Protein AF-A0A421JQH4-F1 (afdb_monomer)

Solvent-accessible surface area (backbone atoms only — not comparable to full-atom values): 45926 Å² total; per-residue (Å²): 114,72,70,62,50,55,55,50,52,53,50,51,52,55,48,56,73,68,59,76,62,96,71,75,79,83,72,77,59,39,56,36,30,79,84,36,75,88,51,77,59,50,63,51,79,86,58,103,51,98,73,49,87,51,74,50,50,47,69,41,48,49,89,78,21,40,42,20,34,69,86,79,61,23,37,47,49,46,39,28,31,29,45,24,63,36,42,62,36,45,50,39,66,77,46,43,43,68,47,61,40,58,86,45,76,85,28,72,65,74,51,45,56,77,57,36,36,52,56,51,56,51,48,76,92,48,43,60,59,54,54,52,52,50,40,73,43,68,33,37,29,35,42,36,56,38,25,49,27,51,38,35,26,66,24,84,96,39,67,41,63,66,32,48,51,47,49,45,56,53,52,49,47,45,56,74,58,45,30,41,31,34,31,38,35,42,40,41,38,49,56,13,56,79,29,31,38,12,20,46,29,57,56,60,44,47,73,75,42,34,31,63,70,32,17,62,59,22,56,25,14,60,52,62,17,32,61,51,52,73,74,72,78,45,75,82,52,84,74,36,53,68,38,20,49,63,16,37,49,27,26,49,51,31,25,31,51,54,39,16,62,62,75,39,60,57,42,28,40,72,93,34,38,50,14,57,48,51,46,50,50,54,50,48,52,52,40,51,52,50,47,50,44,53,72,73,42,41,67,38,48,72,40,20,25,44,39,35,43,37,61,44,42,65,50,63,57,44,44,56,24,40,74,40,34,82,44,74,59,89,82,64,61,77,39,36,49,72,51,53,24,58,46,50,31,53,40,17,27,63,8,32,23,43,81,25,46,21,26,39,77,46,97,90,43,57,38,78,79,54,69,48,77,48,65,25,74,58,41,37,27,43,26,48,64,67,56,41,54,55,52,25,64,72,58,69,54,47,68,37,91,73,44,61,69,56,55,59,70,54,48,79,66,60,34,32,49,65,74,82,88,83,72,72,93,63,53,73,68,57,36,35,48,45,39,68,76,51,44,46,79,67,41,50,47,59,37,32,43,54,76,98,54,78,94,52,83,35,32,68,68,46,41,43,60,43,45,48,44,52,52,49,51,54,49,53,48,54,51,38,78,76,49,78,80,48,37,40,33,47,36,60,42,65,74,58,84,69,47,80,42,46,91,38,85,91,52,51,69,46,35,32,42,28,52,44,52,67,57,52,65,37,62,72,68,33,38,69,57,64,60,48,47,63,42,47,61,46,51,70,70,58,74,42,101,47,67,77,74,34,58,32,67,34,50,70,48,37,33,54,46,52,22,48,50,48,43,47,56,55,51,48,39,47,67,20,50,24,53,46,23,56,32,34,61,34,33,58,58,54,60,52,24,69,78,42,47,27,80,81,63,54,46,26,54,54,46,26,57,46,39,44,33,51,50,47,13,33,44,60,45,74,48,27,33,16,33,41,28,36,24,80,66,19,35,88,88,39,19,41,37,48,86,64,42,33,36,44,46,37,30,71,80,47,42,60,72,74,86,62,66,88,64,78,84,68,81,84,84,88,78,82,84,87,79,87,85,82,85,88,86,84,84,88,78,91,79,84,88,78,90,81,89,91,93,86,87,90,82,90,84,92,88,87,87,88,87,91,82,92,76,86,83,76,84,75,74,66,80,70,66,75,65,82,80,60,87,56,93,79,46,70,28,31,51,41,66,87,6,34,44,23,34,69,43,63,42,57,62,47,63,43,33,26,66,38,51,80,75,44,40,46,65,42,70,90,68,38,31,41,40,42,30,29,41,34,67,33,69,53,82,86,74,61,51,33,31,30,42,48,39,50,93,64,39,73,80,75,39,30,76,24,32,28,34,52,67,53,51,64,27,36,34,80,92,71,27,30,36,39,38,37,75,59,86,71,65,44,75,47,80,42,41,42,34,42,34,56,73,126

Foldseek 3Di:
DVVVVVVVVVVVVVVVLVPPDPCPPPPQWFQLCVVVVPDFFFFDDDDPDPQALDFFAAWFADQQAFIAHPPQRWGFFQAAFEFAPCLQAFVVPGDQLQDWALQDLPIPVPPQQPTENQQPPHDLVCLLVVLSVRVLLVGQEYAYEHAQSNAARNFFPDGDPNSLVSVLSSLVSNVVSGSHAYAYEHEWDLADSLQQIGHHYPLLCLLLQFDSSLCCLLVLHDTNNYVCCVVVVDHLDALRSNLSCQGNSSLSSLCQQQPCCQQPVQWDKPNHGSNCRVLVRSLVSVLVSLLSNCVSVVVCVNRNSHQYYEAHPQRDNRCQLPAFQQDDDPLCQDFAAFRGRNLSNLCSQQFFKDWTFHWDQDPQTIDTDGIDIRGSLRDHSGDDPVRSVVSCVSRVIDTDPLDDGPDDSCVSSVQKDADDCPDSPDDSVRSHCRSVPGIGGDNGRCNLAGPPDPDDGTDLLNSQQPRLVVSLLSSLCSRCVNPVRHAYEYETHALDQHAQQQVPPSADRRYEYAHADEQVSCSRQVAADQAKGFLPSCVSVVVDPRRVVRIFGGNVRLLSSLLVVLLVNQVSCCRRRNSHHYEHAEYFGFQCHPNLPCLVPLFSPRRLSVLQSNVQSCQFNVHHYHYPHAHPCADSPQASSRSSTHGHQFDPSQADDPVPPVPPPDDDPDDDDDDDDDDDDDDDDDDDDDDDDYDDDDDDDDDDDDDDDDDDDDDDLPVVPQPPPQDDPPCQGGAGNRGGHNSLSSSDKDWRIAQFAWPGWGADSVQLKTKTKTFHQLLDPPGFWTKMQADCVSQVPFGSSQKIKSAAGWHAHPSSRMITGDGDRDRDGDIMMMMGTHDD

pLDDT: mean 86.35, std 21.28, range [22.08, 98.88]

Radius of gyration: 29.64 Å; Cα contacts (8 Å, |Δi|>4): 1646; chains: 1; bounding box: 74×100×83 Å

Mean predicted aligned error: 9.3 Å

Secondary structure (DSSP, 8-state):
-HHHHHHHHHHHHHHHHH--SS-----S-EEGGGT-SSPPPPPPP--S-TT-SS----EEE-TTS-EEETTT--EE--EEEEE-GGGGS-TBTT--TTSS-TT-TT-GGG--SS-B-TT-SS-HHHHHHHHHHHHHTT--EEEEEEEHHHHH-SSTT---HHHHHHHHHHHHHHHHH-S-EEEEEEE-BSS-GGGTSBSS-HHHHHHTTB-GGGHHHHTSS--TT-GGGTSSSS---TTGGGGGGGSHHHHHHHHHHHHHHHH-TT-EETTEEHHHHHHHHHHHHHHHHHHHHHHHSHHHHHSSSEEEEE--SS---TTTT-S-TTS--TT-----EEE--HHHHHHHHTT--EEEEEEEEETTEEEEEEEEEE--TT--SBPPHHHHHHHHHHHT--B-TTS-TTS-HHHHTTSEE----------HHHHHHHHHHT-EES-TTGGGS-TTS-----SHHHHIIIIIHHHHHHHHHHHHTT-SSSEEEE-PSTTSPPPS-TTSTTS-TTEEE--EE--HHHHHHT---SSEEE-HHHHHTT--SSGGGGEEESHHHHHHHHHHHHHHHHHHHHHHT-S--BEEEEE---SSHHHHTTTTTT--HHHHHHHHHHHHHHHHHT-EEEES---TT-BTTTBTSSTT----SB-GGG---GGGGGG-SS-----------------------------------------------PPP-GGGTSSTT--STTGGGSPPTT-BSSHHHHS--EEEEESSEEEEEEEETTTTEEEEEEEEETTSTT-PPEEEE--HHHHTT--TTTEEESSSEEEEETTTTEEEEEPP-SSSEEEEEEEEE---

Structure (mmCIF, N/CA/C/O backbone):
data_AF-A0A421JQH4-F1
#
_entry.id   AF-A0A421JQH4-F1
#
loop_
_atom_site.group_PDB
_atom_site.id
_atom_site.type_symbol
_atom_site.label_atom_id
_atom_site.label_alt_id
_atom_site.label_comp_id
_atom_site.label_asym_id
_atom_site.label_entity_id
_atom_site.label_seq_id
_atom_site.pdbx_PDB_ins_code
_atom_site.Cartn_x
_atom_site.Cartn_y
_atom_site.Cartn_z
_atom_site.occupancy
_atom_site.B_iso_or_equiv
_atom_site.auth_seq_id
_atom_site.auth_comp_id
_atom_site.auth_asym_id
_atom_site.auth_atom_id
_atom_site.pdbx_PDB_model_num
ATOM 1 N N . MET A 1 1 ? 21.532 -40.928 1.439 1.00 35.06 1 MET A N 1
ATOM 2 C CA . MET A 1 1 ? 22.392 -40.034 0.622 1.00 35.06 1 MET A CA 1
ATOM 3 C C . MET A 1 1 ? 21.647 -38.817 0.060 1.00 35.06 1 MET A C 1
ATOM 5 O O . MET A 1 1 ? 22.252 -37.757 0.053 1.00 35.06 1 MET A O 1
ATOM 9 N N . SER A 1 2 ? 20.359 -38.905 -0.318 1.00 34.38 2 SER A N 1
ATOM 10 C CA . SER A 1 2 ? 19.579 -37.757 -0.849 1.00 34.38 2 SER A CA 1
ATOM 11 C C . SER A 1 2 ? 19.601 -36.490 0.030 1.00 34.38 2 SER A C 1
ATOM 13 O O . SER A 1 2 ? 19.874 -35.402 -0.464 1.00 34.38 2 SER A O 1
ATOM 15 N N . PHE A 1 3 ? 19.408 -36.632 1.348 1.00 27.84 3 PHE A N 1
ATOM 16 C CA . PHE A 1 3 ? 19.384 -35.505 2.300 1.00 27.84 3 PHE A CA 1
ATOM 17 C C . PHE A 1 3 ? 20.691 -34.692 2.361 1.00 27.84 3 PHE A C 1
ATOM 19 O O . PHE A 1 3 ? 20.661 -33.477 2.527 1.00 27.84 3 PHE A O 1
ATOM 26 N N . VAL A 1 4 ? 21.843 -35.353 2.204 1.00 33.06 4 VAL A N 1
ATOM 27 C CA . VAL A 1 4 ? 23.165 -34.701 2.282 1.00 33.06 4 VAL A CA 1
ATOM 28 C C . VAL A 1 4 ? 23.474 -33.915 1.006 1.00 33.06 4 VAL A C 1
ATOM 30 O O . VAL A 1 4 ? 24.251 -32.966 1.056 1.00 33.06 4 VAL A O 1
ATOM 33 N N . LYS A 1 5 ? 22.855 -34.278 -0.127 1.00 33.62 5 LYS A N 1
ATOM 34 C CA . LYS A 1 5 ? 22.996 -33.539 -1.385 1.00 33.62 5 LYS A CA 1
ATOM 35 C C . LYS A 1 5 ? 22.248 -32.202 -1.300 1.00 33.62 5 LYS A C 1
ATOM 37 O O . LYS A 1 5 ? 22.903 -31.171 -1.355 1.00 33.62 5 LYS A O 1
ATOM 42 N N . ASN A 1 6 ? 20.953 -32.229 -0.953 1.00 44.72 6 ASN A N 1
ATOM 43 C CA . ASN A 1 6 ? 20.153 -31.016 -0.715 1.00 44.72 6 ASN A CA 1
ATOM 44 C C . ASN A 1 6 ? 20.813 -30.056 0.284 1.00 44.72 6 ASN A C 1
ATOM 46 O O . ASN A 1 6 ? 20.982 -28.884 -0.023 1.00 44.72 6 ASN A O 1
ATOM 50 N N . ALA A 1 7 ? 21.250 -30.541 1.453 1.00 35.38 7 ALA A N 1
ATOM 51 C CA . ALA A 1 7 ? 21.897 -29.675 2.441 1.00 35.38 7 ALA A CA 1
ATOM 52 C C . ALA A 1 7 ? 23.179 -29.014 1.901 1.00 35.38 7 ALA A C 1
ATOM 54 O O . ALA A 1 7 ? 23.471 -27.870 2.237 1.00 35.38 7 ALA A O 1
ATOM 55 N N . ARG A 1 8 ? 23.944 -29.713 1.053 1.00 33.91 8 ARG A N 1
ATOM 56 C CA . ARG A 1 8 ? 25.180 -29.192 0.459 1.00 33.91 8 ARG A CA 1
ATOM 57 C C . ARG A 1 8 ? 24.903 -28.194 -0.661 1.00 33.91 8 ARG A C 1
ATOM 59 O O . ARG A 1 8 ? 25.610 -27.195 -0.731 1.00 33.91 8 ARG A O 1
ATOM 66 N N . ASP A 1 9 ? 23.871 -28.431 -1.463 1.00 39.69 9 ASP A N 1
ATOM 67 C CA . ASP A 1 9 ? 23.438 -27.529 -2.531 1.00 39.69 9 ASP A CA 1
ATOM 68 C C . ASP A 1 9 ? 22.858 -26.230 -1.930 1.00 39.69 9 ASP A C 1
ATOM 70 O O . ASP A 1 9 ? 23.324 -25.145 -2.274 1.00 39.69 9 ASP A O 1
ATOM 74 N N . THR A 1 10 ? 21.993 -26.321 -0.908 1.00 37.66 10 THR A N 1
ATOM 75 C CA . THR A 1 10 ? 21.500 -25.160 -0.137 1.00 37.66 10 THR A CA 1
ATOM 76 C C . THR A 1 10 ? 22.629 -24.409 0.579 1.00 37.66 10 THR A C 1
ATOM 78 O O . THR A 1 10 ? 22.638 -23.181 0.597 1.00 37.66 10 THR A O 1
ATOM 81 N N . ILE A 1 11 ? 23.622 -25.103 1.150 1.00 35.84 11 ILE A N 1
ATOM 82 C CA . ILE A 1 11 ? 24.804 -24.445 1.738 1.00 35.84 11 ILE A CA 1
ATOM 83 C C . ILE A 1 11 ? 25.666 -23.779 0.653 1.00 35.84 11 ILE A C 1
ATOM 85 O O . ILE A 1 11 ? 26.210 -22.707 0.901 1.00 35.84 11 ILE A O 1
ATOM 89 N N . SER A 1 12 ? 25.767 -24.345 -0.552 1.00 32.69 12 SER A N 1
ATOM 90 C CA . SER A 1 12 ? 26.462 -23.713 -1.681 1.00 32.69 12 SER A CA 1
ATOM 91 C C . SER A 1 12 ? 25.731 -22.475 -2.216 1.00 32.69 12 SER A C 1
ATOM 93 O O . SER A 1 12 ? 26.398 -21.482 -2.505 1.00 32.69 12 SER A O 1
ATOM 95 N N . GLU A 1 13 ? 24.395 -22.478 -2.282 1.00 38.00 13 GLU A N 1
ATOM 96 C CA . GLU A 1 13 ? 23.594 -21.270 -2.545 1.00 38.00 13 GLU A CA 1
ATOM 97 C C . GLU A 1 13 ? 23.796 -20.216 -1.451 1.00 38.00 13 GLU A C 1
ATOM 99 O O . GLU A 1 13 ? 24.119 -19.067 -1.744 1.00 38.00 13 GLU A O 1
ATOM 104 N N . LEU A 1 14 ? 23.697 -20.602 -0.175 1.00 35.00 14 LEU A N 1
ATOM 105 C CA . LEU A 1 14 ? 23.937 -19.689 0.944 1.00 35.00 14 LEU A CA 1
ATOM 106 C C . LEU A 1 14 ? 25.358 -19.106 0.908 1.00 35.00 14 LEU A C 1
ATOM 108 O O . LEU A 1 14 ? 25.533 -17.914 1.143 1.00 35.00 14 LEU A O 1
ATOM 112 N N . ILE A 1 15 ? 26.377 -19.897 0.559 1.00 31.28 15 ILE A N 1
ATOM 113 C CA . ILE A 1 15 ? 27.762 -19.424 0.417 1.00 31.28 15 ILE A CA 1
ATOM 114 C C . ILE A 1 15 ? 27.923 -18.492 -0.794 1.00 31.28 15 ILE A C 1
ATOM 116 O O . ILE A 1 15 ? 28.625 -17.486 -0.667 1.00 31.28 15 ILE A O 1
ATOM 120 N N . SER A 1 16 ? 27.245 -18.735 -1.924 1.00 35.44 16 SER A N 1
ATOM 121 C CA . SER A 1 16 ? 27.270 -17.802 -3.066 1.00 35.44 16 SER A CA 1
ATOM 122 C C . SER A 1 16 ? 26.616 -16.454 -2.711 1.00 35.44 16 SER A C 1
ATOM 124 O O . SER A 1 16 ? 27.133 -15.389 -3.057 1.00 35.44 16 SER A O 1
ATOM 126 N N . ILE A 1 17 ? 25.572 -16.486 -1.876 1.00 37.09 17 ILE A N 1
ATOM 127 C CA . ILE A 1 17 ? 24.924 -15.317 -1.261 1.00 37.09 17 ILE A CA 1
ATOM 128 C C . ILE A 1 17 ? 25.874 -14.551 -0.301 1.00 37.09 17 ILE A C 1
ATOM 130 O O . ILE A 1 17 ? 25.653 -13.367 -0.011 1.00 37.09 17 ILE A O 1
ATOM 134 N N . TYR A 1 18 ? 26.960 -15.164 0.190 1.00 35.06 18 TYR A N 1
ATOM 135 C CA . TYR A 1 18 ? 28.024 -14.483 0.953 1.00 35.06 18 TYR A CA 1
ATOM 136 C C . TYR A 1 18 ? 29.227 -14.035 0.104 1.00 35.06 18 TYR A C 1
ATOM 138 O O . TYR A 1 18 ? 29.962 -13.151 0.546 1.00 35.06 18 TYR A O 1
ATOM 146 N N . SER A 1 19 ? 29.423 -14.552 -1.114 1.00 30.41 19 SER A N 1
ATOM 147 C CA . SER A 1 19 ? 30.567 -14.202 -1.974 1.00 30.41 19 SER A CA 1
ATOM 148 C C . SER A 1 19 ? 30.371 -12.942 -2.834 1.00 30.41 19 SER A C 1
ATOM 150 O O . SER A 1 19 ? 31.125 -12.729 -3.781 1.00 30.41 19 SER A O 1
ATOM 152 N N . SER A 1 20 ? 29.399 -12.075 -2.521 1.00 35.19 20 SER A N 1
ATOM 153 C CA . SER A 1 20 ? 29.084 -10.849 -3.278 1.00 35.19 20 SER A CA 1
ATOM 154 C C . SER A 1 20 ? 30.091 -9.704 -3.059 1.00 35.19 20 SER A C 1
ATOM 156 O O . SER A 1 20 ? 29.778 -8.589 -2.622 1.00 35.19 20 SER A O 1
ATOM 158 N N . SER A 1 21 ? 31.354 -9.963 -3.396 1.00 31.72 21 SER A N 1
ATOM 159 C CA . SER A 1 21 ? 32.142 -9.005 -4.174 1.00 31.72 21 SER A CA 1
ATOM 160 C C . SER A 1 21 ? 31.656 -9.004 -5.614 1.00 31.72 21 SER A C 1
ATOM 162 O O . SER A 1 21 ? 31.318 -10.055 -6.144 1.00 31.72 21 SER A O 1
ATOM 164 N N . SER A 1 22 ? 31.655 -7.829 -6.242 1.00 38.62 22 SER A N 1
ATOM 165 C CA . SER A 1 22 ? 31.284 -7.603 -7.642 1.00 38.62 22 SER A CA 1
ATOM 166 C C . SER A 1 22 ? 32.290 -8.242 -8.613 1.00 38.62 22 SER A C 1
ATOM 168 O O . SER A 1 22 ? 33.015 -7.560 -9.331 1.00 38.62 22 SER A O 1
ATOM 170 N N . SER A 1 23 ? 32.354 -9.570 -8.610 1.00 37.56 23 SER A N 1
ATOM 171 C CA . SER A 1 23 ? 33.159 -10.418 -9.487 1.00 37.56 23 SER A CA 1
ATOM 172 C C . SER A 1 23 ? 32.261 -11.073 -10.532 1.00 37.56 23 SER A C 1
ATOM 174 O O . SER A 1 23 ? 32.228 -12.293 -10.680 1.00 37.56 23 SER A O 1
ATOM 176 N N . VAL A 1 24 ? 31.527 -10.231 -11.260 1.00 49.84 24 VAL A N 1
ATOM 177 C CA . VAL A 1 24 ? 31.018 -10.584 -12.587 1.00 49.84 24 VAL A CA 1
ATOM 178 C C . VAL A 1 24 ? 32.238 -10.990 -13.417 1.00 49.84 24 VAL A C 1
ATOM 180 O O . VAL A 1 24 ? 33.159 -10.188 -13.587 1.00 49.84 24 VAL A O 1
ATOM 183 N N . PHE A 1 25 ? 32.296 -12.240 -13.876 1.00 47.19 25 PHE A N 1
ATOM 184 C CA . PHE A 1 25 ? 33.432 -12.738 -14.652 1.00 47.19 25 PHE A CA 1
ATOM 185 C C . PHE A 1 25 ? 33.425 -12.098 -16.047 1.00 47.19 25 PHE A C 1
ATOM 187 O O . PHE A 1 25 ? 32.764 -12.581 -16.961 1.00 47.19 25 PHE A O 1
ATOM 194 N N . VAL A 1 26 ? 34.181 -11.005 -16.215 1.00 53.78 26 VAL A N 1
ATOM 195 C CA . VAL A 1 26 ? 34.281 -10.223 -17.467 1.00 53.78 26 VAL A CA 1
ATOM 196 C C . VAL A 1 26 ? 35.160 -10.931 -18.513 1.00 53.78 26 VAL A C 1
ATOM 198 O O . VAL A 1 26 ? 36.112 -10.368 -19.050 1.00 53.78 26 VAL A O 1
ATOM 201 N N . ASN A 1 27 ? 34.863 -12.196 -18.804 1.00 51.94 27 ASN A N 1
ATOM 202 C CA . ASN A 1 27 ? 35.492 -12.914 -19.904 1.00 51.94 27 ASN A CA 1
ATOM 203 C C . ASN A 1 27 ? 34.793 -12.552 -21.226 1.00 51.94 27 ASN A C 1
ATOM 205 O O . ASN A 1 27 ? 33.571 -12.540 -21.318 1.00 51.94 27 ASN A O 1
ATOM 209 N N . LYS A 1 28 ? 35.594 -12.292 -22.266 1.00 69.31 28 LYS A N 1
ATOM 210 C CA . LYS A 1 28 ? 35.199 -12.057 -23.674 1.00 69.31 28 LYS A CA 1
ATOM 211 C C . LYS A 1 28 ? 34.433 -10.771 -24.039 1.00 69.31 28 LYS A C 1
ATOM 213 O O . LYS A 1 28 ? 34.418 -10.470 -25.229 1.00 69.31 28 LYS A O 1
ATOM 218 N N . VAL A 1 29 ? 33.889 -9.981 -23.107 1.00 81.50 29 VAL A N 1
ATOM 219 C CA . VAL A 1 29 ? 33.163 -8.730 -23.446 1.00 81.50 29 VAL A CA 1
ATOM 220 C C . VAL A 1 29 ? 34.049 -7.752 -24.248 1.00 81.50 29 VAL A C 1
ATOM 222 O O . VAL A 1 29 ? 35.129 -7.370 -23.790 1.00 81.50 29 VAL A O 1
ATOM 225 N N . GLN A 1 30 ? 33.608 -7.328 -25.437 1.00 84.88 30 GLN A N 1
ATOM 226 C CA . GLN A 1 30 ? 34.326 -6.397 -26.319 1.00 84.88 30 GLN A CA 1
ATOM 227 C C . GLN A 1 30 ? 33.664 -5.007 -26.360 1.00 84.88 30 GLN A C 1
ATOM 229 O O . GLN A 1 30 ? 32.449 -4.918 -26.539 1.00 84.88 30 GLN A O 1
ATOM 234 N N . PRO A 1 31 ? 34.438 -3.905 -26.274 1.00 85.88 31 PRO A N 1
ATOM 235 C CA . PRO A 1 31 ? 33.923 -2.554 -26.509 1.00 85.88 31 PRO A CA 1
ATOM 236 C C . PRO A 1 31 ? 33.517 -2.356 -27.973 1.00 85.88 31 PRO A C 1
ATOM 238 O O . PRO A 1 31 ? 34.350 -2.548 -28.866 1.00 85.88 31 PRO A O 1
ATOM 241 N N . LEU A 1 32 ? 32.285 -1.906 -28.230 1.00 88.06 32 LEU A N 1
ATOM 242 C CA . LEU A 1 32 ? 31.779 -1.754 -29.599 1.00 88.06 32 LEU A CA 1
ATOM 243 C C . LEU A 1 32 ? 32.556 -0.706 -30.406 1.00 88.06 32 LEU A C 1
ATOM 245 O O . LEU A 1 32 ? 32.767 -0.912 -31.597 1.00 88.06 32 LEU A O 1
ATOM 249 N N . ARG A 1 33 ? 33.140 0.310 -29.759 1.00 83.81 33 ARG A N 1
ATOM 250 C CA . ARG A 1 33 ? 34.090 1.259 -30.377 1.00 83.81 33 ARG A CA 1
ATOM 251 C C . ARG A 1 33 ? 35.285 0.632 -31.104 1.00 83.81 33 ARG A C 1
ATOM 253 O O . ARG A 1 33 ? 35.913 1.304 -31.908 1.00 83.81 33 ARG A O 1
ATOM 260 N N . LYS A 1 34 ? 35.653 -0.626 -30.824 1.00 83.19 34 LYS A N 1
ATOM 261 C CA . LYS A 1 34 ? 36.699 -1.321 -31.603 1.00 83.19 34 LYS A CA 1
ATOM 262 C C . LYS A 1 34 ? 36.192 -1.791 -32.970 1.00 83.19 34 LYS A C 1
ATOM 264 O O . LYS A 1 34 ? 36.984 -1.898 -33.897 1.00 83.19 34 LYS A O 1
ATOM 269 N N . LYS A 1 35 ? 34.897 -2.107 -33.065 1.00 83.56 35 LYS A N 1
ATOM 270 C CA . LYS A 1 35 ? 34.201 -2.544 -34.283 1.00 83.56 35 LYS A CA 1
ATOM 271 C C . LYS A 1 35 ? 33.648 -1.342 -35.062 1.00 83.56 35 LYS A C 1
ATOM 273 O O . LYS A 1 35 ? 33.644 -1.360 -36.285 1.00 83.56 35 LYS A O 1
ATOM 278 N N . TYR A 1 36 ? 33.244 -0.295 -34.338 1.00 85.00 36 TYR A N 1
ATOM 279 C CA . TYR A 1 36 ? 32.581 0.907 -34.843 1.00 85.00 36 TYR A CA 1
ATOM 280 C C . TYR A 1 36 ? 33.135 2.170 -34.135 1.00 85.00 36 TYR A C 1
ATOM 282 O O . TYR A 1 36 ? 32.511 2.669 -33.198 1.00 85.00 36 TYR A O 1
ATOM 290 N N . PRO A 1 37 ? 34.333 2.672 -34.499 1.00 72.00 37 PRO A N 1
ATOM 291 C CA . PRO A 1 37 ? 35.012 3.739 -33.744 1.00 72.00 37 PRO A CA 1
ATOM 292 C C . PRO A 1 37 ? 34.312 5.106 -33.786 1.00 72.00 37 PRO A C 1
ATOM 294 O O . PRO A 1 37 ? 34.322 5.826 -32.778 1.00 72.00 37 PRO A O 1
ATOM 297 N N . ASP A 1 38 ? 33.688 5.423 -34.926 1.00 76.00 38 ASP A N 1
ATOM 298 C CA . ASP A 1 38 ? 33.118 6.742 -35.246 1.00 76.00 38 ASP A CA 1
ATOM 299 C C . ASP A 1 38 ? 31.703 6.658 -35.861 1.00 76.00 38 ASP A C 1
ATOM 301 O O . ASP A 1 38 ? 31.213 7.625 -36.436 1.00 76.00 38 ASP A O 1
ATOM 305 N N . ALA A 1 39 ? 31.034 5.503 -35.755 1.00 80.94 39 ALA A N 1
ATOM 306 C CA . ALA A 1 39 ? 29.647 5.347 -36.200 1.00 80.94 39 ALA A CA 1
ATOM 307 C C . ALA A 1 39 ? 28.657 5.639 -35.060 1.00 80.94 39 ALA A C 1
ATOM 309 O O . ALA A 1 39 ? 28.912 5.297 -33.902 1.00 80.94 39 ALA A O 1
ATOM 310 N N . ALA A 1 40 ? 27.502 6.210 -35.404 1.00 83.06 40 ALA A N 1
ATOM 311 C CA . ALA A 1 40 ? 26.343 6.238 -34.517 1.00 83.06 40 ALA A CA 1
ATOM 312 C C . ALA A 1 40 ? 25.760 4.823 -34.342 1.00 83.06 40 ALA A C 1
ATOM 314 O O . ALA A 1 40 ? 25.933 3.959 -35.208 1.00 83.06 40 ALA A O 1
ATOM 315 N N . ILE A 1 41 ? 25.047 4.591 -33.237 1.00 87.81 41 ILE A N 1
ATOM 316 C CA . ILE A 1 41 ? 24.219 3.388 -33.094 1.00 87.81 41 ILE A CA 1
ATOM 317 C C . ILE A 1 41 ? 23.044 3.539 -34.077 1.00 87.81 41 ILE A C 1
ATOM 319 O O . ILE A 1 41 ? 22.399 4.588 -34.053 1.00 87.81 41 ILE A O 1
ATOM 323 N N . PRO A 1 42 ? 22.753 2.552 -34.946 1.00 88.38 42 PRO A N 1
ATOM 324 C CA . PRO A 1 42 ? 21.603 2.628 -35.832 1.00 88.38 42 PRO A CA 1
ATOM 325 C C . PRO A 1 42 ? 20.301 2.737 -35.034 1.00 88.38 42 PRO A C 1
ATOM 327 O O . PRO A 1 42 ? 20.139 2.089 -33.996 1.00 88.38 42 PRO A O 1
ATOM 330 N N . THR A 1 43 ? 19.376 3.548 -35.535 1.00 86.06 43 THR A N 1
ATOM 331 C CA . THR A 1 43 ? 18.047 3.702 -34.943 1.00 86.06 43 THR A CA 1
ATOM 332 C C . THR A 1 43 ? 17.279 2.381 -35.003 1.00 86.06 43 THR A C 1
ATOM 334 O O . THR A 1 43 ? 17.485 1.577 -35.918 1.00 86.06 43 THR A O 1
ATOM 337 N N . THR A 1 44 ? 16.394 2.146 -34.033 1.00 80.12 44 THR A N 1
ATOM 338 C CA . THR A 1 44 ? 15.387 1.079 -34.138 1.00 80.12 44 THR A CA 1
ATOM 339 C C . THR A 1 44 ? 14.537 1.301 -35.392 1.00 80.12 44 THR A C 1
ATOM 341 O O . THR A 1 44 ? 14.415 2.428 -35.883 1.00 80.12 44 THR A O 1
ATOM 344 N N . SER A 1 45 ? 13.925 0.242 -35.927 1.00 68.12 45 SER A N 1
ATOM 345 C CA . SER A 1 45 ? 12.880 0.461 -36.937 1.00 68.12 45 SER A CA 1
ATOM 346 C C . SER A 1 45 ? 11.730 1.244 -36.290 1.00 68.12 45 SER A C 1
ATOM 348 O O . SER A 1 45 ? 11.478 1.039 -35.099 1.00 68.12 45 SER A O 1
ATOM 350 N N . PRO A 1 46 ? 11.027 2.132 -37.015 1.00 54.53 46 PRO A N 1
ATOM 351 C CA . PRO A 1 46 ? 9.798 2.712 -36.497 1.00 54.53 46 PRO A CA 1
ATOM 352 C C . PRO A 1 46 ? 8.780 1.582 -36.312 1.00 54.53 46 PRO A C 1
ATOM 354 O O . PRO A 1 46 ? 8.268 1.027 -37.284 1.00 54.53 46 PRO A O 1
ATOM 357 N N . SER A 1 47 ? 8.514 1.218 -35.058 1.00 52.25 47 SER A N 1
ATOM 358 C CA . SER A 1 47 ? 7.298 0.496 -34.698 1.00 52.25 47 SER A CA 1
ATOM 359 C C . SER A 1 47 ? 6.090 1.382 -35.027 1.00 52.25 47 SER A C 1
ATOM 361 O O . SER A 1 47 ? 6.213 2.600 -35.155 1.00 52.25 47 SER A O 1
ATOM 363 N N . ASN A 1 48 ? 4.896 0.796 -35.149 1.00 45.41 48 ASN A N 1
ATOM 364 C CA . ASN A 1 48 ? 3.678 1.524 -35.553 1.00 45.41 48 ASN A CA 1
ATOM 365 C C . ASN A 1 48 ? 3.208 2.607 -34.549 1.00 45.41 48 ASN A C 1
ATOM 367 O O . ASN A 1 48 ? 2.153 3.205 -34.742 1.00 45.41 48 ASN A O 1
ATOM 371 N N . SER A 1 49 ? 3.972 2.851 -33.482 1.00 55.31 49 SER A N 1
ATOM 372 C CA . SER A 1 49 ? 3.666 3.729 -32.359 1.00 55.31 49 SER A CA 1
ATOM 373 C C . SER A 1 49 ? 4.926 4.513 -31.978 1.00 55.31 49 SER A C 1
ATOM 375 O O . SER A 1 49 ? 5.796 4.020 -31.266 1.00 55.31 49 SER A O 1
ATOM 377 N N . ASN A 1 50 ? 5.032 5.766 -32.438 1.00 65.62 50 ASN A N 1
ATOM 378 C CA . ASN A 1 50 ? 6.121 6.681 -32.050 1.00 65.62 50 ASN A CA 1
ATOM 379 C C . ASN A 1 50 ? 6.025 7.143 -30.575 1.00 65.62 50 ASN A C 1
ATOM 381 O O . ASN A 1 50 ? 6.779 8.016 -30.149 1.00 65.62 50 ASN A O 1
ATOM 385 N N . THR A 1 51 ? 5.074 6.609 -29.805 1.00 77.69 51 THR A N 1
ATOM 386 C CA . THR A 1 51 ? 4.658 7.112 -28.492 1.00 77.69 51 THR A CA 1
ATOM 387 C C . THR A 1 51 ? 4.934 6.147 -27.338 1.00 77.69 51 THR A C 1
ATOM 389 O O . THR A 1 51 ? 4.771 6.551 -26.187 1.00 77.69 51 THR A O 1
ATOM 392 N N . CYS A 1 52 ? 5.368 4.901 -27.567 1.00 86.06 52 CYS A N 1
ATOM 393 C CA . CYS A 1 52 ? 5.736 3.965 -26.494 1.00 86.06 52 CYS A CA 1
ATOM 394 C C . CYS A 1 52 ? 6.961 3.095 -26.837 1.00 86.06 52 CYS A C 1
ATOM 396 O O . CYS A 1 52 ? 7.273 2.861 -28.001 1.00 86.06 52 CYS A O 1
ATOM 398 N N . ILE A 1 53 ? 7.659 2.602 -25.805 1.00 90.69 53 ILE A N 1
ATOM 399 C CA . ILE A 1 53 ? 8.802 1.685 -25.973 1.00 90.69 53 ILE A CA 1
ATOM 400 C C . ILE A 1 53 ? 8.322 0.288 -26.394 1.00 90.69 53 ILE A C 1
ATOM 402 O O . ILE A 1 53 ? 8.873 -0.321 -27.305 1.00 90.69 53 ILE A O 1
ATOM 406 N N . LEU A 1 54 ? 7.295 -0.211 -25.707 1.00 91.75 54 LEU A N 1
ATOM 407 C CA . LEU A 1 54 ? 6.547 -1.418 -26.032 1.00 91.75 54 LEU A CA 1
ATOM 408 C C . LEU A 1 54 ? 5.074 -1.132 -25.741 1.00 91.75 54 LEU A C 1
ATOM 410 O O . LEU A 1 54 ? 4.761 -0.493 -24.731 1.00 91.75 54 LEU A O 1
ATOM 414 N N . GLU A 1 55 ? 4.192 -1.612 -26.612 1.00 93.19 55 GLU A N 1
ATOM 415 C CA . GLU A 1 55 ? 2.757 -1.612 -26.338 1.00 93.19 55 GLU A CA 1
ATOM 416 C C . GLU A 1 55 ? 2.419 -2.621 -25.235 1.00 93.19 55 GLU A C 1
ATOM 418 O O . GLU A 1 55 ? 3.197 -3.534 -24.939 1.00 93.19 55 GLU A O 1
ATOM 423 N N . CYS A 1 56 ? 1.247 -2.454 -24.621 1.00 96.31 56 CYS A N 1
ATOM 424 C CA . CYS A 1 56 ? 0.703 -3.486 -23.742 1.00 96.31 56 CYS A CA 1
ATOM 425 C C . CYS A 1 56 ? 0.304 -4.715 -24.568 1.00 96.31 56 CYS A C 1
ATOM 427 O O . CYS A 1 56 ? -0.245 -4.579 -25.662 1.00 96.31 56 CYS A O 1
ATOM 429 N N . THR A 1 57 ? 0.580 -5.900 -24.033 1.00 95.88 57 THR A N 1
ATOM 430 C CA . THR A 1 57 ? 0.200 -7.193 -24.608 1.00 95.88 57 THR A CA 1
ATOM 431 C C . THR A 1 57 ? -0.454 -8.065 -23.539 1.00 95.88 57 THR A C 1
ATOM 433 O O . THR A 1 57 ? -0.343 -7.796 -22.339 1.00 95.88 57 THR A O 1
ATOM 436 N N . LYS A 1 58 ? -1.152 -9.138 -23.938 1.00 96.69 58 LYS A N 1
ATOM 437 C CA . LYS A 1 58 ? -1.651 -10.116 -22.962 1.00 96.69 58 LYS A CA 1
ATOM 438 C C . LYS A 1 58 ? -0.465 -10.797 -22.280 1.00 96.69 58 LYS A C 1
ATOM 440 O O . LYS A 1 58 ? 0.407 -11.354 -22.946 1.00 96.69 58 LYS A O 1
ATOM 445 N N . LEU A 1 59 ? -0.449 -10.758 -20.948 1.00 97.12 59 LEU A N 1
ATOM 446 C CA . LEU A 1 59 ? 0.585 -11.390 -20.131 1.00 97.12 59 LEU A CA 1
ATOM 447 C C . LEU A 1 59 ? 0.056 -12.669 -19.466 1.00 97.12 59 LEU A C 1
ATOM 449 O O . LEU A 1 59 ? -1.104 -12.744 -19.057 1.00 97.12 59 LEU A O 1
ATOM 453 N N . THR A 1 60 ? 0.920 -13.664 -19.287 1.00 96.06 60 THR A N 1
ATOM 454 C CA . THR A 1 60 ? 0.675 -14.894 -18.510 1.00 96.06 60 THR A CA 1
ATOM 455 C C . THR A 1 60 ? 1.875 -15.186 -17.600 1.00 96.06 60 THR A C 1
ATOM 457 O O . THR A 1 60 ? 2.859 -14.446 -17.626 1.00 96.06 60 THR A O 1
ATOM 460 N N . SER A 1 61 ? 1.822 -16.234 -16.773 1.00 95.19 61 SER A N 1
ATOM 461 C CA . SER A 1 61 ? 3.012 -16.746 -16.082 1.00 95.19 61 SER A CA 1
ATOM 462 C C . SER A 1 61 ? 3.623 -17.961 -16.783 1.00 95.19 61 SER A C 1
ATOM 464 O O . SER A 1 61 ? 2.902 -18.787 -17.347 1.00 95.19 61 SER A O 1
ATOM 466 N N . ASP A 1 62 ? 4.945 -18.111 -16.687 1.00 94.38 62 ASP A N 1
ATOM 467 C CA . ASP A 1 62 ? 5.653 -19.344 -17.056 1.00 94.38 62 ASP A CA 1
ATOM 468 C C . ASP A 1 62 ? 5.764 -20.333 -15.873 1.00 94.38 62 ASP A C 1
ATOM 470 O O . ASP A 1 62 ? 5.313 -20.060 -14.759 1.00 94.38 62 ASP A O 1
ATOM 474 N N . SER A 1 63 ? 6.377 -21.500 -16.102 1.00 92.12 63 SER A N 1
ATOM 475 C CA . SER A 1 63 ? 6.613 -22.512 -15.058 1.00 92.12 63 SER A CA 1
ATOM 476 C C . SER A 1 63 ? 7.733 -22.158 -14.069 1.00 92.12 63 SER A C 1
ATOM 478 O O . SER A 1 63 ? 8.000 -22.935 -13.153 1.00 92.12 63 SER A O 1
ATOM 480 N N . GLU A 1 64 ? 8.426 -21.035 -14.263 1.00 92.19 64 GLU A N 1
ATOM 481 C CA . GLU A 1 64 ? 9.542 -20.564 -13.438 1.00 92.19 64 GLU A CA 1
ATOM 482 C C . GLU A 1 64 ? 9.178 -19.348 -12.568 1.00 92.19 64 GLU A C 1
ATOM 484 O O . GLU A 1 64 ? 10.022 -18.869 -11.809 1.00 92.19 64 GLU A O 1
ATOM 489 N N . GLY A 1 65 ? 7.922 -18.891 -12.615 1.00 93.06 65 GLY A N 1
ATOM 490 C CA . GLY A 1 65 ? 7.443 -17.737 -11.858 1.00 93.06 65 GLY A CA 1
ATOM 491 C C . GLY A 1 65 ? 7.843 -16.397 -12.482 1.00 93.06 65 GLY A C 1
ATOM 492 O O . GLY A 1 65 ? 8.065 -15.421 -11.765 1.00 93.06 65 GLY A O 1
ATOM 493 N N . ASN A 1 66 ? 7.962 -16.321 -13.808 1.00 95.88 66 ASN A N 1
ATOM 494 C CA . ASN A 1 66 ? 8.104 -15.058 -14.532 1.00 95.88 66 ASN A CA 1
ATOM 495 C C . ASN A 1 66 ? 6.765 -14.620 -15.125 1.00 95.88 66 ASN A C 1
ATOM 497 O O . ASN A 1 66 ? 5.963 -15.450 -15.546 1.00 95.88 66 ASN A O 1
ATOM 501 N N . ILE A 1 67 ? 6.561 -13.305 -15.209 1.00 97.75 67 ILE A N 1
ATOM 502 C CA . ILE A 1 67 ? 5.525 -12.711 -16.057 1.00 97.75 67 ILE A CA 1
ATOM 503 C C . ILE A 1 67 ? 6.076 -12.711 -17.484 1.00 97.75 67 ILE A C 1
ATOM 505 O O . ILE A 1 67 ? 7.177 -12.202 -17.711 1.00 97.75 67 ILE A O 1
ATOM 509 N N . ILE A 1 68 ? 5.342 -13.297 -18.426 1.00 97.19 68 ILE A N 1
ATOM 510 C CA . ILE A 1 68 ? 5.726 -13.387 -19.835 1.00 97.19 68 ILE A CA 1
ATOM 511 C C . ILE A 1 68 ? 4.628 -12.831 -20.740 1.00 97.19 68 ILE A C 1
ATOM 513 O O . ILE A 1 68 ? 3.445 -12.890 -20.414 1.00 97.19 68 ILE A O 1
ATOM 517 N N . ASP A 1 69 ? 5.039 -12.326 -21.892 1.00 96.12 69 ASP A N 1
ATOM 518 C CA . ASP A 1 69 ? 4.175 -12.014 -23.027 1.00 96.12 69 ASP A CA 1
ATOM 519 C C . ASP A 1 69 ? 3.592 -13.316 -23.626 1.00 96.12 69 ASP A C 1
ATOM 521 O O . ASP A 1 69 ? 4.325 -14.291 -23.829 1.00 96.12 69 ASP A O 1
ATOM 525 N N . GLU A 1 70 ? 2.275 -13.370 -23.862 1.00 94.31 70 GLU A N 1
ATOM 526 C CA . GLU A 1 70 ? 1.588 -14.584 -24.340 1.00 94.31 70 GLU A CA 1
ATOM 527 C C . GLU A 1 70 ? 1.977 -14.989 -25.773 1.00 94.31 70 GLU A C 1
ATOM 529 O O . GLU A 1 70 ? 1.955 -16.181 -26.077 1.00 94.31 70 GLU A O 1
ATOM 534 N N . GLU A 1 71 ? 2.357 -14.038 -26.635 1.00 93.19 71 GLU A N 1
ATOM 535 C CA . GLU A 1 71 ? 2.682 -14.281 -28.050 1.00 93.19 71 GLU A CA 1
ATOM 536 C C . GLU A 1 71 ? 4.189 -14.472 -28.267 1.00 93.19 71 GLU A C 1
ATOM 538 O O . GLU A 1 71 ? 4.622 -15.423 -28.914 1.00 93.19 71 GLU A O 1
ATOM 543 N N . THR A 1 72 ? 5.006 -13.576 -27.711 1.00 93.44 72 THR A N 1
ATOM 544 C CA . THR A 1 72 ? 6.462 -13.553 -27.925 1.00 93.44 72 THR A CA 1
ATOM 545 C C . THR A 1 72 ? 7.247 -14.368 -26.898 1.00 93.44 72 THR A C 1
ATOM 547 O O . THR A 1 72 ? 8.461 -14.509 -27.041 1.00 93.44 72 THR A O 1
ATOM 550 N N . HIS A 1 73 ? 6.592 -14.844 -25.832 1.00 93.31 73 HIS A N 1
ATOM 551 C CA . HIS A 1 73 ? 7.192 -15.559 -24.694 1.00 93.31 73 HIS A CA 1
ATOM 552 C C . HIS A 1 73 ? 8.373 -14.842 -24.014 1.00 93.31 73 HIS A C 1
ATOM 554 O O . HIS A 1 73 ? 9.095 -15.433 -23.208 1.00 93.31 73 HIS A O 1
ATOM 560 N N . ARG A 1 74 ? 8.563 -13.543 -24.280 1.00 95.69 74 ARG A N 1
ATOM 561 C CA . ARG A 1 74 ? 9.539 -12.719 -23.566 1.00 95.69 74 ARG A CA 1
ATOM 562 C C . ARG A 1 74 ? 9.089 -12.539 -22.127 1.00 95.69 74 ARG A C 1
ATOM 564 O O . ARG A 1 74 ? 7.949 -12.150 -21.879 1.00 95.69 74 ARG A O 1
ATOM 571 N N . LYS A 1 75 ? 10.014 -12.708 -21.186 1.00 97.19 75 LYS A N 1
ATOM 572 C CA . LYS A 1 75 ? 9.841 -12.217 -19.820 1.00 97.19 75 LYS A CA 1
ATOM 573 C C . LYS A 1 75 ? 9.672 -10.702 -19.851 1.00 97.19 75 LYS A C 1
ATOM 575 O O . LYS A 1 75 ? 10.525 -10.016 -20.413 1.00 97.19 75 LYS A O 1
ATOM 580 N N . ILE A 1 76 ? 8.626 -10.208 -19.195 1.00 98.19 76 ILE A N 1
ATOM 581 C CA . ILE A 1 76 ? 8.340 -8.786 -19.000 1.00 98.19 76 ILE A CA 1
ATOM 582 C C . ILE A 1 76 ? 8.650 -8.406 -17.550 1.00 98.19 76 ILE A C 1
ATOM 584 O O . ILE A 1 76 ? 8.181 -9.050 -16.609 1.00 98.19 76 ILE A O 1
ATOM 588 N N . THR A 1 77 ? 9.430 -7.343 -17.356 1.00 98.19 77 THR A N 1
ATOM 589 C CA . THR A 1 77 ? 9.633 -6.737 -16.033 1.00 98.19 77 THR A CA 1
ATOM 590 C C . THR A 1 77 ? 8.615 -5.623 -15.845 1.00 98.19 77 THR A C 1
ATOM 592 O O . THR A 1 77 ? 8.641 -4.629 -16.574 1.00 98.19 77 THR A O 1
ATOM 595 N N . LEU A 1 78 ? 7.749 -5.754 -14.844 1.00 98.62 78 LEU A N 1
ATOM 596 C CA . LEU A 1 78 ? 6.822 -4.691 -14.464 1.00 98.62 78 LEU A CA 1
ATOM 597 C C . LEU A 1 78 ? 7.534 -3.756 -13.476 1.00 98.62 78 LEU A C 1
ATOM 599 O O . LEU A 1 78 ? 7.855 -4.154 -12.355 1.00 98.62 78 LEU A O 1
ATOM 603 N N . LYS A 1 79 ? 7.837 -2.531 -13.918 1.00 98.31 79 LYS A N 1
ATOM 604 C CA . LYS A 1 79 ? 8.446 -1.454 -13.127 1.00 98.31 79 LYS A CA 1
ATOM 605 C C . LYS A 1 79 ? 7.475 -0.281 -13.099 1.00 98.31 79 LYS A C 1
ATOM 607 O O . LYS A 1 79 ? 7.247 0.364 -14.123 1.00 98.31 79 LYS A O 1
ATOM 612 N N . GLY A 1 80 ? 6.929 0.009 -11.927 1.00 98.00 80 GLY A N 1
ATOM 613 C CA . GLY A 1 80 ? 5.798 0.913 -11.810 1.00 98.00 80 GLY A CA 1
ATOM 614 C C . GLY A 1 80 ? 5.750 1.774 -10.560 1.00 98.00 80 GLY A C 1
ATOM 615 O O . GLY A 1 80 ? 6.708 1.872 -9.790 1.00 98.00 80 GLY A O 1
ATOM 616 N N . ILE A 1 81 ? 4.596 2.405 -10.364 1.00 98.69 81 ILE A N 1
ATOM 617 C CA . ILE A 1 81 ? 4.308 3.269 -9.220 1.00 98.69 81 ILE A CA 1
ATOM 618 C C . ILE A 1 81 ? 2.835 3.175 -8.805 1.00 98.69 81 ILE A C 1
ATOM 620 O O . ILE A 1 81 ? 1.971 2.838 -9.614 1.00 98.69 81 ILE A O 1
ATOM 624 N N . ASN A 1 82 ? 2.570 3.465 -7.536 1.00 98.81 82 ASN A N 1
ATOM 625 C CA . ASN A 1 82 ? 1.227 3.616 -6.984 1.00 98.81 82 ASN A CA 1
ATOM 626 C C . ASN A 1 82 ? 0.630 4.964 -7.407 1.00 98.81 82 ASN A C 1
ATOM 628 O O . ASN A 1 82 ? 1.276 5.993 -7.201 1.00 98.81 82 ASN A O 1
ATOM 632 N N . VAL A 1 83 ? -0.577 4.962 -7.978 1.00 98.31 83 VAL A N 1
ATOM 633 C CA . VAL A 1 83 ? -1.307 6.156 -8.438 1.00 98.31 83 VAL A CA 1
ATOM 634 C C . VAL A 1 83 ? -2.733 6.130 -7.872 1.00 98.31 83 VAL A C 1
ATOM 636 O O . VAL A 1 83 ? -3.513 5.251 -8.213 1.00 98.31 83 VAL A O 1
ATOM 639 N N . ASP A 1 84 ? -3.124 7.066 -7.016 1.00 94.50 84 ASP A N 1
ATOM 640 C CA . ASP A 1 84 ? -2.273 8.009 -6.282 1.00 94.50 84 ASP A CA 1
ATOM 641 C C . ASP A 1 84 ? -2.707 8.060 -4.812 1.00 94.50 84 ASP A C 1
ATOM 643 O O . ASP A 1 84 ? -3.835 7.695 -4.472 1.00 94.50 84 ASP A O 1
ATOM 647 N N . SER A 1 85 ? -1.813 8.475 -3.908 1.00 95.12 85 SER A N 1
ATOM 648 C CA . SER A 1 85 ? -2.148 8.442 -2.476 1.00 95.12 85 SER A CA 1
ATOM 649 C C . SER A 1 85 ? -3.193 9.488 -2.056 1.00 95.12 85 SER A C 1
ATOM 651 O O . SER A 1 85 ? -3.698 9.414 -0.936 1.00 95.12 85 SER A O 1
ATOM 653 N N . ALA A 1 86 ? -3.599 10.409 -2.944 1.00 93.25 86 ALA A N 1
ATOM 654 C CA . ALA A 1 86 ? -4.710 11.322 -2.685 1.00 93.25 86 ALA A CA 1
ATOM 655 C C . ALA A 1 86 ? -6.079 10.616 -2.751 1.00 93.25 86 ALA A C 1
ATOM 657 O O . ALA A 1 86 ? -7.030 11.108 -2.148 1.00 93.25 86 ALA A O 1
ATOM 658 N N . MET A 1 87 ? -6.178 9.426 -3.363 1.00 95.88 87 MET A N 1
ATOM 659 C CA . MET A 1 87 ? -7.372 8.560 -3.316 1.00 95.88 87 MET A CA 1
ATOM 660 C C . MET A 1 87 ? -7.798 8.166 -1.881 1.00 95.88 87 MET A C 1
ATOM 662 O O . MET A 1 87 ? -8.937 7.762 -1.651 1.00 95.88 87 MET A O 1
ATOM 666 N N . LYS A 1 88 ? -6.916 8.337 -0.883 1.00 97.00 88 LYS A N 1
ATOM 667 C CA . LYS A 1 88 ? -7.222 8.177 0.553 1.00 97.00 88 LYS A CA 1
ATOM 668 C C . LYS A 1 88 ? -8.143 9.267 1.125 1.00 97.00 88 LYS A C 1
ATOM 670 O O . LYS A 1 88 ? -8.541 9.168 2.285 1.00 97.00 88 LYS A O 1
ATOM 675 N N . LEU A 1 89 ? -8.415 10.333 0.367 1.00 95.75 89 LEU A N 1
ATOM 676 C CA . LEU A 1 89 ? -9.060 11.565 0.826 1.00 95.75 89 LEU A CA 1
ATOM 677 C C . LEU A 1 89 ? -10.154 11.999 -0.169 1.00 95.75 89 LEU A C 1
ATOM 679 O O . LEU A 1 89 ? -9.883 12.029 -1.372 1.00 95.75 89 LEU A O 1
ATOM 683 N N . PRO A 1 90 ? -11.351 12.417 0.281 1.00 96.88 90 PRO A N 1
ATOM 684 C CA . PRO A 1 90 ? -12.366 12.941 -0.630 1.00 96.88 90 PRO A CA 1
ATOM 685 C C . PRO A 1 90 ? -11.895 14.244 -1.297 1.00 96.88 90 PRO A C 1
ATOM 687 O O . PRO A 1 90 ? -10.993 14.936 -0.807 1.00 96.88 90 PRO A O 1
ATOM 690 N N . THR A 1 91 ? -12.493 14.574 -2.438 1.00 96.50 91 THR A N 1
ATOM 691 C CA . THR A 1 91 ? -12.281 15.844 -3.153 1.00 96.50 91 THR A CA 1
ATOM 692 C C . THR A 1 91 ? -13.246 16.916 -2.656 1.00 96.50 91 THR A C 1
ATOM 694 O O . THR A 1 91 ? -12.864 18.074 -2.496 1.00 96.50 91 THR A O 1
ATOM 697 N N . SER A 1 92 ? -14.501 16.530 -2.406 1.00 96.44 92 SER A N 1
ATOM 698 C CA . SER A 1 92 ? -15.566 17.424 -1.954 1.00 9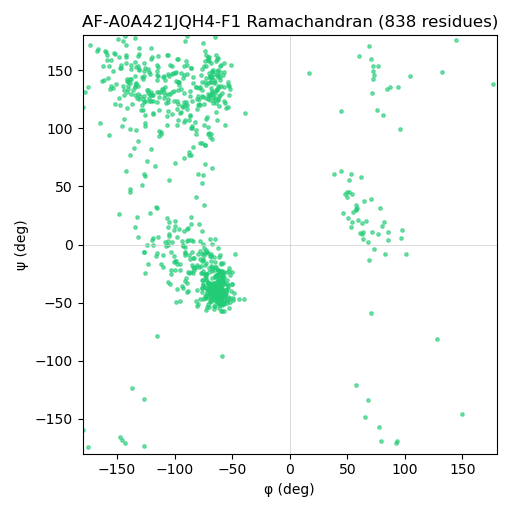6.44 92 SER A CA 1
ATOM 699 C C . SER A 1 92 ? -16.287 16.827 -0.742 1.00 96.44 92 SER A C 1
ATOM 701 O O . SER A 1 92 ? -16.767 15.701 -0.847 1.00 96.44 92 SER A O 1
ATOM 703 N N . PRO A 1 93 ? -16.390 17.545 0.391 1.00 95.88 93 PRO A N 1
ATOM 704 C CA . PRO A 1 93 ? -15.553 18.691 0.749 1.00 95.88 93 PRO A CA 1
ATOM 705 C C . PRO A 1 93 ? -14.062 18.301 0.821 1.00 95.88 93 PRO A C 1
ATOM 707 O O . PRO A 1 93 ? -13.718 17.150 1.082 1.00 95.88 93 PRO A O 1
ATOM 710 N N . ASP A 1 94 ? -13.167 19.271 0.618 1.00 94.94 94 ASP A N 1
ATOM 711 C CA . ASP A 1 94 ? -11.714 19.061 0.704 1.00 94.94 94 ASP A CA 1
ATOM 712 C C . ASP A 1 94 ? -11.283 18.776 2.158 1.00 94.94 94 ASP A C 1
ATOM 714 O O . ASP A 1 94 ? -11.069 19.695 2.962 1.00 94.94 94 ASP A O 1
ATOM 718 N N . LEU A 1 95 ? -11.180 17.484 2.493 1.00 94.69 95 LEU A N 1
ATOM 719 C CA . LEU A 1 95 ? -10.874 16.955 3.828 1.00 94.69 95 LEU A CA 1
ATOM 720 C C . LEU A 1 95 ? -9.554 16.158 3.857 1.00 94.69 95 LEU A C 1
ATOM 722 O O . LEU A 1 95 ? -9.566 14.951 4.110 1.00 94.69 95 LEU A O 1
ATOM 726 N N . PRO A 1 96 ? -8.384 16.797 3.668 1.00 95.62 96 PRO A N 1
ATOM 727 C CA . PRO A 1 96 ? -7.118 16.193 4.046 1.00 95.62 96 PRO A CA 1
ATOM 728 C C . PRO A 1 96 ? -7.096 15.921 5.553 1.00 95.62 96 PRO A C 1
ATOM 730 O O . PRO A 1 96 ? -7.718 16.634 6.339 1.00 95.62 96 PRO A O 1
ATOM 733 N N . SER A 1 97 ? -6.310 14.926 5.966 1.00 95.88 97 SER A N 1
ATOM 734 C CA . SER A 1 97 ? -6.290 14.372 7.335 1.00 95.88 97 SER A CA 1
ATOM 735 C C . SER A 1 97 ? -6.166 15.386 8.492 1.00 95.88 97 SER A C 1
ATOM 737 O O . SER A 1 97 ? -6.567 15.085 9.612 1.00 95.88 97 SER A O 1
ATOM 739 N N . HIS A 1 98 ? -5.619 16.579 8.237 1.00 94.56 98 HIS A N 1
ATOM 740 C CA . HIS A 1 98 ? -5.412 17.664 9.206 1.00 94.56 98 HIS A CA 1
ATOM 741 C C . HIS A 1 98 ? -6.500 18.760 9.188 1.00 94.56 98 HIS A C 1
ATOM 743 O O . HIS A 1 98 ? -6.322 19.801 9.820 1.00 94.56 98 HIS A O 1
ATOM 749 N N . LYS A 1 99 ? -7.584 18.596 8.417 1.00 94.56 99 LYS A N 1
ATOM 750 C CA . LYS A 1 99 ? -8.727 19.526 8.376 1.00 94.56 99 LYS A CA 1
ATOM 751 C C . LYS A 1 99 ? -9.955 18.953 9.087 1.00 94.56 99 LYS A C 1
ATOM 753 O O . LYS A 1 99 ? -10.062 17.754 9.338 1.00 94.56 99 LYS A O 1
ATOM 758 N N . GLY A 1 100 ? -10.891 19.844 9.406 1.00 92.69 100 GLY A N 1
ATOM 759 C CA . GLY A 1 100 ? -11.996 19.564 10.321 1.00 92.69 100 GLY A CA 1
ATOM 760 C C . GLY A 1 100 ? -11.557 19.653 11.784 1.00 92.69 100 GLY A C 1
ATOM 761 O O . GLY A 1 100 ? -10.474 20.152 12.085 1.00 92.69 100 GLY A O 1
ATOM 762 N N . CYS A 1 101 ? -12.414 19.195 12.691 1.00 93.06 101 CYS A N 1
ATOM 763 C CA . CYS A 1 101 ? -12.161 19.195 14.130 1.00 93.06 101 CYS A CA 1
ATOM 764 C C . CYS A 1 101 ? -12.764 17.936 14.760 1.00 93.06 101 CYS A C 1
ATOM 766 O O . CYS A 1 101 ? -13.980 17.826 14.906 1.00 93.06 101 CYS A O 1
ATOM 768 N N . ALA A 1 102 ? -11.916 16.992 15.174 1.00 93.44 102 ALA A N 1
ATOM 769 C CA . ALA A 1 102 ? -12.359 15.724 15.766 1.00 93.44 102 ALA A CA 1
ATOM 770 C C . ALA A 1 102 ? -13.086 15.859 17.123 1.00 93.44 102 ALA A C 1
ATOM 772 O O . ALA A 1 102 ? -13.729 14.913 17.574 1.00 93.44 102 ALA A O 1
ATOM 773 N N . ASN A 1 103 ? -12.992 17.022 17.779 1.00 89.12 103 ASN A N 1
ATOM 774 C CA . ASN A 1 103 ? -13.664 17.302 19.054 1.00 89.12 103 ASN A CA 1
ATOM 775 C C . ASN A 1 103 ? -15.063 17.927 18.890 1.00 89.12 103 ASN A C 1
ATOM 777 O O . ASN A 1 103 ? -15.767 18.110 19.883 1.00 89.12 103 ASN A O 1
ATOM 781 N N . GLU A 1 104 ? -15.462 18.281 17.669 1.00 92.81 104 GLU A N 1
ATOM 782 C CA . GLU A 1 104 ? -16.755 18.892 17.362 1.00 92.81 104 GLU A CA 1
ATOM 783 C C . GLU A 1 104 ? -17.692 17.836 16.761 1.00 92.81 104 GLU A C 1
ATOM 785 O O . GLU A 1 104 ? -17.481 17.354 15.651 1.00 92.81 104 GLU A O 1
ATOM 790 N N . TYR A 1 105 ? -18.745 17.478 17.499 1.00 87.81 105 TYR A N 1
ATOM 791 C CA . TYR A 1 105 ? -19.661 16.387 17.137 1.00 87.81 105 TYR A CA 1
ATOM 792 C C . TYR A 1 105 ? -20.371 16.606 15.786 1.00 87.81 105 TYR A C 1
ATOM 794 O O . TYR A 1 105 ? -20.635 15.647 15.064 1.00 87.81 105 TYR A O 1
ATOM 802 N N . ASP A 1 106 ? -20.636 17.861 15.421 1.00 93.25 106 ASP A N 1
ATOM 803 C CA . ASP A 1 106 ? -21.322 18.256 14.181 1.00 93.25 106 ASP A CA 1
ATOM 804 C C . ASP A 1 106 ? -20.359 18.834 13.128 1.00 93.25 106 ASP A C 1
ATOM 806 O O . ASP A 1 106 ? -20.767 19.549 12.214 1.00 93.25 106 ASP A O 1
ATOM 810 N N . ASN A 1 107 ? -19.056 18.564 13.261 1.00 95.75 107 ASN A N 1
ATOM 811 C CA . ASN A 1 107 ? -18.065 19.020 12.294 1.00 95.75 107 ASN A CA 1
ATOM 812 C C . ASN A 1 107 ? -18.213 18.291 10.954 1.00 95.75 107 ASN A C 1
ATOM 814 O O . ASN A 1 107 ? -18.451 17.086 10.923 1.00 95.75 107 ASN A O 1
ATOM 818 N N . ILE A 1 108 ? -17.948 19.004 9.856 1.00 95.00 108 ILE A N 1
ATOM 819 C CA . ILE A 1 108 ? -17.975 18.474 8.483 1.00 95.00 108 ILE A CA 1
ATOM 820 C C . ILE A 1 108 ? -17.077 17.240 8.280 1.00 95.00 108 ILE A C 1
ATOM 822 O O . ILE A 1 108 ? -17.352 16.417 7.417 1.00 95.00 108 ILE A O 1
ATOM 826 N N . PHE A 1 109 ? -16.039 17.047 9.104 1.00 96.31 109 PHE A N 1
ATOM 827 C CA . PHE A 1 109 ? -15.268 15.802 9.096 1.00 96.31 109 PHE A CA 1
ATOM 828 C C . PHE A 1 109 ? -16.134 14.559 9.359 1.00 96.31 109 PHE A C 1
ATOM 830 O O . PHE A 1 109 ? -15.854 13.516 8.781 1.00 96.31 109 PHE A O 1
ATOM 837 N N . PHE A 1 110 ? -17.176 14.660 10.189 1.00 96.81 110 PHE A N 1
ATOM 838 C CA . PHE A 1 110 ? -18.109 13.573 10.500 1.00 96.81 110 PHE A CA 1
ATOM 839 C C . PHE A 1 110 ? -19.349 13.535 9.592 1.00 96.81 110 PHE A C 1
ATOM 841 O O . PHE A 1 110 ? -20.287 12.795 9.885 1.00 96.81 110 PHE A O 1
ATOM 848 N N . ASP A 1 111 ? -19.354 14.294 8.495 1.00 96.06 111 ASP A N 1
ATOM 849 C CA . ASP A 1 111 ? -20.229 14.020 7.360 1.00 96.06 111 ASP A CA 1
ATOM 850 C C . ASP A 1 111 ? -19.522 12.986 6.471 1.00 96.06 111 ASP A C 1
ATOM 852 O O . ASP A 1 111 ? -18.531 13.278 5.794 1.00 96.06 111 ASP A O 1
ATOM 856 N N . GLY A 1 112 ? -19.938 11.727 6.600 1.00 96.19 112 GLY A N 1
ATOM 857 C CA . GLY A 1 112 ? -19.411 10.612 5.812 1.00 96.19 112 GLY A CA 1
ATOM 858 C C . GLY A 1 112 ? -20.291 10.234 4.629 1.00 96.19 112 GLY A C 1
ATOM 859 O O . GLY A 1 112 ? -19.813 9.529 3.752 1.00 96.19 112 GLY A O 1
ATOM 860 N N . ASP A 1 113 ? -21.533 10.717 4.589 1.00 97.62 113 ASP A N 1
ATOM 861 C CA . ASP A 1 113 ? -22.533 10.275 3.615 1.00 97.62 113 ASP A CA 1
ATOM 862 C C . ASP A 1 113 ? -22.637 11.229 2.416 1.00 97.62 113 ASP A C 1
ATOM 864 O O . ASP A 1 113 ? -23.184 10.847 1.390 1.00 97.62 113 ASP A O 1
ATOM 868 N N . ASN A 1 114 ? -22.114 12.457 2.533 1.00 97.50 114 ASN A N 1
ATOM 869 C CA . ASN A 1 114 ? -22.162 13.493 1.491 1.00 97.50 114 ASN A CA 1
ATOM 870 C C . ASN A 1 114 ? -20.755 13.876 0.983 1.00 97.50 114 ASN A C 1
ATOM 872 O O . ASN A 1 114 ? -20.492 15.036 0.650 1.00 97.50 114 ASN A O 1
ATOM 876 N N . VAL A 1 115 ? -19.825 12.916 0.968 1.00 98.06 115 VAL A N 1
ATOM 877 C CA . VAL A 1 115 ? -18.482 13.088 0.390 1.00 98.06 115 VAL A CA 1
ATOM 878 C C . VAL A 1 115 ? -18.456 12.653 -1.071 1.00 98.06 115 VAL A C 1
ATOM 880 O O . VAL A 1 115 ? -19.200 11.773 -1.468 1.00 98.06 115 VAL A O 1
ATOM 883 N N . SER A 1 116 ? -17.553 13.209 -1.875 1.00 98.19 116 SER A N 1
ATOM 884 C CA . SER A 1 116 ? -17.285 12.711 -3.226 1.00 98.19 116 SER A CA 1
ATOM 885 C C . SER A 1 116 ? -15.789 12.590 -3.487 1.00 98.19 116 SER A C 1
ATOM 887 O O . SER A 1 116 ? -14.997 13.467 -3.119 1.00 98.19 116 SER A O 1
ATOM 889 N N . PHE A 1 117 ? -15.418 11.496 -4.151 1.00 98.31 117 PHE A N 1
ATOM 890 C CA . PHE A 1 117 ? -14.062 11.200 -4.618 1.00 98.31 117 PHE A CA 1
ATOM 891 C C . PHE A 1 117 ? -13.896 11.469 -6.123 1.00 98.31 117 PHE A C 1
ATOM 893 O O . PHE A 1 117 ? -12.802 11.300 -6.660 1.00 98.31 117 PHE A O 1
ATOM 900 N N . VAL A 1 118 ? -14.938 11.958 -6.811 1.00 98.56 118 VAL A N 1
ATOM 901 C CA . VAL A 1 118 ? -14.823 12.516 -8.169 1.00 98.56 118 VAL A CA 1
ATOM 902 C C . VAL A 1 118 ? -13.716 13.579 -8.162 1.00 98.56 118 VAL A C 1
ATOM 904 O O . VAL A 1 118 ? -13.666 14.435 -7.278 1.00 98.56 118 VAL A O 1
ATOM 907 N N . GLY A 1 119 ? -12.765 13.488 -9.094 1.00 97.25 119 GLY A N 1
ATOM 908 C CA . GLY A 1 119 ? -11.521 14.271 -9.053 1.00 97.25 119 GLY A CA 1
ATOM 909 C C . GLY A 1 119 ? -10.285 13.511 -8.546 1.00 97.25 119 GLY A C 1
ATOM 910 O O . GLY A 1 119 ? -9.182 14.045 -8.655 1.00 97.25 119 GLY A O 1
ATOM 911 N N . ARG A 1 120 ? -10.430 12.282 -8.023 1.00 96.62 120 ARG A N 1
ATOM 912 C CA . ARG A 1 120 ? -9.315 11.389 -7.649 1.00 96.62 120 ARG A CA 1
ATOM 913 C C . ARG A 1 120 ? -9.008 10.369 -8.753 1.00 96.62 120 ARG A C 1
ATOM 915 O O . ARG A 1 120 ? -9.950 9.822 -9.318 1.00 96.62 120 ARG A O 1
ATOM 922 N N . PRO A 1 121 ? -7.729 10.058 -9.044 1.00 96.19 121 PRO A N 1
ATOM 923 C CA . PRO A 1 121 ? -6.511 10.522 -8.359 1.00 96.19 121 PRO A CA 1
ATOM 924 C C . PRO A 1 121 ? -6.179 12.008 -8.592 1.00 96.19 121 PRO A C 1
ATOM 926 O O . PRO A 1 121 ? -5.702 12.684 -7.687 1.00 96.19 121 PRO A O 1
ATOM 929 N N . PHE A 1 122 ? -6.497 12.533 -9.774 1.00 96.44 122 PHE A N 1
ATOM 930 C CA . PHE A 1 122 ? -6.258 13.917 -10.204 1.00 96.44 122 PHE A CA 1
ATOM 931 C C . PHE A 1 122 ? -7.313 14.333 -11.246 1.00 96.44 122 PHE A C 1
ATOM 933 O O . PHE A 1 122 ? -7.965 13.442 -11.808 1.00 96.44 122 PHE A O 1
ATOM 940 N N . PRO A 1 123 ? -7.491 15.638 -11.546 1.00 96.88 123 PRO A N 1
ATOM 941 C CA . PRO A 1 123 ? -8.444 16.118 -12.552 1.00 96.88 123 PRO A CA 1
ATOM 942 C C . PRO A 1 123 ? -8.272 15.460 -13.932 1.00 96.88 123 PRO A C 1
ATOM 944 O O . PRO A 1 123 ? -7.150 15.306 -14.416 1.00 96.88 123 PRO A O 1
ATOM 947 N N . ILE A 1 124 ? -9.382 15.142 -14.614 1.00 97.75 124 ILE A N 1
ATOM 948 C CA . ILE A 1 124 ? -9.394 14.544 -15.969 1.00 97.75 124 ILE A CA 1
ATOM 949 C C . ILE A 1 124 ? -8.520 15.333 -16.960 1.00 97.75 124 ILE A C 1
ATOM 951 O O . ILE A 1 124 ? -7.780 14.740 -17.743 1.00 97.75 124 ILE A O 1
ATOM 955 N N . SER A 1 125 ? -8.539 16.668 -16.890 1.00 97.94 125 SER A N 1
ATOM 956 C CA . SER A 1 125 ? -7.723 17.551 -17.738 1.00 97.94 125 SER A CA 1
ATOM 957 C C . SER A 1 125 ? -6.210 17.387 -17.549 1.00 97.94 125 SER A C 1
ATOM 959 O O . SER A 1 125 ? -5.449 17.685 -18.465 1.00 97.94 125 SER A O 1
ATOM 961 N N . GLU A 1 126 ? -5.770 16.913 -16.384 1.00 97.19 126 GLU A N 1
ATOM 962 C CA . GLU A 1 126 ? -4.358 16.744 -16.015 1.00 97.19 126 GLU A CA 1
ATOM 963 C C . GLU A 1 126 ? -3.896 15.281 -16.174 1.00 97.19 126 GLU A C 1
ATOM 965 O O . GLU A 1 126 ? -2.698 14.994 -16.221 1.00 97.19 126 GLU A O 1
ATOM 970 N N . ALA A 1 127 ? -4.832 14.337 -16.330 1.00 98.12 127 ALA A N 1
ATOM 971 C CA . ALA A 1 127 ? -4.557 12.901 -16.339 1.00 98.12 127 ALA A CA 1
ATOM 972 C C . ALA A 1 127 ? -3.525 12.473 -17.393 1.00 98.12 127 ALA A C 1
ATOM 974 O O . ALA A 1 127 ? -2.580 11.738 -17.090 1.00 98.12 127 ALA A O 1
ATOM 975 N N . ARG A 1 128 ? -3.643 12.993 -18.622 1.00 98.12 128 ARG A N 1
ATOM 976 C CA . ARG A 1 128 ? -2.681 12.715 -19.700 1.00 98.12 128 ARG A CA 1
ATOM 977 C C . ARG A 1 128 ? -1.274 13.214 -19.357 1.00 98.12 128 ARG A C 1
ATOM 979 O O . ARG A 1 128 ? -0.307 12.528 -19.685 1.00 98.12 128 ARG A O 1
ATOM 986 N N . GLU A 1 129 ? -1.143 14.363 -18.689 1.00 96.94 129 GLU A N 1
ATOM 987 C CA . GLU A 1 129 ? 0.148 14.908 -18.245 1.00 96.94 129 GLU A CA 1
ATOM 988 C C . GLU A 1 129 ? 0.777 14.005 -17.174 1.00 96.94 129 GLU A C 1
ATOM 990 O O . GLU A 1 129 ? 1.949 13.635 -17.283 1.00 96.94 129 GLU A O 1
ATOM 995 N N . HIS A 1 130 ? -0.005 13.592 -16.171 1.00 97.50 130 HIS A N 1
ATOM 996 C CA . HIS A 1 130 ? 0.466 12.718 -15.095 1.00 97.50 130 HIS A CA 1
ATOM 997 C C . HIS A 1 130 ? 0.931 11.348 -15.609 1.00 97.50 130 HIS A C 1
ATOM 999 O O . HIS A 1 130 ? 2.052 10.933 -15.299 1.00 97.50 130 HIS A O 1
ATOM 1005 N N . PHE A 1 131 ? 0.140 10.670 -16.448 1.00 98.12 131 PHE A N 1
ATOM 1006 C CA . PHE A 1 131 ? 0.539 9.378 -17.018 1.00 98.12 131 PHE A CA 1
ATOM 1007 C C . PHE A 1 131 ? 1.734 9.498 -17.974 1.00 98.12 131 PHE A C 1
ATOM 1009 O O . PHE A 1 131 ? 2.658 8.686 -17.900 1.00 98.12 131 PHE A O 1
ATOM 1016 N N . SER A 1 132 ? 1.785 10.543 -18.811 1.00 96.19 132 SER A N 1
ATOM 1017 C CA . SER A 1 132 ? 2.929 10.787 -19.706 1.00 96.19 132 SER A CA 1
ATOM 1018 C C . SER A 1 132 ? 4.223 11.058 -18.931 1.00 96.19 132 SER A C 1
ATOM 1020 O O . SER A 1 132 ? 5.289 10.590 -19.332 1.00 96.19 132 SER A O 1
ATOM 1022 N N . ARG A 1 133 ? 4.141 11.755 -17.788 1.00 95.62 133 ARG A N 1
ATOM 1023 C CA . ARG A 1 133 ? 5.272 11.965 -16.873 1.00 95.62 133 ARG A CA 1
ATOM 1024 C C . ARG A 1 133 ? 5.762 10.659 -16.250 1.00 95.62 133 ARG A C 1
ATOM 1026 O O . ARG A 1 133 ? 6.956 10.396 -16.272 1.00 95.62 133 ARG A O 1
ATOM 1033 N N . ILE A 1 134 ? 4.868 9.826 -15.715 1.00 97.00 134 ILE A N 1
ATOM 1034 C CA . ILE A 1 134 ? 5.267 8.534 -15.127 1.00 97.00 134 ILE A CA 1
ATOM 1035 C C . ILE A 1 134 ? 5.953 7.660 -16.191 1.00 97.00 134 ILE A C 1
ATOM 1037 O O . ILE A 1 134 ? 7.023 7.096 -15.956 1.00 97.00 134 ILE A O 1
ATOM 1041 N N . LYS A 1 135 ? 5.388 7.627 -17.402 1.00 94.62 135 LYS A N 1
ATOM 1042 C CA . LYS A 1 135 ? 5.947 6.920 -18.557 1.00 94.62 135 LYS A CA 1
ATOM 1043 C C . LYS A 1 135 ? 7.324 7.451 -18.982 1.00 94.62 135 LYS A C 1
ATOM 1045 O O . LYS A 1 135 ? 8.198 6.647 -19.305 1.00 94.62 135 LYS A O 1
ATOM 1050 N N . SER A 1 136 ? 7.579 8.764 -18.916 1.00 94.06 136 SER A N 1
ATOM 1051 C CA . SER A 1 136 ? 8.896 9.342 -19.249 1.00 94.06 136 SER A CA 1
ATOM 1052 C C . SER A 1 136 ? 10.005 8.972 -18.253 1.00 94.06 136 SER A C 1
ATOM 1054 O O . SER A 1 136 ? 11.184 8.987 -18.602 1.00 94.06 136 SER A O 1
ATOM 1056 N N . TRP A 1 137 ? 9.659 8.525 -17.040 1.00 95.94 137 TRP A N 1
ATOM 1057 C CA . TRP A 1 137 ? 10.616 7.928 -16.094 1.00 95.94 137 TRP A CA 1
ATOM 1058 C C . TRP A 1 137 ? 11.017 6.485 -16.468 1.00 95.94 137 TRP A C 1
ATOM 1060 O O . TRP A 1 137 ? 11.781 5.830 -15.742 1.00 95.94 137 TRP A O 1
ATOM 1070 N N . GLY A 1 138 ? 10.474 5.979 -17.581 1.00 95.44 138 GLY A N 1
ATOM 1071 C CA . GLY A 1 138 ? 10.599 4.614 -18.079 1.00 95.44 138 GLY A CA 1
ATOM 1072 C C . GLY A 1 138 ? 9.672 3.620 -17.387 1.00 95.44 138 GLY A C 1
ATOM 1073 O O . GLY A 1 138 ? 9.940 2.424 -17.443 1.00 95.44 138 GLY A O 1
ATOM 1074 N N . TYR A 1 139 ? 8.648 4.073 -16.660 1.00 97.94 139 TYR A N 1
ATOM 1075 C CA . TYR A 1 139 ? 7.772 3.181 -15.897 1.00 97.94 139 TYR A CA 1
ATOM 1076 C C . TYR A 1 139 ? 6.696 2.632 -16.835 1.00 97.94 139 TYR A C 1
ATOM 1078 O O . TYR A 1 139 ? 6.173 3.362 -17.673 1.00 97.94 139 TYR A O 1
ATOM 1086 N N . ASN A 1 140 ? 6.385 1.344 -16.700 1.00 98.06 140 ASN A N 1
ATOM 1087 C CA . ASN A 1 140 ? 5.461 0.621 -17.577 1.00 98.06 140 ASN A CA 1
ATOM 1088 C C . ASN A 1 140 ? 4.252 0.040 -16.828 1.00 98.06 140 ASN A C 1
ATOM 1090 O O . ASN A 1 140 ? 3.483 -0.697 -17.430 1.00 98.06 140 ASN A O 1
ATOM 1094 N N . THR A 1 141 ? 4.107 0.299 -15.524 1.00 98.69 141 THR A N 1
ATOM 1095 C CA . THR A 1 141 ? 3.052 -0.298 -14.686 1.00 98.69 141 THR A CA 1
ATOM 1096 C C . THR A 1 141 ? 2.496 0.705 -13.675 1.00 98.69 141 THR A C 1
ATOM 1098 O O . THR A 1 141 ? 3.255 1.454 -13.059 1.00 98.69 141 THR A O 1
ATOM 1101 N N . ILE A 1 142 ? 1.185 0.683 -13.461 1.00 98.81 142 ILE A N 1
ATOM 1102 C CA . ILE A 1 142 ? 0.458 1.469 -12.465 1.00 98.81 142 ILE A CA 1
ATOM 1103 C C . ILE A 1 142 ? -0.264 0.518 -11.499 1.00 98.81 142 ILE A C 1
ATOM 1105 O O . ILE A 1 142 ? -1.017 -0.353 -11.935 1.00 98.81 142 ILE A O 1
ATOM 1109 N N . ARG A 1 143 ? -0.068 0.714 -10.191 1.00 98.81 143 ARG A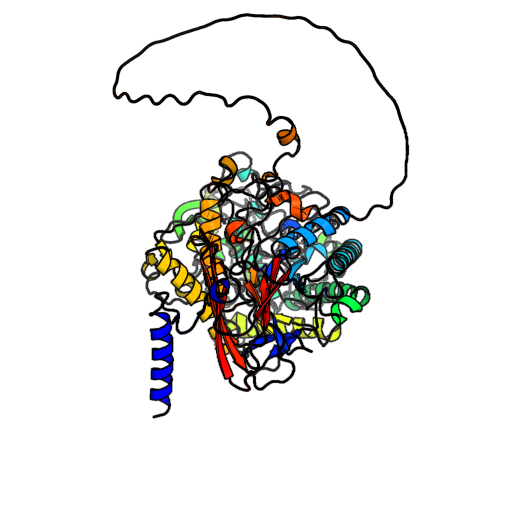 N 1
ATOM 1110 C CA . ARG A 1 143 ? -0.973 0.197 -9.152 1.00 98.81 143 ARG A CA 1
ATOM 1111 C C . ARG A 1 143 ? -2.017 1.281 -8.898 1.00 98.81 143 ARG A C 1
ATOM 1113 O O . ARG A 1 143 ? -1.657 2.348 -8.401 1.00 98.81 143 ARG A O 1
ATOM 1120 N N . TYR A 1 144 ? -3.250 1.063 -9.351 1.00 98.69 144 TYR A N 1
ATOM 1121 C CA . TYR A 1 144 ? -4.316 2.066 -9.332 1.00 98.69 144 TYR A CA 1
ATOM 1122 C C . TYR A 1 144 ? -5.172 1.914 -8.077 1.00 98.69 144 TYR A C 1
ATOM 1124 O O . TYR A 1 144 ? -5.869 0.911 -7.906 1.00 98.69 144 TYR A O 1
ATOM 1132 N N . LEU A 1 145 ? -5.111 2.922 -7.212 1.00 98.06 145 LEU A N 1
ATOM 1133 C CA . LEU A 1 145 ? -5.792 2.928 -5.923 1.00 98.06 145 LEU A CA 1
ATOM 1134 C C . LEU A 1 145 ? -7.288 3.201 -6.093 1.00 98.06 145 LEU A C 1
ATOM 1136 O O . LEU A 1 145 ? -7.681 4.101 -6.830 1.00 98.06 145 LEU A O 1
ATOM 1140 N N . VAL A 1 146 ? -8.113 2.495 -5.322 1.00 97.75 146 VAL A N 1
ATOM 1141 C CA . VAL A 1 146 ? -9.520 2.828 -5.052 1.00 97.75 146 VAL A CA 1
ATOM 1142 C C . VAL A 1 146 ? -9.785 2.584 -3.565 1.00 97.75 146 VAL A C 1
ATOM 1144 O O . VAL A 1 146 ? -9.260 1.627 -3.015 1.00 97.75 146 VAL A O 1
ATOM 1147 N N . THR A 1 147 ? -10.587 3.402 -2.882 1.00 98.44 147 THR A N 1
ATOM 1148 C CA . THR A 1 147 ? -11.023 3.100 -1.502 1.00 98.44 147 THR A CA 1
ATOM 1149 C C . THR A 1 147 ? -12.461 2.582 -1.488 1.00 98.44 147 THR A C 1
ATOM 1151 O O . THR A 1 147 ? -13.257 2.905 -2.367 1.00 98.44 147 THR A O 1
ATOM 1154 N N . TRP A 1 148 ? -12.825 1.777 -0.485 1.00 98.75 148 TRP A N 1
ATOM 1155 C CA . TRP A 1 148 ? -14.212 1.319 -0.322 1.00 98.75 148 TRP A CA 1
ATOM 1156 C C . TRP A 1 148 ? -15.160 2.502 -0.051 1.00 98.75 148 TRP A C 1
ATOM 1158 O O . TRP A 1 148 ? -16.267 2.540 -0.580 1.00 98.75 148 TRP A O 1
ATOM 1168 N N . GLU A 1 149 ? -14.697 3.517 0.683 1.00 98.69 149 GLU A N 1
ATOM 1169 C CA . GLU A 1 149 ? -15.406 4.778 0.905 1.00 98.69 149 GLU A CA 1
ATOM 1170 C C . GLU A 1 149 ? -15.697 5.508 -0.414 1.00 98.69 149 GLU A C 1
ATOM 1172 O O . GLU A 1 149 ? -16.829 5.928 -0.626 1.00 98.69 149 GLU A O 1
ATOM 1177 N N . ALA A 1 150 ? -14.745 5.571 -1.350 1.00 98.50 150 ALA A N 1
ATOM 1178 C CA . ALA A 1 150 ? -14.996 6.164 -2.663 1.00 98.50 150 ALA A CA 1
ATOM 1179 C C . ALA A 1 150 ? -16.112 5.456 -3.456 1.00 98.50 150 ALA A C 1
ATOM 1181 O O . ALA A 1 150 ? -16.789 6.103 -4.247 1.00 98.50 150 ALA A O 1
ATOM 1182 N N . ILE A 1 151 ? -16.335 4.153 -3.233 1.00 98.75 151 ILE A N 1
ATOM 1183 C CA . ILE A 1 151 ? -17.367 3.374 -3.934 1.00 98.75 151 ILE A CA 1
ATOM 1184 C C . ILE A 1 151 ? -18.726 3.419 -3.212 1.00 98.75 151 ILE A C 1
ATOM 1186 O O . ILE A 1 151 ? -19.748 3.479 -3.885 1.00 98.75 151 ILE A O 1
ATOM 1190 N N . GLU A 1 152 ? -18.766 3.331 -1.877 1.00 98.75 152 GLU A N 1
ATOM 1191 C CA . GLU A 1 152 ? -19.984 3.016 -1.096 1.00 98.75 152 GLU A CA 1
ATOM 1192 C C . GLU A 1 152 ? -20.107 3.884 0.183 1.00 98.75 152 GLU A C 1
ATOM 1194 O O . GLU A 1 152 ? -20.374 3.377 1.276 1.00 98.75 152 GLU A O 1
ATOM 1199 N N . HIS A 1 153 ? -19.865 5.201 0.089 1.00 98.56 153 HIS A N 1
ATOM 1200 C CA . HIS A 1 153 ? -19.911 6.114 1.246 1.00 98.56 153 HIS A CA 1
ATOM 1201 C C . HIS A 1 153 ? -21.324 6.338 1.820 1.00 98.56 153 HIS A C 1
ATOM 1203 O O . HIS A 1 153 ? -21.493 6.252 3.035 1.00 98.56 153 HIS A O 1
ATOM 1209 N N . GLU A 1 154 ? -22.338 6.572 0.974 1.00 98.44 154 GLU A N 1
ATOM 1210 C CA . GLU A 1 154 ? -23.699 6.996 1.377 1.00 98.44 154 GLU A CA 1
ATOM 1211 C C . GLU A 1 154 ? -24.492 5.909 2.139 1.00 98.44 154 GLU A C 1
ATOM 1213 O O . GLU A 1 154 ? -25.555 6.161 2.723 1.00 98.44 154 GLU A O 1
ATOM 1218 N N . GLY A 1 155 ? -24.015 4.664 2.102 1.00 98.25 155 GLY A N 1
ATOM 1219 C CA . GLY A 1 155 ? -24.593 3.555 2.846 1.00 98.25 155 GLY A CA 1
ATOM 1220 C C . GLY A 1 155 ? -24.536 2.208 2.123 1.00 98.25 155 GLY A C 1
ATOM 1221 O O . GLY A 1 155 ? -24.140 2.124 0.962 1.00 98.25 155 GLY A O 1
ATOM 1222 N N . PRO A 1 156 ? -24.988 1.138 2.795 1.00 98.31 156 PRO A N 1
ATOM 1223 C CA . PRO A 1 156 ? -24.937 -0.216 2.259 1.00 98.31 156 PRO A CA 1
ATOM 1224 C C . PRO A 1 156 ? -25.761 -0.368 0.963 1.00 98.31 156 PRO A C 1
ATOM 1226 O O . PRO A 1 156 ? -26.950 -0.055 0.924 1.00 98.31 156 PRO A O 1
ATOM 1229 N N . ASN A 1 157 ? -25.134 -0.910 -0.083 1.00 97.19 157 ASN A N 1
ATOM 1230 C CA . ASN A 1 157 ? -25.609 -1.035 -1.468 1.00 97.19 157 ASN A CA 1
ATOM 1231 C C . ASN A 1 157 ? -25.940 0.297 -2.177 1.00 97.19 157 ASN A C 1
ATOM 1233 O O . ASN A 1 157 ? -26.689 0.288 -3.157 1.00 97.19 157 ASN A O 1
ATOM 1237 N N . LYS A 1 158 ? -25.399 1.431 -1.713 1.00 98.56 158 LYS A N 1
ATOM 1238 C CA . LYS A 1 158 ? -25.492 2.723 -2.406 1.00 98.56 158 LYS A CA 1
ATOM 1239 C C . LYS A 1 158 ? -24.138 3.068 -3.022 1.00 98.56 158 LYS A C 1
ATOM 1241 O O . LYS A 1 158 ? -23.214 3.446 -2.306 1.00 98.56 158 LYS A O 1
ATOM 1246 N N . TYR A 1 159 ? -24.018 2.889 -4.334 1.00 98.81 159 TYR A N 1
ATOM 1247 C CA . TYR A 1 159 ? -22.754 3.077 -5.043 1.00 98.81 159 TYR A CA 1
ATOM 1248 C C . TYR A 1 159 ? -22.648 4.468 -5.678 1.00 98.81 159 TYR A C 1
ATOM 1250 O O . TYR A 1 159 ? -23.604 4.939 -6.295 1.00 98.81 159 TYR A O 1
ATOM 1258 N N . ASP A 1 160 ? -21.476 5.097 -5.570 1.00 98.75 160 ASP A N 1
ATOM 1259 C CA . ASP A 1 160 ? -21.157 6.359 -6.248 1.00 98.75 160 ASP A CA 1
ATOM 1260 C C . ASP A 1 160 ? -20.880 6.102 -7.741 1.00 98.75 160 ASP A C 1
ATOM 1262 O O . ASP A 1 160 ? -19.749 5.869 -8.176 1.00 98.75 160 ASP A O 1
ATOM 1266 N N . GLU A 1 161 ? -21.947 6.106 -8.542 1.00 98.75 161 GLU A N 1
ATOM 1267 C CA . GLU A 1 161 ? -21.869 5.934 -9.999 1.00 98.75 161 GLU A CA 1
ATOM 1268 C C . GLU A 1 161 ? -21.085 7.069 -10.689 1.00 98.75 161 GLU A C 1
ATOM 1270 O O . GLU A 1 161 ? -20.505 6.843 -11.754 1.00 98.75 161 GLU A O 1
ATOM 1275 N N . GLU A 1 162 ? -21.024 8.273 -10.101 1.00 98.75 162 GLU A N 1
ATOM 1276 C CA . GLU A 1 162 ? -20.243 9.389 -10.651 1.00 98.75 162 GLU A CA 1
ATOM 1277 C C . GLU A 1 162 ? -18.742 9.129 -10.477 1.00 98.75 162 GLU A C 1
ATOM 1279 O O . GLU A 1 162 ? -17.979 9.263 -11.436 1.00 98.75 162 GLU A O 1
ATOM 1284 N N . PHE A 1 163 ? -18.308 8.667 -9.300 1.00 98.75 163 PHE A N 1
ATOM 1285 C CA . PHE A 1 163 ? -16.926 8.243 -9.059 1.00 98.75 163 PHE A CA 1
ATOM 1286 C C . PHE A 1 163 ? -16.529 7.002 -9.876 1.00 98.75 163 PHE A C 1
ATOM 1288 O O . PHE A 1 163 ? -15.399 6.915 -10.373 1.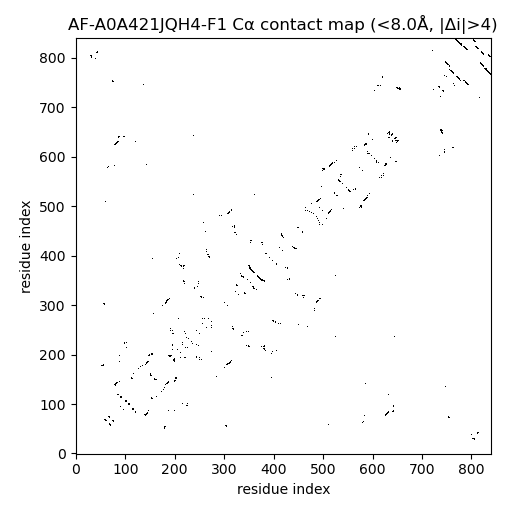00 98.75 163 PHE A O 1
ATOM 1295 N N . ILE A 1 164 ? -17.443 6.045 -10.063 1.00 98.88 164 ILE A N 1
ATOM 1296 C CA . ILE A 1 164 ? -17.186 4.860 -10.895 1.00 98.88 164 ILE A CA 1
ATOM 1297 C C . ILE A 1 164 ? -16.994 5.264 -12.362 1.00 98.88 164 ILE A C 1
ATOM 1299 O O . ILE A 1 164 ? -16.030 4.814 -12.986 1.00 98.88 164 ILE A O 1
ATOM 1303 N N . GLN A 1 165 ? -17.846 6.139 -12.907 1.00 98.88 165 GLN A N 1
ATOM 1304 C CA . GLN A 1 165 ? -17.657 6.664 -14.263 1.00 98.88 165 GLN A CA 1
ATOM 1305 C C . GLN A 1 165 ? -16.367 7.496 -14.362 1.00 98.88 165 GLN A C 1
ATOM 1307 O O . GLN A 1 165 ? -15.598 7.291 -15.295 1.00 98.88 165 GLN A O 1
ATOM 1312 N N . TYR A 1 166 ? -16.053 8.323 -13.360 1.00 98.81 166 TYR A N 1
ATOM 1313 C CA . TYR A 1 166 ? -14.790 9.067 -13.299 1.00 98.81 166 TYR A CA 1
ATOM 1314 C C . TYR A 1 166 ? -13.559 8.146 -13.361 1.00 98.81 166 TYR A C 1
ATOM 1316 O O . TYR A 1 166 ? -12.605 8.409 -14.091 1.00 98.81 166 TYR A O 1
ATOM 1324 N N . THR A 1 167 ? -13.582 7.029 -12.627 1.00 98.81 167 THR A N 1
ATOM 1325 C CA . THR A 1 167 ? -12.508 6.025 -12.661 1.00 98.81 167 THR A CA 1
ATOM 1326 C C . THR A 1 167 ? -12.371 5.386 -14.046 1.00 98.81 167 THR A C 1
ATOM 1328 O O . THR A 1 167 ? -11.254 5.142 -14.500 1.00 98.81 167 THR A O 1
ATOM 1331 N N . ILE A 1 168 ? -13.483 5.146 -14.745 1.00 98.88 168 ILE A N 1
ATOM 1332 C CA . ILE A 1 168 ? -13.479 4.625 -16.119 1.00 98.88 168 ILE A CA 1
ATOM 1333 C C . ILE A 1 168 ? -12.834 5.636 -17.076 1.00 98.88 168 ILE A C 1
ATOM 1335 O O . ILE A 1 168 ? -11.952 5.245 -17.837 1.00 98.88 168 ILE A O 1
ATOM 1339 N N . ASP A 1 169 ? -13.184 6.919 -16.976 1.00 98.88 169 ASP A N 1
ATOM 1340 C CA . ASP A 1 169 ? -12.623 7.987 -17.816 1.00 98.88 169 ASP A CA 1
ATOM 1341 C C . ASP A 1 169 ? -11.096 8.133 -17.607 1.00 98.88 169 ASP A C 1
ATOM 1343 O O . ASP A 1 169 ? -10.327 8.278 -18.559 1.00 98.88 169 ASP A O 1
ATOM 1347 N N . ILE A 1 170 ? -10.618 8.027 -16.359 1.00 98.81 170 ILE A N 1
ATOM 1348 C CA . ILE A 1 170 ? -9.180 8.056 -16.036 1.00 98.81 170 ILE A CA 1
ATOM 1349 C C . ILE A 1 170 ? -8.440 6.829 -16.600 1.00 98.81 170 ILE A C 1
ATOM 1351 O O . ILE A 1 170 ? -7.326 6.966 -17.116 1.00 98.81 170 ILE A O 1
ATOM 1355 N N . LEU A 1 171 ? -9.037 5.634 -16.522 1.00 98.81 171 LEU A N 1
ATOM 1356 C CA . LEU A 1 171 ? -8.455 4.403 -17.070 1.00 98.81 171 LEU A CA 1
ATOM 1357 C C . LEU A 1 171 ? -8.473 4.381 -18.610 1.00 98.81 171 LEU A C 1
ATOM 1359 O O . LEU A 1 171 ? -7.538 3.855 -19.215 1.00 98.81 171 LEU A O 1
ATOM 1363 N N . GLU A 1 172 ? -9.475 4.993 -19.248 1.00 98.75 172 GLU A N 1
ATOM 1364 C CA . GLU A 1 172 ? -9.502 5.220 -20.697 1.00 98.75 172 GLU A CA 1
ATOM 1365 C C . GLU A 1 172 ? -8.321 6.104 -21.126 1.00 98.75 172 GLU A C 1
ATOM 1367 O O . GLU A 1 172 ? -7.536 5.694 -21.982 1.00 98.75 172 GLU A O 1
ATOM 1372 N N . ILE A 1 173 ? -8.090 7.238 -20.450 1.00 98.69 173 ILE A N 1
ATOM 1373 C CA . ILE A 1 173 ? -6.944 8.129 -20.722 1.00 98.69 173 ILE A CA 1
ATOM 1374 C C . ILE A 1 173 ? -5.595 7.423 -20.488 1.00 98.69 173 ILE A C 1
ATOM 1376 O O . ILE A 1 173 ? -4.648 7.645 -21.247 1.00 98.69 173 ILE A O 1
ATOM 1380 N N . LEU A 1 174 ? -5.483 6.553 -19.476 1.00 98.06 174 LEU A N 1
ATOM 1381 C CA . LEU A 1 174 ? -4.298 5.705 -19.271 1.00 98.06 174 LEU A CA 1
ATOM 1382 C C . LEU A 1 174 ? -4.063 4.796 -20.490 1.00 98.06 174 LEU A C 1
ATOM 1384 O O . LEU A 1 174 ? -2.943 4.733 -21.006 1.00 98.06 174 LEU A O 1
ATOM 1388 N N . GLY A 1 175 ? -5.121 4.152 -20.990 1.00 97.06 175 GLY A N 1
ATOM 1389 C CA . GLY A 1 175 ? -5.092 3.346 -22.212 1.00 97.06 175 GLY A CA 1
ATOM 1390 C C . GLY A 1 175 ? -4.691 4.148 -23.455 1.00 97.06 175 GLY A C 1
ATOM 1391 O O . GLY A 1 175 ? -3.836 3.703 -24.217 1.00 97.06 175 GLY A O 1
ATOM 1392 N N . GLU A 1 176 ? -5.227 5.360 -23.627 1.00 96.25 176 GLU A N 1
ATOM 1393 C CA . GLU A 1 176 ? -4.877 6.279 -24.723 1.00 96.25 176 GLU A CA 1
ATOM 1394 C C . GLU A 1 176 ? -3.442 6.831 -24.646 1.00 96.25 176 GLU A C 1
ATOM 1396 O O . GLU A 1 176 ? -2.899 7.301 -25.649 1.00 96.25 176 GLU A O 1
ATOM 1401 N N . VAL A 1 177 ? -2.819 6.851 -23.463 1.00 96.00 177 VAL A N 1
ATOM 1402 C CA . VAL A 1 177 ? -1.390 7.174 -23.313 1.00 96.00 177 VAL A CA 1
ATOM 1403 C C . VAL A 1 177 ? -0.517 5.995 -23.760 1.00 96.00 177 VAL A C 1
ATOM 1405 O O . VAL A 1 177 ? 0.577 6.227 -24.283 1.00 96.00 177 VAL A O 1
ATOM 1408 N N . GLY A 1 178 ? -1.004 4.758 -23.612 1.00 94.44 178 GLY A N 1
ATOM 1409 C CA . GLY A 1 178 ? -0.396 3.524 -24.123 1.00 94.44 178 GLY A CA 1
ATOM 1410 C C . GLY A 1 178 ? 0.892 3.098 -23.407 1.00 94.44 178 GLY A C 1
ATOM 1411 O O . GLY A 1 178 ? 1.584 3.906 -22.782 1.00 94.44 178 GLY A O 1
ATOM 1412 N N . GLY A 1 179 ? 1.267 1.821 -23.515 1.00 94.12 179 GLY A N 1
ATOM 1413 C CA . GLY A 1 179 ? 2.496 1.282 -22.902 1.00 94.12 179 GLY A CA 1
ATOM 1414 C C . GLY A 1 179 ? 2.560 1.337 -21.363 1.00 94.12 179 GLY A C 1
ATOM 1415 O O . GLY A 1 179 ? 3.651 1.259 -20.798 1.00 94.12 179 GLY A O 1
ATOM 1416 N N . LEU A 1 180 ? 1.414 1.490 -20.690 1.00 97.69 180 LEU A N 1
ATOM 1417 C CA . LEU A 1 180 ? 1.259 1.397 -19.238 1.00 97.69 180 LEU A CA 1
ATOM 1418 C C . LEU A 1 180 ? 0.297 0.252 -18.910 1.00 97.69 180 LEU A C 1
ATOM 1420 O O . LEU A 1 180 ? -0.892 0.342 -19.197 1.00 97.69 180 LEU A O 1
ATOM 1424 N N . TYR A 1 181 ? 0.804 -0.800 -18.277 1.00 98.75 181 TYR A N 1
ATOM 1425 C CA . TYR A 1 181 ? -0.017 -1.808 -17.618 1.00 98.75 181 TYR A CA 1
ATOM 1426 C C . TYR A 1 181 ? -0.670 -1.216 -16.366 1.00 98.75 181 TYR A C 1
ATOM 1428 O O . TYR A 1 181 ? -0.064 -0.392 -15.682 1.00 98.75 181 TYR A O 1
ATOM 1436 N N . VAL A 1 182 ? -1.871 -1.661 -16.010 1.00 98.81 182 VAL A N 1
ATOM 1437 C CA . VAL A 1 182 ? -2.562 -1.237 -14.788 1.00 98.81 182 VAL A CA 1
ATOM 1438 C C . VAL A 1 182 ? -3.250 -2.410 -14.099 1.00 98.81 182 VAL A C 1
ATOM 1440 O O . VAL A 1 182 ? -3.853 -3.263 -14.748 1.00 98.81 182 VAL A O 1
ATOM 1443 N N . PHE A 1 183 ? -3.175 -2.453 -12.773 1.00 98.81 183 PHE A N 1
ATOM 1444 C CA . PHE A 1 183 ? -4.042 -3.287 -11.943 1.00 98.81 183 PHE A CA 1
ATOM 1445 C C . PHE A 1 183 ? -4.699 -2.422 -10.870 1.00 98.81 183 PHE A C 1
ATOM 1447 O O . PHE A 1 183 ? -4.085 -1.476 -10.373 1.00 98.81 183 PHE A O 1
ATOM 1454 N N . LEU A 1 184 ? -5.959 -2.722 -10.565 1.00 98.62 184 LEU A N 1
ATOM 1455 C CA . LEU A 1 184 ? -6.728 -2.024 -9.537 1.00 98.62 184 LEU A CA 1
ATOM 1456 C C . LEU A 1 184 ? -6.513 -2.705 -8.183 1.00 98.62 184 LEU A C 1
ATOM 1458 O O . LEU A 1 184 ? -6.236 -3.902 -8.124 1.00 98.62 184 LEU A O 1
ATOM 1462 N N . GLU A 1 185 ? -6.673 -1.960 -7.098 1.00 97.25 185 GLU A N 1
ATOM 1463 C CA . GLU A 1 185 ? -6.588 -2.473 -5.730 1.00 97.25 185 GLU A CA 1
ATOM 1464 C C . GLU A 1 185 ? -7.536 -1.697 -4.804 1.00 97.25 185 GLU A C 1
ATOM 1466 O O . GLU A 1 185 ? -7.861 -0.537 -5.083 1.00 97.25 185 GLU A O 1
ATOM 1471 N N . ILE A 1 186 ? -8.022 -2.342 -3.736 1.00 96.94 186 ILE A N 1
ATOM 1472 C CA . ILE A 1 186 ? -8.827 -1.660 -2.716 1.00 96.94 186 ILE A CA 1
ATOM 1473 C C . ILE A 1 186 ? -7.954 -1.271 -1.527 1.00 96.94 186 ILE A C 1
ATOM 1475 O O . ILE A 1 186 ? -7.656 -2.083 -0.638 1.00 96.94 186 ILE A O 1
ATOM 1479 N N . HIS A 1 187 ? -7.626 0.013 -1.505 1.00 98.56 187 HIS A N 1
ATOM 1480 C CA . HIS A 1 187 ? -6.719 0.607 -0.553 1.00 98.56 187 HIS A CA 1
ATOM 1481 C C . HIS A 1 187 ? -7.420 0.847 0.779 1.00 98.56 187 HIS A C 1
ATOM 1483 O O . HIS A 1 187 ? -8.530 1.384 0.855 1.00 98.56 187 HIS A O 1
ATOM 1489 N N . GLN A 1 188 ? -6.727 0.485 1.849 1.00 98.00 188 GLN A N 1
ATOM 1490 C CA . GLN A 1 188 ? -7.061 0.865 3.209 1.00 98.00 188 GLN A CA 1
ATOM 1491 C C . GLN A 1 188 ? -5.774 1.028 4.006 1.00 98.00 188 GLN A C 1
ATOM 1493 O O . GLN A 1 188 ? -4.783 0.343 3.756 1.00 98.00 188 GLN A O 1
ATOM 1498 N N . ASP A 1 189 ? -5.849 1.883 5.012 1.00 97.81 189 ASP A N 1
ATOM 1499 C CA . ASP A 1 189 ? -4.903 1.955 6.110 1.00 97.81 189 ASP A CA 1
ATOM 1500 C C . ASP A 1 189 ? -5.703 2.059 7.387 1.00 97.81 189 ASP A C 1
ATOM 1502 O O . ASP A 1 189 ? -6.538 2.950 7.518 1.00 97.81 189 ASP A O 1
ATOM 1506 N N . VAL A 1 190 ? -5.416 1.215 8.371 1.00 97.38 190 VAL A N 1
ATOM 1507 C CA . VAL A 1 190 ? -6.048 1.299 9.693 1.00 97.38 190 VAL A CA 1
ATOM 1508 C C . VAL A 1 190 ? -7.582 1.406 9.630 1.00 97.38 190 VAL A C 1
ATOM 1510 O O . VAL A 1 190 ? -8.207 2.162 10.380 1.00 97.38 190 VAL A O 1
ATOM 1513 N N . TRP A 1 191 ? -8.186 0.633 8.728 1.00 98.50 191 TRP A N 1
ATOM 1514 C CA . TRP A 1 191 ? -9.616 0.569 8.434 1.00 98.50 191 TRP A CA 1
ATOM 1515 C C . TRP A 1 191 ? -10.229 1.788 7.729 1.00 98.50 191 TRP A C 1
ATOM 1517 O O . TRP A 1 191 ? -10.841 1.609 6.684 1.00 98.50 191 TRP A O 1
ATOM 1527 N N . SER A 1 192 ? -10.169 2.999 8.292 1.00 98.25 192 SER A N 1
ATOM 1528 C CA . SER A 1 192 ? -10.991 4.135 7.839 1.00 98.25 192 SER A CA 1
ATOM 1529 C C . SER A 1 192 ? -10.421 5.497 8.247 1.00 98.25 192 SER A C 1
ATOM 1531 O O . SER A 1 192 ? -9.691 5.612 9.235 1.00 98.25 192 SER A O 1
ATOM 1533 N N . ARG A 1 193 ? -10.811 6.578 7.551 1.00 96.56 193 ARG A N 1
ATOM 1534 C CA . ARG A 1 193 ? -10.428 7.952 7.933 1.00 96.56 193 ARG A CA 1
ATOM 1535 C C . ARG A 1 193 ? -10.884 8.326 9.345 1.00 96.56 193 ARG A C 1
ATOM 1537 O O . ARG A 1 193 ? -10.164 9.015 10.066 1.00 96.56 193 ARG A O 1
ATOM 1544 N N . PHE A 1 194 ? -12.016 7.785 9.792 1.00 97.56 194 PHE A N 1
ATOM 1545 C CA . PHE A 1 194 ? -12.545 7.996 11.144 1.00 97.56 194 PHE A CA 1
ATOM 1546 C C . PHE A 1 194 ? -11.815 7.198 12.233 1.00 97.56 194 PHE A C 1
ATOM 1548 O O . PHE A 1 194 ? -11.975 7.512 13.406 1.00 97.56 194 PHE A O 1
ATOM 1555 N N . SER A 1 195 ? -10.998 6.201 11.876 1.00 97.50 195 SER A N 1
ATOM 1556 C CA . SER A 1 195 ? -10.058 5.515 12.779 1.00 97.50 195 SER A CA 1
ATOM 1557 C C . SER A 1 195 ? -8.613 6.024 12.630 1.00 97.50 195 SER A C 1
ATOM 1559 O O . SER A 1 195 ? -7.673 5.406 13.131 1.00 97.50 195 SER A O 1
ATOM 1561 N N . GLY A 1 196 ? -8.433 7.186 11.988 1.00 95.88 196 GLY A N 1
ATOM 1562 C CA . GLY A 1 196 ? -7.142 7.852 11.785 1.00 95.88 196 GLY A CA 1
ATOM 1563 C C . GLY A 1 196 ? -6.340 7.301 10.606 1.00 95.88 196 GLY A C 1
ATOM 1564 O O . GLY A 1 196 ? -5.123 7.485 10.556 1.00 95.88 196 GLY A O 1
ATOM 1565 N N . GLY A 1 197 ? -7.017 6.606 9.693 1.00 96.44 197 GLY A N 1
ATOM 1566 C CA . GLY A 1 197 ? -6.452 5.918 8.543 1.00 96.44 197 GLY A CA 1
ATOM 1567 C C . GLY A 1 197 ? -7.108 6.329 7.218 1.00 96.44 197 GLY A C 1
ATOM 1568 O O . GLY A 1 197 ? -7.267 7.519 6.950 1.00 96.44 197 GLY A O 1
ATOM 1569 N N . SER A 1 198 ? -7.469 5.360 6.377 1.00 97.69 198 SER A N 1
ATOM 1570 C CA . SER A 1 198 ? -8.267 5.512 5.146 1.00 97.69 198 SER A CA 1
ATOM 1571 C C . SER A 1 198 ? -8.881 4.162 4.740 1.00 97.69 198 SER A C 1
ATOM 1573 O O . SER A 1 198 ? -8.452 3.131 5.252 1.00 97.69 198 SER A O 1
ATOM 1575 N N . GLY A 1 199 ? -9.865 4.139 3.834 1.00 97.94 199 GLY A N 1
ATOM 1576 C CA . GLY A 1 199 ? -10.350 2.890 3.228 1.00 97.94 199 GLY A CA 1
ATOM 1577 C C . GLY A 1 199 ? -11.858 2.689 3.317 1.00 97.94 199 GLY A C 1
ATOM 1578 O O . GLY A 1 199 ? -12.554 2.924 2.340 1.00 97.94 199 GLY A O 1
ATOM 1579 N N . ALA A 1 200 ? -12.361 2.211 4.454 1.00 98.69 200 ALA A N 1
ATOM 1580 C CA . ALA A 1 200 ? -13.758 1.832 4.662 1.00 98.69 200 ALA A CA 1
ATOM 1581 C C . ALA A 1 200 ? -14.673 3.025 5.023 1.00 98.69 200 ALA A C 1
ATOM 1583 O O . ALA A 1 200 ? -14.258 3.902 5.791 1.00 98.69 200 ALA A O 1
ATOM 1584 N N . PRO A 1 201 ? -15.935 3.039 4.551 1.00 98.56 201 PRO A N 1
ATOM 1585 C CA . PRO A 1 201 ? -16.891 4.117 4.810 1.00 98.56 201 PRO A CA 1
ATOM 1586 C C . PRO A 1 201 ? -17.398 4.156 6.260 1.00 98.56 201 PRO A C 1
ATOM 1588 O O . PRO A 1 201 ? -17.355 3.158 6.991 1.00 98.56 201 PRO A O 1
ATOM 1591 N N . MET A 1 202 ? -17.921 5.319 6.675 1.00 98.31 202 MET A N 1
ATOM 1592 C CA . MET A 1 202 ? -18.351 5.595 8.057 1.00 98.31 202 MET A CA 1
ATOM 1593 C C . MET A 1 202 ? -19.386 4.594 8.578 1.00 98.31 202 MET A C 1
ATOM 1595 O O . MET A 1 202 ? -19.305 4.157 9.731 1.00 98.31 202 MET A O 1
ATOM 1599 N N . TRP A 1 203 ? -20.329 4.189 7.720 1.00 98.75 203 TRP A N 1
ATOM 1600 C CA . TRP A 1 203 ? -21.412 3.278 8.084 1.00 98.75 203 TRP A CA 1
ATOM 1601 C C . TRP A 1 203 ? -20.910 1.917 8.585 1.00 98.75 203 TRP A C 1
ATOM 1603 O O . TRP A 1 203 ? -21.609 1.271 9.360 1.00 98.75 203 TRP A O 1
ATOM 1613 N N . THR A 1 204 ? -19.685 1.494 8.244 1.00 98.88 204 THR A N 1
ATOM 1614 C CA . THR A 1 204 ? -19.097 0.238 8.754 1.00 98.88 204 THR A CA 1
ATOM 1615 C C . THR A 1 204 ? -18.852 0.278 10.266 1.00 98.88 204 THR A C 1
ATOM 1617 O O . THR A 1 204 ? -19.099 -0.706 10.965 1.00 98.88 204 THR A O 1
ATOM 1620 N N . LEU A 1 205 ? -18.438 1.433 10.798 1.00 98.81 205 LEU A N 1
ATOM 1621 C CA . LEU A 1 205 ? -18.245 1.649 12.236 1.00 98.81 205 LEU A CA 1
ATOM 1622 C C . LEU A 1 205 ? -19.594 1.635 12.961 1.00 98.81 205 LEU A C 1
ATOM 1624 O O . LEU A 1 205 ? -19.739 1.006 14.012 1.00 98.81 205 LEU A O 1
ATOM 1628 N N . TYR A 1 206 ? -20.604 2.254 12.350 1.00 98.69 206 TYR A N 1
ATOM 1629 C CA . TYR A 1 206 ? -21.981 2.216 12.829 1.00 98.69 206 TYR A CA 1
ATOM 1630 C C . TYR A 1 206 ? -22.589 0.808 12.778 1.00 98.69 206 TYR A C 1
ATOM 1632 O O . TYR A 1 206 ? -23.241 0.388 13.737 1.00 98.69 206 TYR A O 1
ATOM 1640 N N . ALA A 1 207 ? -22.317 0.024 11.733 1.00 98.50 207 ALA A N 1
ATOM 1641 C CA . ALA A 1 207 ? -22.709 -1.380 11.651 1.00 98.50 207 ALA A CA 1
ATOM 1642 C C . ALA A 1 207 ? -22.108 -2.184 12.817 1.00 98.50 207 ALA A C 1
ATOM 1644 O O . ALA A 1 207 ? -22.832 -2.938 13.460 1.00 98.50 207 ALA A O 1
ATOM 1645 N N . ALA A 1 208 ? -20.848 -1.938 13.195 1.00 98.25 208 ALA A N 1
ATOM 1646 C CA . ALA A 1 208 ? -20.211 -2.529 14.379 1.00 98.25 208 ALA A CA 1
ATOM 1647 C C . ALA A 1 208 ? -20.705 -1.978 15.740 1.00 98.25 208 ALA A C 1
ATOM 1649 O O . ALA A 1 208 ? -20.304 -2.484 16.789 1.00 98.25 208 ALA A O 1
ATOM 1650 N N . GLY A 1 209 ? -21.583 -0.968 15.757 1.00 98.00 209 GLY A N 1
ATOM 1651 C CA . GLY A 1 209 ? -22.128 -0.359 16.976 1.00 98.00 209 GLY A CA 1
ATOM 1652 C C . GLY A 1 209 ? -21.258 0.744 17.595 1.00 98.00 209 GLY A C 1
ATOM 1653 O O . GLY A 1 209 ? -21.522 1.169 18.723 1.00 98.00 209 GLY A O 1
ATOM 1654 N N . LEU A 1 210 ? -20.223 1.203 16.888 1.00 98.44 210 LEU A N 1
ATOM 1655 C CA . LEU A 1 210 ? -19.311 2.260 17.326 1.00 98.44 210 LEU A CA 1
ATOM 1656 C C . LEU A 1 210 ? -19.850 3.659 16.975 1.00 98.44 210 LEU A C 1
ATOM 1658 O O . LEU A 1 210 ? -20.564 3.831 15.993 1.00 98.44 210 LEU A O 1
ATOM 1662 N N . GLN A 1 211 ? -19.470 4.669 17.762 1.00 97.50 211 GLN A N 1
ATOM 1663 C CA . GLN A 1 211 ? -19.731 6.088 17.509 1.00 97.50 211 GLN A CA 1
ATOM 1664 C C . GLN A 1 211 ? -18.402 6.813 17.201 1.00 97.50 211 GLN A C 1
ATOM 1666 O O . GLN A 1 211 ? -17.707 7.216 18.144 1.00 97.50 211 GLN A O 1
ATOM 1671 N N . PRO A 1 212 ? -18.028 7.016 15.918 1.00 97.56 212 PRO A N 1
ATOM 1672 C CA . PRO A 1 212 ? -16.759 7.651 15.535 1.00 97.56 212 PRO A CA 1
ATOM 1673 C C . PRO A 1 212 ? -16.578 9.050 16.134 1.00 97.56 212 PRO A C 1
ATOM 1675 O O . PRO A 1 212 ? -15.474 9.414 16.540 1.00 97.56 212 PRO A O 1
ATOM 1678 N N . LYS A 1 213 ? -17.677 9.794 16.316 1.00 96.50 213 LYS A N 1
ATOM 1679 C CA . LYS A 1 213 ? -17.704 11.133 16.932 1.00 96.50 213 LYS A CA 1
ATOM 1680 C C . LYS A 1 213 ? -17.200 11.183 18.387 1.00 96.50 213 LYS A C 1
ATOM 1682 O O . LYS A 1 213 ? -17.037 12.265 18.944 1.00 96.50 213 LYS A O 1
ATOM 1687 N N . ARG A 1 214 ? -16.965 10.031 19.035 1.00 96.19 214 ARG A N 1
ATOM 1688 C CA . ARG A 1 214 ? -16.409 9.925 20.400 1.00 96.19 214 ARG A CA 1
ATOM 1689 C C . ARG A 1 214 ? -15.017 9.276 20.454 1.00 96.19 214 ARG A C 1
ATOM 1691 O O . ARG A 1 214 ? -14.499 9.047 21.551 1.00 96.19 214 ARG A O 1
ATOM 1698 N N . PHE A 1 215 ? -14.380 8.998 19.312 1.00 97.69 215 PHE A N 1
ATOM 1699 C CA . PHE A 1 215 ? -13.109 8.262 19.277 1.00 97.69 215 PHE A CA 1
ATOM 1700 C C . PHE A 1 215 ? -11.926 9.024 19.875 1.00 97.69 215 PHE A C 1
ATOM 1702 O O . PHE A 1 215 ? -11.177 8.420 20.635 1.00 97.69 215 PHE A O 1
ATOM 1709 N N . THR A 1 216 ? -11.786 10.331 19.634 1.00 95.75 216 THR A N 1
ATOM 1710 C CA . THR A 1 216 ? -10.712 11.132 20.251 1.00 95.75 216 THR A CA 1
ATOM 1711 C C . THR A 1 216 ? -10.839 11.191 21.775 1.00 95.75 216 THR A C 1
ATOM 1713 O O . THR A 1 216 ? -9.853 11.010 22.485 1.00 95.75 216 THR A O 1
ATOM 1716 N N . LEU A 1 217 ? -12.055 11.379 22.304 1.00 95.06 217 LEU A N 1
ATOM 1717 C CA . LEU A 1 217 ? -12.299 11.439 23.752 1.00 95.06 217 LEU A CA 1
ATOM 1718 C C . LEU A 1 217 ? -12.034 10.096 24.455 1.00 95.06 217 LEU A C 1
ATOM 1720 O O . LEU A 1 217 ? -11.573 10.069 25.592 1.00 95.06 217 LEU A O 1
ATOM 1724 N N . THR A 1 218 ? -12.309 8.987 23.772 1.00 96.62 218 THR A N 1
ATOM 1725 C CA . THR A 1 218 ? -12.058 7.625 24.271 1.00 96.62 218 THR A CA 1
ATOM 1726 C C . THR A 1 218 ? -10.680 7.085 23.879 1.00 96.62 218 THR A C 1
ATOM 1728 O O . THR A 1 218 ? -10.346 5.959 24.231 1.00 96.62 218 THR A O 1
ATOM 1731 N N . GLU A 1 219 ? -9.883 7.841 23.119 1.00 97.44 219 GLU A N 1
ATOM 1732 C CA . GLU A 1 219 ? -8.678 7.362 22.427 1.00 97.44 219 GLU A CA 1
ATOM 1733 C C . GLU A 1 219 ? -8.862 6.019 21.666 1.00 97.44 219 GLU A C 1
ATOM 1735 O O . GLU A 1 219 ? -7.897 5.280 21.434 1.00 97.44 219 GLU A O 1
ATOM 1740 N N . ALA A 1 220 ? -10.095 5.722 21.225 1.00 98.25 220 ALA A N 1
ATOM 1741 C CA . ALA A 1 220 ? -10.436 4.570 20.381 1.00 98.25 220 ALA A CA 1
ATOM 1742 C C . ALA A 1 220 ? -9.783 4.646 18.989 1.00 98.25 220 ALA A C 1
ATOM 1744 O O . ALA A 1 220 ? -9.577 3.613 18.350 1.00 98.25 220 ALA A O 1
ATOM 1745 N N . ALA A 1 221 ? -9.414 5.861 18.577 1.00 97.94 221 ALA A N 1
ATOM 1746 C CA . ALA A 1 221 ? -8.450 6.195 17.538 1.00 97.94 221 ALA A CA 1
ATOM 1747 C C . ALA A 1 221 ? -7.755 7.522 17.909 1.00 97.94 221 ALA A C 1
ATOM 1749 O O . ALA A 1 221 ? -8.274 8.279 18.730 1.00 97.94 221 ALA A O 1
ATOM 1750 N N . ILE A 1 222 ? -6.595 7.800 17.310 1.00 97.12 222 ILE A N 1
ATOM 1751 C CA . ILE A 1 222 ? -5.978 9.132 17.264 1.00 97.12 222 ILE A CA 1
ATOM 1752 C C . ILE A 1 222 ? -6.154 9.689 15.855 1.00 97.12 222 ILE A C 1
ATOM 1754 O O . ILE A 1 222 ? -5.682 9.086 14.888 1.00 97.12 222 ILE A O 1
ATOM 1758 N N . LEU A 1 223 ? -6.784 10.855 15.750 1.00 97.19 223 LEU A N 1
ATOM 1759 C CA . LEU A 1 223 ? -7.029 11.544 14.484 1.00 97.19 223 LEU A CA 1
ATOM 1760 C C . LEU A 1 223 ? -6.038 12.702 14.296 1.00 97.19 223 LEU A C 1
ATOM 1762 O O . LEU A 1 223 ? -5.596 13.330 15.256 1.00 97.19 223 LEU A O 1
ATOM 1766 N N . HIS A 1 224 ? -5.637 12.979 13.055 1.00 96.50 224 HIS A N 1
ATOM 1767 C CA . HIS A 1 224 ? -4.655 14.035 12.772 1.00 96.50 224 HIS A CA 1
ATOM 1768 C C . HIS A 1 224 ? -5.250 15.447 12.941 1.00 96.50 224 HIS A C 1
ATOM 1770 O O . HIS A 1 224 ? -4.531 16.356 13.345 1.00 96.50 224 HIS A O 1
ATOM 1776 N N . ASN A 1 225 ? -6.563 15.598 12.753 1.00 96.06 225 ASN A N 1
ATOM 1777 C CA . ASN A 1 225 ? -7.350 16.819 12.964 1.00 96.06 225 ASN A CA 1
ATOM 1778 C C . ASN A 1 225 ? -7.848 17.023 14.414 1.00 96.06 225 ASN A C 1
ATOM 1780 O O . ASN A 1 225 ? -8.848 17.708 14.658 1.00 96.06 225 ASN A O 1
ATOM 1784 N N . GLU A 1 226 ? -7.180 16.425 15.401 1.00 95.69 226 GLU A N 1
ATOM 1785 C CA . GLU A 1 226 ? -7.446 16.718 16.811 1.00 95.69 226 GLU A CA 1
ATOM 1786 C C . GLU A 1 226 ? -6.833 18.073 17.204 1.00 95.69 226 GLU A C 1
ATOM 1788 O O . GLU A 1 226 ? -5.642 18.288 16.961 1.00 95.69 226 GLU A O 1
ATOM 1793 N N . PRO A 1 227 ? -7.572 18.963 17.899 1.00 93.12 227 PRO A N 1
ATOM 1794 C CA . PRO A 1 227 ? -7.075 20.288 18.280 1.00 93.12 227 PRO A CA 1
ATOM 1795 C C . PRO A 1 227 ? -5.707 20.294 18.975 1.00 93.12 227 PRO A C 1
ATOM 1797 O O . PRO A 1 227 ? -4.902 21.184 18.702 1.00 93.12 227 PRO A O 1
ATOM 1800 N N . ARG A 1 228 ? -5.393 19.257 19.773 1.00 92.75 228 ARG A N 1
ATOM 1801 C CA . ARG A 1 228 ? -4.100 19.111 20.471 1.00 92.75 228 ARG A CA 1
ATOM 1802 C C . ARG A 1 228 ? -2.880 19.127 19.543 1.00 92.75 228 ARG A C 1
ATOM 1804 O O . ARG A 1 228 ? -1.791 19.452 19.997 1.00 92.75 228 ARG A O 1
ATOM 1811 N N . PHE A 1 229 ? -3.042 18.794 18.261 1.00 94.62 229 PHE A N 1
ATOM 1812 C CA . PHE A 1 229 ? -1.966 18.818 17.262 1.00 94.62 229 PHE A CA 1
ATOM 1813 C C . PHE A 1 229 ? -1.874 20.142 16.486 1.00 94.62 229 PHE A C 1
ATOM 1815 O O . PHE A 1 229 ? -1.005 20.299 15.623 1.00 94.62 229 PHE A O 1
ATOM 1822 N N . HIS A 1 230 ? -2.761 21.098 16.772 1.00 91.94 230 HIS A N 1
ATOM 1823 C CA . HIS A 1 230 ? -2.887 22.370 16.053 1.00 91.94 230 HIS A CA 1
ATOM 1824 C C . HIS A 1 230 ? -2.817 23.596 16.980 1.00 91.94 230 HIS A C 1
ATOM 1826 O O . HIS A 1 230 ? -2.394 24.665 16.543 1.00 91.94 230 HIS A O 1
ATOM 1832 N N . ASP A 1 231 ? -3.145 23.443 18.267 1.00 88.94 231 ASP A N 1
ATOM 1833 C CA . ASP A 1 231 ? -3.049 24.483 19.303 1.00 88.94 231 ASP A CA 1
ATOM 1834 C C . ASP A 1 231 ? -1.679 24.540 20.023 1.00 88.94 231 ASP A C 1
ATOM 1836 O O . ASP A 1 231 ? -1.464 25.377 20.898 1.00 88.94 231 ASP A O 1
ATOM 1840 N N . SER A 1 232 ? -0.719 23.709 19.597 1.00 83.12 232 SER A N 1
ATOM 1841 C CA . SER A 1 232 ? 0.619 23.514 20.196 1.00 83.12 232 SER A CA 1
ATOM 1842 C C . SER A 1 232 ? 0.665 22.775 21.545 1.00 83.12 232 SER A C 1
ATOM 1844 O O . SER A 1 232 ? 1.731 22.740 22.163 1.00 83.12 232 SER A O 1
ATOM 1846 N N . SER A 1 233 ? -0.431 22.157 22.001 1.00 89.19 233 SER A N 1
ATOM 1847 C CA . SER A 1 233 ? -0.450 21.342 23.231 1.00 89.19 233 SER A CA 1
ATOM 1848 C C . SER A 1 233 ? 0.313 20.020 23.096 1.00 89.19 233 SER A C 1
ATOM 1850 O O . SER A 1 233 ? 0.898 19.539 24.066 1.00 89.19 233 SER A O 1
ATOM 1852 N N . ASP A 1 234 ? 0.294 19.417 21.908 1.00 89.62 234 ASP A N 1
ATOM 1853 C CA . ASP A 1 234 ? 0.939 18.147 21.573 1.00 89.62 234 ASP A CA 1
ATOM 1854 C C . ASP A 1 234 ? 1.511 18.214 20.137 1.00 89.62 234 ASP A C 1
ATOM 1856 O O . ASP A 1 234 ? 1.308 19.181 19.401 1.00 89.62 234 ASP A O 1
ATOM 1860 N N . THR A 1 235 ? 2.276 17.206 19.717 1.00 89.12 235 THR A N 1
ATOM 1861 C CA . THR A 1 235 ? 2.862 17.137 18.364 1.00 89.12 235 THR A CA 1
ATOM 1862 C C . THR A 1 235 ? 2.397 15.881 17.646 1.00 89.12 235 THR A C 1
ATOM 1864 O O . THR A 1 235 ? 2.569 14.777 18.157 1.00 89.12 235 THR A O 1
ATOM 1867 N N . TYR A 1 236 ? 1.890 16.022 16.417 1.00 92.75 236 TYR A N 1
ATOM 1868 C CA . TYR A 1 236 ? 1.588 14.858 15.585 1.00 92.75 236 TYR A CA 1
ATOM 1869 C C . TYR A 1 236 ? 2.895 14.190 15.133 1.00 92.75 236 TYR A C 1
ATOM 1871 O O . TYR A 1 236 ? 3.583 14.645 14.216 1.00 92.75 236 TYR A O 1
ATOM 1879 N N . HIS A 1 237 ? 3.307 13.157 15.863 1.00 90.44 237 HIS A N 1
ATOM 1880 C CA . HIS A 1 237 ? 4.605 12.520 15.680 1.00 90.44 237 HIS A CA 1
ATOM 1881 C C . HIS A 1 237 ? 4.668 11.639 14.420 1.00 90.44 237 HIS A C 1
ATOM 1883 O O . HIS A 1 237 ? 3.674 11.075 13.965 1.00 90.44 237 HIS A O 1
ATOM 1889 N N . LYS A 1 238 ? 5.884 11.470 13.879 1.00 88.88 238 LYS A N 1
ATOM 1890 C CA . LYS A 1 238 ? 6.168 10.531 12.779 1.00 88.88 238 LYS A CA 1
ATOM 1891 C C . LYS A 1 238 ? 5.649 9.130 13.134 1.00 88.88 238 LYS A C 1
ATOM 1893 O O . LYS A 1 238 ? 5.881 8.668 14.250 1.00 88.88 238 LYS A O 1
ATOM 1898 N N . MET A 1 239 ? 5.002 8.464 12.177 1.00 89.12 239 MET A N 1
ATOM 1899 C CA . MET A 1 239 ? 4.416 7.120 12.314 1.00 89.12 239 MET A CA 1
ATOM 1900 C C . MET A 1 239 ? 3.315 6.976 13.387 1.00 89.12 239 MET A C 1
ATOM 1902 O O . MET A 1 239 ? 2.893 5.852 13.657 1.00 89.12 239 MET A O 1
ATOM 1906 N N . LEU A 1 240 ? 2.813 8.067 13.990 1.00 93.88 240 LEU A N 1
ATOM 1907 C CA . LEU A 1 240 ? 1.783 8.002 15.040 1.00 93.88 240 LEU A CA 1
ATOM 1908 C C . LEU A 1 240 ? 0.498 7.316 14.549 1.00 93.88 240 LEU A C 1
ATOM 1910 O O . LEU A 1 240 ? -0.079 6.519 15.288 1.00 93.88 240 LEU A O 1
ATOM 1914 N N . TRP A 1 241 ? 0.108 7.552 13.293 1.00 95.06 241 TRP A N 1
ATOM 1915 C CA . TRP A 1 241 ? -1.074 6.951 12.671 1.00 95.06 241 TRP A CA 1
ATOM 1916 C C . TRP A 1 241 ? -1.066 5.414 12.717 1.00 95.06 241 TRP A C 1
ATOM 1918 O O . TRP A 1 241 ? -2.079 4.810 13.057 1.00 95.06 241 TRP A O 1
ATOM 1928 N N . THR A 1 242 ? 0.088 4.767 12.504 1.00 93.94 242 THR A N 1
ATOM 1929 C CA . THR A 1 242 ? 0.193 3.291 12.521 1.00 93.94 242 THR A CA 1
ATOM 1930 C C . THR A 1 242 ? -0.153 2.682 13.883 1.00 93.94 242 THR A C 1
ATOM 1932 O O . THR A 1 242 ? -0.542 1.518 13.973 1.00 93.94 242 THR A O 1
ATOM 1935 N N . THR A 1 243 ? -0.072 3.462 14.969 1.00 95.31 243 THR A N 1
ATOM 1936 C CA . THR A 1 243 ? -0.446 2.984 16.308 1.00 95.31 243 THR A CA 1
ATOM 1937 C C . THR A 1 243 ? -1.945 2.720 16.442 1.00 95.31 243 THR A C 1
ATOM 1939 O O . THR A 1 243 ? -2.334 1.901 17.277 1.00 95.31 243 THR A O 1
ATOM 1942 N N . ASN A 1 244 ? -2.777 3.321 15.580 1.00 97.62 244 ASN A N 1
ATOM 1943 C CA . ASN A 1 244 ? -4.219 3.093 15.543 1.00 97.62 244 ASN A CA 1
ATOM 1944 C C . ASN A 1 244 ? -4.584 1.632 15.219 1.00 97.62 244 ASN A C 1
ATOM 1946 O O . ASN A 1 244 ? -5.657 1.198 15.631 1.00 97.62 244 ASN A O 1
ATOM 1950 N N . TYR A 1 245 ? -3.703 0.831 14.593 1.00 97.06 245 TYR A N 1
ATOM 1951 C CA . TYR A 1 245 ? -3.925 -0.617 14.414 1.00 97.06 245 TYR A CA 1
ATOM 1952 C C . TYR A 1 245 ? -4.115 -1.353 15.755 1.00 97.06 245 TYR A C 1
ATOM 1954 O O . TYR A 1 245 ? -4.777 -2.383 15.802 1.00 97.06 245 TYR A O 1
ATOM 1962 N N . ASN A 1 246 ? -3.582 -0.804 16.854 1.00 96.56 246 ASN A N 1
ATOM 1963 C CA . ASN A 1 246 ? -3.660 -1.372 18.204 1.00 96.56 246 ASN A CA 1
ATOM 1964 C C . ASN A 1 246 ? -4.645 -0.598 19.107 1.00 96.56 246 ASN A C 1
ATOM 1966 O O . ASN A 1 246 ? -4.515 -0.614 20.331 1.00 96.56 246 ASN A O 1
ATOM 1970 N N . ARG A 1 247 ? -5.610 0.123 18.517 1.00 98.06 247 ARG A N 1
ATOM 1971 C CA . ARG A 1 247 ? -6.671 0.847 19.237 1.00 98.06 247 ARG A CA 1
ATOM 1972 C C . ARG A 1 247 ? -8.043 0.263 18.945 1.00 98.06 247 ARG A C 1
ATOM 1974 O O . ARG A 1 247 ? -8.220 -0.465 17.971 1.00 98.06 247 ARG A O 1
ATOM 1981 N N . LEU A 1 248 ? -9.005 0.587 19.812 1.00 98.69 248 LEU A N 1
ATOM 1982 C CA . LEU A 1 248 ? -10.315 -0.061 19.862 1.00 98.69 248 LEU A CA 1
ATOM 1983 C C . LEU A 1 248 ? -10.999 -0.149 18.496 1.00 98.69 248 LEU A C 1
ATOM 1985 O O . LEU A 1 248 ? -11.479 -1.223 18.158 1.00 98.69 248 LEU A O 1
ATOM 1989 N N . ALA A 1 249 ? -11.040 0.946 17.728 1.00 98.56 249 ALA A N 1
ATOM 1990 C CA . ALA A 1 249 ? -11.757 0.981 16.456 1.00 98.56 249 ALA A CA 1
ATOM 1991 C C . ALA A 1 249 ? -11.221 -0.086 15.487 1.00 98.56 249 ALA A C 1
ATOM 1993 O O . ALA A 1 249 ? -11.950 -0.992 15.095 1.00 98.56 249 ALA A O 1
ATOM 1994 N N . SER A 1 250 ? -9.926 -0.044 15.182 1.00 98.31 250 SER A N 1
ATOM 1995 C CA . SER A 1 250 ? -9.272 -0.979 14.259 1.00 98.31 250 SER A CA 1
ATOM 1996 C C . SER A 1 250 ? -9.272 -2.413 14.790 1.00 98.31 250 SER A C 1
ATOM 1998 O O . SER A 1 250 ? -9.565 -3.344 14.042 1.00 98.31 250 SER A O 1
ATOM 2000 N N . LEU A 1 251 ? -8.997 -2.598 16.089 1.00 98.56 251 LEU A N 1
ATOM 2001 C CA . LEU A 1 251 ? -9.026 -3.913 16.735 1.00 98.56 251 LEU A CA 1
ATOM 2002 C C . LEU A 1 251 ? -10.413 -4.557 16.633 1.00 98.56 251 LEU A C 1
ATOM 2004 O O . LEU A 1 251 ? -10.501 -5.748 16.343 1.00 98.56 251 LEU A O 1
ATOM 2008 N N . VAL A 1 252 ? -11.491 -3.791 16.834 1.00 98.75 252 VAL A N 1
ATOM 2009 C CA . VAL A 1 252 ? -12.868 -4.263 16.635 1.00 98.75 252 VAL A CA 1
ATOM 2010 C C . VAL A 1 252 ? -13.110 -4.574 15.160 1.00 98.75 252 VAL A C 1
ATOM 2012 O O . VAL A 1 252 ? -13.472 -5.705 14.846 1.00 98.75 252 VAL A O 1
ATOM 2015 N N . MET A 1 253 ? -12.875 -3.622 14.253 1.00 98.88 253 MET A N 1
ATOM 2016 C CA . MET A 1 253 ? -13.275 -3.772 12.851 1.00 98.88 253 MET A CA 1
ATOM 2017 C C . MET A 1 253 ? -12.579 -4.934 12.140 1.00 98.88 253 MET A C 1
ATOM 2019 O O . MET A 1 253 ? -13.266 -5.750 11.530 1.00 98.88 253 MET A O 1
ATOM 2023 N N . PHE A 1 254 ? -11.259 -5.092 12.283 1.00 98.81 254 PHE A N 1
ATOM 2024 C CA . PHE A 1 254 ? -10.554 -6.232 11.683 1.00 98.81 254 PHE A CA 1
ATOM 2025 C C . PHE A 1 254 ? -10.977 -7.576 12.294 1.00 98.81 254 PHE A C 1
ATOM 2027 O O . PHE A 1 254 ? -11.132 -8.558 11.568 1.00 98.81 254 PHE A O 1
ATOM 2034 N N . SER A 1 255 ? -11.238 -7.626 13.607 1.00 98.75 255 SER A N 1
ATOM 2035 C CA . SER A 1 255 ? -11.715 -8.856 14.260 1.00 98.75 255 SER A CA 1
ATOM 2036 C C . SER A 1 255 ? -13.114 -9.251 13.788 1.00 98.75 255 SER A C 1
ATOM 2038 O O . SER A 1 255 ? -13.367 -10.431 13.560 1.00 98.75 255 SER A O 1
ATOM 2040 N N . LEU A 1 256 ? -14.020 -8.282 13.616 1.00 98.81 256 LEU A N 1
ATOM 2041 C CA . LEU A 1 256 ? -15.363 -8.532 13.093 1.00 98.81 256 LEU A CA 1
ATOM 2042 C C . LEU A 1 256 ? -15.328 -8.913 11.608 1.00 98.81 256 LEU A C 1
ATOM 2044 O O . LEU A 1 256 ? -15.995 -9.868 11.224 1.00 98.81 256 LEU A O 1
ATOM 2048 N N . PHE A 1 257 ? -14.522 -8.226 10.793 1.00 98.81 257 PHE A N 1
ATOM 2049 C CA . PHE A 1 257 ? -14.416 -8.489 9.356 1.00 98.81 257 PHE A CA 1
ATOM 2050 C C . PHE A 1 257 ? -13.856 -9.879 9.036 1.00 98.81 257 PHE A C 1
ATOM 2052 O O . PHE A 1 257 ? -14.313 -10.508 8.087 1.00 98.81 257 PHE A O 1
ATOM 2059 N N . PHE A 1 258 ? -12.892 -10.383 9.812 1.00 98.62 258 PHE A N 1
ATOM 2060 C CA . PHE A 1 258 ? -12.243 -11.668 9.525 1.00 98.62 258 PHE A CA 1
ATOM 2061 C C . PHE A 1 258 ? -12.696 -12.845 10.404 1.00 98.62 258 PHE A C 1
ATOM 2063 O O . PHE A 1 258 ? -12.521 -13.990 9.985 1.00 98.62 258 PHE A O 1
ATOM 2070 N N . ALA A 1 259 ? -13.251 -12.603 11.597 1.00 97.81 259 ALA A N 1
ATOM 2071 C CA . ALA A 1 259 ? -13.612 -13.657 12.556 1.00 97.81 259 ALA A CA 1
ATOM 2072 C C . ALA A 1 259 ? -14.846 -13.319 13.428 1.00 97.81 259 ALA A C 1
ATOM 2074 O O . ALA A 1 259 ? -14.994 -13.822 14.548 1.00 97.81 259 ALA A O 1
ATOM 2075 N N . GLY A 1 260 ? -15.756 -12.473 12.933 1.00 97.69 260 GLY A N 1
ATOM 2076 C CA . GLY A 1 260 ? -17.016 -12.150 13.610 1.00 97.69 260 GLY A CA 1
ATOM 2077 C C . GLY A 1 260 ? -17.917 -13.366 13.864 1.00 97.69 260 GLY A C 1
ATOM 2078 O O . GLY A 1 260 ? -18.575 -13.413 14.901 1.00 97.69 260 GLY A O 1
ATOM 2079 N N . ARG A 1 261 ? -17.902 -14.392 13.002 1.00 96.44 261 ARG A N 1
ATOM 2080 C CA . ARG A 1 261 ? -18.658 -15.641 13.232 1.00 96.44 261 ARG A CA 1
ATOM 2081 C C . ARG A 1 261 ? -18.061 -16.486 14.358 1.00 96.44 261 ARG A C 1
ATOM 2083 O O . ARG A 1 261 ? -18.811 -17.061 15.141 1.00 96.44 261 ARG A O 1
ATOM 2090 N N . ASP A 1 262 ? -16.732 -16.536 14.442 1.00 95.25 262 ASP A N 1
ATOM 2091 C CA . ASP A 1 262 ? -15.992 -17.362 15.404 1.00 95.25 262 ASP A CA 1
ATOM 2092 C C . ASP A 1 262 ? -16.064 -16.788 16.827 1.00 95.25 262 ASP A C 1
ATOM 2094 O O . ASP A 1 262 ? -16.332 -17.508 17.789 1.00 95.25 262 ASP A O 1
ATOM 2098 N N . TYR A 1 263 ? -15.843 -15.476 16.962 1.00 96.38 263 TYR A N 1
ATOM 2099 C CA . TYR A 1 263 ? -15.740 -14.798 18.259 1.00 96.38 263 TYR A CA 1
ATOM 2100 C C . TYR A 1 263 ? -17.012 -14.070 18.695 1.00 96.38 263 TYR A C 1
ATOM 2102 O O . TYR A 1 263 ? -17.195 -13.810 19.884 1.00 96.38 263 TYR A O 1
ATOM 2110 N N . PHE A 1 264 ? -17.889 -13.721 17.751 1.00 96.94 264 PHE A N 1
ATOM 2111 C CA . PHE A 1 264 ? -19.049 -12.864 17.990 1.00 96.94 264 PHE A CA 1
ATOM 2112 C C . PHE A 1 264 ? -20.326 -13.354 17.268 1.00 96.94 264 PHE A C 1
ATOM 2114 O O . PHE A 1 264 ? -21.032 -12.546 16.657 1.00 96.94 264 PHE A O 1
ATOM 2121 N N . PRO A 1 265 ? -20.691 -14.653 17.353 1.00 95.75 265 PRO A N 1
ATOM 2122 C CA . PRO A 1 265 ? -21.783 -15.239 16.562 1.00 95.75 265 PRO A CA 1
ATOM 2123 C C . PRO A 1 265 ? -23.144 -14.554 16.773 1.00 95.75 265 PRO A C 1
ATOM 2125 O O . PRO A 1 265 ? -23.972 -14.530 15.868 1.00 95.75 265 PRO A O 1
ATOM 2128 N N . ASN A 1 266 ? -23.360 -13.954 17.949 1.00 95.44 266 ASN A N 1
ATOM 2129 C CA . ASN A 1 266 ? -24.597 -13.263 18.328 1.00 95.44 266 ASN A CA 1
ATOM 2130 C C . ASN A 1 266 ? -24.781 -11.875 17.682 1.00 95.44 266 ASN A C 1
ATOM 2132 O O . ASN A 1 266 ? -25.876 -11.312 17.786 1.00 95.44 266 ASN A O 1
ATOM 2136 N N . LEU A 1 267 ? -23.734 -11.313 17.062 1.00 97.56 267 LEU A N 1
ATOM 2137 C CA . LEU A 1 267 ? -23.775 -10.013 16.387 1.00 97.56 267 LEU A CA 1
ATOM 2138 C C . LEU A 1 267 ? -24.320 -10.196 14.969 1.00 97.56 267 LEU A C 1
ATOM 2140 O O . LEU A 1 267 ? -23.576 -10.365 14.002 1.00 97.56 267 LEU A O 1
ATOM 2144 N N . VAL A 1 268 ? -25.648 -10.211 14.878 1.00 98.12 268 VAL A N 1
ATOM 2145 C CA . VAL A 1 268 ? -26.399 -10.426 13.638 1.00 98.12 268 VAL A CA 1
ATOM 2146 C C . VAL A 1 268 ? -27.109 -9.139 13.227 1.00 98.12 268 VAL A C 1
ATOM 2148 O O . VAL A 1 268 ? -27.741 -8.472 14.051 1.00 98.12 268 VAL A O 1
ATOM 2151 N N . ILE A 1 269 ? -26.997 -8.806 11.945 1.00 97.69 269 ILE A N 1
ATOM 2152 C CA . ILE A 1 269 ? -27.521 -7.610 11.288 1.00 97.69 269 ILE A CA 1
ATOM 2153 C C . ILE A 1 269 ? -28.110 -8.034 9.939 1.00 97.69 269 ILE A C 1
ATOM 2155 O O . ILE A 1 269 ? -27.473 -8.773 9.196 1.00 97.69 269 ILE A O 1
ATOM 2159 N N . ASN A 1 270 ? -29.344 -7.625 9.639 1.00 97.56 270 ASN A N 1
ATOM 2160 C CA . ASN A 1 270 ? -30.064 -8.026 8.419 1.00 97.56 270 ASN A CA 1
ATOM 2161 C C . ASN A 1 270 ? -30.040 -9.554 8.191 1.00 97.56 270 ASN A C 1
ATOM 2163 O O . ASN A 1 270 ? -29.767 -10.037 7.097 1.00 97.56 270 ASN A O 1
ATOM 2167 N N . ASP A 1 271 ? -30.304 -10.298 9.273 1.00 97.25 271 ASP A N 1
ATOM 2168 C CA . ASP A 1 271 ? -30.357 -11.766 9.351 1.00 97.25 271 ASP A CA 1
ATOM 2169 C C . ASP A 1 271 ? -29.044 -12.526 9.033 1.00 97.25 271 ASP A C 1
ATOM 2171 O O . ASP A 1 271 ? -29.041 -13.758 9.016 1.00 97.25 271 ASP A O 1
ATOM 2175 N N . VAL A 1 272 ? -27.909 -11.828 8.886 1.00 98.25 272 VAL A N 1
ATOM 2176 C CA . VAL A 1 272 ? -26.561 -12.412 8.710 1.00 98.25 272 VAL A CA 1
ATOM 2177 C C . VAL A 1 272 ? -25.592 -11.975 9.818 1.00 98.25 272 VAL A C 1
ATOM 2179 O O . VAL A 1 272 ? -25.825 -10.978 10.502 1.00 98.25 272 VAL A O 1
ATOM 2182 N N . ASN A 1 273 ? -24.495 -12.709 10.045 1.00 98.50 273 ASN A N 1
ATOM 2183 C CA . ASN A 1 273 ? -23.476 -12.271 11.007 1.00 98.50 273 ASN A CA 1
ATOM 2184 C C . ASN A 1 273 ? -22.757 -11.010 10.491 1.00 98.50 273 ASN A C 1
ATOM 2186 O O . ASN A 1 273 ? -22.580 -10.835 9.288 1.00 98.50 273 ASN A O 1
ATOM 2190 N N . ILE A 1 274 ? -22.300 -10.147 11.401 1.00 98.56 274 ILE A N 1
ATOM 2191 C CA . ILE A 1 274 ? -21.569 -8.914 11.069 1.00 98.56 274 ILE A CA 1
ATOM 2192 C C . ILE A 1 274 ? -20.326 -9.147 10.185 1.00 98.56 274 ILE A C 1
ATOM 2194 O O . ILE A 1 274 ? -20.011 -8.294 9.358 1.00 98.56 274 ILE A O 1
ATOM 2198 N N . GLN A 1 275 ? -19.659 -10.303 10.297 1.00 98.69 275 GLN A N 1
ATOM 2199 C CA . GLN A 1 275 ? -18.588 -10.712 9.382 1.00 98.69 275 GLN A CA 1
ATOM 2200 C C . GLN A 1 275 ? -19.094 -10.839 7.943 1.00 98.69 275 GLN A C 1
ATOM 2202 O O . GLN A 1 275 ? -18.540 -10.222 7.036 1.00 98.69 275 GLN A O 1
ATOM 2207 N N . ASP A 1 276 ? -20.148 -11.634 7.747 1.00 98.62 276 ASP A N 1
ATOM 2208 C CA . ASP A 1 276 ? -20.727 -11.897 6.430 1.00 98.62 276 ASP A CA 1
ATOM 2209 C C . ASP A 1 276 ? -21.279 -10.605 5.827 1.00 98.62 276 ASP A C 1
ATOM 2211 O O . ASP A 1 276 ? -21.057 -10.339 4.651 1.00 98.62 276 ASP A O 1
ATOM 2215 N N . TYR A 1 277 ? -21.912 -9.763 6.650 1.00 98.81 277 TYR A N 1
ATOM 2216 C CA . TYR A 1 277 ? -22.404 -8.447 6.255 1.00 98.81 277 TYR A CA 1
ATOM 2217 C C . TYR A 1 277 ? -21.282 -7.558 5.700 1.00 98.81 277 TYR A C 1
ATOM 2219 O O . TYR A 1 277 ? -21.347 -7.113 4.554 1.00 98.81 277 TYR A O 1
ATOM 2227 N N . LEU A 1 278 ? -20.220 -7.329 6.482 1.00 98.88 278 LEU A N 1
ATOM 2228 C CA . LEU A 1 278 ? -19.123 -6.452 6.071 1.00 98.88 278 LEU A CA 1
ATOM 2229 C C . LEU A 1 278 ? -18.354 -7.018 4.866 1.00 98.88 278 LEU A C 1
ATOM 2231 O O . LEU A 1 278 ? -18.048 -6.264 3.945 1.00 98.88 278 LEU A O 1
ATOM 2235 N N . GLN A 1 279 ? -18.074 -8.328 4.836 1.00 98.75 279 GLN A N 1
ATOM 2236 C CA . GLN A 1 279 ? -17.400 -8.950 3.691 1.00 98.75 279 GLN A CA 1
ATOM 2237 C C . GLN A 1 279 ? -18.265 -8.930 2.426 1.00 98.75 279 GLN A C 1
ATOM 2239 O O . GLN A 1 279 ? -17.742 -8.658 1.349 1.00 98.75 279 GLN A O 1
ATOM 2244 N N . GLN A 1 280 ? -19.571 -9.197 2.529 1.00 98.56 280 GLN A N 1
ATOM 2245 C CA . GLN A 1 280 ? -20.466 -9.198 1.373 1.00 98.56 280 GLN A CA 1
ATOM 2246 C C . GLN A 1 280 ? -20.612 -7.799 0.776 1.00 98.56 280 GLN A C 1
ATOM 2248 O O . GLN A 1 280 ? -20.542 -7.668 -0.442 1.00 98.56 280 GLN A O 1
ATOM 2253 N N . HIS A 1 281 ? -20.764 -6.758 1.598 1.00 98.88 281 HIS A N 1
ATOM 2254 C CA . HIS A 1 281 ? -20.826 -5.381 1.104 1.00 98.88 281 HIS A CA 1
ATOM 2255 C C . HIS A 1 281 ? -19.515 -4.947 0.436 1.00 98.88 281 HIS A C 1
ATOM 2257 O O . HIS A 1 281 ? -19.541 -4.520 -0.716 1.00 98.88 281 HIS A O 1
ATOM 2263 N N . TYR A 1 282 ? -18.369 -5.189 1.081 1.00 98.81 282 TYR A N 1
ATOM 2264 C CA . TYR A 1 282 ? -17.049 -4.946 0.492 1.00 98.81 282 TYR A CA 1
ATOM 2265 C C . TYR A 1 282 ? -16.876 -5.657 -0.863 1.00 98.81 282 TYR A C 1
ATOM 2267 O O . TYR A 1 282 ? -16.529 -5.030 -1.865 1.00 98.81 282 TYR A O 1
ATOM 2275 N N . LEU A 1 283 ? -17.177 -6.960 -0.932 1.00 98.75 283 LEU A N 1
ATOM 2276 C CA . LEU A 1 283 ? -17.071 -7.732 -2.173 1.00 98.75 283 LEU A CA 1
ATOM 2277 C C . LEU A 1 283 ? -18.091 -7.285 -3.228 1.00 98.75 283 LEU A C 1
ATOM 2279 O O . LEU A 1 283 ? -17.770 -7.309 -4.413 1.00 98.75 283 LEU A O 1
ATOM 2283 N N . ASN A 1 284 ? -19.289 -6.840 -2.840 1.00 98.81 284 ASN A N 1
ATOM 2284 C CA . ASN A 1 284 ? -20.276 -6.291 -3.769 1.00 98.81 284 ASN A CA 1
ATOM 2285 C C . ASN A 1 284 ? -19.823 -4.942 -4.350 1.00 98.81 284 ASN A C 1
ATOM 2287 O O . ASN A 1 284 ? -19.953 -4.750 -5.557 1.00 98.81 284 ASN A O 1
ATOM 2291 N N . ALA A 1 285 ? -19.238 -4.051 -3.543 1.00 98.75 285 ALA A N 1
ATOM 2292 C CA . ALA A 1 285 ? -18.648 -2.796 -4.014 1.00 98.75 285 ALA A CA 1
ATOM 2293 C C . ALA A 1 285 ? -17.519 -3.058 -5.031 1.00 98.75 285 ALA A C 1
ATOM 2295 O O . ALA A 1 285 ? -17.536 -2.504 -6.133 1.00 98.75 285 ALA A O 1
ATOM 2296 N N . VAL A 1 286 ? -16.608 -3.995 -4.725 1.00 98.62 286 VAL A N 1
ATOM 2297 C CA . VAL A 1 286 ? -15.576 -4.487 -5.662 1.00 98.62 286 VAL A CA 1
ATOM 2298 C C . VAL A 1 286 ? -16.199 -5.049 -6.939 1.00 98.62 286 VAL A C 1
ATOM 2300 O O . VAL A 1 286 ? -15.786 -4.699 -8.045 1.00 98.62 286 VAL A O 1
ATOM 2303 N N . LYS A 1 287 ? -17.220 -5.904 -6.809 1.00 98.75 287 LYS A N 1
ATOM 2304 C CA . LYS A 1 287 ? -17.932 -6.509 -7.941 1.00 98.75 287 LYS A CA 1
ATOM 2305 C C . LYS A 1 287 ? -18.562 -5.453 -8.842 1.00 98.75 287 LYS A C 1
ATOM 2307 O O . LYS A 1 287 ? -18.563 -5.623 -10.060 1.00 98.75 287 LYS A O 1
ATOM 2312 N N . HIS A 1 288 ? -19.104 -4.388 -8.256 1.00 98.75 288 HIS A N 1
ATOM 2313 C CA . HIS A 1 288 ? -19.810 -3.330 -8.968 1.00 98.75 288 HIS A CA 1
ATOM 2314 C C . HIS A 1 288 ? -18.854 -2.485 -9.814 1.00 98.75 288 HIS A C 1
ATOM 2316 O O . HIS A 1 288 ? -19.014 -2.445 -11.037 1.00 98.75 288 HIS A O 1
ATOM 2322 N N . ILE A 1 289 ? -17.788 -1.935 -9.214 1.00 98.62 289 ILE A N 1
ATOM 2323 C CA . ILE A 1 289 ? -16.764 -1.189 -9.967 1.00 98.62 289 ILE A CA 1
ATOM 2324 C C . ILE A 1 289 ? -16.057 -2.081 -10.999 1.00 98.62 289 ILE A C 1
ATOM 2326 O O . ILE A 1 289 ? -15.892 -1.681 -12.152 1.00 98.62 289 ILE A O 1
ATOM 2330 N N . TRP A 1 290 ? -15.718 -3.327 -10.647 1.00 98.38 290 TRP A N 1
ATOM 2331 C CA . TRP A 1 290 ? -15.049 -4.245 -11.572 1.00 98.38 290 TRP A CA 1
ATOM 2332 C C . TRP A 1 290 ? -15.925 -4.611 -12.774 1.00 98.38 290 TRP A C 1
ATOM 2334 O O . TRP A 1 290 ? -15.446 -4.656 -13.908 1.00 98.38 290 TRP A O 1
ATOM 2344 N N . LYS A 1 291 ? -17.230 -4.811 -12.556 1.00 98.62 291 LYS A N 1
ATOM 2345 C CA . LYS A 1 291 ? -18.205 -5.029 -13.630 1.00 98.62 291 LYS A CA 1
ATOM 2346 C C . LYS A 1 291 ? -18.336 -3.800 -14.530 1.00 98.62 291 LYS A C 1
ATOM 2348 O O . LYS A 1 291 ? -18.435 -3.965 -15.744 1.00 98.62 291 LYS A O 1
ATOM 2353 N N . ALA A 1 292 ? -18.332 -2.591 -13.969 1.00 98.69 292 ALA A N 1
ATOM 2354 C CA . ALA A 1 292 ? -18.382 -1.358 -14.750 1.00 98.69 292 ALA A CA 1
ATOM 2355 C C . ALA A 1 292 ? -17.137 -1.212 -15.647 1.00 98.69 292 ALA A C 1
ATOM 2357 O O . ALA A 1 292 ? -17.282 -1.058 -16.862 1.00 98.69 292 ALA A O 1
ATOM 2358 N N . VAL A 1 293 ? -15.937 -1.395 -15.079 1.00 98.56 293 VAL A N 1
ATOM 2359 C CA . VAL A 1 293 ? -14.658 -1.410 -15.812 1.00 98.56 293 VAL A CA 1
ATOM 2360 C C . VAL A 1 293 ? -14.657 -2.477 -16.911 1.00 98.56 293 VAL A C 1
ATOM 2362 O O . VAL A 1 293 ? -14.406 -2.150 -18.067 1.00 98.56 293 VAL A O 1
ATOM 2365 N N . CYS A 1 294 ? -15.020 -3.728 -16.606 1.00 98.00 294 CYS A N 1
ATOM 2366 C CA . CYS A 1 294 ? -15.054 -4.806 -17.602 1.00 98.00 294 CYS A CA 1
ATOM 2367 C C . CYS A 1 294 ? -16.042 -4.552 -18.748 1.00 98.00 294 CYS A C 1
ATOM 2369 O O . CYS A 1 294 ? -15.758 -4.916 -19.885 1.00 98.00 294 CYS A O 1
ATOM 2371 N N . ASN A 1 295 ? -17.196 -3.938 -18.470 1.00 98.00 295 ASN A N 1
ATOM 2372 C CA . ASN A 1 295 ? -18.207 -3.658 -19.491 1.00 98.00 295 ASN A CA 1
ATOM 2373 C C . ASN A 1 295 ? -17.832 -2.482 -20.403 1.00 98.00 295 ASN A C 1
ATOM 2375 O O . ASN A 1 295 ? -18.222 -2.474 -21.568 1.00 98.00 295 ASN A O 1
ATOM 2379 N N . LYS A 1 296 ? -17.149 -1.463 -19.867 1.00 98.56 296 LYS A N 1
ATOM 2380 C CA . LYS A 1 296 ? -16.819 -0.225 -20.593 1.00 98.56 296 LYS A CA 1
ATOM 2381 C C . LYS A 1 296 ? -15.450 -0.287 -21.270 1.00 98.56 296 LYS A C 1
ATOM 2383 O O . LYS A 1 296 ? -15.308 0.189 -22.388 1.00 98.56 296 LYS A O 1
ATOM 2388 N N . LEU A 1 297 ? -14.474 -0.916 -20.617 1.00 98.38 297 LEU A N 1
ATOM 2389 C CA . LEU A 1 297 ? -13.066 -0.963 -21.021 1.00 98.38 297 LEU A CA 1
ATOM 2390 C C . LEU A 1 297 ? -12.616 -2.388 -21.383 1.00 98.38 297 LEU A C 1
ATOM 2392 O O . LEU A 1 297 ? -11.451 -2.743 -21.212 1.00 98.38 297 LEU A O 1
ATOM 2396 N N . SER A 1 298 ? -13.524 -3.221 -21.908 1.00 97.31 298 SER A N 1
ATOM 2397 C CA . SER A 1 298 ? -13.215 -4.601 -22.317 1.00 97.31 298 SER A CA 1
ATOM 2398 C C . SER A 1 298 ? -12.028 -4.677 -23.283 1.00 97.31 298 SER A C 1
ATOM 2400 O O . SER A 1 298 ? -11.192 -5.565 -23.159 1.00 97.31 298 SER A O 1
ATOM 2402 N N . TYR A 1 299 ? -11.893 -3.703 -24.188 1.00 97.75 299 TYR A N 1
ATOM 2403 C CA . TYR A 1 299 ? -10.771 -3.610 -25.127 1.00 97.75 299 TYR A CA 1
ATOM 2404 C C . TYR A 1 299 ? -9.410 -3.379 -24.439 1.00 97.75 299 TYR A C 1
ATOM 2406 O O . TYR A 1 299 ? -8.398 -3.845 -24.957 1.00 97.75 299 TYR A O 1
ATOM 2414 N N . LEU A 1 300 ? -9.378 -2.734 -23.262 1.00 98.25 300 LEU A N 1
ATOM 2415 C CA . LEU A 1 300 ? -8.165 -2.593 -22.443 1.00 98.25 300 LEU A CA 1
ATOM 2416 C C . LEU A 1 300 ? -7.843 -3.859 -21.635 1.00 98.25 300 LEU A C 1
ATOM 2418 O O . LEU A 1 300 ? -6.711 -4.048 -21.205 1.00 98.25 300 LEU A O 1
ATOM 2422 N N . ILE A 1 301 ? -8.811 -4.752 -21.428 1.00 97.19 301 ILE A N 1
ATOM 2423 C CA . ILE A 1 301 ? -8.548 -6.104 -20.909 1.00 97.19 301 ILE A CA 1
ATOM 2424 C C . ILE A 1 301 ? -8.057 -6.998 -22.061 1.00 97.19 301 ILE A C 1
ATOM 2426 O O . ILE A 1 301 ? -7.128 -7.788 -21.900 1.00 97.19 301 ILE A O 1
ATOM 2430 N N . ASP A 1 302 ? -8.635 -6.841 -23.254 1.00 96.38 302 ASP A N 1
ATOM 2431 C CA . ASP A 1 302 ? -8.297 -7.631 -24.438 1.00 96.38 302 ASP A CA 1
ATOM 2432 C C . ASP A 1 302 ? -6.973 -7.257 -25.115 1.00 96.38 302 ASP A C 1
ATOM 2434 O O . ASP A 1 302 ? -6.384 -8.118 -25.765 1.00 96.38 302 ASP A O 1
ATOM 2438 N N . ASN A 1 303 ? -6.448 -6.044 -24.947 1.00 95.75 303 ASN A N 1
ATOM 2439 C CA . ASN A 1 303 ? -5.063 -5.734 -25.327 1.00 95.75 303 ASN A CA 1
ATOM 2440 C C . ASN A 1 303 ? -4.051 -6.032 -24.194 1.00 95.75 303 ASN A C 1
ATOM 2442 O O . ASN A 1 303 ? -2.847 -6.001 -24.428 1.00 95.75 303 ASN A O 1
ATOM 2446 N N . GLY A 1 304 ? -4.524 -6.343 -22.981 1.00 97.06 304 GLY A N 1
ATOM 2447 C CA . GLY A 1 304 ? -3.696 -6.613 -21.803 1.00 97.06 304 GLY A CA 1
ATOM 2448 C C . GLY A 1 304 ? -3.263 -5.386 -20.991 1.00 97.06 304 GLY A C 1
ATOM 2449 O O . GLY A 1 304 ? -2.531 -5.558 -20.022 1.00 97.06 304 GLY A O 1
ATOM 2450 N N . THR A 1 305 ? -3.712 -4.168 -21.323 1.00 98.25 305 THR A N 1
ATOM 2451 C CA . THR A 1 305 ? -3.464 -2.948 -20.529 1.00 98.25 305 THR A CA 1
ATOM 2452 C C . THR A 1 305 ? -3.969 -3.102 -19.090 1.00 98.25 305 THR A C 1
ATOM 2454 O O . THR A 1 305 ? -3.206 -2.885 -18.151 1.00 98.25 305 THR A O 1
ATOM 2457 N N . ILE A 1 306 ? -5.224 -3.515 -18.894 1.00 98.62 306 ILE A N 1
ATOM 2458 C CA . ILE A 1 306 ? -5.792 -3.826 -17.577 1.00 98.62 306 ILE A CA 1
ATOM 2459 C C . ILE A 1 306 ? -5.437 -5.276 -17.236 1.00 98.62 306 ILE A C 1
ATOM 2461 O O . ILE A 1 306 ? -6.057 -6.223 -17.722 1.00 98.62 306 ILE A O 1
ATOM 2465 N N . LEU A 1 307 ? -4.437 -5.443 -16.371 1.00 98.31 307 LEU A N 1
ATOM 2466 C CA . LEU A 1 307 ? -3.939 -6.744 -15.938 1.00 98.31 307 LEU A CA 1
ATOM 2467 C C . LEU A 1 307 ? -4.922 -7.476 -15.027 1.00 98.31 307 LEU A C 1
ATOM 2469 O O . LEU A 1 307 ? -5.004 -8.696 -15.117 1.00 98.31 307 LEU A O 1
ATOM 2473 N N . GLY A 1 308 ? -5.636 -6.776 -14.139 1.00 97.81 308 GLY A N 1
ATOM 2474 C CA . GLY A 1 308 ? -6.546 -7.393 -13.170 1.00 97.81 308 GLY A CA 1
ATOM 2475 C C . GLY A 1 308 ? -6.687 -6.618 -11.861 1.00 97.81 308 GLY A C 1
ATOM 2476 O O . GLY A 1 308 ? -6.650 -5.388 -11.864 1.00 97.81 308 GLY A O 1
ATOM 2477 N N . PHE A 1 309 ? -6.863 -7.352 -10.757 1.00 97.88 309 PHE A N 1
ATOM 2478 C CA . PHE A 1 309 ? -7.228 -6.794 -9.447 1.00 97.88 309 PHE A CA 1
ATOM 2479 C C . PHE A 1 309 ? -6.407 -7.422 -8.300 1.00 97.88 309 PHE A C 1
ATOM 2481 O O . PHE A 1 309 ? -6.263 -8.648 -8.226 1.00 97.88 309 PHE A O 1
ATOM 2488 N N . GLU A 1 310 ? -5.876 -6.592 -7.404 1.00 98.31 310 GLU A N 1
ATOM 2489 C CA . GLU A 1 310 ? -5.260 -6.983 -6.129 1.00 98.31 310 GLU A CA 1
ATOM 2490 C C . GLU A 1 310 ? -6.294 -7.043 -5.006 1.00 98.31 310 GLU A C 1
ATOM 2492 O O . GLU A 1 310 ? -7.260 -6.290 -5.009 1.00 98.31 310 GLU A O 1
ATOM 2497 N N . SER A 1 311 ? -6.095 -7.971 -4.069 1.00 95.62 311 SER A N 1
ATOM 2498 C CA . SER A 1 311 ? -7.051 -8.311 -3.006 1.00 95.62 311 SER A CA 1
ATOM 2499 C C . SER A 1 311 ? -7.437 -7.150 -2.068 1.00 95.62 311 SER A C 1
ATOM 2501 O O . SER A 1 311 ? -8.360 -6.395 -2.352 1.00 95.62 311 SER A O 1
ATOM 2503 N N . MET A 1 312 ? -6.774 -7.029 -0.919 1.00 96.75 312 MET A N 1
ATOM 2504 C CA . MET A 1 312 ? -6.980 -5.957 0.053 1.00 96.75 312 MET A CA 1
ATOM 2505 C C . MET A 1 312 ? -5.612 -5.411 0.434 1.00 96.75 312 MET A C 1
ATOM 2507 O O . MET A 1 312 ? -4.712 -6.207 0.709 1.00 96.75 312 MET A O 1
ATOM 2511 N N . ASN A 1 313 ? -5.471 -4.087 0.508 1.00 98.50 313 ASN A N 1
ATOM 2512 C CA . ASN A 1 313 ? -4.231 -3.494 0.986 1.00 98.50 313 ASN A CA 1
ATOM 2513 C C . ASN A 1 313 ? -3.967 -3.841 2.461 1.00 98.50 313 ASN A C 1
ATOM 2515 O O . ASN A 1 313 ? -4.843 -3.672 3.307 1.00 98.50 313 ASN A O 1
ATOM 2519 N N . GLU A 1 314 ? -2.759 -4.318 2.762 1.00 97.75 314 GLU A N 1
ATOM 2520 C CA . GLU A 1 314 ? -2.210 -4.596 4.100 1.00 97.75 314 GLU A CA 1
ATOM 2521 C C . GLU A 1 314 ? -3.215 -5.195 5.119 1.00 97.75 314 GLU A C 1
ATOM 2523 O O . GLU A 1 314 ? -3.474 -4.594 6.169 1.00 97.75 314 GLU A O 1
ATOM 2528 N N . PRO A 1 315 ? -3.807 -6.378 4.853 1.00 97.44 315 PRO A N 1
ATOM 2529 C CA . PRO A 1 315 ? -4.844 -6.940 5.713 1.00 97.44 315 PRO A CA 1
ATOM 2530 C C . PRO A 1 315 ? -4.301 -7.218 7.121 1.00 97.44 315 PRO A C 1
ATOM 2532 O O . PRO A 1 315 ? -3.206 -7.756 7.294 1.00 97.44 315 PRO A O 1
ATOM 2535 N N . ASN A 1 316 ? -5.079 -6.868 8.145 1.00 97.06 316 ASN A N 1
ATOM 2536 C CA . ASN A 1 316 ? -4.677 -6.973 9.547 1.00 97.06 316 ASN A CA 1
ATOM 2537 C C . ASN A 1 316 ? -5.538 -8.002 10.301 1.00 97.06 316 ASN A C 1
ATOM 2539 O O . ASN A 1 316 ? -6.734 -8.127 10.049 1.00 97.06 316 ASN A O 1
ATOM 2543 N N . SER A 1 317 ? -4.937 -8.728 11.249 1.00 97.19 317 SER A N 1
ATOM 2544 C CA . SER A 1 317 ? -5.616 -9.775 12.025 1.00 97.19 317 SER A CA 1
ATOM 2545 C C . SER A 1 317 ? -6.477 -9.251 13.182 1.00 97.19 317 SER A C 1
ATOM 2547 O O . SER A 1 317 ? -7.183 -10.032 13.819 1.00 97.19 317 SER A O 1
ATOM 2549 N N . GLY A 1 318 ? -6.416 -7.955 13.506 1.00 97.31 318 GLY A N 1
ATOM 2550 C CA . GLY A 1 318 ? -7.102 -7.386 14.665 1.00 97.31 318 GLY A CA 1
ATOM 2551 C C . GLY A 1 318 ? -6.672 -8.081 15.960 1.00 97.31 318 GLY A C 1
ATOM 2552 O O . GLY A 1 318 ? -5.491 -8.100 16.308 1.00 97.31 318 GLY A O 1
ATOM 2553 N N . LEU A 1 319 ? -7.632 -8.673 16.672 1.00 97.88 319 LEU A N 1
ATOM 2554 C CA . LEU A 1 319 ? -7.388 -9.446 17.892 1.00 97.88 319 LEU A CA 1
ATOM 2555 C C . LEU A 1 319 ? -7.156 -10.944 17.639 1.00 97.88 319 LEU A C 1
ATOM 2557 O O . LEU A 1 319 ? -6.817 -11.644 18.587 1.00 97.88 319 LEU A O 1
ATOM 2561 N N . ILE A 1 320 ? -7.306 -11.455 16.413 1.00 97.50 320 ILE A N 1
ATOM 2562 C CA . ILE A 1 320 ? -7.160 -12.889 16.106 1.00 97.50 320 ILE A CA 1
ATOM 2563 C C . ILE A 1 320 ? -5.729 -13.337 16.451 1.00 97.50 320 ILE A C 1
ATOM 2565 O O . ILE A 1 320 ? -4.755 -12.795 15.927 1.00 97.50 320 ILE A O 1
ATOM 2569 N N . GLY A 1 321 ? -5.596 -14.297 17.372 1.00 95.44 321 GLY A N 1
ATOM 2570 C CA . GLY A 1 321 ? -4.308 -14.763 17.898 1.00 95.44 321 GLY A CA 1
ATOM 2571 C C . GLY A 1 321 ? -3.639 -13.842 18.931 1.00 95.44 321 GLY A C 1
ATOM 2572 O O . GLY A 1 321 ? -2.484 -14.077 19.297 1.00 95.44 321 GLY A O 1
ATOM 2573 N N . HIS A 1 322 ? -4.319 -12.795 19.419 1.00 96.19 322 HIS A N 1
ATOM 2574 C CA . HIS A 1 322 ? -3.746 -11.859 20.391 1.00 96.19 322 HIS A CA 1
ATOM 2575 C C . HIS A 1 322 ? -3.382 -12.578 21.706 1.00 96.19 322 HIS A C 1
ATOM 2577 O O . HIS A 1 322 ? -4.249 -13.205 22.319 1.00 96.19 322 HIS A O 1
ATOM 2583 N N . PRO A 1 323 ? -2.125 -12.482 22.188 1.00 94.69 323 PRO A N 1
ATOM 2584 C CA . PRO A 1 323 ? -1.609 -13.422 23.180 1.00 94.69 323 PRO A CA 1
ATOM 2585 C C . PRO A 1 323 ? -2.162 -13.226 24.592 1.00 94.69 323 PRO A C 1
ATOM 2587 O O . PRO A 1 323 ? -2.512 -14.204 25.235 1.00 94.69 323 PRO A O 1
ATOM 2590 N N . HIS A 1 324 ? -2.242 -11.992 25.092 1.00 96.44 324 HIS A N 1
ATOM 2591 C CA . HIS A 1 324 ? -2.804 -11.699 26.413 1.00 96.44 324 HIS A CA 1
ATOM 2592 C C . HIS A 1 324 ? -3.396 -10.292 26.411 1.00 96.44 324 HIS A C 1
ATOM 2594 O O . HIS A 1 324 ? -2.685 -9.332 26.126 1.00 96.44 324 HIS A O 1
ATOM 2600 N N . LEU A 1 325 ? -4.693 -10.149 26.692 1.00 98.00 325 LEU A N 1
ATOM 2601 C CA . LEU A 1 325 ? -5.408 -8.882 26.481 1.00 98.00 325 LEU A CA 1
ATOM 2602 C C . LEU A 1 325 ? -4.909 -7.714 27.350 1.00 98.00 325 LEU A C 1
ATOM 2604 O O . LEU A 1 325 ? -5.024 -6.570 26.916 1.00 98.00 325 LEU A O 1
ATOM 2608 N N . ASP A 1 326 ? -4.320 -7.972 28.521 1.00 97.50 326 ASP A N 1
ATOM 2609 C CA . ASP A 1 326 ? -3.718 -6.926 29.370 1.00 97.50 326 ASP A CA 1
ATOM 2610 C C . ASP A 1 326 ? -2.186 -6.808 29.243 1.00 97.50 326 ASP A C 1
ATOM 2612 O O . ASP A 1 326 ? -1.516 -6.274 30.119 1.00 97.50 326 ASP A O 1
ATOM 2616 N N . GLU A 1 327 ? -1.602 -7.309 28.151 1.00 96.81 327 GLU A N 1
ATOM 2617 C CA . GLU A 1 327 ? -0.188 -7.084 27.822 1.00 96.81 327 GLU A CA 1
ATOM 2618 C C . GLU A 1 327 ? -0.038 -6.436 26.440 1.00 96.81 327 GLU A C 1
ATOM 2620 O O . GLU A 1 327 ? -0.851 -6.655 25.546 1.00 96.81 327 GLU A O 1
ATOM 2625 N N . ILE A 1 328 ? 1.034 -5.658 26.247 1.00 95.00 328 ILE A N 1
ATOM 2626 C CA . ILE A 1 328 ? 1.422 -5.130 24.930 1.00 95.00 328 ILE A CA 1
ATOM 2627 C C . ILE A 1 328 ? 2.309 -6.183 24.237 1.00 95.00 328 ILE A C 1
ATOM 2629 O O . ILE A 1 328 ? 3.452 -6.376 24.681 1.00 95.00 328 ILE A O 1
ATOM 2633 N N . PRO A 1 329 ? 1.862 -6.855 23.156 1.00 91.81 329 PRO A N 1
ATOM 2634 C CA . PRO A 1 329 ? 2.564 -8.009 22.600 1.00 91.81 329 PRO A CA 1
ATOM 2635 C C . PRO A 1 329 ? 4.011 -7.726 22.181 1.00 91.81 329 PRO A C 1
ATOM 2637 O O . PRO A 1 329 ? 4.349 -6.659 21.664 1.00 91.81 329 PRO A O 1
ATOM 2640 N N . LYS A 1 330 ? 4.894 -8.721 22.340 1.00 85.25 330 LYS A N 1
ATOM 2641 C CA . LYS A 1 330 ? 6.323 -8.594 21.985 1.00 85.25 330 LYS A CA 1
ATOM 2642 C C . LYS A 1 330 ? 6.562 -8.349 20.490 1.00 85.25 330 LYS A C 1
ATOM 2644 O O . LYS A 1 330 ? 7.575 -7.749 20.143 1.00 85.25 330 LYS A O 1
ATOM 2649 N N . TYR A 1 331 ? 5.650 -8.777 19.616 1.00 84.31 331 TYR A N 1
ATOM 2650 C CA . TYR A 1 331 ? 5.727 -8.510 18.175 1.00 84.31 331 TYR A CA 1
ATOM 2651 C C . TYR A 1 331 ? 5.309 -7.077 17.800 1.00 84.31 331 TYR A C 1
ATOM 2653 O O . TYR A 1 331 ? 5.691 -6.597 16.737 1.00 84.31 331 TYR A O 1
ATOM 2661 N N . GLN A 1 332 ? 4.589 -6.354 18.668 1.00 88.19 332 GLN A N 1
ATOM 2662 C CA . GLN A 1 332 ? 4.192 -4.967 18.422 1.00 88.19 332 GLN A CA 1
ATOM 2663 C C . GLN A 1 332 ? 5.406 -4.035 18.583 1.00 88.19 332 GLN A C 1
ATOM 2665 O O . GLN A 1 332 ? 5.654 -3.490 19.662 1.00 88.19 332 GLN A O 1
ATOM 2670 N N . GLN A 1 333 ? 6.190 -3.876 17.514 1.00 80.56 333 GLN A N 1
ATOM 2671 C CA . GLN A 1 333 ? 7.375 -3.007 17.479 1.00 80.56 333 GLN A CA 1
ATOM 2672 C C . GLN A 1 333 ? 7.033 -1.531 17.195 1.00 80.56 333 GLN A C 1
ATOM 2674 O O . GLN A 1 333 ? 7.798 -0.639 17.563 1.00 80.56 333 GLN A O 1
ATOM 2679 N N . LEU A 1 334 ? 5.873 -1.256 16.589 1.00 84.31 334 LEU A N 1
ATOM 2680 C CA . LEU A 1 334 ? 5.372 0.099 16.345 1.00 84.31 334 LEU A CA 1
ATOM 2681 C C . LEU A 1 334 ? 4.681 0.639 17.610 1.00 84.31 334 LEU A C 1
ATOM 2683 O O . LEU A 1 334 ? 3.581 0.208 17.958 1.00 84.31 334 LEU A O 1
ATOM 2687 N N . ARG A 1 335 ? 5.343 1.560 18.328 1.00 91.06 335 ARG A N 1
ATOM 2688 C CA . ARG A 1 335 ? 4.806 2.229 19.532 1.00 91.06 335 ARG A CA 1
ATOM 2689 C C . ARG A 1 335 ? 5.229 3.702 19.556 1.00 91.06 335 ARG A C 1
ATOM 2691 O O . ARG A 1 335 ? 6.426 3.997 19.614 1.00 91.06 335 ARG A O 1
ATOM 2698 N N . VAL A 1 336 ? 4.256 4.612 19.512 1.00 92.81 336 VAL A N 1
ATOM 2699 C CA . VAL A 1 336 ? 4.436 6.076 19.505 1.00 92.81 336 VAL A CA 1
ATOM 2700 C C . VAL A 1 336 ? 3.293 6.715 20.296 1.00 92.81 336 VAL A C 1
ATOM 2702 O O . VAL A 1 336 ? 2.146 6.318 20.129 1.00 92.81 336 VAL A O 1
ATOM 2705 N N . GLY A 1 337 ? 3.579 7.705 21.142 1.00 94.44 337 GLY A N 1
ATOM 2706 C CA . GLY A 1 337 ? 2.551 8.337 21.976 1.00 94.44 337 GLY A CA 1
ATOM 2707 C C . GLY A 1 337 ? 1.977 7.356 23.003 1.00 94.44 337 GLY A C 1
ATOM 2708 O O . GLY A 1 337 ? 2.692 6.472 23.478 1.00 94.44 337 GLY A O 1
ATOM 2709 N N . THR A 1 338 ? 0.703 7.507 23.368 1.00 96.00 338 THR A N 1
ATOM 2710 C CA . THR A 1 338 ? -0.005 6.542 24.226 1.00 96.00 338 THR A CA 1
ATOM 2711 C C . THR A 1 338 ? -0.072 5.171 23.551 1.00 96.00 338 THR A C 1
ATOM 2713 O O . THR A 1 338 ? -0.341 5.063 22.359 1.00 96.00 338 THR A O 1
ATOM 2716 N N . THR A 1 339 ? 0.206 4.101 24.293 1.00 97.00 339 THR A N 1
ATOM 2717 C CA . THR A 1 339 ? 0.177 2.722 23.782 1.00 97.00 339 THR A CA 1
ATOM 2718 C C . THR A 1 339 ? -0.622 1.844 24.751 1.00 97.00 339 THR A C 1
ATOM 2720 O O . THR A 1 339 ? -0.041 1.319 25.701 1.00 97.00 339 THR A O 1
ATOM 2723 N N . PRO A 1 340 ? -1.950 1.728 24.567 1.00 97.62 340 PRO A N 1
ATOM 2724 C CA . PRO A 1 340 ? -2.799 0.922 25.439 1.00 97.62 340 PRO A CA 1
ATOM 2725 C C . PRO A 1 340 ? -2.603 -0.589 25.225 1.00 97.62 340 PRO A C 1
ATOM 2727 O O . PRO A 1 340 ? -2.276 -1.031 24.123 1.00 97.62 340 PRO A O 1
ATOM 2730 N N . THR A 1 341 ? -2.868 -1.388 26.261 1.00 98.31 341 THR A N 1
ATOM 2731 C CA . THR A 1 341 ? -3.186 -2.824 26.120 1.00 98.31 341 THR A CA 1
ATOM 2732 C C . THR A 1 341 ? -4.569 -2.987 25.484 1.00 98.31 341 THR A C 1
ATOM 2734 O O . THR A 1 341 ? -5.410 -2.088 25.583 1.00 98.31 341 THR A O 1
ATOM 2737 N N . ALA A 1 342 ? -4.862 -4.138 24.869 1.00 98.31 342 ALA A N 1
ATOM 2738 C CA . ALA A 1 342 ? -6.192 -4.388 24.309 1.00 98.31 342 ALA A CA 1
ATOM 2739 C C . ALA A 1 342 ? -7.296 -4.198 25.373 1.00 98.31 342 ALA A C 1
ATOM 2741 O O . ALA A 1 342 ? -8.291 -3.522 25.112 1.00 98.31 342 ALA A O 1
ATOM 2742 N N . PHE A 1 343 ? -7.084 -4.668 26.606 1.00 98.56 343 PHE A N 1
ATOM 2743 C CA . PHE A 1 343 ? -8.001 -4.464 27.731 1.00 98.56 343 PHE A CA 1
ATOM 2744 C C . PHE A 1 343 ? -8.150 -2.985 28.129 1.00 98.56 343 PHE A C 1
ATOM 2746 O O . PHE A 1 343 ? -9.266 -2.527 28.384 1.00 98.56 343 PHE A O 1
ATOM 2753 N N . GLN A 1 344 ? -7.073 -2.191 28.112 1.00 98.56 344 GLN A N 1
ATOM 2754 C CA . GLN A 1 344 ? -7.170 -0.739 28.299 1.00 98.56 344 GLN A CA 1
ATOM 2755 C C . GLN A 1 344 ? -8.018 -0.073 27.202 1.00 98.56 344 GLN A C 1
ATOM 2757 O O . GLN A 1 344 ? -8.830 0.792 27.530 1.00 98.56 344 GLN A O 1
ATOM 2762 N N . THR A 1 345 ? -7.925 -0.507 25.935 1.00 98.38 345 THR A N 1
ATOM 2763 C CA . THR A 1 345 ? -8.815 0.011 24.872 1.00 98.38 345 THR A CA 1
ATOM 2764 C C . THR A 1 345 ? -10.290 -0.311 25.140 1.00 98.38 345 THR A C 1
ATOM 2766 O O . THR A 1 345 ? -11.151 0.535 24.905 1.00 98.38 345 THR A O 1
ATOM 2769 N N . MET A 1 346 ? -10.598 -1.489 25.701 1.00 98.06 346 MET A N 1
ATOM 2770 C CA . MET A 1 346 ? -11.967 -1.881 26.064 1.00 98.06 346 MET A CA 1
ATOM 2771 C C . MET A 1 346 ? -12.522 -1.031 27.215 1.00 98.06 346 MET A C 1
ATOM 2773 O O . MET A 1 346 ? -13.670 -0.585 27.149 1.00 98.06 346 MET A O 1
ATOM 2777 N N . LYS A 1 347 ? -11.701 -0.766 28.242 1.00 97.75 347 LYS A N 1
ATOM 2778 C CA . LYS A 1 347 ? -12.051 0.102 29.379 1.00 97.75 347 LYS A CA 1
ATOM 2779 C C . LYS A 1 347 ? -12.318 1.539 28.932 1.00 97.75 347 LYS A C 1
ATOM 2781 O O . LYS A 1 347 ? -13.388 2.072 29.224 1.00 97.75 347 LYS A O 1
ATOM 2786 N N . LEU A 1 348 ? -11.402 2.122 28.158 1.00 97.88 348 LEU A N 1
ATOM 2787 C CA . LEU A 1 348 ? -11.563 3.461 27.584 1.00 97.88 348 LEU A CA 1
ATOM 2788 C C . LEU A 1 348 ? -12.792 3.548 26.666 1.00 97.88 348 LEU A C 1
ATOM 2790 O O . LEU A 1 348 ? -13.576 4.488 26.772 1.00 97.88 348 LEU A O 1
ATOM 2794 N N . GLY A 1 349 ? -13.029 2.524 25.841 1.00 96.88 349 GLY A N 1
ATOM 2795 C CA . GLY A 1 349 ? -14.217 2.414 24.993 1.00 96.88 349 GLY A CA 1
ATOM 2796 C C . GLY A 1 349 ? -15.544 2.370 25.750 1.00 96.88 349 GLY A C 1
ATOM 2797 O O . GLY A 1 349 ? -16.571 2.771 25.208 1.00 96.88 349 GLY A O 1
ATOM 2798 N N . MET A 1 350 ? -15.541 1.918 27.005 1.00 95.88 350 MET A N 1
ATOM 2799 C CA . MET A 1 350 ? -16.705 1.951 27.899 1.00 95.88 350 MET A CA 1
ATOM 2800 C C . MET A 1 350 ? -16.765 3.192 28.797 1.00 95.88 350 MET A C 1
ATOM 2802 O O . MET A 1 350 ? -17.698 3.310 29.589 1.00 95.88 350 MET A O 1
ATOM 2806 N N . GLY A 1 351 ? -15.828 4.128 28.641 1.00 94.62 351 GLY A N 1
ATOM 2807 C CA . GLY A 1 351 ? -15.818 5.418 29.327 1.00 94.62 351 GLY A CA 1
ATOM 2808 C C . GLY A 1 351 ? -14.962 5.489 30.592 1.00 94.62 351 GLY A C 1
ATOM 2809 O O . GLY A 1 351 ? -14.985 6.515 31.270 1.00 94.62 351 GLY A O 1
ATOM 2810 N N . PHE A 1 352 ? -14.206 4.433 30.917 1.00 95.81 352 PHE A N 1
ATOM 2811 C CA . PHE A 1 352 ? -13.369 4.372 32.119 1.00 95.81 352 PHE A CA 1
ATOM 2812 C C . PHE A 1 352 ? -11.979 4.973 31.895 1.00 95.81 352 PHE A C 1
ATOM 2814 O O . PHE A 1 352 ? -11.267 4.591 30.965 1.00 95.81 352 PHE A O 1
ATOM 2821 N N . THR A 1 353 ? -11.552 5.836 32.815 1.00 96.62 353 THR A N 1
ATOM 2822 C CA . THR A 1 353 ? -10.208 6.431 32.839 1.00 96.62 353 THR A CA 1
ATOM 2823 C C . THR A 1 353 ? -9.112 5.373 32.941 1.00 96.62 353 THR A C 1
ATOM 2825 O O . THR A 1 353 ? -9.213 4.435 33.730 1.00 96.62 353 THR A O 1
ATOM 2828 N N . CYS A 1 354 ? -8.036 5.518 32.169 1.00 97.62 354 CYS A N 1
ATOM 2829 C CA . CYS A 1 354 ? -6.870 4.635 32.230 1.00 97.62 354 CYS A CA 1
ATOM 2830 C C . CYS A 1 354 ? -5.571 5.444 32.261 1.00 97.62 354 CYS A C 1
ATOM 2832 O O . CYS A 1 354 ? -5.405 6.390 31.493 1.00 97.62 354 CYS A O 1
ATOM 2834 N N . GLU A 1 355 ? -4.619 5.032 33.098 1.00 97.44 355 GLU A N 1
ATOM 2835 C CA . GLU A 1 355 ? -3.218 5.412 32.919 1.00 97.44 355 GLU A CA 1
ATOM 2836 C C . GLU A 1 355 ? -2.607 4.529 31.822 1.00 97.44 355 GLU A C 1
ATOM 2838 O O . GLU A 1 355 ? -2.626 3.302 31.922 1.00 97.44 355 GLU A O 1
ATOM 2843 N N . LEU A 1 356 ? -2.106 5.157 30.757 1.00 97.44 356 LEU A N 1
ATOM 2844 C CA . LEU A 1 356 ? -1.485 4.491 29.615 1.00 97.44 356 LEU A CA 1
ATOM 2845 C C . LEU A 1 356 ? 0.019 4.745 29.589 1.00 97.44 356 LEU A C 1
ATOM 2847 O O . LEU A 1 356 ? 0.474 5.861 29.847 1.00 97.44 356 LEU A O 1
ATOM 2851 N N . ASP A 1 357 ? 0.786 3.742 29.173 1.00 97.19 357 ASP A N 1
ATOM 2852 C CA . ASP A 1 357 ? 2.211 3.904 28.900 1.00 97.19 357 ASP A CA 1
ATOM 2853 C C . ASP A 1 357 ? 2.434 4.765 27.653 1.00 97.19 357 ASP A C 1
ATOM 2855 O O . ASP A 1 357 ? 1.736 4.618 26.646 1.00 97.19 357 ASP A O 1
ATOM 2859 N N . THR A 1 358 ? 3.436 5.649 27.697 1.00 95.69 358 THR A N 1
ATOM 2860 C CA . THR A 1 358 ? 3.832 6.460 26.539 1.00 95.69 358 THR A CA 1
ATOM 2861 C C . THR A 1 358 ? 5.180 6.024 25.973 1.00 95.69 358 THR A C 1
ATOM 2863 O O . THR A 1 358 ? 6.165 5.845 26.698 1.00 95.69 358 THR A O 1
ATOM 2866 N N . TYR A 1 359 ? 5.224 5.843 24.651 1.00 94.75 359 TYR A N 1
ATOM 2867 C CA . TYR A 1 359 ? 6.362 5.301 23.912 1.00 94.75 359 TYR A CA 1
ATOM 2868 C C . TYR A 1 359 ? 6.893 6.256 22.846 1.00 94.75 359 TYR A C 1
ATOM 2870 O O . TYR A 1 359 ? 6.154 6.996 22.198 1.00 94.75 359 TYR A O 1
ATOM 2878 N N . ARG A 1 360 ? 8.207 6.201 22.635 1.00 90.06 360 ARG A N 1
ATOM 2879 C CA . ARG A 1 360 ? 8.895 6.873 21.531 1.00 90.06 360 ARG A CA 1
ATOM 2880 C C . ARG A 1 360 ? 9.816 5.895 20.818 1.00 90.06 360 ARG A C 1
ATOM 2882 O O . ARG A 1 360 ? 10.380 4.992 21.439 1.00 90.06 360 ARG A O 1
ATOM 2889 N N . ILE A 1 361 ? 10.018 6.120 19.529 1.00 83.19 361 ILE A N 1
ATOM 2890 C CA . ILE A 1 361 ? 10.952 5.345 18.714 1.00 83.19 361 ILE A CA 1
ATOM 2891 C C . ILE A 1 361 ? 12.382 5.776 19.057 1.00 83.19 361 ILE A C 1
ATOM 2893 O O . ILE A 1 361 ? 12.716 6.961 19.002 1.00 83.19 361 ILE A O 1
ATOM 2897 N N . ALA A 1 362 ? 13.234 4.809 19.388 1.00 76.88 362 ALA A N 1
ATOM 2898 C CA . ALA A 1 362 ? 14.680 4.973 19.456 1.00 76.88 362 ALA A CA 1
ATOM 2899 C C . ALA A 1 362 ? 15.359 4.002 18.475 1.00 76.88 362 ALA A C 1
ATOM 2901 O O . ALA A 1 362 ? 14.737 3.075 17.962 1.00 76.88 362 ALA A O 1
ATOM 2902 N N . VAL A 1 363 ? 16.666 4.169 18.246 1.00 68.62 363 VAL A N 1
ATOM 2903 C CA . VAL A 1 363 ? 17.451 3.281 17.358 1.00 68.62 363 VAL A CA 1
ATOM 2904 C C . VAL A 1 363 ? 17.442 1.821 17.843 1.00 68.62 363 VAL A C 1
ATOM 2906 O O . VAL A 1 363 ? 17.590 0.903 17.046 1.00 68.62 363 VAL A O 1
ATOM 2909 N N . THR A 1 364 ? 17.225 1.589 19.142 1.00 70.56 364 THR A N 1
ATOM 2910 C CA . THR A 1 364 ? 17.089 0.250 19.742 1.00 70.56 364 THR A CA 1
ATOM 2911 C C . THR A 1 364 ? 15.650 -0.291 19.727 1.00 70.56 364 THR A C 1
ATOM 2913 O O . THR A 1 364 ? 15.360 -1.216 20.481 1.00 70.56 364 THR A O 1
ATOM 2916 N N . GLY A 1 365 ? 14.737 0.309 18.956 1.00 75.88 365 GLY A N 1
ATOM 2917 C CA . GLY A 1 365 ? 13.302 0.011 18.989 1.00 75.88 365 GLY A CA 1
ATOM 2918 C C . GLY A 1 365 ? 12.506 0.925 19.939 1.00 75.88 365 GLY A C 1
ATOM 2919 O O . GLY A 1 365 ? 13.023 1.951 20.399 1.00 75.88 365 GLY A O 1
ATOM 2920 N N . PRO A 1 366 ? 11.233 0.594 20.218 1.00 84.62 366 PRO A N 1
ATOM 2921 C CA . PRO A 1 366 ? 10.349 1.423 21.034 1.00 84.62 366 PRO A CA 1
ATOM 2922 C C . PRO A 1 366 ? 10.795 1.471 22.503 1.00 84.62 366 PRO A C 1
ATOM 2924 O O . PRO A 1 366 ? 11.036 0.443 23.134 1.00 84.62 366 PRO A O 1
ATOM 2927 N N . GLN A 1 367 ? 10.854 2.673 23.077 1.00 89.19 367 GLN A N 1
ATOM 2928 C CA . GLN A 1 367 ? 11.194 2.902 24.484 1.00 89.19 367 GLN A CA 1
ATOM 2929 C C . GLN A 1 367 ? 10.048 3.612 25.209 1.00 89.19 367 GLN A C 1
ATOM 2931 O O . GLN A 1 367 ? 9.599 4.672 24.763 1.00 89.19 367 GLN A O 1
ATOM 2936 N N . LYS A 1 368 ? 9.616 3.058 26.351 1.00 93.56 368 LYS A N 1
ATOM 2937 C CA . LYS A 1 368 ? 8.728 3.752 27.294 1.00 93.56 368 LYS A CA 1
ATOM 2938 C C . LYS A 1 368 ? 9.456 4.984 27.832 1.00 93.56 368 LYS A C 1
ATOM 2940 O O . LYS A 1 368 ? 10.616 4.876 28.232 1.00 93.56 368 LYS A O 1
ATOM 2945 N N . TYR A 1 369 ? 8.792 6.136 27.844 1.00 92.94 369 TYR A N 1
ATOM 2946 C CA . TYR A 1 369 ? 9.355 7.385 28.373 1.00 92.94 369 TYR A CA 1
ATOM 2947 C C . TYR A 1 369 ? 8.475 8.069 29.429 1.00 92.94 369 TYR A C 1
ATOM 2949 O O . TYR A 1 369 ? 8.935 9.021 30.057 1.00 92.94 369 TYR A O 1
ATOM 2957 N N . GLY A 1 370 ? 7.259 7.573 29.667 1.00 96.06 370 GLY A N 1
ATOM 2958 C CA . GLY A 1 370 ? 6.380 8.047 30.731 1.00 96.06 370 GLY A CA 1
ATOM 2959 C C . GLY A 1 370 ? 5.055 7.288 30.776 1.00 96.06 370 GLY A C 1
ATOM 2960 O O . GLY A 1 370 ? 4.936 6.183 30.236 1.00 96.06 370 GLY A O 1
ATOM 2961 N N . THR A 1 371 ? 4.071 7.915 31.413 1.00 96.44 371 THR A N 1
ATOM 2962 C CA . THR A 1 371 ? 2.655 7.536 31.400 1.00 96.44 371 THR A CA 1
ATOM 2963 C C . THR A 1 371 ? 1.789 8.771 31.112 1.00 96.44 371 THR A C 1
ATOM 2965 O O . THR A 1 371 ? 2.266 9.907 31.202 1.00 96.44 371 THR A O 1
ATOM 2968 N N . LYS A 1 372 ? 0.532 8.571 30.705 1.00 95.50 372 LYS A N 1
ATOM 2969 C CA . LYS A 1 372 ? -0.474 9.627 30.494 1.00 95.50 372 LYS A CA 1
ATOM 2970 C C . LYS A 1 372 ? -1.839 9.091 30.915 1.00 95.50 372 LYS A C 1
ATOM 2972 O O . LYS A 1 372 ? -2.232 8.014 30.472 1.00 95.50 372 LYS A O 1
ATOM 2977 N N . ILE A 1 373 ? -2.559 9.830 31.756 1.00 96.81 373 ILE A N 1
ATOM 2978 C CA . ILE A 1 373 ? -3.941 9.493 32.115 1.00 96.81 373 ILE A CA 1
ATOM 2979 C C . ILE A 1 373 ? -4.863 9.981 30.995 1.00 96.81 373 ILE A C 1
ATOM 2981 O O . ILE A 1 373 ? -4.829 11.158 30.634 1.00 96.81 373 ILE A O 1
ATOM 2985 N N . ILE A 1 374 ? -5.677 9.075 30.457 1.00 96.31 374 ILE A N 1
ATOM 2986 C CA . ILE A 1 374 ? -6.745 9.369 29.500 1.00 96.31 374 ILE A CA 1
ATOM 2987 C C . ILE A 1 374 ? -8.081 9.172 30.209 1.00 96.31 374 ILE A C 1
ATOM 2989 O O . ILE A 1 374 ? -8.318 8.115 30.793 1.00 96.31 374 ILE A O 1
ATOM 2993 N N . ASP A 1 375 ? -8.932 10.195 30.162 1.00 95.25 375 ASP A N 1
ATOM 2994 C CA . ASP A 1 375 ? -10.214 10.265 30.867 1.00 95.25 375 ASP A CA 1
ATOM 2995 C C . ASP A 1 375 ? -11.350 10.566 29.872 1.00 95.25 375 ASP A C 1
ATOM 2997 O O . ASP A 1 375 ? -11.523 11.720 29.458 1.00 95.25 375 ASP A O 1
ATOM 3001 N N . PRO A 1 376 ? -12.135 9.546 29.475 1.00 94.50 376 PRO A N 1
ATOM 3002 C CA . PRO A 1 376 ? -13.287 9.736 28.599 1.00 94.50 376 PRO A CA 1
ATOM 3003 C C . PRO A 1 376 ? -14.489 10.410 29.281 1.00 94.50 376 PRO A C 1
ATOM 3005 O O . PRO A 1 376 ? -15.482 10.695 28.613 1.00 94.50 376 PRO A O 1
ATOM 3008 N N . ARG A 1 377 ? -14.446 10.650 30.600 1.00 91.06 377 ARG A N 1
ATOM 3009 C CA . ARG A 1 377 ? -15.526 11.243 31.408 1.00 91.06 377 ARG A CA 1
ATOM 3010 C C . ARG A 1 377 ? -16.859 10.497 31.259 1.00 91.06 377 ARG A C 1
ATOM 3012 O O . ARG A 1 377 ? -17.911 11.102 31.057 1.00 91.06 377 ARG A O 1
ATOM 3019 N N . GLY A 1 378 ? -16.802 9.163 31.286 1.00 91.44 378 GLY A N 1
ATOM 3020 C CA . GLY A 1 378 ? -17.958 8.273 31.129 1.00 91.44 378 GLY A CA 1
ATOM 3021 C C . GLY A 1 378 ? -18.529 8.169 29.705 1.00 91.44 378 GLY A C 1
ATOM 3022 O O . GLY A 1 378 ? -19.441 7.374 29.481 1.00 91.44 378 GLY A O 1
ATOM 3023 N N . GLN A 1 379 ? -18.008 8.923 28.730 1.00 92.50 379 GLN A N 1
ATOM 3024 C CA . GLN A 1 379 ? -18.429 8.827 27.330 1.00 92.50 379 GLN A CA 1
ATOM 3025 C C . GLN A 1 379 ? -17.907 7.538 26.687 1.00 92.50 379 GLN A C 1
ATOM 3027 O O . GLN A 1 379 ? -16.753 7.164 26.877 1.00 92.50 379 GLN A O 1
ATOM 3032 N N . ARG A 1 380 ? -18.755 6.858 25.907 1.00 95.50 380 ARG A N 1
ATOM 3033 C CA . ARG A 1 380 ? -18.447 5.548 25.306 1.00 95.50 380 ARG A CA 1
ATOM 3034 C C . ARG A 1 380 ? -18.067 5.669 23.834 1.00 95.50 380 ARG A C 1
ATOM 3036 O O . ARG A 1 380 ? -18.635 6.480 23.114 1.00 95.50 380 ARG A O 1
ATOM 3043 N N . ALA A 1 381 ? -17.189 4.794 23.359 1.00 97.06 381 ALA A N 1
ATOM 3044 C CA . ALA A 1 381 ? -16.912 4.618 21.932 1.00 97.06 381 ALA A CA 1
ATOM 3045 C C . ALA A 1 381 ? -18.043 3.863 21.207 1.00 97.06 381 ALA A C 1
ATOM 3047 O O . ALA A 1 381 ? -18.040 3.779 19.985 1.00 97.06 381 ALA A O 1
ATOM 3048 N N . TRP A 1 382 ? -19.003 3.320 21.960 1.00 97.56 382 TRP A N 1
ATOM 3049 C CA . TRP A 1 382 ? -20.203 2.633 21.483 1.00 97.56 382 TRP A CA 1
ATOM 3050 C C . TRP A 1 382 ? -21.389 3.607 21.397 1.00 97.56 382 TRP A C 1
ATOM 3052 O O . TRP A 1 382 ? -21.479 4.536 22.208 1.00 97.56 382 TRP A O 1
ATOM 3062 N N . MET A 1 383 ? -22.295 3.402 20.438 1.00 97.06 383 MET A N 1
ATOM 3063 C CA . MET A 1 383 ? -23.566 4.140 20.332 1.00 97.06 383 MET A CA 1
ATOM 3064 C C . MET A 1 383 ? -24.516 3.812 21.488 1.00 97.06 383 MET A C 1
ATOM 3066 O O . MET A 1 383 ? -24.545 2.675 21.947 1.00 97.06 383 MET A O 1
ATOM 3070 N N . THR A 1 384 ? -25.346 4.758 21.925 1.00 96.12 384 THR A N 1
ATOM 3071 C CA . THR A 1 384 ? -26.492 4.465 22.802 1.00 96.12 384 THR A CA 1
ATOM 3072 C C . THR A 1 384 ? -27.612 3.748 22.028 1.00 96.12 384 THR A C 1
ATOM 3074 O O . THR A 1 384 ? -27.643 3.807 20.796 1.00 96.12 384 THR A O 1
ATOM 3077 N N . PRO A 1 385 ? -28.574 3.096 22.710 1.00 95.88 385 PRO A N 1
ATOM 3078 C CA . PRO A 1 385 ? -29.779 2.566 22.064 1.00 95.88 385 PRO A CA 1
ATOM 3079 C C . PRO A 1 385 ? -30.635 3.632 21.358 1.00 95.88 385 PRO A C 1
ATOM 3081 O O . PRO A 1 385 ? -31.414 3.304 20.466 1.00 95.88 385 PRO A O 1
ATOM 3084 N N . GLU A 1 386 ? -30.512 4.900 21.749 1.00 96.44 386 GLU A N 1
ATOM 3085 C CA . GLU A 1 386 ? -31.164 6.045 21.108 1.00 96.44 386 GLU A CA 1
ATOM 3086 C C . GLU A 1 386 ? -30.495 6.357 19.769 1.00 96.44 386 GLU A C 1
ATOM 3088 O O . GLU A 1 386 ? -31.163 6.298 18.740 1.00 96.44 386 GLU A O 1
ATOM 3093 N N . GLU A 1 387 ? -29.180 6.600 19.779 1.00 96.69 387 GLU A N 1
ATOM 3094 C CA . GLU A 1 387 ? -28.387 6.872 18.571 1.00 96.69 387 GLU A CA 1
ATOM 3095 C C . GLU A 1 387 ? -28.490 5.717 17.572 1.00 96.69 387 GLU A C 1
ATOM 3097 O O . GLU A 1 387 ? -28.688 5.930 16.379 1.00 96.69 387 GLU A O 1
ATOM 3102 N N . ALA A 1 388 ? -28.417 4.480 18.071 1.00 97.12 388 ALA A N 1
ATOM 3103 C CA . ALA A 1 388 ? -28.539 3.295 17.241 1.00 97.12 388 ALA A CA 1
ATOM 3104 C C . ALA A 1 388 ? -29.889 3.220 16.523 1.00 97.12 388 ALA A C 1
ATOM 3106 O O . ALA A 1 388 ? -29.912 2.823 15.372 1.00 97.12 388 ALA A O 1
ATOM 3107 N N . ARG A 1 389 ? -31.008 3.639 17.134 1.00 96.69 389 ARG A N 1
ATOM 3108 C CA . ARG A 1 389 ? -32.317 3.638 16.450 1.00 96.69 389 ARG A CA 1
ATOM 3109 C C . ARG A 1 389 ? -32.378 4.616 15.278 1.00 96.69 389 ARG A C 1
ATOM 3111 O O . ARG A 1 389 ? -33.080 4.339 14.311 1.00 96.69 389 ARG A O 1
ATOM 3118 N N . GLU A 1 390 ? -31.680 5.743 15.367 1.00 97.12 390 GLU A N 1
ATOM 3119 C CA . GLU A 1 390 ? -31.614 6.744 14.294 1.00 97.12 390 GLU A CA 1
ATOM 3120 C C . GLU A 1 390 ? -30.705 6.258 13.157 1.00 97.12 390 GLU A C 1
ATOM 3122 O O . GLU A 1 390 ? -31.102 6.260 11.993 1.00 97.12 390 GLU A O 1
ATOM 3127 N N . ILE A 1 391 ? -29.526 5.744 13.510 1.00 97.50 391 ILE A N 1
ATOM 3128 C CA . ILE A 1 391 ? -28.533 5.180 12.587 1.00 97.50 391 ILE A CA 1
ATOM 3129 C C . ILE A 1 391 ? -29.046 3.914 11.882 1.00 97.50 391 ILE A C 1
ATOM 3131 O O . ILE A 1 391 ? -28.881 3.765 10.671 1.00 97.50 391 ILE A O 1
ATOM 3135 N N . ASP A 1 392 ? -29.708 3.019 12.616 1.00 98.00 392 ASP A N 1
ATOM 3136 C CA . ASP A 1 392 ? -30.285 1.786 12.080 1.00 98.00 392 ASP A CA 1
ATOM 3137 C C . ASP A 1 392 ? -31.454 2.089 11.124 1.00 98.00 392 ASP A C 1
ATOM 3139 O O . ASP A 1 392 ? -31.595 1.425 10.098 1.00 98.00 392 ASP A O 1
ATOM 3143 N N . LEU A 1 393 ? -32.254 3.130 11.400 1.00 98.06 393 LEU A N 1
ATOM 3144 C CA . LEU A 1 393 ? -33.286 3.613 10.475 1.00 98.06 393 LEU A CA 1
ATOM 3145 C C . LEU A 1 393 ? -32.679 4.215 9.198 1.00 98.06 393 LEU A C 1
ATOM 3147 O O . LEU A 1 393 ? -33.203 3.982 8.112 1.00 98.06 393 LEU A O 1
ATOM 3151 N N . HIS A 1 394 ? -31.593 4.980 9.329 1.00 97.81 394 HIS A N 1
ATOM 3152 C CA . HIS A 1 394 ? -30.938 5.683 8.222 1.00 97.81 394 HIS A CA 1
ATOM 3153 C C . HIS A 1 394 ? -30.245 4.737 7.229 1.00 97.81 394 HIS A C 1
ATOM 3155 O O . HIS A 1 394 ? -30.476 4.835 6.024 1.00 97.81 394 HIS A O 1
ATOM 3161 N N . TYR A 1 395 ? -29.457 3.774 7.720 1.00 98.25 395 TYR A N 1
ATOM 3162 C CA . TYR A 1 395 ? -28.754 2.800 6.870 1.00 98.25 395 TYR A CA 1
ATOM 3163 C C . TYR A 1 395 ? -29.528 1.489 6.633 1.00 98.25 395 TYR A C 1
ATOM 3165 O O . TYR A 1 395 ? -29.037 0.604 5.932 1.00 98.25 395 TYR A O 1
ATOM 3173 N N . GLY A 1 396 ? -30.731 1.333 7.198 1.00 97.81 396 GLY A N 1
ATOM 3174 C CA . GLY A 1 396 ? -31.546 0.123 7.030 1.00 97.81 396 GLY A CA 1
ATOM 3175 C C . GLY A 1 396 ? -30.981 -1.106 7.752 1.00 97.81 396 GLY A C 1
ATOM 3176 O O . GLY A 1 396 ? -31.013 -2.218 7.217 1.00 97.81 396 GLY A O 1
ATOM 3177 N N . PHE A 1 397 ? -30.446 -0.918 8.959 1.00 98.25 397 PHE A N 1
ATOM 3178 C CA . PHE A 1 397 ? -29.945 -2.000 9.804 1.00 98.25 397 PHE A CA 1
ATOM 3179 C C . PHE A 1 397 ? -31.071 -2.595 10.669 1.00 98.25 397 PHE A C 1
ATOM 3181 O O . PHE A 1 397 ? -31.743 -1.903 11.426 1.00 98.25 397 PHE A O 1
ATOM 3188 N N . ASN A 1 398 ? -31.240 -3.912 10.622 1.00 97.56 398 ASN A N 1
ATOM 3189 C CA . ASN A 1 398 ? -32.106 -4.685 11.507 1.00 97.56 398 ASN A CA 1
ATOM 3190 C C . ASN A 1 398 ? -31.235 -5.595 12.379 1.00 97.56 398 ASN A C 1
ATOM 3192 O O . ASN A 1 398 ? -30.795 -6.660 11.941 1.00 97.56 398 ASN A O 1
ATOM 3196 N N . ARG A 1 399 ? -30.941 -5.159 13.608 1.00 96.75 399 ARG A N 1
ATOM 3197 C CA . ARG A 1 399 ? -30.101 -5.911 14.551 1.00 96.75 399 ARG A CA 1
ATOM 3198 C C . ARG A 1 399 ? -30.904 -6.998 15.255 1.00 96.75 399 ARG A C 1
ATOM 3200 O O . ARG A 1 399 ? -32.005 -6.760 15.754 1.00 96.75 399 ARG A O 1
ATOM 3207 N N . ALA A 1 400 ? -30.329 -8.192 15.360 1.00 96.19 400 ALA A N 1
ATOM 3208 C CA . ALA A 1 400 ? -30.940 -9.275 16.117 1.00 96.19 400 ALA A CA 1
ATOM 3209 C C . ALA A 1 400 ? -31.054 -8.923 17.608 1.00 96.19 400 ALA A C 1
ATOM 3211 O O . ALA A 1 400 ? -30.158 -8.321 18.194 1.00 96.19 400 ALA A O 1
ATOM 3212 N N . LYS A 1 401 ? -32.122 -9.397 18.263 1.00 92.62 401 LYS A N 1
ATOM 3213 C CA . LYS A 1 401 ? -32.378 -9.179 19.704 1.00 92.62 401 LYS A CA 1
ATOM 3214 C C . LYS A 1 401 ? -31.284 -9.733 20.632 1.00 92.62 401 LYS A C 1
ATOM 3216 O O . LYS A 1 401 ? -31.271 -9.399 21.813 1.00 92.62 401 LYS A O 1
ATOM 3221 N N . SER A 1 402 ? -30.413 -10.602 20.120 1.00 90.56 402 SER A N 1
ATOM 3222 C CA . SER A 1 402 ? -29.219 -11.113 20.802 1.00 90.56 402 SER A CA 1
ATOM 3223 C C . SER A 1 402 ? -28.101 -10.075 20.921 1.00 90.56 402 SER A C 1
ATOM 3225 O O . SER A 1 402 ? -27.284 -10.181 21.831 1.00 90.56 402 SER A O 1
ATOM 3227 N N . TRP A 1 403 ? -28.060 -9.081 20.029 1.00 95.00 403 TRP A N 1
ATOM 3228 C CA . TRP A 1 403 ? -27.096 -7.989 20.060 1.00 95.00 403 TRP A CA 1
ATOM 3229 C C . TRP A 1 403 ? -27.629 -6.866 20.947 1.00 95.00 403 TRP A C 1
ATOM 3231 O O . TRP A 1 403 ? -28.529 -6.113 20.573 1.00 95.00 403 TRP A O 1
ATOM 3241 N N . LYS A 1 404 ? -27.043 -6.716 22.133 1.00 93.50 404 LYS A N 1
ATOM 3242 C CA . LYS A 1 404 ? -27.359 -5.601 23.022 1.00 93.50 404 LYS A CA 1
ATOM 3243 C C . LYS A 1 404 ? -26.588 -4.360 22.583 1.00 93.50 404 LYS A C 1
ATOM 3245 O O . LYS A 1 404 ? -25.399 -4.213 22.868 1.00 93.50 404 LYS A O 1
ATOM 3250 N N . ILE A 1 405 ? -27.239 -3.476 21.841 1.00 92.75 405 ILE A N 1
ATOM 3251 C CA . ILE A 1 405 ? -26.612 -2.225 21.413 1.00 92.75 405 ILE A CA 1
ATOM 3252 C C . ILE A 1 405 ? -26.375 -1.296 22.624 1.00 92.75 405 ILE A C 1
ATOM 3254 O O . ILE A 1 405 ? -27.148 -1.303 23.580 1.00 92.75 405 ILE A O 1
ATOM 3258 N N . GLY A 1 406 ? -25.268 -0.548 22.632 1.00 83.69 406 GLY A N 1
ATOM 3259 C CA . GLY A 1 406 ? -24.825 0.261 23.784 1.00 83.69 406 GLY A CA 1
ATOM 3260 C C . GLY A 1 406 ? -24.053 -0.474 24.885 1.00 83.69 406 GLY A C 1
ATOM 3261 O O . GLY A 1 406 ? -23.460 0.183 25.750 1.00 83.69 406 GLY A O 1
ATOM 3262 N N . GLU A 1 407 ? -23.974 -1.805 24.824 1.00 85.88 407 GLU A N 1
ATOM 3263 C CA . GLU A 1 407 ? -22.998 -2.606 25.569 1.00 85.88 407 GLU A CA 1
ATOM 3264 C C . GLU A 1 407 ? -21.785 -2.936 24.683 1.00 85.88 407 GLU A C 1
ATOM 3266 O O . GLU A 1 407 ? -21.923 -3.292 23.514 1.00 85.88 407 GLU A O 1
ATOM 3271 N N . CYS A 1 408 ? -20.580 -2.886 25.254 1.00 93.38 408 CYS A N 1
ATOM 3272 C CA . CYS A 1 408 ? -19.358 -3.331 24.585 1.00 93.38 408 CYS A CA 1
ATOM 3273 C C . CYS A 1 408 ? -19.449 -4.813 24.184 1.00 93.38 408 CYS A C 1
ATOM 3275 O O . CYS A 1 408 ? -19.749 -5.666 25.02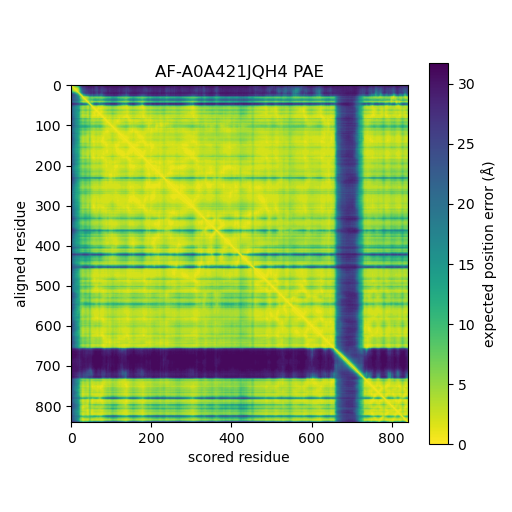1 1.00 93.38 408 CYS A O 1
ATOM 3277 N N . ILE A 1 409 ? -19.130 -5.135 22.925 1.00 97.25 409 ILE A N 1
ATOM 3278 C CA . ILE A 1 409 ? -19.230 -6.507 22.389 1.00 97.25 409 ILE A CA 1
ATOM 3279 C C . ILE A 1 409 ? -18.393 -7.521 23.182 1.00 97.25 409 ILE A C 1
ATOM 3281 O O . ILE A 1 409 ? -18.785 -8.676 23.318 1.00 97.25 409 ILE A O 1
ATOM 3285 N N . PHE A 1 410 ? -17.273 -7.087 23.771 1.00 97.69 410 PHE A N 1
ATOM 3286 C CA . PHE A 1 410 ? -16.411 -7.944 24.585 1.00 97.69 410 PHE A CA 1
ATOM 3287 C C . PHE A 1 410 ? -17.025 -8.262 25.964 1.00 97.69 410 PHE A C 1
ATOM 3289 O O . PHE A 1 410 ? -16.758 -9.327 26.515 1.00 97.69 410 PHE A O 1
ATOM 3296 N N . ILE A 1 411 ? -17.881 -7.385 26.509 1.00 96.69 411 ILE A N 1
ATOM 3297 C CA . ILE A 1 411 ? -18.658 -7.672 27.731 1.00 96.69 411 ILE A CA 1
ATOM 3298 C C . ILE A 1 411 ? -19.761 -8.690 27.416 1.00 96.69 411 ILE A C 1
ATOM 3300 O O . ILE A 1 411 ? -19.985 -9.614 28.191 1.00 96.69 411 ILE A O 1
ATOM 3304 N N . GLN A 1 412 ? -20.398 -8.579 26.244 1.00 95.12 412 GLN A N 1
ATOM 3305 C CA . GLN A 1 412 ? -21.437 -9.517 25.789 1.00 95.12 412 GLN A CA 1
ATOM 3306 C C . GLN A 1 412 ? -20.914 -10.948 25.550 1.00 95.12 412 GLN A C 1
ATOM 3308 O O . GLN A 1 412 ? -21.711 -11.881 25.539 1.00 95.12 412 GLN A O 1
ATOM 3313 N N . GLN A 1 413 ? -19.597 -11.122 25.382 1.00 95.19 413 GLN A N 1
ATOM 3314 C CA . GLN A 1 413 ? -18.910 -12.423 25.302 1.00 95.19 413 GLN A CA 1
ATOM 3315 C C . GLN A 1 413 ? -18.230 -12.834 26.626 1.00 95.19 413 GLN A C 1
ATOM 3317 O O . GLN A 1 413 ? -17.399 -13.740 26.642 1.00 95.19 413 GLN A O 1
ATOM 3322 N N . GLU A 1 414 ? -18.532 -12.146 27.734 1.00 95.88 414 GLU A N 1
ATOM 3323 C CA . GLU A 1 414 ? -17.957 -12.394 29.067 1.00 95.88 414 GLU A CA 1
ATOM 3324 C C . GLU A 1 414 ? -16.412 -12.364 29.098 1.00 95.88 414 GLU A C 1
ATOM 3326 O O . GLU A 1 414 ? -15.776 -13.012 29.930 1.00 95.88 414 GLU A O 1
ATOM 3331 N N . ILE A 1 415 ? -15.768 -11.615 28.193 1.00 97.25 415 ILE A N 1
ATOM 3332 C CA . ILE A 1 415 ? -14.298 -11.501 28.140 1.00 97.25 415 ILE A CA 1
ATOM 3333 C C . ILE A 1 415 ? -13.790 -10.679 29.327 1.00 97.25 415 ILE A C 1
ATOM 3335 O O . ILE A 1 415 ? -12.729 -10.958 29.888 1.00 97.25 415 ILE A O 1
ATOM 3339 N N . TRP A 1 416 ? -14.564 -9.674 29.731 1.00 97.69 416 TRP A N 1
ATOM 3340 C CA . TRP A 1 416 ? -14.328 -8.835 30.900 1.00 97.69 416 TRP A CA 1
ATOM 3341 C C . TRP A 1 416 ? -15.655 -8.297 31.445 1.00 97.69 416 TRP A C 1
ATOM 3343 O O . TRP A 1 416 ? -16.677 -8.334 30.758 1.00 97.69 416 TRP A O 1
ATOM 3353 N N . LYS A 1 417 ? -15.637 -7.775 32.674 1.00 96.44 417 LYS A N 1
ATOM 3354 C CA . LYS A 1 417 ? -16.797 -7.143 33.322 1.00 96.44 417 LYS A CA 1
ATOM 3355 C C . LYS A 1 417 ? -16.432 -5.793 33.942 1.00 96.44 417 LYS A C 1
ATOM 3357 O O . LYS A 1 417 ? -15.286 -5.570 34.334 1.00 96.44 417 LYS A O 1
ATOM 3362 N N . CYS A 1 418 ? -17.421 -4.913 34.061 1.00 94.25 418 CYS A N 1
ATOM 3363 C CA . CYS A 1 418 ? -17.303 -3.587 34.667 1.00 94.25 418 CYS A CA 1
ATOM 3364 C C . CYS A 1 418 ? -18.571 -3.242 35.472 1.00 94.25 418 CYS A C 1
ATOM 3366 O O . CYS A 1 418 ? -19.607 -3.877 35.264 1.00 94.25 418 CYS A O 1
ATOM 3368 N N . PRO A 1 419 ? -18.533 -2.246 36.375 1.00 91.19 419 PRO A N 1
ATOM 3369 C CA . PRO A 1 419 ? -19.744 -1.716 36.995 1.00 91.19 419 PRO A CA 1
ATOM 3370 C C . PRO A 1 419 ? -20.574 -0.903 35.988 1.00 91.19 419 PRO A C 1
ATOM 3372 O O . PRO A 1 419 ? -20.056 -0.419 34.978 1.00 91.19 419 PRO A O 1
ATOM 3375 N N . GLU A 1 420 ? -21.856 -0.697 36.290 1.00 85.19 420 GLU A N 1
ATOM 3376 C CA . GLU A 1 420 ? -22.675 0.289 35.581 1.00 85.19 420 GLU A CA 1
ATOM 3377 C C . GLU A 1 420 ? -22.233 1.722 35.917 1.00 85.19 420 GLU A C 1
ATOM 3379 O O . GLU A 1 420 ? -21.881 2.040 37.056 1.00 85.19 420 GLU A O 1
ATOM 3384 N N . LEU A 1 421 ? -22.286 2.608 34.921 1.00 78.94 421 LEU A N 1
ATOM 3385 C CA . LEU A 1 421 ? -21.934 4.021 35.070 1.00 78.94 421 LEU A CA 1
ATOM 3386 C C . LEU A 1 421 ? -23.152 4.829 35.530 1.00 78.94 421 LEU A C 1
ATOM 3388 O O . LEU A 1 421 ? -23.828 5.456 34.721 1.00 78.94 421 LEU A O 1
ATOM 3392 N N . VAL A 1 422 ? -23.446 4.772 36.832 1.00 69.06 422 VAL A N 1
ATOM 3393 C CA . VAL A 1 422 ? -24.648 5.397 37.424 1.00 69.06 422 VAL A CA 1
ATOM 3394 C C . VAL A 1 422 ? -24.407 6.840 37.894 1.00 69.06 422 VAL A C 1
ATOM 3396 O O . VAL A 1 422 ? -25.329 7.651 37.873 1.00 69.06 422 VAL A O 1
ATOM 3399 N N . ASN A 1 423 ? -23.177 7.187 38.289 1.00 68.25 423 ASN A N 1
ATOM 3400 C CA . ASN A 1 423 ? -22.771 8.568 38.566 1.00 68.25 423 ASN A CA 1
ATOM 3401 C C . ASN A 1 423 ? -21.615 8.957 37.639 1.00 68.25 423 ASN A C 1
ATOM 3403 O O . ASN A 1 423 ? -20.581 8.295 37.647 1.00 68.25 423 ASN A O 1
ATOM 3407 N N . THR A 1 424 ? -21.785 10.029 36.865 1.00 70.88 424 THR A N 1
ATOM 3408 C CA . THR A 1 424 ? -20.739 10.578 35.989 1.00 70.88 424 THR A CA 1
ATOM 3409 C C . THR A 1 424 ? -20.027 11.797 36.577 1.00 70.88 424 THR A C 1
ATOM 3411 O O . THR A 1 424 ? -19.015 12.224 36.025 1.00 70.88 424 THR A O 1
ATOM 3414 N N . ASP A 1 425 ? -20.527 12.354 37.685 1.00 81.56 425 ASP A N 1
ATOM 3415 C CA . ASP A 1 425 ? -19.899 13.460 38.414 1.00 81.56 425 ASP A CA 1
ATOM 3416 C C . ASP A 1 425 ? -18.867 12.893 39.404 1.00 81.56 425 ASP A C 1
ATOM 3418 O O . ASP A 1 425 ? -19.126 12.693 40.595 1.00 81.56 425 ASP A O 1
ATOM 3422 N N . MET A 1 426 ? -17.717 12.509 38.848 1.00 85.12 426 MET A N 1
ATOM 3423 C CA . MET A 1 426 ? -16.580 11.911 39.549 1.00 85.12 426 MET A CA 1
ATOM 3424 C C . MET A 1 426 ? -15.280 12.573 39.083 1.00 85.12 426 MET A C 1
ATOM 3426 O O . MET A 1 426 ? -15.134 12.927 37.912 1.00 85.12 426 MET A O 1
ATOM 3430 N N . THR A 1 427 ? -14.313 12.729 39.989 1.00 90.25 427 THR A N 1
ATOM 3431 C CA . THR A 1 427 ? -12.983 13.245 39.635 1.00 90.25 427 THR A CA 1
ATOM 3432 C C . THR A 1 427 ? -12.188 12.214 38.829 1.00 90.25 427 THR A C 1
ATOM 3434 O O . THR A 1 427 ? -12.439 11.012 38.916 1.00 90.25 427 THR A O 1
ATOM 3437 N N . GLN A 1 428 ? -11.174 12.666 38.086 1.00 91.81 428 GLN A N 1
ATOM 3438 C CA . GLN A 1 428 ? -10.279 11.783 37.325 1.00 91.81 428 GLN A CA 1
ATOM 3439 C C . GLN A 1 428 ? -9.635 10.688 38.200 1.00 91.81 428 GLN A C 1
ATOM 3441 O O . GLN A 1 428 ? -9.516 9.541 37.770 1.00 91.81 428 GLN A O 1
ATOM 3446 N N . GLU A 1 429 ? -9.263 11.016 39.443 1.00 92.50 429 GLU A N 1
ATOM 3447 C CA . GLU A 1 429 ? -8.720 10.055 40.415 1.00 92.50 429 GLU A CA 1
ATOM 3448 C C . GLU A 1 429 ? -9.759 9.001 40.822 1.00 92.50 429 GLU A C 1
ATOM 3450 O O . GLU A 1 429 ? -9.452 7.811 40.851 1.00 92.50 429 GLU A O 1
ATOM 3455 N N . GLN A 1 430 ? -11.005 9.413 41.078 1.00 91.38 430 GLN A N 1
ATOM 3456 C CA . GLN A 1 430 ? -12.099 8.494 41.407 1.00 91.38 430 GLN A CA 1
ATOM 3457 C C . GLN A 1 430 ? -12.451 7.584 40.221 1.00 91.38 430 GLN A C 1
ATOM 3459 O O . GLN A 1 430 ? -12.700 6.393 40.404 1.00 91.38 430 GLN A O 1
ATOM 3464 N N . TRP A 1 431 ? -12.434 8.116 38.996 1.00 91.62 431 TRP A N 1
ATOM 3465 C CA . TRP A 1 431 ? -12.603 7.321 37.780 1.00 91.62 431 TRP A CA 1
ATOM 3466 C C . TRP A 1 431 ? -11.491 6.281 37.598 1.00 91.62 431 TRP A C 1
ATOM 3468 O O . TRP A 1 431 ? -11.769 5.145 37.207 1.00 91.62 431 TRP A O 1
ATOM 3478 N N . LEU A 1 432 ? -10.240 6.648 37.894 1.00 93.81 432 LEU A N 1
ATOM 3479 C CA . LEU A 1 432 ? -9.092 5.744 37.822 1.00 93.81 432 LEU A CA 1
ATOM 3480 C C . LEU A 1 432 ? -9.152 4.651 38.910 1.00 93.81 432 LEU A C 1
ATOM 3482 O O . LEU A 1 432 ? -8.849 3.490 38.624 1.00 93.81 432 LEU A O 1
ATOM 3486 N N . ASP A 1 433 ? -9.611 4.979 40.122 1.00 93.25 433 ASP A N 1
ATOM 3487 C CA . ASP A 1 433 ? -9.860 4.003 41.196 1.00 93.25 433 ASP A CA 1
ATOM 3488 C C . ASP A 1 433 ? -10.962 2.999 40.816 1.00 93.25 433 ASP A C 1
ATOM 3490 O O . ASP A 1 433 ? -10.779 1.790 40.960 1.00 93.25 433 ASP A O 1
ATOM 3494 N N . VAL A 1 434 ? -12.076 3.450 40.228 1.00 92.31 434 VAL A N 1
ATOM 3495 C CA . VAL A 1 434 ? -13.118 2.537 39.720 1.00 92.31 434 VAL A CA 1
ATOM 3496 C C . VAL A 1 434 ? -12.589 1.662 38.577 1.00 92.31 434 VAL A C 1
ATOM 3498 O O . VAL A 1 434 ? -12.798 0.449 38.583 1.00 92.31 434 VAL A O 1
ATOM 3501 N N . SER A 1 435 ? -11.860 2.245 37.623 1.00 93.88 435 SER A N 1
ATOM 3502 C CA . SER A 1 435 ? -11.272 1.529 36.479 1.00 93.88 435 SER A CA 1
ATOM 3503 C C . SER A 1 435 ? -10.264 0.447 36.884 1.00 93.88 435 SER A C 1
ATOM 3505 O O . SER A 1 435 ? -10.149 -0.581 36.213 1.00 93.88 435 SER A O 1
ATOM 3507 N N . SER A 1 436 ? -9.528 0.660 37.977 1.00 92.50 436 SER A N 1
ATOM 3508 C CA . SER A 1 436 ? -8.528 -0.284 38.493 1.00 92.50 436 SER A CA 1
ATOM 3509 C C . SER A 1 436 ? -9.090 -1.284 39.511 1.00 92.50 436 SER A C 1
ATOM 3511 O O . SER A 1 436 ? -8.620 -2.418 39.552 1.00 92.50 436 SER A O 1
ATOM 3513 N N . SER A 1 437 ? -10.103 -0.909 40.302 1.00 92.75 437 SER A N 1
ATOM 3514 C CA . SER A 1 437 ? -10.657 -1.756 41.371 1.00 92.75 437 SER A CA 1
ATOM 3515 C C . SER A 1 437 ? -11.958 -2.491 41.021 1.00 92.75 437 SER A C 1
ATOM 3517 O O . SER A 1 437 ? -12.345 -3.399 41.764 1.00 92.75 437 SER A O 1
ATOM 3519 N N . LYS A 1 438 ? -12.664 -2.105 39.943 1.00 93.62 438 LYS A N 1
ATOM 3520 C CA . LYS A 1 438 ? -13.982 -2.666 39.561 1.00 93.62 438 LYS A CA 1
ATOM 3521 C C . LYS A 1 438 ? -14.057 -3.259 38.152 1.00 93.62 438 LYS A C 1
ATOM 3523 O O . LYS A 1 438 ? -15.000 -4.001 37.883 1.00 93.62 438 LYS A O 1
ATOM 3528 N N . CYS A 1 439 ? -13.114 -2.952 37.262 1.00 96.38 439 CYS A N 1
ATOM 3529 C CA . CYS A 1 439 ? -13.045 -3.571 35.937 1.00 96.38 439 CYS A CA 1
ATOM 3530 C C . CYS A 1 439 ? -12.140 -4.807 35.989 1.00 96.38 439 CYS A C 1
ATOM 3532 O O . CYS A 1 439 ? -10.967 -4.701 36.336 1.00 96.38 439 CYS A O 1
ATOM 3534 N N . GLU A 1 440 ? -12.669 -5.972 35.619 1.00 97.31 440 GLU A N 1
ATOM 3535 C CA . GLU A 1 440 ? -11.989 -7.265 35.766 1.00 97.31 440 GLU A CA 1
ATOM 3536 C C . GLU A 1 440 ? -11.944 -7.998 34.422 1.00 97.31 440 GLU A C 1
ATOM 3538 O O . GLU A 1 440 ? -12.984 -8.239 33.804 1.00 97.31 440 GLU A O 1
ATOM 3543 N N . LEU A 1 441 ? -10.737 -8.351 33.974 1.00 98.06 441 LEU A N 1
ATOM 3544 C CA . LEU A 1 441 ? -10.506 -9.186 32.796 1.00 98.06 441 LEU A CA 1
ATOM 3545 C C . LEU A 1 441 ? -10.719 -10.658 33.172 1.00 98.06 441 LEU A C 1
ATOM 3547 O O . LEU A 1 441 ? -10.029 -11.179 34.045 1.00 98.06 441 LEU A O 1
ATOM 3551 N N . LEU A 1 442 ? -11.669 -11.321 32.512 1.00 98.12 442 LEU A N 1
ATOM 3552 C CA . LEU A 1 442 ? -12.097 -12.687 32.832 1.00 98.12 442 LEU A CA 1
ATOM 3553 C C . LEU A 1 442 ? -11.421 -13.724 31.927 1.00 98.12 442 LEU A C 1
ATOM 3555 O O . LEU A 1 442 ? -11.044 -14.799 32.388 1.00 98.12 442 LEU A O 1
ATOM 3559 N N . GLN A 1 443 ? -11.246 -13.394 30.644 1.00 97.00 443 GLN A N 1
ATOM 3560 C CA . GLN A 1 443 ? -10.710 -14.300 29.624 1.00 97.00 443 GLN A CA 1
ATOM 3561 C C . GLN A 1 443 ? -9.482 -13.682 28.929 1.00 97.00 443 GLN A C 1
ATOM 3563 O O . GLN A 1 443 ? -9.556 -13.281 27.766 1.00 97.00 443 GLN A O 1
ATOM 3568 N N . PRO A 1 444 ? -8.326 -13.586 29.616 1.00 97.00 444 PRO A N 1
ATOM 3569 C CA . PRO A 1 444 ? -7.138 -12.908 29.088 1.00 97.00 444 PRO A CA 1
ATOM 3570 C C . PRO A 1 444 ? -6.591 -13.484 27.773 1.00 97.00 444 PRO A C 1
ATOM 3572 O O . PRO A 1 444 ? -5.984 -12.741 27.004 1.00 97.00 444 PRO A O 1
ATOM 3575 N N . TYR A 1 445 ? -6.830 -14.772 27.511 1.00 95.56 445 TYR A N 1
ATOM 3576 C CA . TYR A 1 445 ? -6.336 -15.523 26.349 1.00 95.56 445 TYR A CA 1
ATOM 3577 C C . TYR A 1 445 ? -7.425 -15.799 25.289 1.00 95.56 445 TYR A C 1
ATOM 3579 O O . TYR A 1 445 ? -7.232 -16.666 24.442 1.00 95.56 445 TYR A O 1
ATOM 3587 N N . PHE A 1 446 ? -8.577 -15.111 25.340 1.00 95.12 446 PHE A N 1
ATOM 3588 C CA . PHE A 1 446 ? -9.784 -15.442 24.553 1.00 95.12 446 PHE A CA 1
ATOM 3589 C C . PHE A 1 446 ? -9.529 -15.681 23.054 1.00 95.12 446 PHE A C 1
ATOM 3591 O O . PHE A 1 446 ? -10.059 -16.626 22.481 1.00 95.12 446 PHE A O 1
ATOM 3598 N N . PHE A 1 447 ? -8.680 -14.862 22.428 1.00 95.75 447 PHE A N 1
ATOM 3599 C CA . PHE A 1 447 ? -8.398 -14.939 20.992 1.00 95.75 447 PHE A CA 1
ATOM 3600 C C . PHE A 1 447 ? -7.255 -15.897 20.609 1.00 95.75 447 PHE A C 1
ATOM 3602 O O . PHE A 1 447 ? -6.900 -15.976 19.435 1.00 95.75 447 PHE A O 1
ATOM 3609 N N . GLN A 1 448 ? -6.671 -16.634 21.563 1.00 93.38 448 GLN A N 1
ATOM 3610 C CA . GLN A 1 448 ? -5.702 -17.706 21.278 1.00 93.38 448 GLN A CA 1
ATOM 3611 C C . GLN A 1 448 ? -6.363 -19.057 20.960 1.00 93.38 448 GLN A C 1
ATOM 3613 O O . GLN A 1 448 ? -5.676 -20.014 20.597 1.00 93.38 448 GLN A O 1
ATOM 3618 N N . THR A 1 449 ? -7.683 -19.144 21.110 1.00 89.81 449 THR A N 1
ATOM 3619 C CA . THR A 1 449 ? -8.526 -20.296 20.775 1.00 89.81 449 THR A CA 1
ATOM 3620 C C . THR A 1 449 ? -9.719 -19.817 19.948 1.00 89.81 449 THR A C 1
ATOM 3622 O O . THR A 1 449 ? -9.944 -18.614 19.835 1.00 89.81 449 THR A O 1
ATOM 3625 N N . ILE A 1 450 ? -10.490 -20.735 19.360 1.00 86.75 450 ILE A N 1
ATOM 3626 C CA . ILE A 1 450 ? -11.827 -20.424 18.835 1.00 86.75 450 ILE A CA 1
ATOM 3627 C C . ILE A 1 450 ? -12.860 -21.073 19.768 1.00 86.75 450 ILE A C 1
ATOM 3629 O O . ILE A 1 450 ? -12.734 -22.270 20.061 1.00 86.75 450 ILE A O 1
ATOM 3633 N N . PRO A 1 451 ? -13.871 -20.329 20.261 1.00 80.94 451 PRO A N 1
ATOM 3634 C CA . PRO A 1 451 ? -14.933 -20.890 21.088 1.00 80.94 451 PRO A CA 1
ATOM 3635 C C . PRO A 1 451 ? -15.585 -22.124 20.447 1.00 80.94 451 PRO A C 1
ATOM 3637 O O . PRO A 1 451 ? -15.951 -22.122 19.275 1.00 80.94 451 PRO A O 1
ATOM 3640 N N . ASN A 1 452 ? -15.764 -23.183 21.238 1.00 77.06 452 ASN A N 1
ATOM 3641 C CA . ASN A 1 452 ? -16.400 -24.447 20.833 1.00 77.06 452 ASN A CA 1
ATOM 3642 C C . ASN A 1 452 ? -15.680 -25.261 19.730 1.00 77.06 452 ASN A C 1
ATOM 3644 O O . ASN A 1 452 ? -16.243 -26.248 19.255 1.00 77.06 452 ASN A O 1
ATOM 3648 N N . GLN A 1 453 ? -14.442 -24.916 19.357 1.00 78.31 453 GLN A N 1
ATOM 3649 C CA . GLN A 1 453 ? -13.612 -25.703 18.433 1.00 78.31 453 GLN A CA 1
ATOM 3650 C C . GLN A 1 453 ? -12.478 -26.465 19.160 1.00 78.31 453 GLN A C 1
ATOM 3652 O O . GLN A 1 453 ? -12.158 -26.153 20.312 1.00 78.31 453 GLN A O 1
ATOM 3657 N N . PRO A 1 454 ? -11.857 -27.488 18.529 1.00 72.75 454 PRO A N 1
ATOM 3658 C CA . PRO A 1 454 ? -10.684 -28.168 19.080 1.00 72.75 454 PRO A CA 1
ATOM 3659 C C . PRO A 1 454 ? -9.524 -27.204 19.363 1.00 72.75 454 PRO A C 1
ATOM 3661 O O . PRO A 1 454 ? -9.330 -26.224 18.646 1.00 72.75 454 PRO A O 1
ATOM 3664 N N . GLN A 1 455 ? -8.714 -27.503 20.384 1.00 71.88 455 GLN A N 1
ATOM 3665 C CA . GLN A 1 455 ? -7.553 -26.679 20.739 1.00 71.88 455 GLN A CA 1
ATOM 3666 C C . GLN A 1 455 ? -6.445 -26.777 19.680 1.00 71.88 455 GLN A C 1
ATOM 3668 O O . GLN A 1 455 ? -5.568 -27.637 19.754 1.00 71.88 455 GLN A O 1
ATOM 3673 N N . GLN A 1 456 ? -6.472 -25.851 18.727 1.00 80.50 456 GLN A N 1
ATOM 3674 C CA . GLN A 1 456 ? -5.335 -25.476 17.891 1.00 80.50 456 GLN A CA 1
ATOM 3675 C C . GLN A 1 456 ? -4.843 -24.080 18.309 1.00 80.50 456 GLN A C 1
ATOM 3677 O O . GLN A 1 456 ? -5.679 -23.234 18.638 1.00 80.50 456 GLN A O 1
ATOM 3682 N N . PRO A 1 457 ? -3.524 -23.813 18.333 1.00 83.94 457 PRO A N 1
ATOM 3683 C CA . PRO A 1 457 ? -3.015 -22.471 18.597 1.00 83.94 457 PRO A CA 1
ATOM 3684 C C . PRO A 1 457 ? -3.481 -21.495 17.514 1.00 83.94 457 PRO A C 1
ATOM 3686 O O . PRO A 1 457 ? -3.212 -21.716 16.334 1.00 83.94 457 PRO A O 1
ATOM 3689 N N . ILE A 1 458 ? -4.146 -20.412 17.915 1.00 93.62 458 ILE A N 1
ATOM 3690 C CA . ILE A 1 458 ? -4.466 -19.301 17.016 1.00 93.62 458 ILE A CA 1
ATOM 3691 C C . ILE A 1 458 ? -3.325 -18.281 17.086 1.00 93.62 458 ILE A C 1
ATOM 3693 O O . ILE A 1 458 ? -3.012 -17.750 18.154 1.00 93.62 458 ILE A O 1
ATOM 3697 N N . ASP A 1 459 ? -2.694 -18.024 15.945 1.00 93.44 459 ASP A N 1
ATOM 3698 C CA . ASP A 1 459 ? -1.629 -17.039 15.753 1.00 93.44 459 ASP A CA 1
ATOM 3699 C C . ASP A 1 459 ? -1.754 -16.364 14.368 1.00 93.44 459 ASP A C 1
ATOM 3701 O O . ASP A 1 459 ? -2.738 -16.553 13.647 1.00 93.44 459 ASP A O 1
ATOM 3705 N N . ILE A 1 460 ? -0.749 -15.576 13.971 1.00 94.19 460 ILE A N 1
ATOM 3706 C CA . ILE A 1 460 ? -0.732 -14.929 12.650 1.00 94.19 460 ILE A CA 1
ATOM 3707 C C . ILE A 1 460 ? -0.687 -15.939 11.488 1.00 94.19 460 ILE A C 1
ATOM 3709 O O . ILE A 1 460 ? -1.269 -15.678 10.437 1.00 94.19 460 ILE A O 1
ATOM 3713 N N . ASN A 1 461 ? -0.066 -17.111 11.668 1.00 95.00 461 ASN A N 1
ATOM 3714 C CA . ASN A 1 461 ? -0.051 -18.159 10.648 1.00 95.00 461 ASN A CA 1
ATOM 3715 C C . ASN A 1 461 ? -1.446 -18.777 10.501 1.00 95.00 461 ASN A C 1
ATOM 3717 O O . ASN A 1 461 ? -1.887 -19.014 9.376 1.00 95.00 461 ASN A O 1
ATOM 3721 N N . TYR A 1 462 ? -2.165 -18.988 11.608 1.00 95.88 462 TYR A N 1
ATOM 3722 C CA . TYR A 1 462 ? -3.562 -19.413 11.571 1.00 95.88 462 TYR A CA 1
ATOM 3723 C C . TYR A 1 462 ? -4.425 -18.405 10.803 1.00 95.88 462 TYR A C 1
ATOM 3725 O O . TYR A 1 462 ? -5.112 -18.797 9.860 1.00 95.88 462 TYR A O 1
ATOM 3733 N N . PHE A 1 463 ? -4.345 -17.117 11.157 1.00 97.56 463 PHE A N 1
ATOM 3734 C CA . PHE A 1 463 ? -5.091 -16.049 10.486 1.00 97.56 463 PHE A CA 1
ATOM 3735 C C . PHE A 1 463 ? -4.843 -16.034 8.971 1.00 97.56 463 PHE A C 1
ATOM 3737 O O . PHE A 1 463 ? -5.793 -16.014 8.186 1.00 97.56 463 PHE A O 1
ATOM 3744 N N . ILE A 1 464 ? -3.570 -16.090 8.562 1.00 98.06 464 ILE A N 1
ATOM 3745 C CA . ILE A 1 464 ? -3.172 -16.063 7.151 1.00 98.06 464 ILE A CA 1
ATOM 3746 C C . ILE A 1 464 ? -3.719 -17.281 6.401 1.00 98.06 464 ILE A C 1
ATOM 3748 O O . ILE A 1 464 ? -4.295 -17.122 5.332 1.00 98.06 464 ILE A O 1
ATOM 3752 N N . ASN A 1 465 ? -3.589 -18.488 6.956 1.00 97.38 465 ASN A N 1
ATOM 3753 C CA . ASN A 1 465 ? -3.973 -19.720 6.260 1.00 97.38 465 ASN A CA 1
ATOM 3754 C C . ASN A 1 465 ? -5.480 -20.031 6.298 1.00 97.38 465 ASN A C 1
ATOM 3756 O O . ASN A 1 465 ? -5.950 -20.821 5.481 1.00 97.38 465 ASN A O 1
ATOM 3760 N N . ASN A 1 466 ? -6.237 -19.409 7.209 1.00 96.12 466 ASN A N 1
ATOM 3761 C CA . ASN A 1 466 ? -7.670 -19.657 7.386 1.00 96.12 466 ASN A CA 1
ATOM 3762 C C . ASN A 1 466 ? -8.492 -18.409 7.038 1.00 96.12 466 ASN A C 1
ATOM 3764 O O . ASN A 1 466 ? -9.016 -18.326 5.930 1.00 96.12 466 ASN A O 1
ATOM 3768 N N . ASN A 1 467 ? -8.574 -17.426 7.939 1.00 97.75 467 ASN A N 1
ATOM 3769 C CA . ASN A 1 467 ? -9.467 -16.268 7.802 1.00 97.75 467 ASN A CA 1
ATOM 3770 C C . ASN A 1 467 ? -9.160 -15.410 6.558 1.00 97.75 467 ASN A C 1
ATOM 3772 O O . ASN A 1 467 ? -10.071 -15.054 5.809 1.00 97.75 467 ASN A O 1
ATOM 3776 N N . PHE A 1 468 ? -7.881 -15.114 6.299 1.00 98.44 468 PHE A N 1
ATOM 3777 C CA . PHE A 1 468 ? -7.469 -14.382 5.096 1.00 98.44 468 PHE A CA 1
ATOM 3778 C C . PHE A 1 468 ? -7.702 -15.207 3.822 1.00 98.44 468 PHE A C 1
ATOM 3780 O O . PHE A 1 468 ? -8.256 -14.690 2.854 1.00 98.44 468 PHE A O 1
ATOM 3787 N N . MET A 1 469 ? -7.345 -16.496 3.815 1.00 98.25 469 MET A N 1
ATOM 3788 C CA . MET A 1 469 ? -7.550 -17.354 2.641 1.00 98.25 469 MET A CA 1
ATOM 3789 C C . MET A 1 469 ? -9.023 -17.689 2.359 1.00 98.25 469 MET A C 1
ATOM 3791 O O . MET A 1 469 ? -9.357 -17.999 1.217 1.00 98.25 469 MET A O 1
ATOM 3795 N N . GLU A 1 470 ? -9.924 -17.631 3.342 1.00 97.94 470 GLU A N 1
ATOM 3796 C CA . GLU A 1 470 ? -11.373 -17.661 3.093 1.00 97.94 470 GLU A CA 1
ATOM 3797 C C . GLU A 1 470 ? -11.799 -16.408 2.316 1.00 97.94 470 GLU A C 1
ATOM 3799 O O . GLU A 1 470 ? -12.371 -16.516 1.230 1.00 97.94 470 GLU A O 1
ATOM 3804 N N . HIS A 1 471 ? -11.433 -15.226 2.820 1.00 98.31 471 HIS A N 1
ATOM 3805 C CA . HIS A 1 471 ? -11.730 -13.956 2.161 1.00 98.31 471 HIS A CA 1
ATOM 3806 C C . HIS A 1 471 ? -11.134 -13.888 0.743 1.00 98.31 471 HIS A C 1
ATOM 3808 O O . HIS A 1 471 ? -11.830 -13.523 -0.204 1.00 98.31 471 HIS A O 1
ATOM 3814 N N . TYR A 1 472 ? -9.883 -14.327 0.560 1.00 98.50 472 TYR A N 1
ATOM 3815 C CA . TYR A 1 472 ? -9.231 -14.369 -0.751 1.00 98.50 472 TYR A CA 1
ATOM 3816 C C . TYR A 1 472 ? -9.923 -15.326 -1.735 1.00 98.50 472 TYR A C 1
ATOM 3818 O O . TYR A 1 472 ? -10.032 -15.001 -2.917 1.00 98.50 472 TYR A O 1
ATOM 3826 N N . ARG A 1 473 ? -10.442 -16.480 -1.284 1.00 98.38 473 ARG A N 1
ATOM 3827 C CA . ARG A 1 473 ? -11.233 -17.381 -2.149 1.00 98.38 473 ARG A CA 1
ATOM 3828 C C . ARG A 1 473 ? -12.526 -16.709 -2.620 1.00 98.38 473 ARG A C 1
ATOM 3830 O O . ARG A 1 473 ? -12.836 -16.780 -3.809 1.00 98.38 473 ARG A O 1
ATOM 3837 N N . ASN A 1 474 ? -13.219 -16.003 -1.726 1.00 98.38 474 ASN A N 1
ATOM 3838 C CA . ASN A 1 474 ? -14.427 -15.246 -2.065 1.00 98.38 474 ASN A CA 1
ATOM 3839 C C . ASN A 1 474 ? -14.114 -14.101 -3.050 1.00 98.38 474 ASN A C 1
ATOM 3841 O O . ASN A 1 474 ? -14.788 -13.976 -4.071 1.00 98.38 474 ASN A O 1
ATOM 3845 N N . PHE A 1 475 ? -13.035 -13.344 -2.822 1.00 98.44 475 PHE A N 1
ATOM 3846 C CA . PHE A 1 475 ? -12.531 -12.318 -3.745 1.00 98.44 475 PHE A CA 1
ATOM 3847 C C . PHE A 1 475 ? -12.174 -12.893 -5.128 1.00 98.44 475 PHE A C 1
ATOM 3849 O O . PHE A 1 475 ? -12.653 -12.398 -6.152 1.00 98.44 475 PHE A O 1
ATOM 3856 N N . LYS A 1 476 ? -11.400 -13.991 -5.172 1.00 98.12 476 LYS A N 1
ATOM 3857 C CA . LYS A 1 476 ? -11.053 -14.717 -6.407 1.00 98.12 476 LYS A CA 1
ATOM 3858 C C . LYS A 1 476 ? -12.310 -15.097 -7.186 1.00 98.12 476 LYS A C 1
ATOM 3860 O O . LYS A 1 476 ? -12.362 -14.853 -8.389 1.00 98.12 476 LYS A O 1
ATOM 3865 N N . GLN A 1 477 ? -13.327 -15.644 -6.518 1.00 98.12 477 GLN A N 1
ATOM 3866 C CA . GLN A 1 477 ? -14.608 -15.950 -7.151 1.00 98.12 477 GLN A CA 1
ATOM 3867 C C . GLN A 1 477 ? -15.292 -14.681 -7.690 1.00 98.12 477 GLN A C 1
ATOM 3869 O O . GLN A 1 477 ? -15.651 -14.645 -8.865 1.00 98.12 477 GLN A O 1
ATOM 3874 N N . THR A 1 478 ? -15.426 -13.629 -6.874 1.00 98.31 478 THR A N 1
ATOM 3875 C CA . THR A 1 478 ? -16.089 -12.366 -7.249 1.00 98.31 478 THR A CA 1
ATOM 3876 C C . THR A 1 478 ? -15.518 -11.743 -8.527 1.00 98.31 478 THR A C 1
ATOM 3878 O O . THR A 1 478 ? -16.283 -11.343 -9.405 1.00 98.31 478 THR A O 1
ATOM 3881 N N . ILE A 1 479 ? -14.189 -11.697 -8.664 1.00 98.19 479 ILE A N 1
ATOM 3882 C CA . ILE A 1 479 ? -13.514 -11.149 -9.850 1.00 98.19 479 ILE A CA 1
ATOM 3883 C C . ILE A 1 479 ? -13.657 -12.084 -11.065 1.00 98.19 479 ILE A C 1
ATOM 3885 O O . ILE A 1 479 ? -13.954 -11.619 -12.172 1.00 98.19 479 ILE A O 1
ATOM 3889 N N . ARG A 1 480 ? -13.484 -13.403 -10.874 1.00 96.06 480 ARG A N 1
ATOM 3890 C CA . ARG A 1 480 ? -13.501 -14.411 -11.956 1.00 96.06 480 ARG A CA 1
ATOM 3891 C C . ARG A 1 480 ? -14.889 -14.681 -12.532 1.00 96.06 480 ARG A C 1
ATOM 3893 O O . ARG A 1 480 ? -14.978 -15.059 -13.696 1.00 96.06 480 ARG A O 1
ATOM 3900 N N . GLU A 1 481 ? -15.955 -14.457 -11.762 1.00 97.56 481 GLU A N 1
ATOM 3901 C CA . GLU A 1 481 ? -17.342 -14.482 -12.257 1.00 97.56 481 GLU A CA 1
ATOM 3902 C C . GLU A 1 481 ? -17.605 -13.429 -13.348 1.00 97.56 481 GLU A C 1
ATOM 3904 O O . GLU A 1 481 ? -18.504 -13.612 -14.166 1.00 97.56 481 GLU A O 1
ATOM 3909 N N . ILE A 1 482 ? -16.836 -12.333 -13.359 1.00 97.81 482 ILE A N 1
ATOM 3910 C CA . ILE A 1 482 ? -16.942 -11.250 -14.347 1.00 97.81 482 ILE A CA 1
ATOM 3911 C C . ILE A 1 482 ? -15.888 -11.417 -15.444 1.00 97.81 482 ILE A C 1
ATOM 3913 O O . ILE A 1 482 ? -16.217 -11.356 -16.626 1.00 97.81 482 ILE A O 1
ATOM 3917 N N . SER A 1 483 ? -14.626 -11.631 -15.060 1.00 95.94 483 SER A N 1
ATOM 3918 C CA . SER A 1 483 ? -13.502 -11.737 -15.991 1.00 95.94 483 SER A CA 1
ATOM 3919 C C . SER A 1 483 ? -12.632 -12.950 -15.642 1.00 95.94 483 SER A C 1
ATOM 3921 O O . SER A 1 483 ? -11.811 -12.892 -14.722 1.00 95.94 483 SER A O 1
ATOM 3923 N N . PRO A 1 484 ? -12.799 -14.090 -16.337 1.00 94.50 484 PRO A N 1
ATOM 3924 C CA . PRO A 1 484 ? -12.142 -15.337 -15.958 1.00 94.50 484 PRO A CA 1
ATOM 3925 C C . PRO A 1 484 ? -10.650 -15.396 -16.323 1.00 94.50 484 PRO A C 1
ATOM 3927 O O . PRO A 1 484 ? -9.978 -16.324 -15.881 1.00 94.50 484 PRO A O 1
ATOM 3930 N N . THR A 1 485 ? -10.097 -14.435 -17.077 1.00 91.19 485 THR A N 1
ATOM 3931 C CA . THR A 1 485 ? -8.751 -14.516 -17.696 1.00 91.19 485 THR A CA 1
ATOM 3932 C C . THR A 1 485 ? -7.711 -13.495 -17.212 1.00 91.19 485 THR A C 1
ATOM 3934 O O . THR A 1 485 ? -6.531 -13.671 -17.519 1.00 91.19 485 THR A O 1
ATOM 3937 N N . VAL A 1 486 ? -8.104 -12.475 -16.437 1.00 96.94 486 VAL A N 1
ATOM 3938 C CA . VAL A 1 486 ? -7.193 -11.463 -15.843 1.00 96.94 486 VAL A CA 1
ATOM 3939 C C . VAL A 1 486 ? -6.226 -12.063 -14.813 1.00 96.94 486 VAL A C 1
ATOM 3941 O O . VAL A 1 486 ? -6.288 -13.252 -14.522 1.00 96.94 486 VAL A O 1
ATOM 3944 N N . PHE A 1 487 ? -5.337 -11.274 -14.222 1.00 98.19 487 PHE A N 1
ATOM 3945 C CA . PHE A 1 487 ? -4.580 -11.655 -13.032 1.00 98.19 487 PHE A CA 1
ATOM 3946 C C . PHE A 1 487 ? -5.337 -11.358 -11.735 1.00 98.19 487 PHE A C 1
ATOM 3948 O O . PHE A 1 487 ? -6.136 -10.426 -11.645 1.00 98.19 487 PHE A O 1
ATOM 3955 N N . LEU A 1 488 ? -5.033 -12.152 -10.711 1.00 98.31 488 LEU A N 1
ATOM 3956 C CA . LEU A 1 488 ? -5.366 -11.878 -9.320 1.00 98.31 488 LEU A CA 1
ATOM 3957 C C . LEU A 1 488 ? -4.074 -11.695 -8.538 1.00 98.31 488 LEU A C 1
ATOM 3959 O O . LEU A 1 488 ? -3.234 -12.596 -8.499 1.00 98.31 488 LEU A O 1
ATOM 3963 N N . PHE A 1 489 ? -3.929 -10.544 -7.900 1.00 98.56 489 PHE A N 1
ATOM 3964 C CA . PHE A 1 489 ? -2.745 -10.218 -7.118 1.00 98.56 489 PHE A CA 1
ATOM 3965 C C . PHE A 1 489 ? -3.061 -10.500 -5.636 1.00 98.56 489 PHE A C 1
ATOM 3967 O O . PHE A 1 489 ? -4.010 -9.947 -5.076 1.00 98.56 489 PHE A O 1
ATOM 3974 N N . ILE A 1 490 ? -2.343 -11.449 -5.022 1.00 98.06 490 ILE A N 1
ATOM 3975 C CA . ILE A 1 490 ? -2.560 -11.875 -3.631 1.00 98.06 490 ILE A CA 1
ATOM 3976 C C . ILE A 1 490 ? -1.617 -11.123 -2.693 1.00 98.06 490 ILE A C 1
ATOM 3978 O O . ILE A 1 490 ? -0.402 -11.338 -2.711 1.00 98.06 490 ILE A O 1
ATOM 3982 N N . GLN A 1 491 ? -2.202 -10.280 -1.843 1.00 97.81 491 GLN A N 1
ATOM 3983 C CA . GLN A 1 491 ? -1.500 -9.469 -0.854 1.00 97.81 491 GLN A CA 1
ATOM 3984 C C . GLN A 1 491 ? -1.837 -9.966 0.564 1.00 97.81 491 GLN A C 1
ATOM 3986 O O . GLN A 1 491 ? -2.874 -9.601 1.119 1.00 97.81 491 GLN A O 1
ATOM 3991 N N . PRO A 1 492 ? -1.013 -10.846 1.163 1.00 96.69 492 PRO A N 1
ATOM 3992 C CA . PRO A 1 492 ? -1.144 -11.210 2.571 1.00 96.69 492 PRO A CA 1
ATOM 3993 C C . PRO A 1 492 ? -0.627 -10.076 3.483 1.00 96.69 492 PRO A C 1
ATOM 3995 O O . PRO A 1 492 ? -0.040 -9.109 2.995 1.00 96.69 492 PRO A O 1
ATOM 3998 N N . PRO A 1 493 ? -0.792 -10.188 4.816 1.00 96.62 493 PRO A N 1
ATOM 3999 C CA . PRO A 1 493 ? -0.354 -9.166 5.764 1.00 96.62 493 PRO A CA 1
ATOM 4000 C C . PRO A 1 493 ? 1.125 -8.780 5.613 1.00 96.62 493 PRO A C 1
ATOM 4002 O O . PRO A 1 493 ? 2.007 -9.636 5.477 1.00 96.62 493 PRO A O 1
ATOM 4005 N N . THR A 1 494 ? 1.403 -7.479 5.687 1.00 94.19 494 THR A N 1
ATOM 4006 C CA . THR A 1 494 ? 2.725 -6.906 5.407 1.00 94.19 494 THR A CA 1
ATOM 4007 C C . THR A 1 494 ? 3.836 -7.499 6.270 1.00 94.19 494 THR A C 1
ATOM 4009 O O . THR A 1 494 ? 3.701 -7.682 7.483 1.00 94.19 494 THR A O 1
ATOM 4012 N N . LEU A 1 495 ? 4.962 -7.803 5.615 1.00 92.81 495 LEU A N 1
ATOM 4013 C CA . LEU A 1 495 ? 6.139 -8.456 6.196 1.00 92.81 495 LEU A CA 1
ATOM 4014 C C . LEU A 1 495 ? 5.854 -9.797 6.909 1.00 92.81 495 LEU A C 1
ATOM 4016 O O . LEU A 1 495 ? 6.706 -10.250 7.674 1.00 92.81 495 LEU A O 1
ATOM 4020 N N . GLN A 1 496 ? 4.730 -10.478 6.655 1.00 94.75 496 GLN A N 1
ATOM 4021 C CA . GLN A 1 496 ? 4.488 -11.853 7.122 1.00 94.75 496 GLN A CA 1
ATOM 4022 C C . GLN A 1 496 ? 4.944 -12.905 6.103 1.00 94.75 496 GLN A C 1
ATOM 4024 O O . GLN A 1 496 ? 5.439 -12.573 5.025 1.00 94.75 496 GLN A O 1
ATOM 4029 N N . ILE A 1 497 ? 4.865 -14.181 6.485 1.00 96.25 497 ILE A N 1
ATOM 4030 C CA . ILE A 1 497 ? 5.059 -15.315 5.573 1.00 96.25 497 ILE A CA 1
ATOM 4031 C C . ILE A 1 497 ? 3.763 -15.477 4.749 1.00 96.25 497 ILE A C 1
ATOM 4033 O O . ILE A 1 497 ? 2.683 -15.381 5.335 1.00 96.25 497 ILE A O 1
ATOM 4037 N N . PRO A 1 498 ? 3.824 -15.691 3.420 1.00 97.31 498 PRO A N 1
ATOM 4038 C CA . PRO A 1 498 ? 2.629 -15.952 2.612 1.00 97.31 498 PRO A CA 1
ATOM 4039 C C . PRO A 1 498 ? 1.906 -17.252 3.025 1.00 97.31 498 PRO A C 1
ATOM 4041 O O . PRO A 1 498 ? 2.529 -18.123 3.635 1.00 97.31 498 PRO A O 1
ATOM 4044 N N . PRO A 1 499 ? 0.610 -17.412 2.691 1.00 97.81 499 PRO A N 1
ATOM 4045 C CA . PRO A 1 499 ? -0.144 -18.623 3.016 1.00 97.81 499 PRO A CA 1
ATOM 4046 C C . PRO A 1 499 ? 0.463 -19.873 2.359 1.00 97.81 499 PRO A C 1
ATOM 4048 O O . PRO A 1 499 ? 0.961 -19.812 1.237 1.00 97.81 499 PRO A O 1
ATOM 4051 N N . ASP A 1 500 ? 0.404 -21.002 3.064 1.00 97.31 500 ASP A N 1
ATOM 4052 C CA . ASP A 1 500 ? 0.911 -22.314 2.652 1.00 97.31 500 ASP A CA 1
ATOM 4053 C C . ASP A 1 500 ? -0.169 -23.064 1.857 1.00 97.31 500 ASP A C 1
ATOM 4055 O O . ASP A 1 500 ? -0.898 -23.915 2.367 1.00 97.31 500 ASP A O 1
ATOM 4059 N N . VAL A 1 501 ? -0.330 -22.651 0.599 1.00 97.06 501 VAL A N 1
ATOM 4060 C CA . VAL A 1 501 ? -1.407 -23.073 -0.318 1.00 97.06 501 VAL A CA 1
ATOM 4061 C C . VAL A 1 501 ? -0.872 -23.465 -1.702 1.00 97.06 501 VAL A C 1
ATOM 4063 O O . VAL A 1 501 ? -1.593 -23.452 -2.693 1.00 97.06 501 VAL A O 1
ATOM 4066 N N . LYS A 1 502 ? 0.407 -23.842 -1.776 1.00 93.75 502 LYS A N 1
ATOM 4067 C CA . LYS A 1 502 ? 1.144 -24.178 -3.005 1.00 93.75 502 LYS A CA 1
ATOM 4068 C C . LYS A 1 502 ? 0.492 -25.240 -3.892 1.00 93.75 502 LYS A C 1
ATOM 4070 O O . LYS A 1 502 ? 0.626 -25.173 -5.110 1.00 93.75 502 LYS A O 1
ATOM 4075 N N . ASP A 1 503 ? -0.161 -26.220 -3.276 1.00 90.00 503 ASP A N 1
ATOM 4076 C CA . ASP A 1 503 ? -0.826 -27.332 -3.963 1.00 90.00 503 ASP A CA 1
ATOM 4077 C C . ASP A 1 503 ? -2.371 -27.173 -3.971 1.00 90.00 503 ASP A C 1
ATOM 4079 O O . ASP A 1 503 ? -3.090 -28.095 -4.359 1.00 90.00 503 ASP A O 1
ATOM 4083 N N . ASP A 1 504 ? -2.899 -26.016 -3.541 1.00 95.38 504 ASP A N 1
ATOM 4084 C CA . ASP A 1 504 ? -4.331 -25.674 -3.560 1.00 95.38 504 ASP A CA 1
ATOM 4085 C C . ASP A 1 504 ? -4.685 -24.938 -4.877 1.00 95.38 504 ASP A C 1
ATOM 4087 O O . ASP A 1 504 ? -4.022 -23.956 -5.224 1.00 95.38 504 ASP A O 1
ATOM 4091 N N . PRO A 1 505 ? -5.745 -25.341 -5.612 1.00 93.62 505 PRO A N 1
ATOM 4092 C CA . PRO A 1 505 ? -6.188 -24.684 -6.855 1.00 93.62 505 PRO A CA 1
ATOM 4093 C C . PRO A 1 505 ? -6.648 -23.216 -6.692 1.00 93.62 505 PRO A C 1
ATOM 4095 O O . PRO A 1 505 ? -6.985 -22.540 -7.673 1.00 93.62 505 PRO A O 1
ATOM 4098 N N . VAL A 1 506 ? -6.673 -22.682 -5.469 1.00 95.31 506 VAL A N 1
ATOM 4099 C CA . VAL A 1 506 ? -6.757 -21.240 -5.217 1.00 95.31 506 VAL A CA 1
ATOM 4100 C C . VAL A 1 506 ? -5.584 -20.470 -5.840 1.00 95.31 506 VAL A C 1
ATOM 4102 O O . VAL A 1 506 ? -5.785 -19.319 -6.231 1.00 95.31 506 VAL A O 1
ATOM 4105 N N . ILE A 1 507 ? -4.422 -21.101 -6.032 1.00 95.25 507 ILE A N 1
ATOM 4106 C CA . ILE A 1 507 ? -3.287 -20.547 -6.779 1.00 95.25 507 ILE A CA 1
ATOM 4107 C C . ILE A 1 507 ? -3.254 -21.142 -8.196 1.00 95.25 507 ILE A C 1
ATOM 4109 O O . ILE A 1 507 ? -3.375 -22.350 -8.384 1.00 95.25 507 ILE A O 1
ATOM 4113 N N . ASP A 1 508 ? -3.104 -20.288 -9.210 1.00 92.75 508 ASP A N 1
ATOM 4114 C CA . ASP A 1 508 ? -3.066 -20.669 -10.629 1.00 92.75 508 ASP A CA 1
ATOM 4115 C C . ASP A 1 508 ? -2.062 -19.823 -11.445 1.00 92.75 508 ASP A C 1
ATOM 4117 O O . ASP A 1 508 ? -1.424 -18.908 -10.924 1.00 92.75 508 ASP A O 1
ATOM 4121 N N . SER A 1 509 ? -1.933 -20.101 -12.750 1.00 90.50 509 SER A N 1
ATOM 4122 C CA . SER A 1 509 ? -1.049 -19.370 -13.683 1.00 90.50 509 SER A CA 1
ATOM 4123 C C . SER A 1 509 ? -1.464 -17.917 -13.969 1.00 90.50 509 SER A C 1
ATOM 4125 O O . SER A 1 509 ? -0.823 -17.215 -14.753 1.00 90.50 509 SER A O 1
ATOM 4127 N N . LYS A 1 510 ? -2.552 -17.453 -13.352 1.00 95.38 510 LYS A N 1
ATOM 4128 C CA . LYS A 1 510 ? -3.022 -16.068 -13.375 1.00 95.38 510 LYS A CA 1
ATOM 4129 C C . LYS A 1 510 ? -3.114 -15.506 -11.948 1.00 95.38 510 LYS A C 1
ATOM 4131 O O . LYS A 1 510 ? -3.888 -14.585 -11.687 1.00 95.38 510 LYS A O 1
ATOM 4136 N N . THR A 1 511 ? -2.296 -16.030 -11.036 1.00 97.44 511 THR A N 1
ATOM 4137 C CA . THR A 1 511 ? -2.102 -15.530 -9.671 1.00 97.44 511 THR A CA 1
ATOM 4138 C C . THR A 1 511 ? -0.702 -14.921 -9.539 1.00 97.44 511 THR A C 1
ATOM 4140 O O . THR A 1 511 ? 0.274 -15.524 -9.978 1.00 97.44 511 THR A O 1
ATOM 4143 N N . ILE A 1 512 ? -0.586 -13.732 -8.942 1.00 98.56 512 ILE A N 1
ATOM 4144 C CA . ILE A 1 512 ? 0.691 -13.035 -8.698 1.00 98.56 512 ILE A CA 1
ATOM 4145 C C . ILE A 1 512 ? 0.821 -12.757 -7.202 1.00 98.56 512 ILE A C 1
ATOM 4147 O O . ILE A 1 512 ? -0.102 -12.224 -6.593 1.00 98.56 512 ILE A O 1
ATOM 4151 N N . TYR A 1 513 ? 1.959 -13.104 -6.600 1.00 98.62 513 TYR A N 1
ATOM 4152 C CA . TYR A 1 513 ? 2.242 -12.792 -5.201 1.00 98.62 513 TYR A CA 1
ATOM 4153 C C . TYR A 1 513 ? 2.696 -11.342 -5.039 1.00 98.62 513 TYR A C 1
ATOM 4155 O O . TYR A 1 513 ? 3.666 -10.916 -5.675 1.00 98.62 513 TYR A O 1
ATOM 4163 N N . CYS A 1 514 ? 2.029 -10.632 -4.131 1.00 98.56 514 CYS A N 1
ATOM 4164 C CA . CYS A 1 514 ? 2.218 -9.214 -3.887 1.00 98.56 514 CYS A CA 1
ATOM 4165 C C . CYS A 1 514 ? 2.649 -8.909 -2.443 1.00 98.56 514 CYS A C 1
ATOM 4167 O O . CYS A 1 514 ? 1.827 -8.598 -1.581 1.00 98.56 514 CYS A O 1
ATOM 4169 N N . PRO A 1 515 ? 3.955 -9.040 -2.139 1.00 98.06 515 PRO A N 1
ATOM 4170 C CA . PRO A 1 515 ? 4.523 -8.590 -0.877 1.00 98.06 515 PRO A CA 1
ATOM 4171 C C . PRO A 1 515 ? 4.700 -7.068 -0.842 1.00 98.06 515 PRO A C 1
ATOM 4173 O O . PRO A 1 515 ? 5.006 -6.433 -1.851 1.00 98.06 515 PRO A O 1
ATOM 4176 N N . HIS A 1 516 ? 4.624 -6.519 0.368 1.00 97.94 516 HIS A N 1
ATOM 4177 C CA . HIS A 1 516 ? 5.063 -5.165 0.703 1.00 97.94 516 HIS A CA 1
ATOM 4178 C C . HIS A 1 516 ? 6.384 -5.203 1.484 1.00 97.94 516 HIS A C 1
ATOM 4180 O O . HIS A 1 516 ? 6.599 -6.093 2.317 1.00 97.94 516 HIS A O 1
ATOM 4186 N N . TYR A 1 517 ? 7.257 -4.213 1.272 1.00 97.00 517 TYR A N 1
ATOM 4187 C CA . TYR A 1 517 ? 8.468 -4.034 2.080 1.00 97.00 517 TYR A CA 1
ATOM 4188 C C . TYR A 1 517 ? 8.820 -2.565 2.308 1.00 97.00 517 TYR A C 1
ATOM 4190 O O . TYR A 1 517 ? 8.996 -1.793 1.365 1.00 97.00 517 TYR A O 1
ATOM 4198 N N . TYR A 1 518 ? 9.126 -2.235 3.563 1.00 94.50 518 TYR A N 1
ATOM 4199 C CA . TYR A 1 518 ? 9.792 -0.993 3.942 1.00 94.50 518 TYR A CA 1
ATOM 4200 C C . TYR A 1 518 ? 11.009 -1.263 4.829 1.00 94.50 518 TYR A C 1
ATOM 4202 O O . TYR A 1 518 ? 11.008 -2.156 5.676 1.00 94.50 518 TYR A O 1
ATOM 4210 N N . ASP A 1 519 ? 12.057 -0.456 4.658 1.00 92.94 519 ASP A N 1
ATOM 4211 C CA . ASP A 1 519 ? 13.248 -0.521 5.501 1.00 92.94 519 ASP A CA 1
ATOM 4212 C C . ASP A 1 519 ? 12.949 0.030 6.902 1.00 92.94 519 ASP A C 1
ATOM 4214 O O . ASP A 1 519 ? 12.750 1.235 7.078 1.00 92.94 519 ASP A O 1
ATOM 4218 N N . GLY A 1 520 ? 12.920 -0.852 7.904 1.00 87.31 520 GLY A N 1
ATOM 4219 C CA . GLY A 1 520 ? 12.361 -0.545 9.220 1.00 87.31 520 GLY A CA 1
ATOM 4220 C C . GLY A 1 520 ? 13.038 0.630 9.926 1.00 87.31 520 GLY A C 1
ATOM 4221 O O . GLY A 1 520 ? 12.352 1.484 10.482 1.00 87.31 520 GLY A O 1
ATOM 4222 N N . LEU A 1 521 ? 14.371 0.735 9.880 1.00 88.19 521 LEU A N 1
ATOM 4223 C CA . LEU A 1 521 ? 15.075 1.852 10.522 1.00 88.19 521 LEU A CA 1
ATOM 4224 C C . LEU A 1 521 ? 14.861 3.172 9.767 1.00 88.19 521 LEU A C 1
ATOM 4226 O O . LEU A 1 521 ? 14.660 4.211 10.402 1.00 88.19 521 LEU A O 1
ATOM 4230 N N . SER A 1 522 ? 14.904 3.141 8.431 1.00 90.69 522 SER A N 1
ATOM 4231 C CA . SER A 1 522 ? 14.772 4.348 7.606 1.00 90.69 522 SER A CA 1
ATOM 4232 C C . SER A 1 522 ? 13.360 4.922 7.644 1.00 90.69 522 SER A C 1
ATOM 4234 O O . SER A 1 522 ? 13.219 6.141 7.768 1.00 90.69 522 SER A O 1
ATOM 4236 N N . LEU A 1 523 ? 12.338 4.057 7.609 1.00 89.69 523 LEU A N 1
ATOM 4237 C CA . LEU A 1 523 ? 10.929 4.408 7.794 1.00 89.69 523 LEU A CA 1
ATOM 4238 C C . LEU A 1 523 ? 10.712 5.047 9.173 1.00 89.69 523 LEU A C 1
ATOM 4240 O O . LEU A 1 523 ? 10.301 6.201 9.278 1.00 89.69 523 LEU A O 1
ATOM 4244 N N . MET A 1 524 ? 11.077 4.328 10.237 1.00 85.94 524 MET A N 1
ATOM 4245 C CA . MET A 1 524 ? 10.740 4.700 11.616 1.00 85.94 524 MET A CA 1
ATOM 4246 C C . MET A 1 524 ? 11.442 5.969 12.107 1.00 85.94 524 MET A C 1
ATOM 4248 O O . MET A 1 524 ? 10.853 6.769 12.834 1.00 85.94 524 MET A O 1
ATOM 4252 N N . CYS A 1 525 ? 12.692 6.198 11.699 1.00 87.38 525 CYS A N 1
ATOM 4253 C CA . CYS A 1 525 ? 13.404 7.436 12.026 1.00 87.38 525 CYS A CA 1
ATOM 4254 C C . CYS A 1 525 ? 13.093 8.585 11.041 1.00 87.38 525 CYS A C 1
ATOM 4256 O O . CYS A 1 525 ? 13.357 9.756 11.349 1.00 87.38 525 CYS A O 1
ATOM 4258 N N . LYS A 1 526 ? 12.556 8.266 9.852 1.00 91.00 526 LYS A N 1
ATOM 4259 C CA . LYS A 1 526 ? 12.582 9.111 8.647 1.00 91.00 526 LYS A CA 1
ATOM 4260 C C . LYS A 1 526 ? 13.974 9.729 8.435 1.00 91.00 526 LYS A C 1
ATOM 4262 O O . LYS A 1 526 ? 14.165 10.946 8.526 1.00 91.00 526 LYS A O 1
ATOM 4267 N N . SER A 1 527 ? 14.971 8.870 8.219 1.00 92.19 527 SER A N 1
ATOM 4268 C CA . SER A 1 527 ? 16.373 9.253 7.976 1.00 92.19 527 SER A CA 1
ATOM 4269 C C . SER A 1 527 ? 17.168 8.103 7.358 1.00 92.19 527 SER A C 1
ATOM 4271 O O . SER A 1 527 ? 17.045 6.976 7.829 1.00 92.19 527 SER A O 1
ATOM 4273 N N . TRP A 1 528 ? 18.056 8.384 6.404 1.00 94.31 528 TRP A N 1
ATOM 4274 C CA . TRP A 1 528 ? 18.929 7.369 5.802 1.00 94.31 528 TRP A CA 1
ATOM 4275 C C . TRP A 1 528 ? 20.324 7.348 6.438 1.00 94.31 528 TRP A C 1
ATOM 4277 O O . TRP A 1 528 ? 20.973 8.389 6.573 1.00 94.31 528 TRP A O 1
ATOM 4287 N N . ASN A 1 529 ? 20.827 6.159 6.782 1.00 91.19 529 ASN A N 1
ATOM 4288 C CA . ASN A 1 529 ? 22.132 5.996 7.420 1.00 91.19 529 ASN A CA 1
ATOM 4289 C C . ASN A 1 529 ? 23.044 5.014 6.668 1.00 91.19 529 ASN A C 1
ATOM 4291 O O . ASN A 1 529 ? 22.953 3.800 6.804 1.00 91.19 529 ASN A O 1
ATOM 4295 N N . VAL A 1 530 ? 24.025 5.557 5.944 1.00 89.88 530 VAL A N 1
ATOM 4296 C CA . VAL A 1 530 ? 25.026 4.775 5.189 1.00 89.88 530 VAL A CA 1
ATOM 4297 C C . VAL A 1 530 ? 26.025 3.991 6.059 1.00 89.88 530 VAL A C 1
ATOM 4299 O O . VAL A 1 530 ? 26.817 3.211 5.527 1.00 89.88 530 VAL A O 1
ATOM 4302 N N . LYS A 1 531 ? 26.060 4.214 7.381 1.00 91.50 531 LYS A N 1
ATOM 4303 C CA . LYS A 1 531 ? 27.018 3.558 8.290 1.00 91.50 531 LYS A CA 1
ATOM 4304 C C . LYS A 1 531 ? 26.461 2.296 8.930 1.00 91.50 531 LYS A C 1
ATOM 4306 O O . LYS A 1 531 ? 27.234 1.369 9.152 1.00 91.50 531 LYS A O 1
ATOM 4311 N N . TYR A 1 532 ? 25.172 2.268 9.252 1.00 91.81 532 TYR A N 1
ATOM 4312 C CA . TYR A 1 532 ? 24.517 1.098 9.825 1.00 91.81 532 TYR A CA 1
ATOM 4313 C C . TYR A 1 532 ? 23.022 1.083 9.510 1.00 91.81 532 TYR A C 1
ATOM 4315 O O . TYR A 1 532 ? 22.402 2.140 9.408 1.00 91.81 532 TYR A O 1
ATOM 4323 N N . ASN A 1 533 ? 22.465 -0.119 9.401 1.00 93.19 533 ASN A N 1
ATOM 4324 C CA . ASN A 1 533 ? 21.034 -0.385 9.269 1.00 93.19 533 ASN A CA 1
ATOM 4325 C C . ASN A 1 533 ? 20.691 -1.729 9.957 1.00 93.19 533 ASN A C 1
ATOM 4327 O O . ASN A 1 533 ? 21.518 -2.235 10.717 1.00 93.19 533 ASN A O 1
ATOM 4331 N N . VAL A 1 534 ? 19.514 -2.312 9.718 1.00 91.44 534 VAL A N 1
ATOM 4332 C CA . VAL A 1 534 ? 19.053 -3.578 10.313 1.00 91.44 534 VAL A CA 1
ATOM 4333 C C . VAL A 1 534 ? 18.505 -4.562 9.270 1.00 91.44 534 VAL A C 1
ATOM 4335 O O . VAL A 1 534 ? 17.978 -4.159 8.236 1.00 91.44 534 VAL A O 1
ATOM 4338 N N . ASP A 1 535 ? 18.613 -5.862 9.548 1.00 93.12 535 ASP A N 1
ATOM 4339 C CA . ASP A 1 535 ? 17.866 -6.920 8.851 1.00 93.12 535 ASP A CA 1
ATOM 4340 C C . ASP A 1 535 ? 16.397 -6.900 9.312 1.00 93.12 535 ASP A C 1
ATOM 4342 O O . ASP A 1 535 ? 16.019 -7.569 10.276 1.00 93.12 535 ASP A O 1
ATOM 4346 N N . THR A 1 536 ? 15.588 -6.057 8.663 1.00 92.62 536 THR A N 1
ATOM 4347 C CA . THR A 1 536 ? 14.181 -5.808 9.021 1.00 92.62 536 THR A CA 1
ATOM 4348 C C . THR A 1 536 ? 13.365 -7.100 8.973 1.00 92.62 536 THR A C 1
ATOM 4350 O O . THR A 1 536 ? 12.724 -7.460 9.961 1.00 92.62 536 THR A O 1
ATOM 4353 N N . LEU A 1 537 ? 13.444 -7.838 7.863 1.00 93.88 537 LEU A N 1
ATOM 4354 C CA . LEU A 1 537 ? 12.766 -9.116 7.671 1.00 93.88 537 LEU A CA 1
ATOM 4355 C C . LEU A 1 537 ? 13.268 -10.159 8.675 1.00 93.88 537 LEU A C 1
ATOM 4357 O O . LEU A 1 537 ? 12.454 -10.818 9.311 1.00 93.88 537 LEU A O 1
ATOM 4361 N N . GLY A 1 538 ? 14.582 -10.272 8.898 1.00 92.31 538 GLY A N 1
ATOM 4362 C CA . GLY A 1 538 ? 15.135 -11.187 9.900 1.00 92.31 538 GLY A CA 1
ATOM 4363 C C . GLY A 1 538 ? 14.626 -10.905 11.318 1.00 92.31 538 GLY A C 1
ATOM 4364 O O . GLY A 1 538 ? 14.307 -11.839 12.055 1.00 92.31 538 GLY A O 1
ATOM 4365 N N . ILE A 1 539 ? 14.482 -9.631 11.700 1.00 88.94 539 ILE A N 1
ATOM 4366 C CA . ILE A 1 539 ? 13.876 -9.242 12.983 1.00 88.94 539 ILE A CA 1
ATOM 4367 C C . ILE A 1 539 ? 12.387 -9.629 13.024 1.00 88.94 539 ILE A C 1
ATOM 4369 O O . ILE A 1 539 ? 11.959 -10.225 14.012 1.00 88.94 539 ILE A O 1
ATOM 4373 N N . MET A 1 540 ? 11.616 -9.372 11.959 1.00 87.75 540 MET A N 1
ATOM 4374 C CA . MET A 1 540 ? 10.198 -9.771 11.867 1.00 87.75 540 MET A CA 1
ATOM 4375 C C . MET A 1 540 ? 9.996 -11.295 11.866 1.00 87.75 540 MET A C 1
ATOM 4377 O O . MET A 1 540 ? 9.043 -11.789 12.458 1.00 87.75 540 MET A O 1
ATOM 4381 N N . ARG A 1 541 ? 10.929 -12.060 11.288 1.00 90.06 541 ARG A N 1
ATOM 4382 C CA . ARG A 1 541 ? 10.966 -13.535 11.309 1.00 90.06 541 ARG A CA 1
ATOM 4383 C C . ARG A 1 541 ? 11.481 -14.119 12.634 1.00 90.06 541 ARG A C 1
ATOM 4385 O O . ARG A 1 541 ? 11.661 -15.329 12.734 1.00 90.06 541 ARG A O 1
ATOM 4392 N N . GLY A 1 542 ? 11.780 -13.294 13.644 1.00 87.25 542 GLY A N 1
ATOM 4393 C CA . GLY A 1 542 ? 12.279 -13.760 14.944 1.00 87.25 542 GLY A CA 1
ATOM 4394 C C . GLY A 1 542 ? 13.673 -14.406 14.901 1.00 87.25 542 GLY A C 1
ATOM 4395 O O . GLY A 1 542 ? 14.044 -15.124 15.827 1.00 87.25 542 GLY A O 1
ATOM 4396 N N . ARG A 1 543 ? 14.471 -14.143 13.853 1.00 89.56 543 ARG A N 1
ATOM 4397 C CA . ARG A 1 543 ? 15.810 -14.729 13.613 1.00 89.56 543 ARG A CA 1
ATOM 4398 C C . ARG A 1 543 ? 16.812 -14.455 14.740 1.00 89.56 543 ARG A C 1
ATOM 4400 O O . ARG A 1 543 ? 17.805 -15.168 14.877 1.00 89.56 543 ARG A O 1
ATOM 4407 N N . TYR A 1 544 ? 16.575 -13.409 15.527 1.00 84.81 544 TYR A N 1
ATOM 4408 C CA . TYR A 1 544 ? 17.502 -12.891 16.524 1.00 84.81 544 TYR A CA 1
ATOM 4409 C C . TYR A 1 544 ? 16.916 -12.959 17.934 1.00 84.81 544 TYR A C 1
ATOM 4411 O O . TYR A 1 544 ? 15.860 -12.394 18.200 1.00 84.81 544 TYR A O 1
ATOM 4419 N N . PHE A 1 545 ? 17.670 -13.536 18.876 1.00 77.62 545 PHE A N 1
ATOM 4420 C CA . PHE A 1 545 ? 17.320 -13.523 20.306 1.00 77.62 545 PHE A CA 1
ATOM 4421 C C . PHE A 1 545 ? 17.189 -12.097 20.881 1.00 77.62 545 PHE A C 1
ATOM 4423 O O . PHE A 1 545 ? 16.458 -11.863 21.840 1.00 77.62 545 PHE A O 1
ATOM 4430 N N . ASN A 1 546 ? 17.894 -11.129 20.289 1.00 77.62 546 ASN A N 1
ATOM 4431 C CA . ASN A 1 546 ? 17.733 -9.705 20.556 1.00 77.62 546 ASN A CA 1
ATOM 4432 C C . ASN A 1 546 ? 17.863 -8.936 19.224 1.00 77.62 546 ASN A C 1
ATOM 4434 O O . ASN A 1 546 ? 18.855 -9.170 18.526 1.00 77.62 546 ASN A O 1
ATOM 4438 N N . PRO A 1 547 ? 16.944 -8.010 18.876 1.00 79.88 547 PRO A N 1
ATOM 4439 C CA . PRO A 1 547 ? 16.987 -7.251 17.621 1.00 79.88 547 PRO A CA 1
ATOM 4440 C C . PRO A 1 547 ? 18.317 -6.541 17.323 1.00 79.88 547 PRO A C 1
ATOM 4442 O O . PRO A 1 547 ? 18.660 -6.361 16.158 1.00 79.88 547 PRO A O 1
ATOM 4445 N N . ILE A 1 548 ? 19.116 -6.196 18.343 1.00 81.00 548 ILE A N 1
ATOM 4446 C CA . ILE A 1 548 ? 20.441 -5.578 18.153 1.00 81.00 548 ILE A CA 1
ATOM 4447 C C . ILE A 1 548 ? 21.430 -6.475 17.384 1.00 81.00 548 ILE A C 1
ATOM 4449 O O . ILE A 1 548 ? 22.373 -5.975 16.775 1.00 81.00 548 ILE A O 1
ATOM 4453 N N . LEU A 1 549 ? 21.211 -7.795 17.373 1.00 84.69 549 LEU A N 1
ATOM 4454 C CA . LEU A 1 549 ? 22.013 -8.751 16.602 1.00 84.69 549 LEU A CA 1
ATOM 4455 C C . LEU A 1 549 ? 21.697 -8.713 15.096 1.00 84.69 549 LEU A C 1
ATOM 4457 O O . LEU A 1 549 ? 22.473 -9.243 14.305 1.00 84.69 549 LEU A O 1
ATOM 4461 N N . GLY A 1 550 ? 20.597 -8.061 14.701 1.00 88.25 550 GLY A N 1
ATOM 4462 C CA . GLY A 1 550 ? 20.250 -7.779 13.309 1.00 88.25 550 GLY A CA 1
ATOM 4463 C C . GLY A 1 550 ? 20.908 -6.521 12.737 1.00 88.25 550 GLY A C 1
ATOM 4464 O O . GLY A 1 550 ? 20.625 -6.171 11.596 1.00 88.25 550 GLY A O 1
ATOM 4465 N N . VAL A 1 551 ? 21.767 -5.820 13.490 1.00 90.94 551 VAL A N 1
ATOM 4466 C CA . VAL A 1 551 ? 22.459 -4.613 13.005 1.00 90.94 551 VAL A CA 1
ATOM 4467 C C . VAL A 1 551 ? 23.515 -4.962 11.951 1.00 90.94 551 VAL A C 1
ATOM 4469 O O . VAL A 1 551 ? 24.419 -5.766 12.174 1.00 90.94 551 VAL A O 1
ATOM 4472 N N . VAL A 1 552 ? 23.441 -4.280 10.810 1.00 92.19 552 VAL A N 1
ATOM 4473 C CA . VAL A 1 552 ? 24.332 -4.422 9.654 1.00 92.19 552 VAL A CA 1
ATOM 4474 C C . VAL A 1 552 ? 25.167 -3.154 9.496 1.00 92.19 552 VAL A C 1
ATOM 4476 O O . VAL A 1 552 ? 24.622 -2.054 9.503 1.00 92.19 552 VAL A O 1
ATOM 4479 N N . ILE A 1 553 ? 26.489 -3.286 9.333 1.00 93.12 553 ILE A N 1
ATOM 4480 C CA . ILE A 1 553 ? 27.432 -2.153 9.334 1.00 93.12 553 ILE A CA 1
ATOM 4481 C C . ILE A 1 553 ? 28.084 -1.961 7.956 1.00 93.12 553 ILE A C 1
ATOM 4483 O O . ILE A 1 553 ? 28.709 -2.870 7.414 1.00 93.12 553 ILE A O 1
ATOM 4487 N N . GLY A 1 554 ? 28.000 -0.733 7.439 1.00 92.62 554 GLY A N 1
ATOM 4488 C CA . GLY A 1 554 ? 28.620 -0.264 6.198 1.00 92.62 554 GLY A CA 1
ATOM 4489 C C . GLY A 1 554 ? 27.711 -0.353 4.967 1.00 92.62 554 GLY A C 1
ATOM 4490 O O . GLY A 1 554 ? 27.081 -1.375 4.721 1.00 92.62 554 GLY A O 1
ATOM 4491 N N . GLU A 1 555 ? 27.700 0.705 4.150 1.00 89.44 555 GLU A N 1
ATOM 4492 C CA . GLU A 1 555 ? 26.831 0.894 2.972 1.00 89.44 555 GLU A CA 1
ATOM 4493 C C . GLU A 1 555 ? 26.693 -0.355 2.077 1.00 89.44 555 GLU A C 1
ATOM 4495 O O . GLU A 1 555 ? 25.582 -0.764 1.745 1.00 89.44 555 GLU A O 1
ATOM 4500 N N . ARG A 1 556 ? 27.805 -1.023 1.734 1.00 90.56 5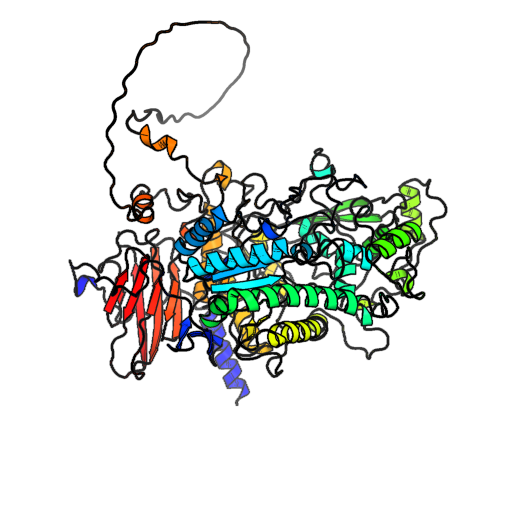56 ARG A N 1
ATOM 4501 C CA . ARG A 1 556 ? 27.783 -2.256 0.922 1.00 90.56 556 ARG A CA 1
ATOM 4502 C C . ARG A 1 556 ? 27.105 -3.431 1.636 1.00 90.56 556 ARG A C 1
ATOM 4504 O O . ARG A 1 556 ? 26.399 -4.198 0.991 1.00 90.56 556 ARG A O 1
ATOM 4511 N N . ALA A 1 557 ? 27.309 -3.582 2.943 1.00 93.69 557 ALA A N 1
ATOM 4512 C CA . ALA A 1 557 ? 26.646 -4.627 3.718 1.00 93.69 557 ALA A CA 1
ATOM 4513 C C . ALA A 1 557 ? 25.143 -4.344 3.853 1.00 93.69 557 ALA A C 1
ATOM 4515 O O . ALA A 1 557 ? 24.351 -5.272 3.736 1.00 93.69 557 ALA A O 1
ATOM 4516 N N . ILE A 1 558 ? 24.752 -3.073 4.012 1.00 94.62 558 ILE A N 1
ATOM 4517 C CA . ILE A 1 558 ? 23.349 -2.632 4.059 1.00 94.62 558 ILE A CA 1
ATOM 4518 C C . ILE A 1 558 ? 22.633 -2.983 2.746 1.00 94.62 558 ILE A C 1
ATOM 4520 O O . ILE A 1 558 ? 21.624 -3.681 2.780 1.00 94.62 558 ILE A O 1
ATOM 4524 N N . ARG A 1 559 ? 23.190 -2.605 1.585 1.00 94.38 559 ARG A N 1
ATOM 4525 C CA . ARG A 1 559 ? 22.637 -2.975 0.261 1.00 94.38 559 ARG A CA 1
ATOM 4526 C C . ARG A 1 559 ? 22.516 -4.489 0.090 1.00 94.38 559 ARG A C 1
ATOM 4528 O O . ARG A 1 559 ? 21.464 -4.991 -0.294 1.00 94.38 559 ARG A O 1
ATOM 4535 N N . ASN A 1 560 ? 23.576 -5.223 0.438 1.00 94.31 560 ASN A N 1
ATOM 4536 C CA . ASN A 1 560 ? 23.575 -6.684 0.394 1.00 94.31 560 ASN A CA 1
ATOM 4537 C C . ASN A 1 560 ? 22.534 -7.299 1.347 1.00 94.31 560 ASN A C 1
ATOM 4539 O O . ASN A 1 560 ? 22.006 -8.361 1.039 1.00 94.31 560 ASN A O 1
ATOM 4543 N N . CYS A 1 561 ? 22.232 -6.665 2.483 1.00 96.44 561 CYS A N 1
ATOM 4544 C CA . CYS A 1 561 ? 21.188 -7.104 3.406 1.00 96.44 561 CYS A CA 1
ATOM 4545 C C . CYS A 1 561 ? 19.792 -6.921 2.799 1.00 96.44 561 CYS A C 1
ATOM 4547 O O . CYS A 1 561 ? 19.022 -7.874 2.762 1.00 96.44 561 CYS A O 1
ATOM 4549 N N . ILE A 1 562 ? 19.478 -5.741 2.255 1.00 96.81 562 ILE A N 1
ATOM 4550 C CA . ILE A 1 562 ? 18.186 -5.482 1.593 1.00 96.81 562 ILE A CA 1
ATOM 4551 C C . ILE A 1 562 ? 17.990 -6.454 0.412 1.00 96.81 562 ILE A C 1
ATOM 4553 O O . ILE A 1 562 ? 16.963 -7.123 0.327 1.00 96.81 562 ILE A O 1
ATOM 4557 N N . ARG A 1 563 ? 19.018 -6.655 -0.430 1.00 96.69 563 ARG A N 1
ATOM 4558 C CA . ARG A 1 563 ? 18.982 -7.643 -1.530 1.00 96.69 563 ARG A CA 1
ATOM 4559 C C . ARG A 1 563 ? 18.713 -9.071 -1.038 1.00 96.69 563 ARG A C 1
ATOM 4561 O O . ARG A 1 563 ? 17.957 -9.794 -1.678 1.00 96.69 563 ARG A O 1
ATOM 4568 N N . LYS A 1 564 ? 19.297 -9.482 0.095 1.00 96.00 564 LYS A N 1
ATOM 4569 C CA . LYS A 1 564 ? 19.031 -10.802 0.700 1.00 96.00 564 LYS A CA 1
ATOM 4570 C C . LYS A 1 564 ? 17.584 -10.943 1.160 1.00 96.00 564 LYS A C 1
ATOM 4572 O O . LYS A 1 564 ? 16.993 -11.979 0.891 1.00 96.00 564 LYS A O 1
ATOM 4577 N N . GLN A 1 565 ? 17.016 -9.910 1.780 1.00 97.62 565 GLN A N 1
ATOM 4578 C CA . GLN A 1 565 ? 15.618 -9.914 2.220 1.00 97.62 565 GLN A CA 1
ATOM 4579 C C . GLN A 1 565 ? 14.654 -10.065 1.027 1.00 97.62 565 GLN A C 1
ATOM 4581 O O . GLN A 1 565 ? 13.697 -10.823 1.114 1.00 97.62 565 GLN A O 1
ATOM 4586 N N . PHE A 1 566 ? 14.931 -9.439 -0.125 1.00 98.00 566 PHE A N 1
ATOM 4587 C CA . PHE A 1 566 ? 14.063 -9.568 -1.312 1.00 98.00 566 PHE A CA 1
ATOM 4588 C C . PHE A 1 566 ? 14.188 -10.943 -1.981 1.00 98.00 566 PHE A C 1
ATOM 4590 O O . PHE A 1 566 ? 13.191 -11.520 -2.413 1.00 98.00 566 PHE A O 1
ATOM 4597 N N . ILE A 1 567 ? 15.400 -11.507 -2.019 1.00 97.12 567 ILE A N 1
ATOM 4598 C CA . ILE A 1 567 ? 15.615 -12.894 -2.459 1.00 97.12 567 ILE A CA 1
ATOM 4599 C C . ILE A 1 567 ? 14.881 -13.870 -1.527 1.00 97.12 567 ILE A C 1
ATOM 4601 O O . ILE A 1 567 ? 14.254 -14.809 -2.010 1.00 97.12 567 ILE A O 1
ATOM 4605 N N . GLU A 1 568 ? 14.907 -13.635 -0.213 1.00 97.44 568 GLU A N 1
ATOM 4606 C CA . GLU A 1 568 ? 14.193 -14.449 0.774 1.00 97.44 568 GLU A CA 1
ATOM 4607 C C . GLU A 1 568 ? 12.670 -14.389 0.580 1.00 97.44 568 GLU A C 1
ATOM 4609 O O . GLU A 1 568 ? 12.049 -15.441 0.479 1.00 97.44 568 GLU A O 1
ATOM 4614 N N . ILE A 1 569 ? 12.082 -13.201 0.391 1.00 97.88 569 ILE A N 1
ATOM 4615 C CA . ILE A 1 569 ? 10.648 -13.032 0.073 1.00 97.88 569 ILE A CA 1
ATOM 4616 C C . ILE A 1 569 ? 10.255 -13.814 -1.199 1.00 97.88 569 ILE A C 1
ATOM 4618 O O . ILE A 1 569 ? 9.240 -14.513 -1.224 1.00 97.88 569 ILE A O 1
ATOM 4622 N N . LYS A 1 570 ? 11.087 -13.774 -2.252 1.00 96.56 570 LYS A N 1
ATOM 4623 C CA . LYS A 1 570 ? 10.865 -14.553 -3.487 1.00 96.56 570 LYS A CA 1
ATOM 4624 C C . LYS A 1 570 ? 10.974 -16.069 -3.249 1.00 96.56 570 LYS A C 1
ATOM 4626 O O . LYS A 1 570 ? 10.203 -16.844 -3.810 1.00 96.56 570 LYS A O 1
ATOM 4631 N N . GLN A 1 571 ? 11.891 -16.507 -2.384 1.00 96.75 571 GLN A N 1
ATOM 4632 C CA . GLN A 1 571 ? 12.027 -17.914 -1.985 1.00 96.75 571 GLN A CA 1
ATOM 4633 C C . GLN A 1 571 ? 10.874 -18.400 -1.090 1.00 96.75 571 GLN A C 1
ATOM 4635 O O . GLN A 1 571 ? 10.487 -19.565 -1.190 1.00 96.75 571 GLN A O 1
ATOM 4640 N N . GLU A 1 572 ? 10.313 -17.537 -0.240 1.00 97.25 572 GLU A N 1
ATOM 4641 C CA . GLU A 1 572 ? 9.112 -17.830 0.549 1.00 97.25 572 GLU A CA 1
ATOM 4642 C C . GLU A 1 572 ? 7.901 -18.051 -0.364 1.00 97.25 572 GLU A C 1
ATOM 4644 O O . GLU A 1 572 ? 7.221 -19.064 -0.207 1.00 97.25 572 GLU A O 1
ATOM 4649 N N . CYS A 1 573 ? 7.706 -17.218 -1.395 1.00 97.44 573 CYS A N 1
ATOM 4650 C CA . CYS A 1 573 ? 6.707 -17.470 -2.443 1.00 97.44 573 CYS A CA 1
ATOM 4651 C C . CYS A 1 573 ? 6.859 -18.873 -3.058 1.00 97.44 573 CYS A C 1
ATOM 4653 O O . CYS A 1 573 ? 5.949 -19.698 -2.984 1.00 97.44 573 CYS A O 1
ATOM 4655 N N . HIS A 1 574 ? 8.053 -19.210 -3.561 1.00 95.88 574 HIS A N 1
ATOM 4656 C CA . HIS A 1 574 ? 8.317 -20.514 -4.188 1.00 95.88 574 HIS A CA 1
ATOM 4657 C C . HIS A 1 574 ? 8.098 -21.718 -3.250 1.00 95.88 574 HIS A C 1
ATOM 4659 O O . HIS A 1 574 ? 7.848 -22.846 -3.710 1.00 95.88 574 HIS A O 1
ATOM 4665 N N . ARG A 1 575 ? 8.211 -21.496 -1.934 1.00 97.31 575 ARG A N 1
ATOM 4666 C CA . ARG A 1 575 ? 7.969 -22.501 -0.898 1.00 97.31 575 ARG A CA 1
ATOM 4667 C C . ARG A 1 575 ? 6.481 -22.696 -0.621 1.00 97.31 575 ARG A C 1
ATOM 4669 O O . ARG A 1 575 ? 6.059 -23.846 -0.660 1.00 97.31 575 ARG A O 1
ATOM 4676 N N . TYR A 1 576 ? 5.745 -21.612 -0.382 1.00 98.12 576 TYR A N 1
ATOM 4677 C CA . TYR A 1 576 ? 4.391 -21.628 0.190 1.00 98.12 576 TYR A CA 1
ATOM 4678 C C . TYR A 1 576 ? 3.263 -21.397 -0.830 1.00 98.12 576 TYR A C 1
ATOM 4680 O O . TYR A 1 576 ? 2.162 -21.892 -0.633 1.00 98.12 576 TYR A O 1
ATOM 4688 N N . LEU A 1 577 ? 3.539 -20.719 -1.950 1.00 97.44 577 LEU A N 1
ATOM 4689 C CA . LEU A 1 577 ? 2.591 -20.477 -3.054 1.00 97.44 577 LEU A CA 1
ATOM 469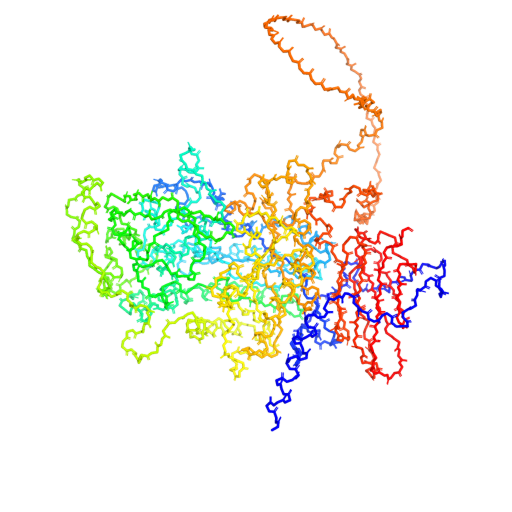0 C C . LEU A 1 577 ? 2.971 -21.225 -4.343 1.00 97.44 577 LEU A C 1
ATOM 4692 O O . LEU A 1 577 ? 2.149 -21.389 -5.235 1.00 97.44 577 LEU A O 1
ATOM 4696 N N . GLY A 1 578 ? 4.216 -21.695 -4.451 1.00 95.88 578 GLY A N 1
ATOM 4697 C CA . GLY A 1 578 ? 4.735 -22.333 -5.662 1.00 95.88 578 GLY A CA 1
ATOM 4698 C C . GLY A 1 578 ? 5.423 -21.347 -6.607 1.00 95.88 578 GLY A C 1
ATOM 4699 O O . GLY A 1 578 ? 5.713 -20.210 -6.243 1.00 95.88 578 GLY A O 1
ATOM 4700 N N . LYS A 1 579 ? 5.767 -21.802 -7.816 1.00 94.62 579 LYS A N 1
ATOM 4701 C CA . LYS A 1 579 ? 6.495 -20.994 -8.812 1.00 94.62 579 LYS A CA 1
ATOM 4702 C C . LYS A 1 579 ? 5.554 -20.033 -9.555 1.00 94.62 579 LYS A C 1
ATOM 4704 O O . LYS A 1 579 ? 5.403 -20.129 -10.768 1.00 94.62 579 LYS A O 1
ATOM 4709 N N . ILE A 1 580 ? 4.908 -19.133 -8.819 1.00 96.69 580 ILE A N 1
ATOM 4710 C CA . ILE A 1 580 ? 4.117 -18.032 -9.383 1.00 96.69 580 ILE A CA 1
ATOM 4711 C C . ILE A 1 580 ? 4.933 -16.731 -9.415 1.00 96.69 580 ILE A C 1
ATOM 4713 O O . ILE A 1 580 ? 5.910 -16.609 -8.666 1.00 96.69 580 ILE A O 1
ATOM 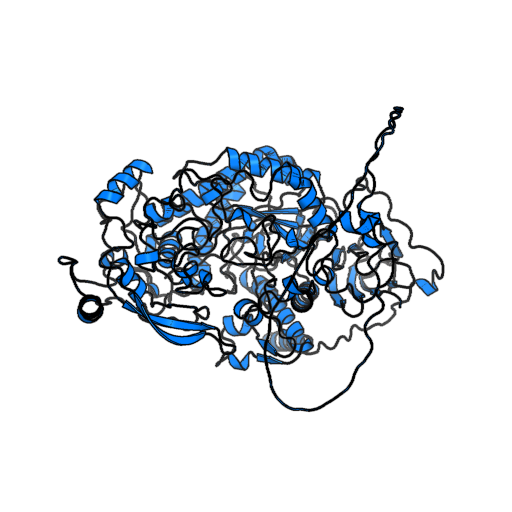4717 N N . PRO A 1 581 ? 4.562 -15.743 -10.250 1.00 97.69 581 PRO A N 1
ATOM 4718 C CA . PRO A 1 581 ? 5.258 -14.468 -10.283 1.00 97.69 581 PRO A CA 1
ATOM 4719 C C . PRO A 1 581 ? 5.188 -13.700 -8.966 1.00 97.69 581 PRO A C 1
ATOM 4721 O O . PRO A 1 581 ? 4.212 -13.782 -8.222 1.00 97.69 581 PRO A O 1
ATOM 4724 N N . VAL A 1 582 ? 6.231 -12.908 -8.716 1.00 98.25 582 VAL A N 1
ATOM 4725 C CA . VAL A 1 582 ? 6.336 -12.011 -7.561 1.00 98.25 582 VAL A CA 1
ATOM 4726 C C . VAL A 1 582 ? 6.463 -10.575 -8.055 1.00 98.25 582 VAL A C 1
ATOM 4728 O O . VAL A 1 582 ? 7.388 -10.255 -8.808 1.00 98.25 582 VAL A O 1
ATOM 4731 N N . LEU A 1 583 ? 5.553 -9.718 -7.600 1.00 98.56 583 LEU A N 1
ATOM 4732 C CA . LEU A 1 583 ? 5.548 -8.281 -7.847 1.00 98.56 583 LEU A CA 1
ATOM 4733 C C . LEU A 1 583 ? 5.484 -7.581 -6.488 1.00 98.56 583 LEU A C 1
ATOM 4735 O O . LEU A 1 583 ? 4.464 -7.662 -5.821 1.00 98.56 583 LEU A O 1
ATOM 4739 N N . MET A 1 584 ? 6.554 -6.903 -6.068 1.00 98.56 584 MET A N 1
ATOM 4740 C CA . MET A 1 584 ? 6.550 -6.091 -4.843 1.00 98.56 584 MET A CA 1
ATOM 4741 C C . MET A 1 584 ? 5.611 -4.892 -5.052 1.00 98.56 584 MET A C 1
ATOM 4743 O O . MET A 1 584 ? 6.042 -3.875 -5.603 1.00 98.56 584 MET A O 1
ATOM 4747 N N . SER A 1 585 ? 4.326 -5.035 -4.710 1.00 98.31 585 SER A N 1
ATOM 4748 C CA . SER A 1 585 ? 3.281 -4.057 -5.052 1.00 98.31 585 SER A CA 1
ATOM 4749 C C . SER A 1 585 ? 3.458 -2.727 -4.318 1.00 98.31 585 SER A C 1
ATOM 4751 O O . SER A 1 585 ? 3.022 -1.677 -4.804 1.00 98.31 585 SER A O 1
ATOM 4753 N N . GLU A 1 586 ? 4.218 -2.734 -3.225 1.00 98.12 586 GLU A N 1
ATOM 4754 C CA . GLU A 1 586 ? 4.587 -1.512 -2.534 1.00 98.12 586 GLU A CA 1
ATOM 4755 C C . GLU A 1 586 ? 5.961 -1.596 -1.860 1.00 98.12 586 GLU A C 1
ATOM 4757 O O . GLU A 1 586 ? 6.270 -2.480 -1.054 1.00 98.12 586 GLU A O 1
ATOM 4762 N N . THR A 1 587 ? 6.815 -0.631 -2.197 1.00 98.00 587 THR A N 1
ATOM 4763 C CA . THR A 1 587 ? 8.050 -0.334 -1.467 1.00 98.00 587 THR A CA 1
ATOM 4764 C C . THR A 1 587 ? 8.482 1.105 -1.734 1.00 98.00 587 THR A C 1
ATOM 4766 O O . THR A 1 587 ? 8.179 1.667 -2.786 1.00 98.00 587 THR A O 1
ATOM 4769 N N . GLY A 1 588 ? 9.210 1.731 -0.812 1.00 96.38 588 GLY A N 1
ATOM 4770 C CA . GLY A 1 588 ? 9.619 3.124 -0.978 1.00 96.38 588 GLY A CA 1
ATOM 4771 C C . GLY A 1 588 ? 10.545 3.638 0.117 1.00 96.38 588 GLY A C 1
ATOM 4772 O O . GLY A 1 588 ? 11.002 2.898 0.990 1.00 96.38 588 GLY A O 1
ATOM 4773 N N . MET A 1 589 ? 10.827 4.938 0.057 1.00 95.94 589 MET A N 1
ATOM 4774 C CA . MET A 1 589 ? 11.610 5.673 1.053 1.00 95.94 589 MET A CA 1
ATOM 4775 C C . MET A 1 589 ? 10.986 7.053 1.284 1.00 95.94 589 MET A C 1
ATOM 4777 O O . MET A 1 589 ? 10.662 7.720 0.300 1.00 95.94 589 MET A O 1
ATOM 4781 N N . PRO A 1 590 ? 10.862 7.523 2.540 1.00 95.56 590 PRO A N 1
ATOM 4782 C CA . PRO A 1 590 ? 10.254 8.818 2.812 1.00 95.56 590 PRO A CA 1
ATOM 4783 C C . PRO A 1 590 ? 11.091 9.967 2.232 1.00 95.56 590 PRO A C 1
ATOM 4785 O O . PRO A 1 590 ? 12.320 9.984 2.333 1.00 95.56 590 PRO A O 1
ATOM 4788 N N . PHE A 1 591 ? 10.430 10.973 1.670 1.00 96.25 591 PHE A N 1
ATOM 4789 C CA . PHE A 1 591 ? 11.056 12.190 1.164 1.00 96.25 591 PHE A CA 1
ATOM 4790 C C . PHE A 1 591 ? 11.247 13.247 2.257 1.00 96.25 591 PHE A C 1
ATOM 4792 O O . PHE A 1 591 ? 12.218 14.006 2.189 1.00 96.25 591 PHE A O 1
ATOM 4799 N N . ASP A 1 592 ? 10.469 13.219 3.347 1.00 94.94 592 ASP A N 1
ATOM 4800 C CA . ASP A 1 592 ? 10.580 14.172 4.466 1.00 94.94 592 ASP A CA 1
ATOM 4801 C C . ASP A 1 592 ? 11.733 13.862 5.449 1.00 94.94 592 ASP A C 1
ATOM 4803 O O . ASP A 1 592 ? 11.803 14.396 6.566 1.00 94.94 592 ASP A O 1
ATOM 4807 N N . MET A 1 593 ? 12.688 13.035 5.005 1.00 95.00 593 MET A N 1
ATOM 4808 C CA . MET A 1 593 ? 13.885 12.637 5.743 1.00 95.00 593 MET A CA 1
ATOM 4809 C C . MET A 1 593 ? 14.683 13.807 6.330 1.00 95.00 593 MET A C 1
ATOM 4811 O O . MET A 1 593 ? 14.709 14.933 5.821 1.00 95.00 593 MET A O 1
ATOM 4815 N N . ASP A 1 594 ? 15.414 13.495 7.404 1.00 94.12 594 ASP A N 1
ATOM 4816 C CA . ASP A 1 594 ? 16.340 14.412 8.075 1.00 94.12 594 ASP A CA 1
ATOM 4817 C C . ASP A 1 594 ? 15.663 15.711 8.560 1.00 94.12 594 ASP A C 1
ATOM 4819 O O . ASP A 1 594 ? 16.300 16.765 8.656 1.00 94.12 594 ASP A O 1
ATOM 4823 N N . ASN A 1 595 ? 14.366 15.611 8.880 1.00 93.19 595 ASN A N 1
ATOM 4824 C CA . ASN A 1 595 ? 13.460 16.707 9.229 1.00 93.19 595 ASN A CA 1
ATOM 4825 C C . ASN A 1 595 ? 13.298 17.711 8.075 1.00 93.19 595 ASN A C 1
ATOM 4827 O O . ASN A 1 595 ? 13.582 18.902 8.229 1.00 93.19 595 ASN A O 1
ATOM 4831 N N . LYS A 1 596 ? 12.845 17.212 6.914 1.00 95.19 596 LYS A N 1
ATOM 4832 C CA . LYS A 1 596 ? 12.554 18.012 5.710 1.00 95.19 596 LYS A CA 1
ATOM 4833 C C . LYS A 1 596 ? 13.764 18.818 5.208 1.00 95.19 596 LYS A C 1
ATOM 4835 O O . LYS A 1 596 ? 13.633 19.931 4.698 1.00 95.19 596 LYS A O 1
ATOM 4840 N N . ARG A 1 597 ? 14.983 18.273 5.361 1.00 95.81 597 ARG A N 1
ATOM 4841 C CA . ARG A 1 597 ? 16.232 18.974 4.989 1.00 95.81 597 ARG A CA 1
ATOM 4842 C C . ARG A 1 597 ? 16.336 19.222 3.482 1.00 95.81 597 ARG A C 1
ATOM 4844 O O . ARG A 1 597 ? 16.857 20.264 3.081 1.00 95.81 597 ARG A O 1
ATOM 4851 N N . ALA A 1 598 ? 15.861 18.283 2.663 1.00 95.56 598 ALA A N 1
ATOM 4852 C CA . ALA A 1 598 ? 15.905 18.402 1.206 1.00 95.56 598 ALA A CA 1
ATOM 4853 C C . ALA A 1 598 ? 15.118 19.631 0.724 1.00 95.56 598 ALA A C 1
ATOM 4855 O O . ALA A 1 598 ? 15.682 20.452 0.009 1.00 95.56 598 ALA A O 1
ATOM 4856 N N . TYR A 1 599 ? 13.905 19.836 1.244 1.00 95.06 599 TYR A N 1
ATOM 4857 C CA . TYR A 1 599 ? 12.981 20.915 0.856 1.00 95.06 599 TYR A CA 1
ATOM 4858 C C . TYR A 1 599 ? 13.583 22.316 1.046 1.00 95.06 599 TYR A C 1
ATOM 4860 O O . TYR A 1 599 ? 13.379 23.216 0.245 1.00 95.06 599 TYR A O 1
ATOM 4868 N N . LYS A 1 600 ? 14.422 22.498 2.076 1.00 93.56 600 LYS A N 1
ATOM 4869 C CA . LYS A 1 600 ? 15.123 23.771 2.340 1.00 93.56 600 LYS A CA 1
ATOM 4870 C C . LYS A 1 600 ? 16.408 23.972 1.533 1.00 93.56 600 LYS A C 1
ATOM 4872 O O . LYS A 1 600 ? 17.009 25.038 1.611 1.00 93.56 600 LYS A O 1
ATOM 4877 N N . SER A 1 601 ? 16.910 22.932 0.870 1.00 92.81 601 SER A N 1
ATOM 4878 C CA . SER A 1 601 ? 18.246 22.925 0.254 1.00 92.81 601 SER A CA 1
ATOM 4879 C C . SER A 1 601 ? 18.263 22.532 -1.222 1.00 92.81 601 SER A C 1
ATOM 4881 O O . SER A 1 601 ? 19.336 22.569 -1.829 1.00 92.81 601 SER A O 1
ATOM 4883 N N . GLY A 1 602 ? 17.121 22.105 -1.769 1.00 91.38 602 GLY A N 1
ATOM 4884 C CA . GLY A 1 602 ? 16.985 21.481 -3.087 1.00 91.38 602 GLY A CA 1
ATOM 4885 C C . GLY A 1 602 ? 17.719 20.141 -3.233 1.00 91.38 602 GLY A C 1
ATOM 4886 O O . GLY A 1 602 ? 17.781 19.607 -4.331 1.00 91.38 602 GLY A O 1
ATOM 4887 N N . LYS A 1 603 ? 18.336 19.601 -2.167 1.00 94.31 603 LYS A N 1
ATOM 4888 C CA . LYS A 1 603 ? 19.325 18.508 -2.254 1.00 94.31 603 LYS A CA 1
ATOM 4889 C C . LYS A 1 603 ? 18.819 17.214 -1.621 1.00 94.31 603 LYS A C 1
ATOM 4891 O O . LYS A 1 603 ? 19.064 16.939 -0.445 1.00 94.31 603 LYS A O 1
ATOM 4896 N N . TYR A 1 604 ? 18.227 16.365 -2.449 1.00 95.62 604 TYR A N 1
ATOM 4897 C CA . TYR A 1 604 ? 17.652 15.053 -2.138 1.00 95.62 604 TYR A CA 1
ATOM 4898 C C . TYR A 1 604 ? 18.688 13.935 -1.900 1.00 95.62 604 TYR A C 1
ATOM 4900 O O . TYR A 1 604 ? 18.467 12.775 -2.235 1.00 95.62 604 TYR A O 1
ATOM 4908 N N . LYS A 1 605 ? 19.854 14.247 -1.318 1.00 94.31 605 LYS A N 1
ATOM 4909 C CA . LYS A 1 605 ? 20.974 13.293 -1.212 1.00 94.31 605 LYS A CA 1
ATOM 4910 C C . LYS A 1 605 ? 20.637 12.034 -0.400 1.00 94.31 605 LYS A C 1
ATOM 4912 O O . LYS A 1 605 ? 21.063 10.943 -0.783 1.00 94.31 605 LYS A O 1
ATOM 4917 N N . SER A 1 606 ? 19.925 12.181 0.718 1.00 94.94 606 SER A N 1
ATOM 4918 C CA . SER A 1 606 ? 19.546 11.055 1.585 1.00 94.94 606 SER A CA 1
ATOM 4919 C C . SER A 1 606 ? 18.551 10.141 0.864 1.00 94.94 606 SER A C 1
ATOM 4921 O O . SER A 1 606 ? 18.773 8.938 0.784 1.00 94.94 606 SER A O 1
ATOM 4923 N N . GLN A 1 607 ? 17.542 10.743 0.235 1.00 96.56 607 GLN A N 1
ATOM 4924 C CA . GLN A 1 607 ? 16.482 10.106 -0.542 1.00 96.56 607 GLN A CA 1
ATOM 4925 C C . GLN A 1 607 ? 17.058 9.351 -1.749 1.00 96.56 607 GLN A C 1
ATOM 4927 O O . GLN A 1 607 ? 16.838 8.151 -1.881 1.00 96.56 607 GLN A O 1
ATOM 4932 N N . THR A 1 608 ? 17.896 10.003 -2.570 1.00 96.44 608 THR A N 1
ATOM 4933 C CA . THR A 1 608 ? 18.594 9.364 -3.700 1.00 96.44 608 THR A CA 1
ATOM 4934 C C . THR A 1 608 ? 19.431 8.167 -3.244 1.00 96.44 608 THR A C 1
ATOM 4936 O O . THR A 1 608 ? 19.415 7.130 -3.896 1.00 96.44 608 THR A O 1
ATOM 4939 N N . SER A 1 609 ? 20.159 8.282 -2.125 1.00 95.56 609 SER A N 1
ATOM 4940 C CA . SER A 1 609 ? 21.005 7.187 -1.632 1.00 95.56 609 SER A CA 1
ATOM 4941 C C . SER A 1 609 ? 20.216 6.026 -1.023 1.00 95.56 609 SER A C 1
ATOM 4943 O O . SER A 1 609 ? 20.717 4.902 -1.056 1.00 95.56 609 SER A O 1
ATOM 4945 N N . ALA A 1 610 ? 19.041 6.291 -0.451 1.00 96.06 610 ALA A N 1
ATOM 4946 C CA . ALA A 1 610 ? 18.166 5.279 0.127 1.00 96.06 610 ALA A CA 1
ATOM 4947 C C . ALA A 1 610 ? 17.400 4.519 -0.966 1.00 96.06 610 ALA A C 1
ATOM 4949 O O . ALA A 1 610 ? 17.419 3.290 -0.990 1.00 96.06 610 ALA A O 1
ATOM 4950 N N . LEU A 1 611 ? 16.816 5.245 -1.927 1.00 97.00 611 LEU A N 1
ATOM 4951 C CA . LEU A 1 611 ? 16.161 4.656 -3.098 1.00 97.00 611 LEU A CA 1
ATOM 4952 C C . LEU A 1 611 ? 17.148 3.840 -3.941 1.00 97.00 611 LEU A C 1
ATOM 4954 O O . LEU A 1 611 ? 16.840 2.713 -4.294 1.00 97.00 611 LEU A O 1
ATOM 4958 N N . ASP A 1 612 ? 18.375 4.320 -4.176 1.00 96.62 612 ASP A N 1
ATOM 4959 C CA . ASP A 1 612 ? 19.414 3.545 -4.879 1.00 96.62 612 ASP A CA 1
ATOM 4960 C C . ASP A 1 612 ? 19.779 2.223 -4.170 1.00 96.62 612 ASP A C 1
ATOM 4962 O O . ASP A 1 612 ? 20.190 1.270 -4.832 1.00 96.62 612 ASP A O 1
ATOM 4966 N N . ALA A 1 613 ? 19.609 2.124 -2.845 1.00 96.56 613 ALA A N 1
ATOM 4967 C CA . ALA A 1 613 ? 19.794 0.868 -2.118 1.00 96.56 613 ALA A CA 1
ATOM 4968 C C . ALA A 1 613 ? 18.616 -0.107 -2.310 1.00 96.56 613 ALA A C 1
ATOM 4970 O O . ALA A 1 613 ? 18.857 -1.305 -2.458 1.00 96.56 613 ALA A O 1
ATOM 4971 N N . ILE A 1 614 ? 17.376 0.396 -2.363 1.00 97.19 614 ILE A N 1
ATOM 4972 C CA . ILE A 1 614 ? 16.171 -0.393 -2.682 1.00 97.19 614 ILE A CA 1
ATOM 4973 C C . ILE A 1 614 ? 16.198 -0.848 -4.149 1.00 97.19 614 ILE A C 1
ATOM 4975 O O . ILE A 1 614 ? 16.074 -2.040 -4.419 1.00 97.19 614 ILE A O 1
ATOM 4979 N N . CYS A 1 615 ? 16.466 0.054 -5.098 1.00 97.25 615 CYS A N 1
ATOM 4980 C CA . CYS A 1 615 ? 16.558 -0.271 -6.524 1.00 97.25 615 CYS A CA 1
ATOM 4981 C C . CYS A 1 615 ? 17.614 -1.352 -6.799 1.00 97.25 615 CYS A C 1
ATOM 4983 O O . CYS A 1 615 ? 17.336 -2.315 -7.503 1.00 97.25 615 CYS A O 1
ATOM 4985 N N . ASN A 1 616 ? 18.794 -1.265 -6.178 1.00 95.50 616 ASN A N 1
ATOM 4986 C CA . ASN A 1 616 ? 19.849 -2.278 -6.312 1.00 95.50 616 ASN A CA 1
ATOM 4987 C C . ASN A 1 616 ? 19.465 -3.650 -5.726 1.00 95.50 616 ASN A C 1
ATOM 4989 O O . ASN A 1 616 ? 19.975 -4.679 -6.174 1.00 95.50 616 ASN A O 1
ATOM 4993 N N . ALA A 1 617 ? 18.567 -3.680 -4.739 1.00 97.06 617 ALA A N 1
ATOM 4994 C CA . ALA A 1 617 ? 17.995 -4.914 -4.220 1.00 97.06 617 ALA A CA 1
ATOM 4995 C C . ALA A 1 617 ? 16.937 -5.503 -5.170 1.00 97.06 617 ALA A C 1
ATOM 4997 O O . ALA A 1 617 ? 16.964 -6.710 -5.394 1.00 97.06 617 ALA A O 1
ATOM 4998 N N . LEU A 1 618 ? 16.079 -4.671 -5.776 1.00 97.44 618 LEU A N 1
ATOM 4999 C CA . LEU A 1 618 ? 15.071 -5.074 -6.774 1.00 97.44 618 LEU A CA 1
ATOM 5000 C C . LEU A 1 618 ? 15.719 -5.597 -8.066 1.00 97.44 618 LEU A C 1
ATOM 5002 O O . LEU A 1 618 ? 15.468 -6.734 -8.465 1.00 97.44 618 LEU A O 1
ATOM 5006 N N . GLU A 1 619 ? 16.628 -4.811 -8.658 1.00 95.19 619 GLU A N 1
ATOM 5007 C CA . GLU A 1 619 ? 17.496 -5.202 -9.784 1.00 95.19 619 GLU A CA 1
ATOM 5008 C C . GLU A 1 619 ? 18.185 -6.542 -9.493 1.00 95.19 619 GLU A C 1
ATOM 5010 O O . GLU A 1 619 ? 18.206 -7.460 -10.311 1.00 95.19 619 GLU A O 1
ATOM 5015 N N . GLY A 1 620 ? 18.725 -6.656 -8.279 1.00 92.56 620 GLY A N 1
ATOM 5016 C CA . GLY A 1 620 ? 19.504 -7.794 -7.836 1.00 92.56 620 GLY A CA 1
ATOM 5017 C C . GLY A 1 620 ? 18.708 -9.042 -7.439 1.00 92.56 620 GLY A C 1
ATOM 5018 O O . GLY A 1 620 ? 19.331 -10.095 -7.260 1.00 92.56 620 GLY A O 1
ATOM 5019 N N . ALA A 1 621 ? 17.389 -8.932 -7.278 1.00 94.69 621 ALA A N 1
ATOM 5020 C CA . ALA A 1 621 ? 16.462 -10.032 -7.003 1.00 94.69 621 ALA A CA 1
ATOM 5021 C C . ALA A 1 621 ? 15.651 -10.452 -8.247 1.00 94.69 621 ALA A C 1
ATOM 5023 O O . ALA A 1 621 ? 14.937 -11.460 -8.196 1.00 94.69 621 ALA A O 1
ATOM 5024 N N . ASP A 1 622 ? 15.782 -9.705 -9.355 1.00 94.38 622 ASP A N 1
ATOM 5025 C CA . ASP A 1 622 ? 15.009 -9.890 -10.587 1.00 94.38 622 ASP A CA 1
ATOM 5026 C C . ASP A 1 622 ? 13.497 -9.899 -10.279 1.00 94.38 622 ASP A C 1
ATOM 5028 O O . ASP A 1 622 ? 12.803 -10.916 -10.393 1.00 94.38 622 ASP A O 1
ATOM 5032 N N . MET A 1 623 ? 13.031 -8.771 -9.732 1.00 96.19 623 MET A N 1
ATOM 5033 C CA . MET A 1 623 ? 11.720 -8.620 -9.100 1.00 96.19 623 MET A CA 1
ATOM 5034 C C . MET A 1 623 ? 10.963 -7.416 -9.677 1.00 96.19 623 MET A C 1
ATOM 5036 O O . MET A 1 623 ? 11.413 -6.269 -9.574 1.00 96.19 623 MET A O 1
ATOM 5040 N N . SER A 1 624 ? 9.792 -7.692 -10.255 1.00 98.44 624 SER A N 1
ATOM 5041 C CA . SER A 1 624 ? 8.803 -6.678 -10.634 1.00 98.44 624 SER A CA 1
ATOM 5042 C C . SER A 1 624 ? 8.328 -5.907 -9.399 1.00 98.44 624 SER A C 1
ATOM 5044 O O . SER A 1 624 ? 8.301 -6.464 -8.301 1.00 98.44 624 SER A O 1
ATOM 5046 N N . HIS A 1 625 ? 7.983 -4.631 -9.544 1.00 98.75 625 HIS A N 1
ATOM 5047 C CA . HIS A 1 625 ? 7.652 -3.770 -8.408 1.00 98.75 625 HIS A CA 1
ATOM 5048 C C . HIS A 1 625 ? 6.877 -2.509 -8.795 1.00 98.75 625 HIS A C 1
ATOM 5050 O O . HIS A 1 625 ? 7.061 -1.962 -9.885 1.00 98.75 625 HIS A O 1
ATOM 5056 N N . THR A 1 626 ? 6.101 -1.990 -7.847 1.00 98.69 626 THR A N 1
ATOM 5057 C CA . THR A 1 626 ? 5.491 -0.656 -7.890 1.00 98.69 626 THR A CA 1
ATOM 5058 C C . THR A 1 626 ? 5.933 0.157 -6.670 1.00 98.69 626 THR A C 1
ATOM 5060 O O . THR A 1 626 ? 5.831 -0.288 -5.529 1.00 98.69 626 THR A O 1
ATOM 5063 N N . PHE A 1 627 ? 6.475 1.356 -6.894 1.00 98.62 627 PHE A N 1
ATOM 5064 C CA . PHE A 1 627 ? 6.938 2.217 -5.801 1.00 98.62 627 PHE A CA 1
ATOM 5065 C C . PHE A 1 627 ? 5.785 2.927 -5.081 1.00 98.62 627 PHE A C 1
ATOM 5067 O O . PHE A 1 627 ? 4.817 3.355 -5.714 1.00 98.62 627 PHE A O 1
ATOM 5074 N N . TRP A 1 628 ? 5.924 3.123 -3.770 1.00 97.88 628 TRP A N 1
ATOM 5075 C CA . TRP A 1 628 ? 5.184 4.135 -3.017 1.00 97.88 628 TRP A CA 1
ATOM 5076 C C . TRP A 1 628 ? 5.995 5.444 -3.054 1.00 97.88 628 TRP A C 1
ATOM 5078 O O . TRP A 1 628 ? 7.133 5.460 -2.578 1.00 97.88 628 TRP A O 1
ATOM 5088 N N . CYS A 1 629 ? 5.500 6.537 -3.646 1.00 95.38 629 CYS A N 1
ATOM 5089 C CA . CYS A 1 629 ? 4.242 6.666 -4.404 1.00 95.38 629 CYS A CA 1
ATOM 5090 C C . CYS A 1 629 ? 4.319 7.720 -5.525 1.00 95.38 629 CYS A C 1
ATOM 5092 O O . CYS A 1 629 ? 5.319 8.423 -5.683 1.00 95.38 629 CYS A O 1
ATOM 5094 N N . TYR A 1 630 ? 3.242 7.847 -6.300 1.00 97.44 630 TYR A N 1
ATOM 5095 C CA . TYR A 1 630 ? 2.858 9.092 -6.956 1.00 97.44 630 TYR A CA 1
ATOM 5096 C C . TYR A 1 630 ? 1.762 9.759 -6.115 1.00 97.44 630 TYR A C 1
ATOM 5098 O O . TYR A 1 630 ? 0.879 9.082 -5.587 1.00 97.44 630 TYR A O 1
ATOM 5106 N N . SER A 1 631 ? 1.805 11.082 -5.992 1.00 96.12 631 SER A N 1
ATOM 5107 C CA . SER A 1 631 ? 0.745 11.868 -5.358 1.00 96.12 631 SER A CA 1
ATOM 5108 C C . SER A 1 631 ? 0.657 13.234 -6.031 1.00 96.12 631 SER A C 1
ATOM 5110 O O . SER A 1 631 ? 1.635 13.985 -6.056 1.00 96.12 631 SER A O 1
ATOM 5112 N N . SER A 1 632 ? -0.511 13.534 -6.594 1.00 94.56 632 SER A N 1
ATOM 5113 C CA . SER A 1 632 ? -0.834 14.795 -7.268 1.00 94.56 632 SER A CA 1
ATOM 5114 C C . SER A 1 632 ? -0.934 15.974 -6.295 1.00 94.56 632 SER A C 1
ATOM 5116 O O . SER A 1 632 ? -0.536 17.086 -6.628 1.00 94.56 632 SER A O 1
ATOM 5118 N N . LEU A 1 633 ? -1.394 15.723 -5.065 1.00 94.12 633 LEU A N 1
ATOM 5119 C CA . LEU A 1 633 ? -1.534 16.727 -4.003 1.00 94.12 633 LEU A CA 1
ATOM 5120 C C . LEU A 1 633 ? -0.276 16.899 -3.131 1.00 94.12 633 LEU A C 1
ATOM 5122 O O . LEU A 1 633 ? -0.347 17.488 -2.048 1.00 94.12 633 LEU A O 1
ATOM 5126 N N . ASN A 1 634 ? 0.874 16.366 -3.551 1.00 96.12 634 ASN A N 1
ATOM 5127 C CA . ASN A 1 634 ? 2.069 16.394 -2.718 1.00 96.12 634 ASN A CA 1
ATOM 5128 C C . ASN A 1 634 ? 2.646 17.809 -2.552 1.00 96.12 634 ASN A C 1
ATOM 5130 O O . ASN A 1 634 ? 2.934 18.488 -3.536 1.00 96.12 634 ASN A O 1
ATOM 5134 N N . CYS A 1 635 ? 2.894 18.211 -1.304 1.00 95.25 635 CYS A N 1
ATOM 5135 C CA . CYS A 1 635 ? 3.565 19.466 -0.966 1.00 95.25 635 CYS A CA 1
ATOM 5136 C C . CYS A 1 635 ? 4.585 19.291 0.170 1.00 95.25 635 CYS A C 1
ATOM 5138 O O . CYS A 1 635 ? 4.437 18.455 1.065 1.00 95.25 635 CYS A O 1
ATOM 5140 N N . HIS A 1 636 ? 5.600 20.154 0.234 1.00 95.94 636 HIS A N 1
ATOM 5141 C CA . HIS A 1 636 ? 6.646 20.117 1.267 1.00 95.94 636 HIS A CA 1
ATOM 5142 C C . HIS A 1 636 ? 6.090 20.247 2.686 1.00 95.94 636 HIS A C 1
ATOM 5144 O O . HIS A 1 636 ? 6.669 19.716 3.645 1.00 95.94 636 HIS A O 1
ATOM 5150 N N . LYS A 1 637 ? 4.976 20.970 2.853 1.00 93.94 637 LYS A N 1
ATOM 5151 C CA . LYS A 1 637 ? 4.384 21.254 4.165 1.00 93.94 637 LYS A CA 1
ATOM 5152 C C . LYS A 1 637 ? 3.746 20.012 4.785 1.00 93.94 637 LYS A C 1
ATOM 5154 O O . LYS A 1 637 ? 4.100 19.677 5.916 1.00 93.94 637 LYS A O 1
ATOM 5159 N N . HIS A 1 638 ? 2.886 19.323 4.040 1.00 93.31 638 HIS A N 1
ATOM 5160 C CA . HIS A 1 638 ? 2.013 18.253 4.545 1.00 93.31 638 HIS A CA 1
ATOM 5161 C C . HIS A 1 638 ? 2.252 16.886 3.896 1.00 93.31 638 HIS A C 1
ATOM 5163 O O . HIS A 1 638 ? 1.596 15.923 4.277 1.00 93.31 638 HIS A O 1
ATOM 5169 N N . GLY A 1 639 ? 3.201 16.790 2.960 1.00 95.50 639 GLY A N 1
ATOM 5170 C CA . GLY A 1 639 ? 3.413 15.589 2.163 1.00 95.50 639 GLY A CA 1
ATOM 5171 C C . GLY A 1 639 ? 2.236 15.362 1.221 1.00 95.50 639 GLY A C 1
ATOM 5172 O O . GLY A 1 639 ? 1.760 16.322 0.619 1.00 95.50 639 GLY A O 1
ATOM 5173 N N . ASP A 1 640 ? 1.726 14.137 1.134 1.00 94.56 640 ASP A N 1
ATOM 5174 C CA . ASP A 1 640 ? 0.520 13.796 0.356 1.00 94.56 640 ASP A CA 1
ATOM 5175 C C . ASP A 1 640 ? -0.809 14.216 1.020 1.00 94.56 640 ASP A C 1
ATOM 5177 O O . ASP A 1 640 ? -1.891 13.822 0.591 1.00 94.56 640 ASP A O 1
ATOM 5181 N N . CYS A 1 641 ? -0.727 15.041 2.068 1.00 95.56 641 CYS A N 1
ATOM 5182 C CA . CYS A 1 641 ? -1.838 15.524 2.886 1.00 95.56 641 CYS A CA 1
ATOM 5183 C C . CYS A 1 641 ? -2.539 14.456 3.752 1.00 95.56 641 CYS A C 1
ATOM 5185 O O . CYS A 1 641 ? -3.446 14.798 4.531 1.00 95.56 641 CYS A O 1
ATOM 5187 N N . TRP A 1 642 ? -2.068 13.206 3.735 1.00 96.12 642 TRP A N 1
ATOM 5188 C CA . TRP A 1 642 ? -2.524 12.124 4.600 1.00 96.12 642 TRP A CA 1
ATOM 5189 C C . TRP A 1 642 ? -1.478 11.825 5.693 1.00 96.12 642 TRP A C 1
ATOM 5191 O O . TRP A 1 642 ? -0.337 11.467 5.433 1.00 96.12 642 TRP A O 1
ATOM 5201 N N . ASN A 1 643 ? -1.833 12.061 6.961 1.00 94.62 643 ASN A N 1
ATOM 5202 C CA . ASN A 1 643 ? -1.031 11.762 8.161 1.00 94.62 643 ASN A CA 1
ATOM 5203 C C . ASN A 1 643 ? 0.442 12.266 8.176 1.00 94.62 643 ASN A C 1
ATOM 5205 O O . ASN A 1 643 ? 1.267 11.777 8.953 1.00 94.62 643 ASN A O 1
ATOM 5209 N N . ASN A 1 644 ? 0.767 13.298 7.383 1.00 92.56 644 ASN A N 1
ATOM 5210 C CA . ASN A 1 644 ? 2.132 13.793 7.115 1.00 92.56 644 ASN A CA 1
ATOM 5211 C C . ASN A 1 644 ? 3.078 12.733 6.513 1.00 92.56 644 ASN A C 1
ATOM 5213 O O . ASN A 1 644 ? 4.294 12.737 6.767 1.00 92.56 644 ASN A O 1
ATOM 5217 N N . GLU A 1 645 ? 2.531 11.806 5.737 1.00 92.88 645 GLU A N 1
ATOM 5218 C CA . GLU A 1 645 ? 3.302 10.899 4.900 1.00 92.88 645 GLU A CA 1
ATOM 5219 C C . GLU A 1 645 ? 3.854 11.650 3.693 1.00 92.88 645 GLU A C 1
ATOM 5221 O O . GLU A 1 645 ? 3.204 12.519 3.120 1.00 92.88 645 GLU A O 1
ATOM 5226 N N . ASP A 1 646 ? 5.093 11.352 3.313 1.00 95.81 646 ASP A N 1
ATOM 5227 C CA . ASP A 1 646 ? 5.639 11.898 2.082 1.00 95.81 646 ASP A CA 1
ATOM 5228 C C . ASP A 1 646 ? 6.580 10.889 1.438 1.00 95.81 646 ASP A C 1
ATOM 5230 O O . ASP A 1 646 ? 7.715 10.719 1.877 1.00 95.81 646 ASP A O 1
ATOM 5234 N N . PHE A 1 647 ? 6.086 10.210 0.410 1.00 96.75 647 PHE A N 1
ATOM 5235 C CA . PHE A 1 647 ? 6.812 9.212 -0.376 1.00 96.75 647 PHE A CA 1
ATOM 5236 C C . PHE A 1 647 ? 6.820 9.537 -1.877 1.00 96.75 647 PHE A C 1
ATOM 5238 O O . PHE A 1 647 ? 7.409 8.797 -2.663 1.00 96.75 647 PHE A O 1
ATOM 5245 N N . SER A 1 648 ? 6.189 10.645 -2.286 1.00 97.19 648 SER A N 1
ATOM 5246 C CA . SER A 1 648 ? 5.918 10.898 -3.702 1.00 97.19 648 SER A CA 1
ATOM 5247 C C . SER A 1 648 ? 7.198 11.106 -4.516 1.00 97.19 648 SER A C 1
ATOM 5249 O O . SER A 1 648 ? 8.111 11.826 -4.103 1.00 97.19 648 SER A O 1
ATOM 5251 N N . PHE A 1 649 ? 7.277 10.549 -5.717 1.00 97.75 649 PHE A N 1
ATOM 5252 C CA . PHE A 1 649 ? 8.402 10.827 -6.616 1.00 97.75 649 PHE A CA 1
ATOM 5253 C C . PHE A 1 649 ? 8.277 12.187 -7.317 1.00 97.75 649 PHE A C 1
ATOM 5255 O O . PHE A 1 649 ? 9.223 12.633 -7.963 1.00 97.75 649 PHE A O 1
ATOM 5262 N N . TRP A 1 650 ? 7.154 12.885 -7.139 1.00 96.94 650 TRP A N 1
ATOM 5263 C CA . TRP A 1 650 ? 6.873 14.194 -7.723 1.00 96.94 650 TRP A CA 1
ATOM 5264 C C . TRP A 1 650 ? 6.196 15.136 -6.715 1.00 96.94 650 TRP A C 1
ATOM 5266 O O . TRP A 1 650 ? 5.507 14.684 -5.801 1.00 96.94 650 TRP A O 1
ATOM 5276 N N . SER A 1 651 ? 6.416 16.439 -6.867 1.00 96.38 651 SER A N 1
ATOM 5277 C CA . SER A 1 651 ? 5.839 17.496 -6.027 1.00 96.38 651 SER A CA 1
ATOM 5278 C C . SER A 1 651 ? 5.787 18.798 -6.824 1.00 96.38 651 SER A C 1
ATOM 5280 O O . SER A 1 651 ? 6.761 19.152 -7.494 1.00 96.38 651 SER A O 1
ATOM 5282 N N . SER A 1 652 ? 4.674 19.532 -6.742 1.00 93.88 652 SER A N 1
ATOM 5283 C CA . SER A 1 652 ? 4.550 20.846 -7.387 1.00 93.88 652 SER A CA 1
ATOM 5284 C C . SER A 1 652 ? 5.537 21.866 -6.817 1.00 93.88 652 SER A C 1
ATOM 5286 O O . SER A 1 652 ? 6.045 22.697 -7.563 1.00 93.88 652 SER A O 1
ATOM 5288 N N . ASP A 1 653 ? 5.864 21.756 -5.524 1.00 95.69 653 ASP A N 1
ATOM 5289 C CA . ASP A 1 653 ? 6.790 22.647 -4.807 1.00 95.69 653 ASP A CA 1
ATOM 5290 C C . ASP A 1 653 ? 8.260 22.493 -5.266 1.00 95.69 653 ASP A C 1
ATOM 5292 O O . ASP A 1 653 ? 9.126 23.258 -4.841 1.00 95.69 653 ASP A O 1
ATOM 5296 N N . ASP A 1 654 ? 8.565 21.492 -6.103 1.00 94.25 654 ASP A N 1
ATOM 5297 C CA . ASP A 1 654 ? 9.897 21.254 -6.681 1.00 94.25 654 ASP A CA 1
ATOM 5298 C C . ASP A 1 654 ? 9.999 21.630 -8.170 1.00 94.25 654 ASP A C 1
ATOM 5300 O O . ASP A 1 654 ? 11.078 21.490 -8.749 1.00 94.25 654 ASP A O 1
ATOM 5304 N N . LYS A 1 655 ? 8.912 22.111 -8.796 1.00 91.06 655 LYS A N 1
ATOM 5305 C CA . LYS A 1 655 ? 8.963 22.710 -10.139 1.00 91.06 655 LYS A CA 1
ATOM 5306 C C . LYS A 1 655 ? 9.783 24.003 -10.101 1.00 91.06 655 LYS A C 1
ATOM 5308 O O . LYS A 1 655 ? 9.686 24.784 -9.157 1.00 91.06 655 LYS A O 1
ATOM 5313 N N . SER A 1 656 ? 10.566 24.254 -11.145 1.00 80.62 656 SER A N 1
ATOM 5314 C CA . SER A 1 656 ? 11.281 25.526 -11.317 1.00 80.62 656 SER A CA 1
ATOM 5315 C C . SER A 1 656 ? 10.497 26.507 -12.187 1.00 80.62 656 SER A C 1
ATOM 5317 O O . SER A 1 656 ? 10.032 26.143 -13.264 1.00 80.62 656 SER A O 1
ATOM 5319 N N . ASP A 1 657 ? 10.406 27.766 -11.752 1.00 63.78 657 ASP A N 1
ATOM 5320 C CA . ASP A 1 657 ? 9.717 28.832 -12.486 1.00 63.78 657 ASP A CA 1
ATOM 5321 C C . ASP A 1 657 ? 10.393 29.133 -13.841 1.00 63.78 657 ASP A C 1
ATOM 5323 O O . ASP A 1 657 ? 11.500 29.680 -13.894 1.00 63.78 657 ASP A O 1
ATOM 5327 N N . GLU A 1 658 ? 9.706 28.860 -14.959 1.00 49.12 658 GLU A N 1
ATOM 5328 C CA . GLU A 1 658 ? 10.183 29.210 -16.314 1.00 49.12 658 GLU A CA 1
ATOM 5329 C C . GLU A 1 658 ? 10.412 30.722 -16.499 1.00 49.12 658 GLU A C 1
ATOM 5331 O O . GLU A 1 658 ? 11.260 31.140 -17.292 1.00 49.12 658 GLU A O 1
ATOM 5336 N N . SER A 1 659 ? 9.728 31.558 -15.711 1.00 37.25 659 SER A N 1
ATOM 5337 C CA . SER A 1 659 ? 9.845 33.022 -15.742 1.00 37.25 659 SER A CA 1
ATOM 5338 C C . SER A 1 659 ? 11.215 33.564 -15.301 1.00 37.25 659 SER A C 1
ATOM 5340 O O . SER A 1 659 ? 11.495 34.743 -15.517 1.00 37.25 659 SER A O 1
ATOM 5342 N N . GLY A 1 660 ? 12.097 32.732 -14.731 1.00 33.78 660 GLY A N 1
ATOM 5343 C CA . GLY A 1 660 ? 13.454 33.132 -14.338 1.00 33.78 660 GLY A CA 1
ATOM 5344 C C . GLY A 1 660 ? 14.505 33.091 -15.459 1.00 33.78 660 GLY A C 1
ATOM 5345 O O . GLY A 1 660 ? 15.556 33.722 -15.337 1.00 33.78 660 GLY A O 1
ATOM 5346 N N . ILE A 1 661 ? 14.260 32.361 -16.554 1.00 38.09 661 ILE A N 1
ATOM 5347 C CA . ILE A 1 661 ? 15.316 32.008 -17.526 1.00 38.09 661 ILE A CA 1
ATOM 5348 C C . ILE A 1 661 ? 15.565 33.117 -18.567 1.00 38.09 661 ILE A C 1
ATOM 5350 O O . ILE A 1 661 ? 16.684 33.266 -19.056 1.00 38.09 661 ILE A O 1
ATOM 5354 N N . SER A 1 662 ? 14.582 33.980 -18.835 1.00 29.62 662 SER A N 1
ATOM 5355 C CA . SER A 1 662 ? 14.711 35.113 -19.771 1.00 29.62 662 SER A CA 1
ATOM 5356 C C . SER A 1 662 ? 15.585 36.273 -19.265 1.00 29.62 662 SER A C 1
ATOM 5358 O O . SER A 1 662 ? 15.873 37.194 -20.025 1.00 29.62 662 SER A O 1
ATOM 5360 N N . SER A 1 663 ? 16.038 36.235 -18.004 1.00 30.27 663 SER A N 1
ATOM 5361 C CA . SER A 1 663 ? 16.849 37.298 -17.379 1.00 30.27 663 SER A CA 1
ATOM 5362 C C . SER A 1 663 ? 18.325 36.928 -17.164 1.00 30.27 663 SER A C 1
ATOM 5364 O O . SER A 1 663 ? 19.106 37.756 -16.697 1.00 30.27 663 SER A O 1
ATOM 5366 N N . ALA A 1 664 ? 18.752 35.712 -17.525 1.00 31.84 664 ALA A N 1
ATOM 5367 C CA . ALA A 1 664 ? 20.111 35.209 -17.287 1.00 31.84 664 ALA A CA 1
ATOM 5368 C C . ALA A 1 664 ? 21.159 35.680 -18.326 1.00 31.84 664 ALA A C 1
ATOM 5370 O O . ALA A 1 664 ? 22.035 34.920 -18.729 1.00 31.84 664 ALA A O 1
ATOM 5371 N N . ASN A 1 665 ? 21.098 36.953 -18.728 1.00 33.97 665 ASN A N 1
ATOM 5372 C CA . ASN A 1 665 ? 22.146 37.660 -19.476 1.00 33.97 665 ASN A CA 1
ATOM 5373 C C . ASN A 1 665 ? 22.504 38.964 -18.736 1.00 33.97 665 ASN A C 1
ATOM 5375 O O . ASN A 1 665 ? 22.330 40.067 -19.248 1.00 33.97 665 ASN A O 1
ATOM 5379 N N . GLY A 1 666 ? 22.977 38.829 -17.494 1.00 28.48 666 GLY A N 1
ATOM 5380 C CA . GLY A 1 666 ? 23.308 39.958 -16.625 1.00 28.48 666 GLY A CA 1
ATOM 5381 C C . GLY A 1 666 ? 24.157 39.551 -15.420 1.00 28.48 666 GLY A C 1
ATOM 5382 O O . GLY A 1 666 ? 23.646 38.966 -14.478 1.00 28.48 666 GLY A O 1
ATOM 5383 N N . GLU A 1 667 ? 25.447 39.882 -15.498 1.00 26.73 667 GLU A N 1
ATOM 5384 C CA . GLU A 1 667 ? 26.429 40.063 -14.411 1.00 26.73 667 GLU A CA 1
ATOM 5385 C C . GLU A 1 667 ? 26.493 39.045 -13.249 1.00 26.73 667 GLU A C 1
ATOM 5387 O O . GLU A 1 667 ? 25.650 38.972 -12.359 1.00 26.73 667 GLU A O 1
ATOM 5392 N N . ILE A 1 668 ? 27.629 38.340 -13.180 1.00 28.98 668 ILE A N 1
ATOM 5393 C CA . ILE A 1 668 ? 28.051 37.521 -12.035 1.00 28.98 668 ILE A CA 1
ATOM 5394 C C . ILE A 1 668 ? 28.281 38.428 -10.808 1.00 28.98 668 ILE A C 1
ATOM 5396 O O . ILE A 1 668 ? 29.188 39.264 -10.859 1.00 28.98 668 ILE A O 1
ATOM 5400 N N . PRO A 1 669 ? 27.590 38.226 -9.667 1.00 25.52 669 PRO A N 1
ATOM 5401 C CA . PRO A 1 669 ? 27.907 38.939 -8.433 1.00 25.52 669 PRO A CA 1
ATOM 5402 C C . PRO A 1 669 ? 29.236 38.439 -7.853 1.00 25.52 669 PRO A C 1
ATOM 5404 O O . PRO A 1 669 ? 29.324 37.378 -7.228 1.00 25.52 669 PRO A O 1
ATOM 5407 N N . SER A 1 670 ? 30.298 39.209 -8.067 1.00 29.39 670 SER A N 1
ATOM 5408 C CA . SER A 1 670 ? 31.614 38.937 -7.505 1.00 29.39 670 SER A CA 1
ATOM 5409 C C . SER A 1 670 ? 31.679 39.342 -6.030 1.00 29.39 670 SER A C 1
ATOM 5411 O O . SER A 1 670 ? 32.128 40.444 -5.728 1.00 29.39 670 SER A O 1
ATOM 5413 N N . ASP A 1 671 ? 31.303 38.456 -5.102 1.00 28.78 671 ASP A N 1
ATOM 5414 C CA . ASP A 1 671 ? 31.808 38.571 -3.726 1.00 28.78 671 ASP A CA 1
ATOM 5415 C C . ASP A 1 671 ? 31.779 37.261 -2.917 1.00 28.78 671 ASP A C 1
ATOM 5417 O O . ASP A 1 671 ? 30.804 36.908 -2.260 1.00 28.78 671 ASP A O 1
ATOM 5421 N N . PHE A 1 672 ? 32.908 36.547 -2.922 1.00 26.84 672 PHE A N 1
ATOM 5422 C CA . PHE A 1 672 ? 33.266 35.581 -1.875 1.00 26.84 672 PHE A CA 1
ATOM 5423 C C . PHE A 1 672 ? 34.775 35.647 -1.599 1.00 26.84 672 PHE A C 1
ATOM 5425 O O . PHE A 1 672 ? 35.542 34.701 -1.810 1.00 26.84 672 PHE A O 1
ATOM 5432 N N . THR A 1 673 ? 35.229 36.804 -1.112 1.00 27.34 673 THR A N 1
ATOM 5433 C CA . THR A 1 673 ? 36.606 36.958 -0.638 1.00 27.34 673 THR A CA 1
ATOM 5434 C C . THR A 1 673 ? 36.825 36.232 0.696 1.00 27.34 673 THR A C 1
ATOM 5436 O O . THR A 1 673 ? 36.380 36.604 1.777 1.00 27.34 673 THR A O 1
ATOM 5439 N N . ARG A 1 674 ? 37.574 35.137 0.583 1.00 29.92 674 ARG A N 1
ATOM 5440 C CA . ARG A 1 674 ? 38.201 34.332 1.638 1.00 29.92 674 ARG A CA 1
ATOM 5441 C C . ARG A 1 674 ? 38.771 35.176 2.795 1.00 29.92 674 ARG A C 1
ATOM 5443 O O . ARG A 1 674 ? 39.819 35.795 2.630 1.00 29.92 674 ARG A O 1
ATOM 5450 N N . SER A 1 675 ? 38.200 35.063 3.997 1.00 24.94 675 SER A N 1
ATOM 5451 C CA . SER A 1 675 ? 38.822 35.564 5.235 1.00 24.94 675 SER A CA 1
ATOM 5452 C C . SER A 1 675 ? 39.006 34.461 6.279 1.00 24.94 675 SER A C 1
ATOM 5454 O O . SER A 1 675 ? 38.062 33.783 6.680 1.00 24.94 675 SER A O 1
ATOM 5456 N N . LYS A 1 676 ? 40.256 34.285 6.725 1.00 28.98 676 LYS A N 1
ATOM 5457 C CA . LYS A 1 676 ? 40.609 33.565 7.954 1.00 28.98 676 LYS A CA 1
ATOM 5458 C C . LYS A 1 676 ? 40.883 34.605 9.039 1.00 28.98 676 LYS A C 1
ATOM 5460 O O . LYS A 1 676 ? 41.862 35.334 8.906 1.00 28.98 676 LYS A O 1
ATOM 5465 N N . SER A 1 677 ? 40.193 34.550 10.172 1.00 26.31 677 SER A N 1
ATOM 5466 C CA . SER A 1 677 ? 40.798 34.965 11.443 1.00 26.31 677 SER A CA 1
ATOM 5467 C C . SER A 1 677 ? 40.092 34.338 12.642 1.00 26.31 677 SER A C 1
ATOM 5469 O O . SER A 1 677 ? 38.890 34.100 12.657 1.00 26.31 677 SER A O 1
ATOM 5471 N N . ASN A 1 678 ? 40.905 34.013 13.640 1.00 26.83 678 ASN A N 1
ATOM 5472 C CA . ASN A 1 678 ? 40.502 33.439 14.914 1.00 26.83 678 ASN A CA 1
ATOM 5473 C C . ASN A 1 678 ? 40.375 34.560 15.964 1.00 26.83 678 ASN A C 1
ATOM 5475 O O . ASN A 1 678 ? 41.097 35.549 15.870 1.00 26.83 678 ASN A O 1
ATOM 5479 N N . ARG A 1 679 ? 39.619 34.280 17.037 1.00 28.00 679 ARG A N 1
ATOM 5480 C CA . ARG A 1 679 ? 39.674 34.911 18.379 1.00 28.00 679 ARG A CA 1
ATOM 5481 C C . ARG A 1 679 ? 39.078 36.323 18.598 1.00 28.00 679 ARG A C 1
ATOM 5483 O O . ARG A 1 679 ? 39.694 37.333 18.298 1.00 28.00 679 ARG A O 1
ATOM 5490 N N . ASN A 1 680 ? 38.038 36.297 19.442 1.00 25.45 680 ASN A N 1
ATOM 5491 C CA . ASN A 1 680 ? 37.937 36.997 20.736 1.00 25.45 680 ASN A CA 1
ATOM 5492 C C . ASN A 1 680 ? 37.489 38.477 20.847 1.00 25.45 680 ASN A C 1
ATOM 5494 O O . ASN A 1 680 ? 38.110 39.386 20.319 1.00 25.45 680 ASN A O 1
ATOM 5498 N N . ILE A 1 681 ? 36.573 38.651 21.820 1.00 25.36 681 ILE A N 1
ATOM 5499 C CA . ILE A 1 681 ? 36.481 39.733 22.830 1.00 25.36 681 ILE A CA 1
ATOM 5500 C C . ILE A 1 681 ? 35.567 40.962 22.548 1.00 25.36 681 ILE A C 1
ATOM 5502 O O . ILE A 1 681 ? 35.960 41.956 21.959 1.00 25.36 681 ILE A O 1
ATOM 5506 N N . VAL A 1 682 ? 34.371 40.886 23.169 1.00 24.78 682 VAL A N 1
ATOM 5507 C CA . VAL A 1 682 ? 33.787 41.858 24.135 1.00 24.78 682 VAL A CA 1
ATOM 5508 C C . VAL A 1 682 ? 33.076 43.151 23.650 1.00 24.78 682 VAL A C 1
ATOM 5510 O O . VAL A 1 682 ? 33.694 44.163 23.357 1.00 24.78 682 VAL A O 1
ATOM 5513 N N . ASN A 1 683 ? 31.750 43.125 23.878 1.00 24.89 683 ASN A N 1
ATOM 5514 C CA . ASN A 1 683 ? 30.839 44.179 24.379 1.00 24.89 683 ASN A CA 1
ATOM 5515 C C . ASN A 1 683 ? 30.388 45.403 23.549 1.00 24.89 683 ASN A C 1
ATOM 5517 O O . ASN A 1 683 ? 31.173 46.113 22.936 1.00 24.89 683 ASN A O 1
ATOM 5521 N N . LYS A 1 684 ? 29.119 45.757 23.856 1.00 23.53 684 LYS A N 1
ATOM 5522 C CA . LYS A 1 684 ? 28.429 47.064 23.748 1.00 23.53 684 LYS A CA 1
ATOM 5523 C C . LYS A 1 684 ? 28.063 47.562 22.338 1.00 23.53 684 LYS A C 1
ATOM 5525 O O . LYS A 1 684 ? 28.767 47.288 21.383 1.00 23.53 684 LYS A O 1
ATOM 5530 N N . LEU A 1 685 ? 27.036 48.404 22.159 1.00 22.92 685 LEU A N 1
ATOM 5531 C CA . LEU A 1 685 ? 25.697 48.561 22.785 1.00 22.92 685 LEU A CA 1
ATOM 5532 C C . LEU A 1 685 ? 25.017 49.718 22.025 1.00 22.92 685 LEU A C 1
ATOM 5534 O O . LEU A 1 685 ? 25.626 50.780 21.981 1.00 22.92 685 LEU A O 1
ATOM 5538 N N . ALA A 1 686 ? 23.763 49.562 21.570 1.00 23.77 686 ALA A N 1
ATOM 5539 C CA . ALA A 1 686 ? 22.863 50.663 21.161 1.00 23.77 686 ALA A CA 1
ATOM 5540 C C . ALA A 1 686 ? 23.329 51.576 19.983 1.00 23.77 686 ALA A C 1
ATOM 5542 O O . ALA A 1 686 ? 24.500 51.640 19.642 1.00 23.77 686 ALA A O 1
ATOM 5543 N N . ALA A 1 687 ? 22.474 52.350 19.305 1.00 23.84 687 ALA A N 1
ATOM 5544 C CA . ALA A 1 687 ? 21.044 52.208 19.002 1.00 23.84 687 ALA A CA 1
ATOM 5545 C C . ALA A 1 687 ? 20.643 53.230 17.908 1.00 23.84 687 ALA A C 1
ATOM 5547 O O . ALA A 1 687 ? 21.313 54.241 17.717 1.00 23.84 687 ALA A O 1
ATOM 5548 N N . THR A 1 688 ? 19.437 53.042 17.358 1.00 23.83 688 THR A N 1
ATOM 5549 C CA . THR A 1 688 ? 18.529 54.074 16.796 1.00 23.83 688 THR A CA 1
ATOM 5550 C C . THR A 1 688 ? 18.836 54.792 15.470 1.00 23.83 688 THR A C 1
ATOM 5552 O O . THR A 1 688 ? 19.800 55.535 15.365 1.00 23.83 688 THR A O 1
ATOM 5555 N N . ARG A 1 689 ? 17.781 54.792 14.624 1.00 23.53 689 ARG A N 1
ATOM 5556 C CA . ARG A 1 689 ? 17.268 55.913 13.791 1.00 23.53 689 ARG A CA 1
ATOM 5557 C C . ARG A 1 689 ? 18.091 56.341 12.561 1.00 23.53 689 ARG A C 1
ATOM 5559 O O . ARG A 1 689 ? 19.306 56.328 12.588 1.00 23.53 689 ARG A O 1
ATOM 5566 N N . MET A 1 690 ? 17.487 56.849 11.480 1.00 24.03 690 MET A N 1
ATOM 5567 C CA . MET A 1 690 ? 16.123 56.753 10.905 1.00 24.03 690 MET A CA 1
ATOM 5568 C C . MET A 1 690 ? 16.151 57.472 9.535 1.00 24.03 690 MET A C 1
ATOM 5570 O O . MET A 1 690 ? 17.059 58.264 9.306 1.00 24.03 690 MET A O 1
ATOM 5574 N N . SER A 1 691 ? 15.063 57.371 8.755 1.00 22.08 691 SER A N 1
ATOM 5575 C CA . SER A 1 691 ? 14.641 58.362 7.731 1.00 22.08 691 SER A CA 1
ATOM 5576 C C . SER A 1 691 ? 15.411 58.381 6.382 1.00 22.08 691 SER A C 1
ATOM 5578 O O . SER A 1 691 ? 16.585 58.044 6.360 1.00 22.08 691 SER A O 1
ATOM 5580 N N . ARG A 1 692 ? 14.853 58.816 5.232 1.00 23.09 692 ARG A N 1
ATOM 5581 C CA . ARG A 1 692 ? 13.470 58.751 4.672 1.00 23.09 692 ARG A CA 1
ATOM 5582 C C . ARG A 1 692 ? 13.474 59.325 3.225 1.00 23.09 692 ARG A C 1
ATOM 5584 O O . ARG A 1 692 ? 13.882 60.468 3.062 1.00 23.09 692 ARG A O 1
ATOM 5591 N N . THR A 1 693 ? 12.806 58.664 2.264 1.00 26.05 693 THR A N 1
ATOM 5592 C CA . THR A 1 693 ? 12.051 59.302 1.130 1.00 26.05 693 THR A CA 1
ATOM 5593 C C . THR A 1 693 ? 12.858 60.048 -0.001 1.00 26.05 693 THR A C 1
ATOM 5595 O O . THR A 1 693 ? 14.076 60.103 0.107 1.00 26.05 693 THR A O 1
ATOM 5598 N N . PRO A 1 694 ? 12.256 60.491 -1.150 1.00 35.44 694 PRO A N 1
ATOM 5599 C CA . PRO A 1 694 ? 12.093 59.652 -2.364 1.00 35.44 694 PRO A CA 1
ATOM 5600 C C . PRO A 1 694 ? 12.405 60.393 -3.727 1.00 35.44 694 PRO A C 1
ATOM 5602 O O . PRO A 1 694 ? 13.518 60.887 -3.848 1.00 35.44 694 PRO A O 1
ATOM 5605 N N . PRO A 1 695 ? 11.524 60.504 -4.766 1.00 45.84 695 PRO A N 1
ATOM 5606 C CA . PRO A 1 695 ? 11.485 59.685 -6.000 1.00 45.84 695 PRO A CA 1
ATOM 5607 C C . PRO A 1 695 ? 11.499 60.496 -7.336 1.00 45.84 695 PRO A C 1
ATOM 5609 O O . PRO A 1 695 ? 11.580 61.723 -7.311 1.00 45.84 695 PRO A O 1
ATOM 5612 N N . LYS A 1 696 ? 11.322 59.814 -8.491 1.00 22.53 696 LYS A N 1
ATOM 5613 C CA . LYS A 1 696 ? 10.586 60.199 -9.745 1.00 22.53 696 LYS A CA 1
ATOM 5614 C C . LYS A 1 696 ? 10.786 59.068 -10.795 1.00 22.53 696 LYS A C 1
ATOM 5616 O O . LYS A 1 696 ? 11.871 58.508 -10.779 1.00 22.53 696 LYS A O 1
ATOM 5621 N N . VAL A 1 697 ? 9.854 58.551 -11.623 1.00 24.05 697 VAL A N 1
ATOM 5622 C CA . VAL A 1 697 ? 8.632 58.996 -12.367 1.00 24.05 697 VAL A CA 1
ATOM 5623 C C . VAL A 1 697 ? 8.900 59.170 -13.881 1.00 24.05 697 VAL A C 1
ATOM 5625 O O . VAL A 1 697 ? 9.963 59.658 -14.243 1.00 24.05 697 VAL A O 1
ATOM 5628 N N . SER A 1 698 ? 7.881 58.846 -14.702 1.00 22.83 698 SER A N 1
ATOM 5629 C CA . SER A 1 698 ? 7.708 58.889 -16.184 1.00 22.83 698 SER A CA 1
ATOM 5630 C C . SER A 1 698 ? 8.177 57.652 -16.996 1.00 22.83 698 SER A C 1
ATOM 5632 O O . SER A 1 698 ? 9.251 57.158 -16.676 1.00 22.83 698 SER A O 1
ATOM 5634 N N . VAL A 1 699 ? 7.497 57.054 -18.007 1.00 24.77 699 VAL A N 1
ATOM 5635 C CA . VAL A 1 699 ? 6.163 57.133 -18.714 1.00 24.77 699 VAL A CA 1
ATOM 5636 C C . VAL A 1 699 ? 6.342 57.150 -20.263 1.00 24.77 699 VAL A C 1
ATOM 5638 O O . VAL A 1 699 ? 7.325 57.725 -20.714 1.00 24.77 699 VAL A O 1
ATOM 5641 N N . GLU A 1 700 ? 5.366 56.574 -21.013 1.00 25.06 700 GLU A N 1
ATOM 5642 C CA . GLU A 1 700 ? 5.127 56.616 -22.497 1.00 25.06 700 GLU A CA 1
ATOM 5643 C C . GLU A 1 700 ? 6.102 55.802 -23.417 1.00 25.06 700 GLU A C 1
ATOM 5645 O O . GLU A 1 700 ? 7.289 55.726 -23.121 1.00 25.06 700 GLU A O 1
ATOM 5650 N N . GLU A 1 701 ? 5.709 55.137 -24.534 1.00 24.33 701 GLU A N 1
ATOM 5651 C CA . GLU A 1 701 ? 4.372 54.752 -25.079 1.00 24.33 701 GLU A CA 1
ATOM 5652 C C . GLU A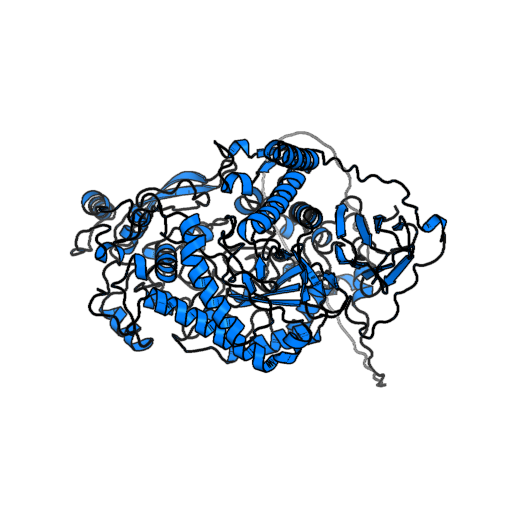 1 701 ? 4.398 53.582 -26.139 1.00 24.33 701 GLU A C 1
ATOM 5654 O O . GLU A 1 701 ? 5.458 53.213 -26.633 1.00 24.33 701 GLU A O 1
ATOM 5659 N N . THR A 1 702 ? 3.211 53.017 -26.454 1.00 24.44 702 THR A N 1
ATOM 5660 C CA . THR A 1 702 ? 2.674 52.250 -27.638 1.00 24.44 702 THR A CA 1
ATOM 5661 C C . THR A 1 702 ? 3.511 51.574 -28.757 1.00 24.44 702 THR A C 1
ATOM 5663 O O . THR A 1 702 ? 4.422 52.166 -29.328 1.00 24.44 702 THR A O 1
ATOM 5666 N N . GLY A 1 703 ? 2.969 50.449 -29.274 1.00 22.53 703 GLY A N 1
ATOM 5667 C CA . GLY A 1 703 ? 3.107 49.987 -30.675 1.00 22.53 703 GLY A CA 1
ATOM 5668 C C . GLY A 1 703 ? 2.366 48.663 -30.977 1.00 22.53 703 GLY A C 1
ATOM 5669 O O . GLY A 1 703 ? 2.686 47.649 -30.369 1.00 22.53 703 GLY A O 1
ATOM 5670 N N . TYR A 1 704 ? 1.391 48.668 -31.897 1.00 23.97 704 TYR A N 1
ATOM 5671 C CA . TYR A 1 704 ? 0.678 47.484 -32.429 1.00 23.97 704 TYR A CA 1
ATOM 5672 C C . TYR A 1 704 ? 0.999 47.341 -33.922 1.00 23.97 704 TYR A C 1
ATOM 5674 O O . TYR A 1 704 ? 0.991 48.356 -34.614 1.00 23.97 704 TYR A O 1
ATOM 5682 N N . ASP A 1 705 ? 1.164 46.113 -34.416 1.00 23.05 705 ASP A N 1
ATOM 5683 C CA . ASP A 1 705 ? 0.775 45.750 -35.787 1.00 23.05 705 ASP A CA 1
ATOM 5684 C C . ASP A 1 705 ? 0.505 44.237 -35.888 1.00 23.05 705 ASP A C 1
ATOM 5686 O O . ASP A 1 705 ? 0.931 43.471 -35.019 1.00 23.05 705 ASP A O 1
ATOM 5690 N N . SER A 1 706 ? -0.247 43.824 -36.906 1.00 26.88 706 SER A N 1
ATOM 5691 C CA . SER A 1 706 ? -0.801 42.469 -37.074 1.00 26.88 706 SER A CA 1
ATOM 5692 C C . SER A 1 706 ? -0.438 41.855 -38.422 1.00 26.88 706 SER A C 1
ATOM 5694 O O . SER A 1 706 ? -0.426 42.594 -39.396 1.00 26.88 706 SER A O 1
ATOM 5696 N N . ASP A 1 707 ? -0.299 40.527 -38.499 1.00 24.19 707 ASP A N 1
ATOM 5697 C CA . ASP A 1 707 ? -0.659 39.736 -39.691 1.00 24.19 707 ASP A CA 1
ATOM 5698 C C . ASP A 1 707 ? -0.836 38.245 -39.323 1.00 24.19 707 ASP A C 1
ATOM 5700 O O . ASP A 1 707 ? -0.107 37.716 -38.481 1.00 24.19 707 ASP A O 1
ATOM 5704 N N . ASP A 1 708 ? -1.827 37.589 -39.940 1.00 25.27 708 ASP A N 1
ATOM 5705 C CA . ASP A 1 708 ? -2.193 36.171 -39.768 1.00 25.27 708 ASP A CA 1
ATOM 5706 C C . ASP A 1 708 ? -1.715 35.334 -40.973 1.00 25.27 708 ASP A C 1
ATOM 5708 O O . ASP A 1 708 ? -2.100 35.622 -42.106 1.00 25.27 708 ASP A O 1
ATOM 5712 N N . GLU A 1 709 ? -1.019 34.216 -40.735 1.00 23.92 709 GLU A N 1
ATOM 5713 C CA . GLU A 1 709 ? -0.984 33.071 -41.662 1.00 23.92 709 GLU A CA 1
ATOM 5714 C C . GLU A 1 709 ? -1.172 31.754 -40.882 1.00 23.92 709 GLU A C 1
ATOM 5716 O O . GLU A 1 709 ? -0.599 31.554 -39.811 1.00 23.92 709 GLU A O 1
ATOM 5721 N N . MET A 1 710 ? -2.014 30.852 -41.406 1.00 28.00 710 MET A N 1
ATOM 5722 C CA . MET A 1 710 ? -2.297 29.543 -40.801 1.00 28.00 710 MET A CA 1
ATOM 5723 C C . MET A 1 710 ? -1.308 28.474 -41.291 1.00 28.00 710 MET A C 1
ATOM 5725 O O . MET A 1 710 ? -1.322 28.136 -42.474 1.00 28.00 710 MET A O 1
ATOM 5729 N N . GLU A 1 711 ? -0.558 27.854 -40.376 1.00 24.11 711 GLU A N 1
ATOM 5730 C CA . GLU A 1 711 ? 0.176 26.598 -40.618 1.00 24.11 711 GLU A CA 1
ATOM 5731 C C . GLU A 1 711 ? -0.364 25.441 -39.755 1.00 24.11 711 GLU A C 1
ATOM 5733 O O . GLU A 1 711 ? -0.800 25.628 -38.615 1.00 24.11 711 GLU A O 1
ATOM 5738 N N . GLU A 1 712 ? -0.330 24.222 -40.305 1.00 24.77 712 GLU A N 1
ATOM 5739 C CA . GLU A 1 712 ? -0.754 22.991 -39.627 1.00 24.77 712 GLU A CA 1
ATOM 5740 C C . GLU A 1 712 ? 0.173 22.642 -38.448 1.00 24.77 712 GLU A C 1
ATOM 5742 O O . GLU A 1 712 ? 1.372 22.410 -38.612 1.00 24.77 712 GLU A O 1
ATOM 5747 N N . GLN A 1 713 ? -0.387 22.542 -37.239 1.00 23.58 713 GLN A N 1
ATOM 5748 C CA . GLN A 1 713 ? 0.388 22.228 -36.037 1.00 23.58 713 GLN A CA 1
ATOM 5749 C C . GLN A 1 713 ? 0.655 20.723 -35.880 1.00 23.58 713 GLN A C 1
ATOM 5751 O O . GLN A 1 713 ? -0.109 19.997 -35.244 1.00 23.58 713 GLN A O 1
ATOM 5756 N N . THR A 1 714 ? 1.815 20.261 -36.352 1.00 25.12 714 THR A N 1
ATOM 5757 C CA . THR A 1 714 ? 2.484 19.103 -35.728 1.00 25.12 714 THR A CA 1
ATOM 5758 C C . THR A 1 714 ? 2.900 19.455 -34.290 1.00 25.12 714 THR A C 1
ATOM 5760 O O . THR A 1 714 ? 3.516 20.505 -34.092 1.00 25.12 714 THR A O 1
ATOM 5763 N N . PRO A 1 715 ? 2.632 18.608 -33.275 1.00 25.84 715 PRO A N 1
ATOM 5764 C CA . PRO A 1 715 ? 3.000 18.906 -31.892 1.00 25.84 715 PRO A CA 1
ATOM 5765 C C . PRO A 1 715 ? 4.533 18.919 -31.708 1.00 25.84 715 PRO A C 1
ATOM 5767 O O . PRO A 1 715 ? 5.196 17.952 -32.097 1.00 25.84 715 PRO A O 1
ATOM 5770 N N . PRO A 1 716 ? 5.131 19.967 -31.103 1.00 25.88 716 PRO A N 1
ATOM 5771 C CA . PRO A 1 716 ? 6.578 20.036 -30.910 1.00 25.88 716 PRO A CA 1
ATOM 5772 C C . PRO A 1 716 ? 7.097 19.018 -29.888 1.00 25.88 716 PRO A C 1
ATOM 5774 O O . PRO A 1 716 ? 6.481 18.773 -28.850 1.00 25.88 716 PRO A O 1
ATOM 5777 N N . SER A 1 717 ? 8.301 18.495 -30.123 1.00 34.09 717 SER A N 1
ATOM 5778 C CA . SER A 1 717 ? 8.995 17.550 -29.240 1.00 34.09 717 SER A CA 1
ATOM 5779 C C . SER A 1 717 ? 9.547 18.211 -27.960 1.00 34.09 717 SER A C 1
ATOM 5781 O O . SER A 1 717 ? 10.765 18.318 -27.783 1.00 34.09 717 SER A O 1
ATOM 5783 N N . GLN A 1 718 ? 8.668 18.641 -27.048 1.00 32.69 718 GLN A N 1
ATOM 5784 C CA . GLN A 1 718 ? 9.040 19.325 -25.795 1.00 32.69 718 GLN A CA 1
ATOM 5785 C C . GLN A 1 718 ? 9.993 18.510 -24.897 1.00 32.69 718 GLN A C 1
ATOM 5787 O O . GLN A 1 718 ? 10.816 19.086 -24.190 1.00 32.69 718 GLN A O 1
ATOM 5792 N N . ALA A 1 719 ? 9.959 17.174 -24.963 1.00 35.69 719 ALA A N 1
ATOM 5793 C CA . ALA A 1 719 ? 10.840 16.312 -24.168 1.00 35.69 719 ALA A CA 1
ATOM 5794 C C . ALA A 1 719 ? 12.345 16.510 -24.462 1.00 35.69 719 ALA A C 1
ATOM 5796 O O . ALA A 1 719 ? 13.178 16.316 -23.580 1.00 35.69 719 ALA A O 1
ATOM 5797 N N . SER A 1 720 ? 12.716 16.911 -25.686 1.00 35.31 720 SER A N 1
ATOM 5798 C CA . SER A 1 720 ? 14.132 17.006 -26.084 1.00 35.31 720 SER A CA 1
ATOM 5799 C C . SER A 1 720 ? 14.826 18.306 -25.656 1.00 35.31 720 SER A C 1
ATOM 5801 O O . SER A 1 720 ? 16.054 18.327 -25.577 1.00 35.31 720 SER A O 1
ATOM 5803 N N . SER A 1 721 ? 14.087 19.382 -25.353 1.00 33.44 721 SER A N 1
ATOM 5804 C CA . SER A 1 721 ? 14.676 20.674 -24.960 1.00 33.44 721 SER A CA 1
ATOM 5805 C C . SER A 1 721 ? 14.962 20.795 -23.457 1.00 33.44 721 SER A C 1
ATOM 5807 O O . SER A 1 721 ? 15.865 21.536 -23.074 1.00 33.44 721 SER A O 1
ATOM 5809 N N . MET A 1 722 ? 14.262 20.047 -22.595 1.00 40.06 722 MET A N 1
ATOM 5810 C CA . MET A 1 722 ? 14.399 20.173 -21.131 1.00 40.06 722 MET A CA 1
ATOM 5811 C C . MET A 1 722 ? 15.737 19.656 -20.565 1.00 40.06 722 MET A C 1
ATOM 5813 O O . MET A 1 722 ? 16.116 20.017 -19.453 1.00 40.06 722 MET A O 1
ATOM 5817 N N . ILE A 1 723 ? 16.462 18.800 -21.296 1.00 45.06 723 ILE A N 1
ATOM 5818 C CA . ILE A 1 723 ? 17.641 18.079 -20.772 1.00 45.06 723 ILE A CA 1
ATOM 5819 C C . ILE A 1 723 ? 18.973 18.787 -21.099 1.00 45.06 723 ILE A C 1
ATOM 5821 O O . ILE A 1 723 ? 19.971 18.580 -20.403 1.00 45.06 723 ILE A O 1
ATOM 5825 N N . SER A 1 724 ? 19.030 19.654 -22.119 1.00 33.25 724 SER A N 1
ATOM 5826 C CA . SER A 1 724 ? 20.309 20.150 -22.662 1.00 33.25 724 SER A CA 1
ATOM 5827 C C . SER A 1 724 ? 21.046 21.187 -21.798 1.00 33.25 724 SER A C 1
ATOM 5829 O O . SER A 1 724 ? 22.175 21.544 -22.128 1.00 33.25 724 SER A O 1
ATOM 5831 N N . SER A 1 725 ? 20.448 21.683 -20.708 1.00 33.41 725 SER A N 1
ATOM 5832 C CA . SER A 1 725 ? 20.951 22.828 -19.925 1.00 33.41 725 SER A CA 1
ATOM 5833 C C . SER A 1 725 ? 21.500 22.500 -18.523 1.00 33.41 725 SER A C 1
ATOM 5835 O O . SER A 1 725 ? 22.098 23.369 -17.894 1.00 33.41 725 SER A O 1
ATOM 5837 N N . ILE A 1 726 ? 21.344 21.268 -18.013 1.00 46.62 726 ILE A N 1
ATOM 5838 C CA . ILE A 1 726 ? 21.504 20.955 -16.566 1.00 46.62 726 ILE A CA 1
ATOM 5839 C C . ILE A 1 726 ? 22.823 20.210 -16.221 1.00 46.62 726 ILE A C 1
ATOM 5841 O O . ILE A 1 726 ? 23.087 19.841 -15.071 1.00 46.62 726 ILE A O 1
ATOM 5845 N N . VAL A 1 727 ? 23.707 19.975 -17.197 1.00 44.44 727 VAL A N 1
ATOM 5846 C CA . VAL A 1 727 ? 24.824 19.019 -17.046 1.00 44.44 727 VAL A CA 1
ATOM 5847 C C . VAL A 1 727 ? 26.174 19.672 -16.719 1.00 44.44 727 VAL A C 1
ATOM 5849 O O . VAL A 1 727 ? 27.133 19.578 -17.482 1.00 44.44 727 VAL A O 1
ATOM 5852 N N . ASP A 1 728 ? 26.290 20.194 -15.498 1.00 39.28 728 ASP A N 1
ATOM 5853 C CA . ASP A 1 728 ? 27.532 20.041 -14.728 1.00 39.28 728 ASP A CA 1
ATOM 5854 C C . ASP A 1 728 ? 27.243 19.188 -13.476 1.00 39.28 728 ASP A C 1
ATOM 5856 O O . ASP A 1 728 ? 26.119 19.092 -12.982 1.00 39.28 728 ASP A O 1
ATOM 5860 N N . SER A 1 729 ? 28.283 18.532 -12.978 1.00 42.66 729 SER A N 1
ATOM 5861 C CA . SER A 1 729 ? 28.372 17.527 -11.915 1.00 42.66 729 SER A CA 1
ATOM 5862 C C . SER A 1 729 ? 27.640 17.815 -10.590 1.00 42.66 729 SER A C 1
ATOM 5864 O O . SER A 1 729 ? 27.530 16.913 -9.752 1.00 42.66 729 SER A O 1
ATOM 5866 N N . GLY A 1 730 ? 27.099 19.020 -10.395 1.00 46.53 730 GLY A N 1
ATOM 5867 C CA . GLY A 1 730 ? 26.265 19.391 -9.252 1.00 46.53 730 GLY A CA 1
ATOM 5868 C C . GLY A 1 730 ? 24.839 18.820 -9.268 1.00 46.53 730 GLY A C 1
ATOM 5869 O O . GLY A 1 730 ? 24.272 18.635 -8.192 1.00 46.53 730 GLY A O 1
ATOM 5870 N N . SER A 1 731 ? 24.265 18.500 -10.435 1.00 62.81 731 SER A N 1
ATOM 5871 C CA . SER A 1 731 ? 22.821 18.224 -10.591 1.00 62.81 731 SER A CA 1
ATOM 5872 C C . SER A 1 731 ? 22.311 16.891 -10.016 1.00 62.81 731 SER A C 1
ATOM 5874 O O . SER A 1 731 ? 21.116 16.759 -9.772 1.00 62.81 731 SER A O 1
ATOM 5876 N N . LYS A 1 732 ? 23.184 15.918 -9.700 1.00 73.94 732 LYS A N 1
ATOM 5877 C CA . LYS A 1 732 ? 22.796 14.531 -9.325 1.00 73.94 732 LYS A CA 1
ATOM 5878 C C . LYS A 1 732 ? 21.771 14.380 -8.185 1.00 73.94 732 LYS A C 1
ATOM 5880 O O . LYS A 1 732 ? 21.156 13.318 -8.089 1.00 73.94 732 LYS A O 1
ATOM 5885 N N . TYR A 1 733 ? 21.640 15.374 -7.306 1.00 87.81 733 TYR A N 1
ATOM 5886 C CA . TYR A 1 733 ? 20.766 15.340 -6.123 1.00 87.81 733 TYR A CA 1
ATOM 5887 C C . TYR A 1 733 ? 19.675 16.419 -6.126 1.00 87.81 733 TYR A C 1
ATOM 5889 O O . TYR A 1 733 ? 18.996 16.573 -5.114 1.00 87.81 733 TYR A O 1
ATOM 5897 N N . PHE A 1 734 ? 19.545 17.188 -7.203 1.00 89.94 734 PHE A N 1
ATOM 5898 C CA . PHE A 1 734 ? 18.485 18.183 -7.354 1.00 89.94 734 PHE A CA 1
ATOM 5899 C C . PHE A 1 734 ? 17.249 17.554 -8.012 1.00 89.94 734 PHE A C 1
ATOM 5901 O O . PHE A 1 734 ? 17.391 16.499 -8.642 1.00 89.94 734 PHE A O 1
ATOM 5908 N N . PRO A 1 735 ? 16.048 18.135 -7.839 1.00 89.94 735 PRO A N 1
ATOM 5909 C CA . PRO A 1 735 ? 14.887 17.728 -8.619 1.00 89.94 735 PRO A CA 1
ATOM 5910 C C . PRO A 1 735 ? 15.092 18.020 -10.116 1.00 89.94 735 PRO A C 1
ATOM 5912 O O . PRO A 1 735 ? 15.990 18.777 -10.497 1.00 89.94 735 PRO A O 1
ATOM 5915 N N . SER A 1 736 ? 14.277 17.398 -10.967 1.00 90.38 736 SER A N 1
ATOM 5916 C CA . SER A 1 736 ? 14.150 17.797 -12.372 1.00 90.38 736 SER A CA 1
ATOM 5917 C C . SER A 1 736 ? 13.359 19.103 -12.499 1.00 90.38 736 SER A C 1
ATOM 5919 O O . SER A 1 736 ? 12.677 19.523 -11.566 1.00 90.38 736 SER A O 1
ATOM 5921 N N . PHE A 1 737 ? 13.411 19.712 -13.685 1.00 87.44 737 PHE A N 1
ATOM 5922 C CA . PHE A 1 737 ? 12.687 20.945 -13.998 1.00 87.44 737 PHE A CA 1
ATOM 5923 C C . PHE A 1 737 ? 11.168 20.837 -13.746 1.00 87.44 737 PHE A C 1
ATOM 5925 O O . PHE A 1 737 ? 10.543 21.762 -13.230 1.00 87.44 737 PHE A O 1
ATOM 5932 N N . ASP A 1 738 ? 10.581 19.680 -14.068 1.00 88.94 738 ASP A N 1
ATOM 5933 C CA . ASP A 1 738 ? 9.147 19.402 -13.957 1.00 88.94 738 ASP A CA 1
ATOM 5934 C C . ASP A 1 738 ? 8.692 18.924 -12.561 1.00 88.94 738 ASP A C 1
ATOM 5936 O O . ASP A 1 738 ? 7.506 18.630 -12.387 1.00 88.94 738 ASP A O 1
ATOM 5940 N N . GLY A 1 739 ? 9.595 18.872 -11.570 1.00 93.50 739 GLY A N 1
ATOM 5941 C CA . GLY A 1 739 ? 9.289 18.555 -10.168 1.00 93.50 739 GLY A CA 1
ATOM 5942 C C . GLY A 1 739 ? 9.532 17.102 -9.732 1.00 93.50 739 GLY A C 1
ATOM 5943 O O . GLY A 1 739 ? 9.090 16.705 -8.652 1.00 93.50 739 GLY A O 1
ATOM 5944 N N . VAL A 1 740 ? 10.228 16.278 -10.529 1.00 95.56 740 VAL A N 1
ATOM 5945 C CA . VAL A 1 740 ? 10.617 14.911 -10.122 1.00 95.56 740 VAL A CA 1
ATOM 5946 C C . VAL A 1 740 ? 11.692 14.992 -9.051 1.00 95.56 740 VAL A C 1
ATOM 5948 O O . VAL A 1 740 ? 12.755 15.581 -9.255 1.00 95.56 740 VAL A O 1
ATOM 5951 N N . ARG A 1 741 ? 11.454 14.356 -7.907 1.00 96.12 741 ARG A N 1
ATOM 5952 C CA . ARG A 1 741 ? 12.358 14.356 -6.755 1.00 96.12 741 ARG A CA 1
ATOM 5953 C C . ARG A 1 741 ? 13.296 13.150 -6.808 1.00 96.12 741 ARG A C 1
ATOM 5955 O O . ARG A 1 741 ? 12.913 12.056 -7.202 1.00 96.12 741 ARG A O 1
ATOM 5962 N N . ALA A 1 742 ? 14.549 13.341 -6.388 1.00 95.88 742 ALA A N 1
ATOM 5963 C CA . ALA A 1 742 ? 15.606 12.321 -6.467 1.00 95.88 742 ALA A CA 1
ATOM 5964 C C . ALA A 1 742 ? 15.742 11.605 -7.849 1.00 95.88 742 ALA A C 1
ATOM 5966 O O . ALA A 1 742 ? 15.975 10.390 -7.870 1.00 95.88 742 ALA A O 1
ATOM 5967 N N . PRO A 1 743 ? 15.678 12.314 -8.999 1.00 95.44 743 PRO A N 1
ATOM 5968 C CA . PRO A 1 743 ? 15.561 11.721 -10.341 1.00 95.44 743 PRO A CA 1
ATOM 5969 C C . PRO A 1 743 ? 16.649 10.688 -10.671 1.00 95.44 743 PRO A C 1
ATOM 5971 O O . PRO A 1 743 ? 16.350 9.660 -11.268 1.00 95.44 743 PRO A O 1
ATOM 5974 N N . SER A 1 744 ? 17.881 10.866 -10.176 1.00 94.88 744 SER A N 1
ATOM 5975 C CA . SER A 1 744 ? 18.984 9.895 -10.331 1.00 94.88 744 SER A CA 1
ATOM 5976 C C . SER A 1 744 ? 18.724 8.497 -9.741 1.00 94.88 744 SER A C 1
ATOM 5978 O O . SER A 1 744 ? 19.477 7.572 -10.037 1.00 94.88 744 SER A O 1
ATOM 5980 N N . ALA A 1 745 ? 17.729 8.336 -8.864 1.00 95.50 745 ALA A N 1
ATOM 5981 C CA . ALA A 1 745 ? 17.303 7.043 -8.325 1.00 95.50 745 ALA A CA 1
ATOM 5982 C C . ALA A 1 745 ? 15.919 6.599 -8.836 1.00 95.50 745 ALA A C 1
ATOM 5984 O O . ALA A 1 745 ? 15.632 5.405 -8.808 1.00 95.50 745 ALA A O 1
ATOM 5985 N N . VAL A 1 746 ? 15.096 7.521 -9.341 1.00 96.19 746 VAL A N 1
ATOM 5986 C CA . VAL A 1 746 ? 13.789 7.230 -9.956 1.00 96.19 746 VAL A CA 1
ATOM 5987 C C . VAL A 1 746 ? 13.973 6.750 -11.406 1.00 96.19 746 VAL A C 1
ATOM 5989 O O . VAL A 1 746 ? 13.536 5.655 -11.781 1.00 96.19 746 VAL A O 1
ATOM 5992 N N . ILE A 1 747 ? 14.695 7.536 -12.209 1.00 96.19 747 ILE A N 1
ATOM 5993 C CA . ILE A 1 747 ? 14.865 7.374 -13.658 1.00 96.19 747 ILE A CA 1
ATOM 5994 C C . ILE A 1 747 ? 16.114 6.520 -13.938 1.00 96.19 747 ILE A C 1
ATOM 5996 O O . ILE A 1 747 ? 17.178 7.010 -14.313 1.00 96.19 747 ILE A O 1
ATOM 6000 N N . ARG A 1 748 ? 15.997 5.210 -13.693 1.00 94.88 748 ARG A N 1
ATOM 6001 C CA . ARG A 1 748 ? 17.089 4.219 -13.805 1.00 94.88 748 ARG A CA 1
ATOM 6002 C C . ARG A 1 748 ? 16.911 3.270 -14.995 1.00 94.88 748 ARG A C 1
ATOM 6004 O O . ARG A 1 748 ? 15.771 2.857 -15.229 1.00 94.88 748 ARG A O 1
ATOM 6011 N N . PRO A 1 749 ? 18.008 2.847 -15.661 1.00 97.12 749 PRO A N 1
ATOM 6012 C CA . PRO A 1 749 ? 17.963 1.802 -16.679 1.00 97.12 749 PRO A CA 1
ATOM 6013 C C . PRO A 1 749 ? 17.506 0.459 -16.101 1.00 97.12 749 PRO A C 1
ATOM 6015 O O . PRO A 1 749 ? 17.871 0.110 -14.977 1.00 97.12 749 PRO A O 1
ATOM 6018 N N . TYR A 1 750 ? 16.742 -0.304 -16.880 1.00 97.69 750 TYR A N 1
ATOM 6019 C CA . TYR A 1 750 ? 16.300 -1.656 -16.529 1.00 97.69 750 TYR A CA 1
ATOM 6020 C C . TYR A 1 750 ? 15.904 -2.449 -17.783 1.00 97.69 750 TYR A C 1
ATOM 6022 O O . TYR A 1 750 ? 15.678 -1.873 -18.848 1.00 97.69 750 TYR A O 1
ATOM 6030 N N . VAL A 1 751 ? 15.826 -3.776 -17.657 1.00 98.06 751 VAL A N 1
ATOM 6031 C CA . VAL A 1 751 ? 15.338 -4.664 -18.724 1.00 98.06 751 VAL A CA 1
ATOM 6032 C C . VAL A 1 751 ? 13.816 -4.644 -18.730 1.00 98.06 751 VAL A C 1
ATOM 6034 O O . VAL A 1 751 ? 13.212 -5.080 -17.754 1.00 98.06 751 VAL A O 1
ATOM 6037 N N . ILE A 1 752 ? 13.208 -4.174 -19.816 1.00 98.00 752 ILE A N 1
ATOM 6038 C CA . ILE A 1 752 ? 11.749 -4.153 -19.986 1.00 98.00 752 ILE A CA 1
ATOM 6039 C C . ILE A 1 752 ? 11.260 -5.533 -20.432 1.00 98.00 752 ILE A C 1
ATOM 6041 O O . ILE A 1 752 ? 10.336 -6.079 -19.837 1.00 98.00 752 ILE A O 1
ATOM 6045 N N . ALA A 1 753 ? 11.913 -6.105 -21.450 1.00 98.00 753 ALA A N 1
ATOM 6046 C CA . ALA A 1 753 ? 11.568 -7.403 -22.022 1.00 98.00 753 ALA A CA 1
ATOM 6047 C C . ALA A 1 753 ? 12.823 -8.204 -22.405 1.00 98.00 753 ALA A C 1
ATOM 6049 O O . ALA A 1 753 ? 13.794 -7.628 -22.895 1.00 98.00 753 ALA A O 1
ATOM 6050 N N . THR A 1 754 ? 12.819 -9.526 -22.211 1.00 97.19 754 THR A N 1
ATOM 6051 C CA . THR A 1 754 ? 13.943 -10.413 -22.575 1.00 97.19 754 THR A CA 1
ATOM 6052 C C . THR A 1 754 ? 13.477 -11.827 -22.916 1.00 97.19 754 THR A C 1
ATOM 6054 O O . THR A 1 754 ? 12.648 -12.400 -22.214 1.00 97.19 754 THR A O 1
ATOM 6057 N N . SER A 1 755 ? 14.059 -12.411 -23.964 1.00 94.06 755 SER A N 1
ATOM 6058 C CA . SER A 1 755 ? 13.909 -13.835 -24.315 1.00 94.06 755 SER A CA 1
ATOM 6059 C C . SER A 1 755 ? 14.884 -14.741 -23.536 1.00 94.06 755 SER A C 1
ATOM 6061 O O . SER A 1 755 ? 14.773 -15.961 -23.571 1.00 94.06 755 SER A O 1
ATOM 6063 N N . GLY A 1 756 ? 15.875 -14.153 -22.853 1.00 92.94 756 GLY A N 1
ATOM 6064 C CA . GLY A 1 756 ? 16.872 -14.854 -22.040 1.00 92.94 756 GLY A CA 1
ATOM 6065 C C . GLY A 1 756 ? 16.621 -14.752 -20.533 1.00 92.94 756 GLY A C 1
ATOM 6066 O O . GLY A 1 756 ? 16.051 -13.777 -20.037 1.00 92.94 756 GLY A O 1
ATOM 6067 N N . VAL A 1 757 ? 17.124 -15.738 -19.787 1.00 94.75 757 VAL A N 1
ATOM 6068 C CA . VAL A 1 757 ? 17.036 -15.812 -18.320 1.00 94.75 757 VAL A CA 1
ATOM 6069 C C . VAL A 1 757 ? 18.062 -14.876 -17.683 1.00 94.75 757 VAL A C 1
ATOM 6071 O O . VAL A 1 757 ? 19.269 -15.059 -17.865 1.00 94.75 757 VAL A O 1
ATOM 6074 N N . ILE A 1 758 ? 17.606 -13.909 -16.884 1.00 95.06 758 ILE A N 1
ATOM 6075 C CA . ILE A 1 758 ? 18.482 -12.961 -16.183 1.00 95.06 758 ILE A CA 1
ATOM 6076 C C . ILE A 1 758 ? 19.328 -13.701 -15.134 1.00 95.06 758 ILE A C 1
ATOM 6078 O O . ILE A 1 758 ? 18.810 -14.390 -14.256 1.00 95.06 758 ILE A O 1
ATOM 6082 N N . LYS A 1 759 ? 20.656 -13.553 -15.220 1.00 94.00 759 LYS A N 1
ATOM 6083 C CA . LYS A 1 759 ? 21.624 -14.078 -14.237 1.00 94.00 759 LYS A CA 1
ATOM 6084 C C . LYS A 1 759 ? 22.179 -12.991 -13.328 1.00 94.00 759 LYS A C 1
ATOM 6086 O O . LYS A 1 759 ? 22.441 -13.248 -12.156 1.00 94.00 759 LYS A O 1
ATOM 6091 N N . ASN A 1 760 ? 22.346 -11.778 -13.850 1.00 92.69 760 ASN A N 1
ATOM 6092 C CA . ASN A 1 760 ? 22.666 -10.601 -13.051 1.00 92.69 760 ASN A CA 1
ATOM 6093 C C . ASN A 1 760 ? 22.168 -9.331 -13.747 1.00 92.69 760 ASN A C 1
ATOM 6095 O O . ASN A 1 760 ? 22.419 -9.145 -14.936 1.00 92.69 760 ASN A O 1
ATOM 6099 N N . CYS A 1 761 ? 21.534 -8.443 -12.988 1.00 94.38 761 CYS A N 1
ATOM 6100 C CA . CYS A 1 761 ? 21.174 -7.091 -13.400 1.00 94.38 761 CYS A CA 1
ATOM 6101 C C . CYS A 1 761 ? 21.609 -6.129 -12.285 1.00 94.38 761 CYS A C 1
ATOM 6103 O O . CYS A 1 761 ? 21.341 -6.384 -11.110 1.00 94.38 761 CYS A O 1
ATOM 6105 N N . GLU A 1 762 ? 22.336 -5.065 -12.626 1.00 93.56 762 GLU A N 1
ATOM 6106 C CA . GLU A 1 762 ? 22.823 -4.076 -11.655 1.00 93.56 762 GLU A CA 1
ATOM 6107 C C . GLU A 1 762 ? 23.085 -2.715 -12.317 1.00 93.56 762 GLU A C 1
ATOM 6109 O O . GLU A 1 762 ? 23.772 -2.637 -13.341 1.00 93.56 762 GLU A O 1
ATOM 6114 N N . PHE A 1 763 ? 22.615 -1.632 -11.687 1.00 95.50 763 PHE A N 1
ATOM 6115 C CA . PHE A 1 763 ? 22.998 -0.261 -12.022 1.00 95.50 763 PHE A CA 1
ATOM 6116 C C . PHE A 1 763 ? 23.795 0.416 -10.890 1.00 95.50 763 PHE A C 1
ATOM 6118 O O . PHE A 1 763 ? 23.288 0.693 -9.800 1.00 95.50 763 PHE A O 1
ATOM 6125 N N . ASP A 1 764 ? 25.059 0.750 -11.172 1.00 93.56 764 ASP A N 1
ATOM 6126 C CA . ASP A 1 764 ? 25.892 1.609 -10.324 1.00 93.56 764 ASP A CA 1
ATOM 6127 C C . ASP A 1 764 ? 25.638 3.083 -10.680 1.00 93.56 764 ASP A C 1
ATOM 6129 O O . ASP A 1 764 ? 26.191 3.621 -11.647 1.00 93.56 764 ASP A O 1
ATOM 6133 N N . LEU A 1 765 ? 24.822 3.751 -9.858 1.00 91.31 765 LEU A N 1
ATOM 6134 C CA . LEU A 1 765 ? 24.485 5.176 -9.963 1.00 91.31 765 LEU A CA 1
ATOM 6135 C C . LEU A 1 765 ? 25.721 6.088 -9.870 1.00 91.31 765 LEU A C 1
ATOM 6137 O O . LEU A 1 765 ? 25.803 7.112 -10.560 1.00 91.31 765 LEU A O 1
ATOM 6141 N N . LYS A 1 766 ? 26.712 5.734 -9.037 1.00 88.69 766 LYS A N 1
ATOM 6142 C CA . LYS A 1 766 ? 27.914 6.558 -8.817 1.00 88.69 766 LYS A CA 1
ATOM 6143 C C . LYS A 1 766 ? 28.771 6.591 -10.083 1.00 88.69 766 LYS A C 1
ATOM 6145 O O . LYS A 1 766 ? 29.212 7.675 -10.470 1.00 88.69 766 LYS A O 1
ATOM 6150 N N . GLN A 1 767 ? 28.945 5.438 -10.734 1.00 89.75 767 GLN A N 1
ATOM 6151 C CA . GLN A 1 767 ? 29.686 5.284 -11.992 1.00 89.75 767 GLN A CA 1
ATOM 6152 C C . GLN A 1 767 ? 28.856 5.525 -13.259 1.00 89.75 767 GLN A C 1
ATOM 6154 O O . GLN A 1 767 ? 29.449 5.608 -14.331 1.00 89.75 767 GLN A O 1
ATOM 6159 N N . SER A 1 768 ? 27.523 5.593 -13.156 1.00 91.69 768 SER A N 1
ATOM 6160 C CA . SER A 1 768 ? 26.609 5.568 -14.311 1.00 91.69 768 SER A CA 1
ATOM 6161 C C . SER A 1 768 ? 26.921 4.373 -15.223 1.00 91.69 768 SER A C 1
ATOM 6163 O O . SER A 1 768 ? 27.246 4.514 -16.404 1.00 91.69 768 SER A O 1
ATOM 6165 N N . LYS A 1 769 ? 26.900 3.180 -14.610 1.00 94.44 769 LYS A N 1
ATOM 6166 C CA . LYS A 1 769 ? 27.243 1.899 -15.236 1.00 94.44 769 LYS A CA 1
ATOM 6167 C C . LYS A 1 769 ? 26.124 0.880 -15.020 1.00 94.44 769 LYS A C 1
ATOM 6169 O O . LYS A 1 769 ? 25.901 0.459 -13.890 1.00 94.44 769 LYS A O 1
ATOM 6174 N N . PHE A 1 770 ? 25.490 0.447 -16.102 1.00 96.50 770 PHE A N 1
ATOM 6175 C CA . PHE A 1 770 ? 24.547 -0.668 -16.137 1.00 96.50 770 PHE A CA 1
ATOM 6176 C C . PHE A 1 770 ? 25.263 -1.955 -16.573 1.00 96.50 770 PHE A C 1
ATOM 6178 O O . PHE A 1 770 ? 26.121 -1.924 -17.461 1.00 96.50 770 PHE A O 1
ATOM 6185 N N . VAL A 1 771 ? 24.934 -3.079 -15.939 1.00 96.00 771 VAL A N 1
ATOM 6186 C CA . VAL A 1 771 ? 25.442 -4.415 -16.277 1.00 96.00 771 VAL A CA 1
ATOM 6187 C C . VAL A 1 771 ? 24.276 -5.390 -16.332 1.00 96.00 771 VAL A C 1
ATOM 6189 O O . VAL A 1 771 ? 23.557 -5.547 -15.347 1.00 96.00 771 VAL A O 1
ATOM 6192 N N . LEU A 1 772 ? 24.160 -6.090 -17.457 1.00 96.44 772 LEU A N 1
ATOM 6193 C CA . LEU A 1 772 ? 23.216 -7.176 -17.670 1.00 96.44 772 LEU A CA 1
ATOM 6194 C C . LEU A 1 772 ? 23.967 -8.441 -18.096 1.00 96.44 772 LEU A C 1
ATOM 6196 O O . LEU A 1 772 ? 24.813 -8.395 -18.988 1.00 96.44 772 LEU A O 1
ATOM 6200 N N . GLN A 1 773 ? 23.636 -9.569 -17.474 1.00 95.88 773 GLN A N 1
ATOM 6201 C CA . GLN A 1 773 ? 24.056 -10.903 -17.890 1.00 95.88 773 GLN A CA 1
ATOM 6202 C C . GLN A 1 773 ? 22.820 -11.792 -18.044 1.00 95.88 773 GLN A C 1
ATOM 6204 O O . GLN A 1 773 ? 22.020 -11.906 -17.110 1.00 95.88 773 GLN A O 1
ATOM 6209 N N . LEU A 1 774 ? 22.697 -12.429 -19.206 1.00 94.81 774 LEU A N 1
ATOM 6210 C CA . LEU A 1 774 ? 21.603 -13.324 -19.580 1.00 94.81 774 LEU A CA 1
ATOM 6211 C C . LEU A 1 774 ? 22.163 -14.702 -19.936 1.00 94.81 774 LEU A C 1
ATOM 6213 O O . LEU A 1 774 ? 23.241 -14.781 -20.516 1.00 94.81 774 LEU A O 1
ATOM 6217 N N . THR A 1 775 ? 21.406 -15.766 -19.685 1.00 94.69 775 THR A N 1
ATOM 6218 C CA . THR A 1 775 ? 21.547 -17.018 -20.445 1.00 94.69 775 THR A CA 1
ATOM 6219 C C . THR A 1 775 ? 20.486 -17.008 -21.536 1.00 94.69 775 THR A C 1
ATOM 6221 O O . THR A 1 775 ? 19.298 -16.909 -21.225 1.00 94.69 775 THR A O 1
ATOM 6224 N N . VAL A 1 776 ? 20.902 -17.091 -22.798 1.00 92.31 776 VAL A N 1
ATOM 6225 C CA . VAL A 1 776 ? 20.012 -17.017 -23.965 1.00 92.31 776 VAL A CA 1
ATOM 6226 C C . VAL A 1 776 ? 20.005 -18.368 -24.674 1.00 92.31 776 VAL A C 1
ATOM 6228 O O . VAL A 1 776 ? 21.076 -18.920 -24.935 1.00 92.31 776 VAL A O 1
ATOM 6231 N N . ASP A 1 777 ? 18.817 -18.890 -24.982 1.00 90.06 777 ASP A N 1
ATOM 6232 C CA . ASP A 1 777 ? 18.654 -20.063 -25.843 1.00 90.06 777 ASP A CA 1
ATOM 6233 C C . ASP A 1 777 ? 18.468 -19.617 -27.297 1.00 90.06 777 ASP A C 1
ATOM 6235 O O . ASP A 1 777 ? 17.420 -19.096 -27.678 1.00 90.06 777 ASP A O 1
ATOM 6239 N N . LYS A 1 778 ? 19.518 -19.802 -28.102 1.00 85.56 778 LYS A N 1
ATOM 6240 C CA . LYS A 1 778 ? 19.565 -19.422 -29.520 1.00 85.56 778 LYS A CA 1
ATOM 6241 C C . LYS A 1 778 ? 19.222 -20.591 -30.445 1.00 85.56 778 LYS A C 1
ATOM 6243 O O . LYS A 1 778 ? 19.513 -20.525 -31.637 1.00 85.56 778 LYS A O 1
ATOM 6248 N N . THR A 1 779 ? 18.681 -21.687 -29.908 1.00 83.12 779 THR A N 1
ATOM 6249 C CA . THR A 1 779 ? 18.114 -22.774 -30.721 1.00 83.12 779 THR A CA 1
ATOM 6250 C C . THR A 1 779 ? 16.690 -22.451 -31.188 1.00 83.12 779 THR A C 1
ATOM 6252 O O . THR A 1 779 ? 16.225 -23.013 -32.179 1.00 83.12 779 THR A O 1
ATOM 6255 N N . THR A 1 780 ? 16.025 -21.507 -30.515 1.00 75.69 780 THR A N 1
ATOM 6256 C CA . THR A 1 780 ? 14.701 -20.972 -30.850 1.00 75.69 780 THR A CA 1
ATOM 6257 C C . THR A 1 780 ? 14.745 -20.138 -32.133 1.00 75.69 780 THR A C 1
ATOM 6259 O O . THR A 1 780 ? 15.493 -19.163 -32.218 1.00 75.69 780 THR A O 1
ATOM 6262 N N . SER A 1 781 ? 13.913 -20.482 -33.118 1.00 66.56 781 SER A N 1
ATOM 6263 C CA . SER A 1 781 ? 13.623 -19.613 -34.267 1.00 66.56 781 SER A CA 1
ATOM 6264 C C . SER A 1 781 ? 12.850 -18.365 -33.823 1.00 66.56 781 SER A C 1
ATOM 6266 O O . SER A 1 781 ? 12.003 -18.461 -32.940 1.00 66.56 781 SER A O 1
ATOM 6268 N N . ASP A 1 782 ? 13.112 -17.217 -34.454 1.00 77.06 782 ASP A N 1
ATOM 6269 C CA . ASP A 1 782 ? 12.468 -15.918 -34.172 1.00 77.06 782 ASP A CA 1
ATOM 6270 C C . ASP A 1 782 ? 12.749 -15.326 -32.773 1.00 77.06 782 ASP A C 1
ATOM 6272 O O . ASP A 1 782 ? 11.901 -14.674 -32.155 1.00 77.06 782 ASP A O 1
ATOM 6276 N N . LEU A 1 783 ? 13.987 -15.504 -32.293 1.00 86.56 783 LEU A N 1
ATOM 6277 C CA . LEU A 1 783 ? 14.494 -14.948 -31.036 1.00 86.56 783 LEU A CA 1
ATOM 6278 C C . LEU A 1 783 ? 14.367 -13.411 -30.978 1.00 86.56 783 LEU A C 1
ATOM 6280 O O . LEU A 1 783 ? 15.181 -12.667 -31.531 1.00 86.56 783 LEU A O 1
ATOM 6284 N N . GLN A 1 784 ? 13.361 -12.933 -30.245 1.00 92.19 784 GLN A N 1
ATOM 6285 C CA . GLN A 1 784 ? 13.092 -11.506 -30.075 1.00 92.19 784 GLN A CA 1
ATOM 6286 C C . GLN A 1 784 ? 14.213 -10.790 -29.298 1.00 92.19 784 GLN A C 1
ATOM 6288 O O . GLN A 1 784 ? 14.795 -11.387 -28.380 1.00 92.19 784 GLN A O 1
ATOM 6293 N N . PRO A 1 785 ? 14.506 -9.510 -29.612 1.00 94.75 785 PRO A N 1
ATOM 6294 C CA . PRO A 1 785 ? 15.558 -8.753 -28.944 1.00 94.75 785 PRO A CA 1
ATOM 6295 C C . PRO A 1 785 ? 15.228 -8.482 -27.472 1.00 94.75 785 PRO A C 1
ATOM 6297 O O . PRO A 1 785 ? 14.070 -8.290 -27.085 1.00 94.75 785 PRO A O 1
ATOM 6300 N N . THR A 1 786 ? 16.279 -8.385 -26.660 1.00 97.38 786 THR A N 1
ATOM 6301 C CA . THR A 1 786 ? 16.185 -7.847 -25.300 1.00 97.38 786 THR A CA 1
ATOM 6302 C C . THR A 1 786 ? 15.998 -6.330 -25.370 1.00 97.38 786 THR A C 1
ATOM 6304 O O . THR A 1 786 ? 16.810 -5.637 -25.980 1.00 97.38 786 THR A O 1
ATOM 6307 N N . VAL A 1 787 ? 14.958 -5.806 -24.722 1.00 97.75 787 VAL A N 1
ATOM 6308 C CA . VAL A 1 787 ? 14.610 -4.376 -24.703 1.00 97.75 787 VAL A CA 1
ATOM 6309 C C . VAL A 1 787 ? 14.977 -3.780 -23.348 1.00 97.75 787 VAL A C 1
ATOM 6311 O O . VAL A 1 787 ? 14.550 -4.273 -22.302 1.00 97.75 787 VAL A O 1
ATOM 6314 N N . ILE A 1 788 ? 15.777 -2.715 -23.357 1.00 98.19 788 ILE A N 1
ATOM 6315 C CA . ILE A 1 788 ? 16.359 -2.095 -22.161 1.00 98.19 788 ILE A CA 1
ATOM 6316 C C . ILE A 1 788 ? 16.044 -0.599 -22.178 1.00 98.19 788 ILE A C 1
ATOM 6318 O O . ILE A 1 788 ? 16.399 0.086 -23.134 1.00 98.19 788 ILE A O 1
ATOM 6322 N N . PHE A 1 789 ? 15.440 -0.065 -21.116 1.00 97.75 789 PHE A N 1
ATOM 6323 C CA . PHE A 1 789 ? 15.348 1.385 -20.922 1.00 97.75 789 PHE A CA 1
ATOM 6324 C C . PHE A 1 789 ? 16.738 1.936 -20.570 1.00 97.75 789 PHE A C 1
ATOM 6326 O O . PHE A 1 789 ? 17.402 1.404 -19.678 1.00 97.75 789 PHE A O 1
ATOM 6333 N N . VAL A 1 790 ? 17.196 2.983 -21.255 1.00 96.50 790 VAL A N 1
ATOM 6334 C CA . VAL A 1 790 ? 18.538 3.573 -21.106 1.00 96.50 790 VAL A CA 1
ATOM 6335 C C . VAL A 1 790 ? 18.419 5.104 -21.061 1.00 96.50 790 VAL A C 1
ATOM 6337 O O . VAL A 1 790 ? 18.612 5.769 -22.080 1.00 96.50 790 VAL A O 1
ATOM 6340 N N . PRO A 1 791 ? 18.114 5.682 -19.883 1.00 94.94 791 PRO A N 1
ATOM 6341 C CA . PRO A 1 791 ? 17.687 7.071 -19.801 1.00 94.94 791 PRO A CA 1
ATOM 6342 C C . PRO A 1 791 ? 18.805 8.082 -20.071 1.00 94.94 791 PRO A C 1
ATOM 6344 O O . PRO A 1 791 ? 19.912 7.963 -19.523 1.00 94.94 791 PRO A O 1
ATOM 6347 N N . LYS A 1 792 ? 18.491 9.153 -20.809 1.00 92.25 792 LYS A N 1
ATOM 6348 C CA . LYS A 1 792 ? 19.391 10.287 -21.085 1.00 92.25 792 LYS A CA 1
ATOM 6349 C C . LYS A 1 792 ? 19.866 10.973 -19.807 1.00 92.25 792 LYS A C 1
ATOM 6351 O O . LYS A 1 792 ? 21.003 11.440 -19.764 1.00 92.25 792 LYS A O 1
ATOM 6356 N N . TRP A 1 793 ? 19.070 10.932 -18.732 1.00 90.75 793 TRP A N 1
ATOM 6357 C CA . TRP A 1 793 ? 19.470 11.390 -17.391 1.00 90.75 793 TRP A CA 1
ATOM 6358 C C . TRP A 1 793 ? 20.822 10.804 -16.933 1.00 90.75 793 TRP A C 1
ATOM 6360 O O . TRP A 1 793 ? 21.625 11.471 -16.274 1.00 90.75 793 TRP A O 1
ATOM 6370 N N . HIS A 1 794 ? 21.117 9.561 -17.326 1.00 91.88 794 HIS A N 1
ATOM 6371 C CA . HIS A 1 794 ? 22.391 8.897 -17.054 1.00 91.88 794 HIS A CA 1
ATOM 6372 C C . HIS A 1 794 ? 23.304 8.793 -18.287 1.00 91.88 794 HIS A C 1
ATOM 6374 O O . HIS A 1 794 ? 24.528 8.874 -18.132 1.00 91.88 794 HIS A O 1
ATOM 6380 N N . PHE A 1 795 ? 22.736 8.667 -19.491 1.00 91.69 795 PHE A N 1
ATOM 6381 C CA . PHE A 1 795 ? 23.442 8.347 -20.739 1.00 91.69 795 PHE A CA 1
ATOM 6382 C C . PHE A 1 795 ? 23.135 9.341 -21.878 1.00 91.69 795 PHE A C 1
ATOM 6384 O O . PHE A 1 795 ? 22.788 8.941 -22.982 1.00 91.69 795 PHE A O 1
ATOM 6391 N N . ILE A 1 796 ? 23.286 10.641 -21.597 1.00 87.12 796 ILE A N 1
ATOM 6392 C CA . ILE A 1 796 ? 22.918 11.793 -22.454 1.00 87.12 796 ILE A CA 1
ATOM 6393 C C . ILE A 1 796 ? 23.213 11.600 -23.954 1.00 87.12 796 ILE A C 1
ATOM 6395 O O . ILE A 1 796 ? 22.362 11.900 -24.782 1.00 87.12 796 ILE A O 1
ATOM 6399 N N . TYR A 1 797 ? 24.411 11.110 -24.293 1.00 84.88 797 TYR A N 1
ATOM 6400 C CA . TYR A 1 797 ? 24.877 10.907 -25.670 1.00 84.88 797 TYR A CA 1
ATOM 6401 C C . TYR A 1 797 ? 25.336 9.458 -25.878 1.00 84.88 797 TYR A C 1
ATOM 6403 O O . TYR A 1 797 ? 26.510 9.204 -26.163 1.00 84.88 797 TYR A O 1
ATOM 6411 N N . LEU A 1 798 ? 24.431 8.500 -25.659 1.00 88.94 798 LEU A N 1
ATOM 6412 C CA . LEU A 1 798 ? 24.731 7.071 -25.756 1.00 88.94 798 LEU A CA 1
ATOM 6413 C C . LEU A 1 798 ? 25.306 6.702 -27.133 1.00 88.94 798 LEU A C 1
ATOM 6415 O O . LEU A 1 798 ? 24.669 6.889 -28.166 1.00 88.94 798 LEU A O 1
ATOM 6419 N N . ASN A 1 799 ? 26.513 6.136 -27.149 1.00 89.62 799 ASN A N 1
ATOM 6420 C CA . ASN A 1 799 ? 27.186 5.730 -28.383 1.00 89.62 799 ASN A CA 1
ATOM 6421 C C . ASN A 1 799 ? 28.024 4.448 -28.191 1.00 89.62 799 ASN A C 1
ATOM 6423 O O . ASN A 1 799 ? 28.182 3.928 -27.084 1.00 89.62 799 ASN A O 1
ATOM 6427 N N . TYR A 1 800 ? 28.615 3.923 -29.271 1.00 89.81 800 TYR A N 1
ATOM 6428 C CA . TYR A 1 800 ? 29.400 2.679 -29.234 1.00 89.81 800 TYR A CA 1
ATOM 6429 C C . TYR A 1 800 ? 30.652 2.706 -28.331 1.00 89.81 800 TYR A C 1
ATOM 6431 O O . TYR A 1 800 ? 31.241 1.651 -28.074 1.00 89.81 800 TYR A O 1
ATOM 6439 N N . ARG A 1 801 ? 31.081 3.867 -27.818 1.00 87.94 801 ARG A N 1
ATOM 6440 C CA . ARG A 1 801 ? 32.170 3.972 -26.827 1.00 87.94 801 ARG A CA 1
ATOM 6441 C C . ARG A 1 801 ? 31.723 3.589 -25.420 1.00 87.94 801 ARG A C 1
ATOM 6443 O O . ARG A 1 801 ? 32.570 3.115 -24.657 1.00 87.94 801 ARG A O 1
ATOM 6450 N N . ASP A 1 802 ? 30.425 3.711 -25.141 1.00 90.44 802 ASP A N 1
ATOM 6451 C CA . ASP A 1 802 ? 29.796 3.416 -23.851 1.00 90.44 802 ASP A CA 1
ATOM 6452 C C . ASP A 1 802 ? 29.367 1.948 -23.714 1.00 90.44 802 ASP A C 1
ATOM 6454 O O . ASP A 1 802 ? 29.239 1.441 -22.599 1.00 90.44 802 ASP A O 1
ATOM 6458 N N . ILE A 1 803 ? 29.149 1.256 -24.839 1.00 93.69 803 ILE A N 1
ATOM 6459 C CA . ILE A 1 803 ? 28.586 -0.100 -24.878 1.00 93.69 803 ILE A CA 1
ATOM 6460 C C . ILE A 1 803 ? 29.678 -1.154 -25.112 1.00 93.69 803 ILE A C 1
ATOM 6462 O O . ILE A 1 803 ? 30.481 -1.070 -26.047 1.00 93.69 803 ILE A O 1
ATOM 6466 N N . CYS A 1 804 ? 29.672 -2.197 -24.282 1.00 93.69 804 CYS A N 1
ATOM 6467 C CA . CYS A 1 804 ? 30.460 -3.414 -24.470 1.00 93.69 804 CYS A CA 1
ATOM 6468 C C . CYS A 1 804 ? 29.530 -4.638 -24.486 1.00 93.69 804 CYS A C 1
ATOM 6470 O O . CYS A 1 804 ? 28.692 -4.759 -23.593 1.00 93.69 804 CYS A O 1
ATOM 6472 N N . LEU A 1 805 ? 29.703 -5.544 -25.454 1.00 92.44 805 LEU A N 1
ATOM 6473 C CA . LEU A 1 805 ? 28.903 -6.771 -25.617 1.00 92.44 805 LEU A CA 1
ATOM 6474 C C . LEU A 1 805 ? 29.797 -8.014 -25.693 1.00 92.44 805 LEU A C 1
ATOM 6476 O O . LEU A 1 805 ? 30.954 -7.924 -26.106 1.00 92.44 805 LEU A O 1
ATOM 6480 N N . THR A 1 806 ? 29.263 -9.187 -25.363 1.00 91.44 806 THR A N 1
ATOM 6481 C CA . THR A 1 806 ? 29.875 -10.481 -25.727 1.00 91.44 806 THR A CA 1
ATOM 6482 C C . THR A 1 806 ? 29.699 -10.827 -27.205 1.00 91.44 806 THR A C 1
ATOM 6484 O O . THR A 1 806 ? 30.604 -11.408 -27.799 1.00 91.44 806 THR A O 1
ATOM 6487 N N . SER A 1 807 ? 28.544 -10.475 -27.771 1.00 88.25 807 SER A N 1
ATOM 6488 C CA . SER A 1 807 ? 27.999 -11.023 -29.020 1.00 88.25 807 SER A CA 1
ATOM 6489 C C . SER A 1 807 ? 26.828 -10.162 -29.518 1.00 88.25 807 SER A C 1
ATOM 6491 O O . SER A 1 807 ? 26.313 -9.306 -28.787 1.00 88.25 807 SER A O 1
ATOM 6493 N N . GLY A 1 808 ? 26.415 -10.375 -30.769 1.00 90.12 808 GLY A N 1
ATOM 6494 C CA . GLY A 1 808 ? 25.228 -9.732 -31.340 1.00 90.12 808 GLY A CA 1
ATOM 6495 C C . GLY A 1 808 ? 25.407 -8.264 -31.766 1.00 90.12 808 GLY A C 1
ATOM 6496 O O . GLY A 1 808 ? 26.512 -7.799 -32.077 1.00 90.12 808 GLY A O 1
ATOM 6497 N N . LYS A 1 809 ? 24.291 -7.527 -31.832 1.00 92.75 809 LYS A N 1
ATOM 6498 C CA . LYS A 1 809 ? 24.219 -6.108 -32.245 1.00 92.75 809 LYS A CA 1
ATOM 6499 C C . LYS A 1 809 ? 23.191 -5.339 -31.410 1.00 92.75 809 LYS A C 1
ATOM 6501 O O . LYS A 1 809 ? 22.303 -5.941 -30.817 1.00 92.75 809 LYS A O 1
ATOM 6506 N N . VAL A 1 810 ? 23.288 -4.010 -31.407 1.00 94.94 810 VAL A N 1
ATOM 6507 C CA . VAL A 1 810 ? 22.312 -3.131 -30.744 1.00 94.94 810 VAL A CA 1
ATOM 6508 C C . VAL A 1 810 ? 21.768 -2.062 -31.685 1.00 94.94 810 VAL A C 1
ATOM 6510 O O . VAL A 1 810 ? 22.519 -1.559 -32.527 1.00 94.94 810 VAL A O 1
ATOM 6513 N N . LEU A 1 811 ? 20.491 -1.725 -31.499 1.00 94.88 811 LEU A N 1
ATOM 6514 C CA . LEU A 1 811 ? 19.805 -0.557 -32.060 1.00 94.88 811 LEU A CA 1
ATOM 6515 C C . LEU A 1 811 ? 19.387 0.369 -30.905 1.00 94.88 811 LEU A C 1
ATOM 6517 O O . LEU A 1 811 ? 19.140 -0.117 -29.800 1.00 94.88 811 LEU A O 1
ATOM 6521 N N . TYR A 1 812 ? 19.325 1.683 -31.130 1.00 93.25 812 TYR A N 1
ATOM 6522 C CA . TYR A 1 812 ? 18.963 2.664 -30.095 1.00 93.25 812 TYR A CA 1
ATOM 6523 C C . TYR A 1 812 ? 17.872 3.617 -30.580 1.00 93.25 812 TYR A C 1
ATOM 6525 O O . TYR A 1 812 ? 18.016 4.258 -31.619 1.00 93.25 812 TYR A O 1
ATOM 6533 N N . ASN A 1 813 ? 16.796 3.743 -29.808 1.00 92.56 813 ASN A N 1
ATOM 6534 C CA . ASN A 1 813 ? 15.785 4.767 -30.007 1.00 92.56 813 ASN A CA 1
ATOM 6535 C C . ASN A 1 813 ? 16.082 5.938 -29.068 1.00 92.56 813 ASN A C 1
ATOM 6537 O O . ASN A 1 813 ? 15.891 5.847 -27.855 1.00 92.56 813 ASN A O 1
ATOM 6541 N N . GLU A 1 814 ? 16.564 7.041 -29.635 1.00 89.88 814 GLU A N 1
ATOM 6542 C CA . GLU A 1 814 ? 16.944 8.216 -28.853 1.00 89.88 814 GLU A CA 1
ATOM 6543 C C . GLU A 1 814 ? 15.729 8.984 -28.292 1.00 89.88 814 GLU A C 1
ATOM 6545 O O . GLU A 1 814 ? 15.827 9.584 -27.221 1.00 89.88 814 GLU A O 1
ATOM 6550 N N . ALA A 1 815 ? 14.589 8.972 -28.990 1.00 89.06 815 ALA A N 1
ATOM 6551 C CA . ALA A 1 815 ? 13.400 9.732 -28.595 1.00 89.06 815 ALA A CA 1
ATOM 6552 C C . ALA A 1 815 ? 12.650 9.087 -27.418 1.00 89.06 815 ALA A C 1
ATOM 6554 O O . ALA A 1 815 ? 12.115 9.792 -26.567 1.00 89.06 815 ALA A O 1
ATOM 6555 N N . LEU A 1 816 ? 12.636 7.752 -27.370 1.00 90.75 816 LEU A N 1
ATOM 6556 C CA . LEU A 1 816 ? 11.978 6.945 -26.337 1.00 90.75 816 LEU A CA 1
ATOM 6557 C C . LEU A 1 816 ? 12.977 6.320 -25.340 1.00 90.75 816 LEU A C 1
ATOM 6559 O O . LEU A 1 816 ? 12.598 5.502 -24.506 1.00 90.75 816 LEU A O 1
ATOM 6563 N N . GLU A 1 817 ? 14.253 6.702 -25.437 1.00 94.44 817 GLU A N 1
ATOM 6564 C CA . GLU A 1 817 ? 15.348 6.345 -24.528 1.00 94.44 817 GLU A CA 1
ATOM 6565 C C . GLU A 1 817 ? 15.499 4.831 -24.262 1.00 94.44 817 GLU A C 1
ATOM 6567 O O . GLU A 1 817 ? 15.696 4.405 -23.122 1.00 94.44 817 GLU A O 1
ATOM 6572 N N . TYR A 1 818 ? 15.441 3.992 -25.305 1.00 95.62 818 TYR A N 1
ATOM 6573 C CA . TYR A 1 818 ? 15.594 2.534 -25.167 1.00 95.62 818 TYR A CA 1
ATOM 6574 C C . TYR A 1 818 ? 16.546 1.897 -26.183 1.00 95.62 818 TYR A C 1
ATOM 6576 O O . TYR A 1 818 ? 16.748 2.386 -27.293 1.00 95.62 818 TYR A O 1
ATOM 6584 N N . LEU A 1 819 ? 17.140 0.777 -25.774 1.00 96.31 819 LEU A N 1
ATOM 6585 C CA . LEU A 1 819 ? 18.090 -0.022 -26.537 1.00 96.31 819 LEU A CA 1
ATOM 6586 C C . LEU A 1 819 ? 17.495 -1.406 -26.821 1.00 96.31 819 LEU A C 1
ATOM 6588 O O . LEU A 1 819 ? 17.052 -2.091 -25.898 1.00 96.31 819 LEU A O 1
ATOM 6592 N N . GLU A 1 820 ? 17.555 -1.840 -28.075 1.00 96.56 820 GLU A N 1
ATOM 6593 C CA . GLU A 1 820 ? 17.279 -3.219 -28.479 1.00 96.56 820 GLU A CA 1
ATOM 6594 C C . GLU A 1 820 ? 18.604 -3.962 -28.631 1.00 96.56 820 GLU A C 1
ATOM 6596 O O . GLU A 1 820 ? 19.470 -3.547 -29.404 1.00 96.56 820 GLU A O 1
ATOM 6601 N N . TRP A 1 821 ? 18.774 -5.072 -27.919 1.00 96.00 821 TRP A N 1
ATOM 6602 C CA . TRP A 1 821 ? 19.915 -5.970 -28.058 1.00 96.00 821 TRP A CA 1
ATOM 6603 C C . TRP A 1 821 ? 19.478 -7.252 -28.762 1.00 96.00 821 TRP A C 1
ATOM 6605 O O . TRP A 1 821 ? 18.736 -8.067 -28.216 1.00 96.00 821 TRP A O 1
ATOM 6615 N N . TYR A 1 822 ? 19.959 -7.412 -29.993 1.00 94.19 822 TYR A N 1
ATOM 6616 C CA . TYR A 1 822 ? 19.777 -8.609 -30.802 1.00 94.19 822 TYR A CA 1
ATOM 6617 C C . TYR A 1 822 ? 20.933 -9.568 -30.538 1.00 94.19 822 TYR A C 1
ATOM 6619 O O . TYR A 1 822 ? 22.101 -9.216 -30.746 1.00 94.19 822 TYR A O 1
ATOM 6627 N N . HIS A 1 823 ? 20.587 -10.772 -30.102 1.00 91.31 823 HIS A N 1
ATOM 6628 C CA . HIS A 1 823 ? 21.518 -11.858 -29.823 1.00 91.31 823 HIS A CA 1
ATOM 6629 C C . HIS A 1 823 ? 22.054 -12.471 -31.128 1.00 91.31 823 HIS A C 1
ATOM 6631 O O . HIS A 1 823 ? 21.468 -12.306 -32.196 1.00 91.31 823 HIS A O 1
ATOM 6637 N N . GLU A 1 824 ? 23.210 -13.130 -31.066 1.00 86.50 824 GLU A N 1
ATOM 6638 C CA . GLU A 1 824 ? 23.832 -13.748 -32.245 1.00 86.50 824 GLU A CA 1
ATOM 6639 C C . GLU A 1 824 ? 23.261 -15.152 -32.482 1.00 86.50 824 GLU A C 1
ATOM 6641 O O . GLU A 1 824 ? 23.315 -15.990 -31.587 1.00 86.50 824 GLU A O 1
ATOM 6646 N N . GLU A 1 825 ? 22.706 -15.409 -33.667 1.00 79.75 825 GLU A N 1
ATOM 6647 C CA . GLU A 1 825 ? 22.141 -16.713 -34.037 1.00 79.75 825 GLU A CA 1
ATOM 6648 C C . GLU A 1 825 ? 23.258 -17.727 -34.330 1.00 79.75 825 GLU A C 1
ATOM 6650 O O . GLU A 1 825 ? 23.877 -17.709 -35.393 1.00 79.75 825 GLU A O 1
ATOM 6655 N N . ASP A 1 826 ? 23.522 -18.623 -33.375 1.00 81.19 826 ASP A N 1
ATOM 6656 C CA . ASP A 1 826 ? 24.570 -19.650 -33.480 1.00 81.19 826 ASP A CA 1
ATOM 6657 C C . ASP A 1 826 ? 24.103 -21.073 -33.103 1.00 81.19 826 ASP A C 1
ATOM 6659 O O . ASP A 1 826 ? 24.910 -22.003 -33.083 1.00 81.19 826 ASP A O 1
ATOM 6663 N N . SER A 1 827 ? 22.798 -21.269 -32.854 1.00 79.50 827 SER A N 1
ATOM 6664 C CA . SER A 1 827 ? 22.206 -22.547 -32.414 1.00 79.50 827 SER A CA 1
ATOM 6665 C C . SER A 1 827 ? 22.796 -23.109 -31.108 1.00 79.50 827 SER A C 1
ATOM 6667 O O . SER A 1 827 ? 22.837 -24.327 -30.916 1.00 79.50 827 SER A O 1
ATOM 6669 N N . THR A 1 828 ? 23.251 -22.247 -30.191 1.00 86.12 828 THR A N 1
ATOM 6670 C CA . THR A 1 828 ? 23.724 -22.648 -28.856 1.00 86.12 828 THR A CA 1
ATOM 6671 C C . THR A 1 828 ? 22.917 -22.021 -27.717 1.00 86.12 828 THR A C 1
ATOM 6673 O O . THR A 1 828 ? 22.239 -21.010 -27.879 1.00 86.12 828 THR A O 1
ATOM 6676 N N . ILE A 1 829 ? 23.019 -22.611 -26.523 1.00 86.62 829 ILE A N 1
ATOM 6677 C CA . ILE A 1 829 ? 22.636 -21.939 -25.277 1.00 86.62 829 ILE A CA 1
ATOM 6678 C C . ILE A 1 829 ? 23.905 -21.304 -24.710 1.00 86.62 829 ILE A C 1
ATOM 6680 O O . ILE A 1 829 ? 24.872 -22.013 -24.415 1.00 86.62 829 ILE A O 1
ATOM 6684 N N . SER A 1 830 ? 23.921 -19.979 -24.564 1.00 88.44 830 SER A N 1
ATOM 6685 C CA . SER A 1 830 ? 25.126 -19.246 -24.160 1.00 88.44 830 SER A CA 1
ATOM 6686 C C . SER A 1 830 ? 24.839 -18.134 -23.158 1.00 88.44 830 SER A C 1
ATOM 6688 O O . SER A 1 830 ? 23.849 -17.413 -23.289 1.00 88.44 830 SER A O 1
ATOM 6690 N N . ASP A 1 831 ? 25.756 -17.949 -22.207 1.00 90.69 831 ASP A N 1
ATOM 6691 C CA . ASP A 1 831 ? 25.781 -16.761 -21.358 1.00 90.69 831 ASP A CA 1
ATOM 6692 C C . ASP A 1 831 ? 26.299 -15.557 -22.152 1.00 90.69 831 ASP A C 1
ATOM 6694 O O . ASP A 1 831 ? 27.437 -15.548 -22.631 1.00 90.69 831 ASP A O 1
ATOM 6698 N N . GLU A 1 832 ? 25.471 -14.523 -22.244 1.00 92.69 832 GLU A N 1
ATOM 6699 C CA . GLU A 1 832 ? 25.787 -13.255 -22.889 1.00 92.69 832 GLU A CA 1
ATOM 6700 C C . GLU A 1 832 ? 25.829 -12.111 -21.868 1.00 92.69 832 GLU A C 1
ATOM 6702 O O . GLU A 1 832 ? 25.175 -12.153 -20.821 1.00 92.69 832 GLU A O 1
ATOM 6707 N N . MET A 1 833 ? 26.605 -11.064 -22.160 1.00 94.56 833 MET A N 1
ATOM 6708 C CA . MET A 1 833 ? 26.762 -9.919 -21.263 1.00 94.56 833 MET A CA 1
ATOM 6709 C C . MET A 1 833 ? 26.800 -8.595 -22.020 1.00 94.56 833 MET A C 1
ATOM 6711 O O . MET A 1 833 ? 27.554 -8.430 -22.982 1.00 94.56 833 MET A O 1
ATOM 6715 N N . LEU A 1 834 ? 26.037 -7.635 -21.503 1.00 95.44 834 LEU A N 1
ATOM 6716 C CA . LEU A 1 834 ? 25.954 -6.259 -21.964 1.00 95.44 834 LEU A CA 1
ATOM 6717 C C . LEU A 1 834 ? 26.363 -5.322 -20.821 1.00 95.44 834 LEU A C 1
ATOM 6719 O O . LEU A 1 834 ? 25.904 -5.442 -19.684 1.00 95.44 834 LEU A O 1
ATOM 6723 N N . ILE A 1 835 ? 27.251 -4.376 -21.121 1.00 95.75 835 ILE A N 1
ATOM 6724 C CA . ILE A 1 835 ? 27.675 -3.323 -20.196 1.00 95.75 835 ILE A CA 1
ATOM 6725 C C . ILE A 1 835 ? 27.474 -1.982 -20.889 1.00 95.75 835 ILE A C 1
ATOM 6727 O O . ILE A 1 835 ? 28.081 -1.743 -21.932 1.00 95.75 835 ILE A O 1
ATOM 6731 N N . ILE A 1 836 ? 26.689 -1.097 -20.274 1.00 95.00 836 ILE A N 1
ATOM 6732 C CA . ILE A 1 836 ? 26.602 0.315 -20.660 1.00 95.00 836 ILE A CA 1
ATOM 6733 C C . ILE A 1 836 ? 27.313 1.120 -19.582 1.00 95.00 836 ILE A C 1
ATOM 6735 O O . ILE A 1 836 ? 26.951 1.051 -18.409 1.00 95.00 836 ILE A O 1
ATOM 6739 N N . LYS A 1 837 ? 28.337 1.884 -19.949 1.00 91.75 837 LYS A N 1
ATOM 6740 C CA . LYS A 1 837 ? 29.049 2.775 -19.034 1.00 91.75 837 LYS A CA 1
ATOM 6741 C C . LYS A 1 837 ? 29.295 4.103 -19.720 1.00 91.75 837 LYS A C 1
ATOM 6743 O O . LYS A 1 837 ? 30.010 4.129 -20.713 1.00 91.75 837 LYS A O 1
ATOM 6748 N N . ARG A 1 838 ? 28.790 5.192 -19.136 1.00 82.31 838 ARG A N 1
ATOM 6749 C CA . ARG A 1 838 ? 29.092 6.547 -19.608 1.00 82.31 838 ARG A CA 1
ATOM 6750 C C . ARG A 1 838 ? 30.608 6.752 -19.691 1.00 82.31 838 ARG A C 1
ATOM 6752 O O . ARG A 1 838 ? 31.308 6.660 -18.678 1.00 82.31 838 ARG A O 1
ATOM 6759 N N . SER A 1 839 ? 31.099 7.022 -20.895 1.00 70.00 839 SER A N 1
ATOM 6760 C CA . SER A 1 839 ? 32.476 7.439 -21.139 1.00 70.00 839 SER A CA 1
ATOM 6761 C C . SER A 1 839 ? 32.726 8.785 -20.456 1.00 70.00 839 SER A C 1
ATOM 6763 O O . SER A 1 839 ? 31.890 9.688 -20.519 1.00 70.00 839 SER A O 1
ATOM 6765 N N . THR A 1 840 ? 33.859 8.883 -19.762 1.00 55.88 840 THR A N 1
ATOM 6766 C CA . THR A 1 840 ? 34.370 10.112 -19.131 1.00 55.88 840 THR A CA 1
ATOM 6767 C C . THR A 1 840 ? 35.149 10.950 -20.125 1.00 55.88 840 THR A C 1
ATOM 6769 O O . THR A 1 840 ? 36.006 10.327 -20.797 1.00 55.88 840 THR A O 1
#

Nearest PDB structures (foldseek):
  8exd-assembly1_A  TM=9.381E-01  e=5.564E-68  Aspergillus fumigatus Af293
  8exd-assembly2_B  TM=9.370E-01  e=3.124E-67  Aspergillus fumigatus Af293
  8exd-assembly3_C  TM=9.396E-01  e=4.291E-64  Aspergillus fumigatus Af293
  8exd-assembly4_D  TM=9.357E-01  e=3.186E-59  Aspergillus fumigatus Af293
  7lpo-assembly3_C  TM=8.555E-01  e=1.900E-61  Cryptococcus neoformans H99

Sequence (840 aa):
MSFVKNARDTISELISIYSSSSSVFVNKVQPLRKKYPDAAIPTTSPSNSNTCILECTKLTSDSEGNIIDEETHRKITLKGINVDSAMKLPTSPDLPSHKGCANEYDNIFFDGDNVSFVGRPFPISEAREHFSRIKSWGYNTIRYLVTWEAIEHEGPNKYDEEFIQYTIDILEILGEVGGLYVFLEIHQDVWSRFSGGSGAPMWTLYAAGLQPKRFTLTEAAILHNEPRFHDSSDTYHKMLWTTNYNRLASLVMFSLFFAGRDYFPNLVINDVNIQDYLQQHYLNAVKHIWKAVCNKLSYLIDNGTILGFESMNEPNSGLIGHPHLDEIPKYQQLRVGTTPTAFQTMKLGMGFTCELDTYRIAVTGP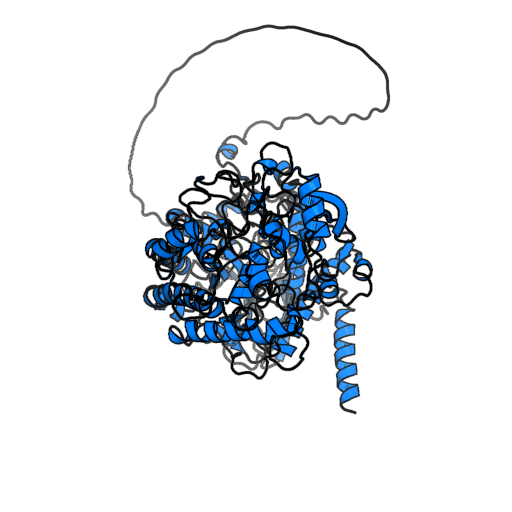QKYGTKIIDPRGQRAWMTPEEAREIDLHYGFNRAKSWKIGECIFIQQEIWKCPELVNTDMTQEQWLDVSSSKCELLQPYFFQTIPNQPQQPIDINYFINNNFMEHYRNFKQTIREISPTVFLFIQPPTLQIPPDVKDDPVIDSKTIYCPHYYDGLSLMCKSWNVKYNVDTLGIMRGRYFNPILGVVIGERAIRNCIRKQFIEIKQECHRYLGKIPVLMSETGMPFDMDNKRAYKSGKYKSQTSALDAICNALEGADMSHTFWCYSSLNCHKHGDCWNNEDFSFWSSDDKSDESGISSANGEIPSDFTRSKSNRNIVNKLAATRMSRTPPKVSVEETGYDSDDEMEEQTPPSQASSMISSIVDSGSKYFPSFDGVRAPSAVIRPYVIATSGVIKNCEFDLKQSKFVLQLTVDKTTSDLQPTVIFVPKWHFIYLNYRDICLTSGKVLYNEALEYLEWYHEEDSTISDEMLIIKRST